Protein AF-A0A8K0CAW3-F1 (afdb_monomer)

Organism: Ignelater luminosus (NCBI:txid2038154)

Secondary structure (DSSP, 8-state):
-------------------------------------------------------------------------------------------------------------------------------------------------------------------------------------------------------PPP-PPPPHHHHHHHHHHHHHHHHHHHHHHHHHHHHHHHHHHHHHHHHHHHHHHHTTT-----GGG----------------PPPPPPPPP--------------------HHHHHHHHHHHHHHHHHHHHHHHHHHHHHHHHHHHHHHHHTT-S-HHHHHHHHHHHHHHHHHHHHHHHHHHHHHHHHHHHHHHHHHHHHTT-TTHHHHHHHHHHHHHHHHHHHHHHHHHHHHHHHHHHHHHHHHHHHHHHHHHHHHHHHHHHHHHHHHHHHHHHHHHHHHHHHHHHHHHHHHHHHHHHHHHHHHHHHHHHHHHHHHHHHHHHHHHHHHHHHHHHHHHHHHHHHHHHHHHHHHHHHHHHHHHHHHHHHHHHHHHHHHHHHHHHHHHHHHHHHHHHHHHHHHHHHHHHHHHHHHHHHHHHHHHHHHHHHHTTS---------------SHHHHHHHHHHHHHHHHHHHHHHHHHHHHHHHHHHHHHHHHHS-HHHHHHHHHHHHHHHHHHHHHHHHHHHHHHHHHHHHHHHHHHHHHHHHHHHHHHHTT--------HHHHHHHHHHHHHHHHHHHHHHHHHHHHHHHHHHHHHHHHHHHHHHHHHHHHHHHHHHHHHHHHHHHHHHHHHHHHHHHHHHHHHHHHHHHHHHHHHHHHHHHHHHHHHHHHHHHHHHHHHHHHHHHHHHHHHHHHHHHHHHHHHHHHHHHHTT--

pLDDT: mean 70.23, std 24.59, range [25.98, 97.69]

Foldseek 3Di:
DDDDDDDDDDDDDDDDDDDDDDDDDDDDDDDDDDDDDDDDDDDDDDDDDDDDDDDDDDDDDDDDDDDDDDDDDDDDDDDDDDDDDDDDDDDDDDDDDDDDDDDDDDDDDDDDDDDDDDDDDDDDDDDDDDDDDDDDDDDDDDDDDDDDDDDDDDDDDDDDDDDDDDDDDDDDDDDDDDDDDDDDDDDDDDDDDDDDDDDDDDDDDQDPVNVVVVVVVVVVVVVVVVVVVVVVVVVVVVVVVVVVVVVVVQVVCVVVVHHDPCVVVPDPPPPPPPDDDDDDDDDDDDDDDDDDDDDDDDDDDDDDDDDPDPPVLVVVLVVLVVVLVVVVVVLVVVVVVLVVVVVVLVVCVVVVNADPVRNVVVVVVSVVVVVVSVVVVVVVVVVNVVSVVVSVVVVVVVVVPDDPVPVVVVVVVVVVVVVVVVVVVVVVVVVVVVVVVVVVVVVVVVVVVVVVVVVVVVVVVVVVVVVVVVVVVVVVVVVVVVVVVVVVVVVVVVVVVVVVVVVVVVVVVVVVVVVVVVVVVVVVVVVVVVVVVVVVVVVVVVVVVVVVVVVVVVVVVVVVVVVVVVVVVVVVVVVVVVVVVVVVVVVVVVVVVVVVVVVVVVVVVVVVVVVVVVVVVVVVVVVVVVVVVPDDDDDDDDDDDDDDDDDVVVVVVVVVVVVVVVVVVVVVVVVVVVVVVVVVVVVVVVVVPPVVVVVVVVVVVVVVVVVVVVVVVVVVVVVVVVVVVVVVVVVVVVVVVVVVVVVCVVPDPDDDDDDVVVVVVVVVVVVVVVVVVVVVVVVVVVVVVVVVVVVVVVVVVVVVVVVVVVVVVVVVVVVVVVVVVVVVVVVVVVVVVVVVVVVVVVVVVVVVVVVVVVVVVVVVVVVVVVVVVVVVVVVVVVVVVVVVVVVVVVVVVVVVVVVVVVVVVVVVVVD

Structure (mmCIF, N/CA/C/O backbone):
data_AF-A0A8K0CAW3-F1
#
_entry.id   AF-A0A8K0CAW3-F1
#
loop_
_atom_site.group_PDB
_atom_site.id
_atom_site.type_symbol
_atom_site.label_atom_id
_atom_site.label_alt_id
_atom_site.label_comp_id
_atom_site.label_asym_id
_atom_site.label_entity_id
_atom_site.label_seq_id
_atom_site.pdbx_PDB_ins_code
_atom_site.Cartn_x
_atom_site.Cartn_y
_atom_site.Cartn_z
_atom_site.occupancy
_atom_site.B_iso_or_equiv
_atom_site.auth_seq_id
_atom_site.auth_comp_id
_atom_site.auth_asym_id
_atom_site.auth_atom_id
_atom_site.pdbx_PDB_model_num
ATOM 1 N N . MET A 1 1 ? 54.366 -9.295 14.038 1.00 40.47 1 MET A N 1
ATOM 2 C CA . MET A 1 1 ? 54.766 -8.825 15.384 1.00 40.47 1 MET A CA 1
ATOM 3 C C . MET A 1 1 ? 53.891 -9.527 16.405 1.00 40.47 1 MET A C 1
ATOM 5 O O . MET A 1 1 ? 52.732 -9.778 16.096 1.00 40.47 1 MET A O 1
ATOM 9 N N . SER A 1 2 ? 54.434 -9.868 17.570 1.00 38.59 2 SER A N 1
ATOM 10 C CA . SER A 1 2 ? 53.726 -10.608 18.624 1.00 38.59 2 SER A CA 1
ATOM 11 C C . SER A 1 2 ? 53.310 -9.665 19.747 1.00 38.59 2 SER A C 1
ATOM 13 O O . SER A 1 2 ? 54.119 -8.827 20.122 1.00 38.59 2 SER A O 1
ATOM 15 N N . PHE A 1 3 ? 52.131 -9.859 20.342 1.00 36.66 3 PHE A N 1
ATOM 16 C CA . PHE A 1 3 ? 51.909 -9.638 21.780 1.00 36.66 3 PHE A CA 1
ATOM 17 C C . PHE A 1 3 ? 50.724 -10.485 22.277 1.00 36.66 3 PHE A C 1
ATOM 19 O O . PHE A 1 3 ? 50.080 -11.181 21.490 1.00 36.66 3 PHE A O 1
ATOM 26 N N . SER A 1 4 ? 50.520 -10.568 23.594 1.00 41.56 4 SER A N 1
ATOM 27 C CA . SER A 1 4 ? 49.710 -11.621 24.229 1.00 41.56 4 SER A CA 1
ATOM 28 C C . SER A 1 4 ? 49.104 -11.183 25.566 1.00 41.56 4 SER A C 1
ATOM 30 O O . SER A 1 4 ? 49.597 -10.235 26.169 1.00 41.56 4 SER A O 1
ATOM 32 N N . ARG A 1 5 ? 48.153 -11.990 26.079 1.00 34.44 5 ARG A N 1
ATOM 33 C CA . ARG A 1 5 ? 47.491 -11.886 27.407 1.00 34.44 5 ARG A CA 1
ATOM 34 C C . ARG A 1 5 ? 46.483 -10.712 27.513 1.00 34.44 5 ARG A C 1
ATOM 36 O O . ARG A 1 5 ? 46.489 -9.828 26.673 1.00 34.44 5 ARG A O 1
ATOM 43 N N . ALA A 1 6 ? 45.541 -10.697 28.466 1.00 32.34 6 ALA A N 1
ATOM 44 C CA . ALA A 1 6 ? 45.353 -11.566 29.641 1.00 32.34 6 ALA A CA 1
ATOM 45 C C . ALA A 1 6 ? 43.881 -11.982 29.884 1.00 32.34 6 ALA A C 1
ATOM 47 O O . ALA A 1 6 ? 42.959 -11.415 29.308 1.00 32.34 6 ALA A O 1
ATOM 48 N N . LYS A 1 7 ? 43.677 -12.955 30.788 1.00 45.84 7 LYS A N 1
ATOM 49 C CA . LYS A 1 7 ? 42.386 -13.256 31.441 1.00 45.84 7 LYS A CA 1
ATOM 50 C C . LYS A 1 7 ? 42.347 -12.593 32.825 1.00 45.84 7 LYS A C 1
ATOM 52 O O . LYS A 1 7 ? 43.368 -12.631 33.508 1.00 45.84 7 LYS A O 1
ATOM 57 N N . ILE A 1 8 ? 41.174 -12.148 33.279 1.00 34.75 8 ILE A N 1
ATOM 58 C CA . ILE A 1 8 ? 40.812 -11.976 34.705 1.00 34.75 8 ILE A CA 1
ATOM 59 C C . ILE A 1 8 ? 39.401 -12.580 34.913 1.00 34.75 8 ILE A C 1
ATOM 61 O O . ILE A 1 8 ? 38.686 -12.812 33.939 1.00 34.75 8 ILE A O 1
ATOM 65 N N . THR A 1 9 ? 39.042 -12.953 36.148 1.00 41.66 9 THR A N 1
ATOM 66 C CA . THR A 1 9 ? 37.902 -13.840 36.482 1.00 41.66 9 THR A CA 1
ATOM 67 C C . THR A 1 9 ? 37.252 -13.511 37.835 1.00 41.66 9 THR A C 1
ATOM 69 O O . THR A 1 9 ? 37.945 -12.969 38.693 1.00 41.66 9 THR A O 1
ATOM 72 N N . ARG A 1 10 ? 36.037 -14.055 38.069 1.00 34.78 10 ARG A N 1
ATOM 73 C CA . ARG A 1 10 ? 35.213 -14.042 39.314 1.00 34.78 10 ARG A CA 1
ATOM 74 C C . ARG A 1 10 ? 34.364 -12.762 39.496 1.00 34.78 10 ARG A C 1
ATOM 76 O O . ARG A 1 10 ? 34.679 -11.763 38.865 1.00 34.78 10 ARG A O 1
ATOM 83 N N . PHE A 1 11 ? 33.267 -12.739 40.269 1.00 31.66 11 PHE A N 1
ATOM 84 C CA . PHE A 1 11 ? 32.713 -13.677 41.281 1.00 31.66 11 PHE A CA 1
ATOM 85 C C . PHE A 1 11 ? 31.153 -13.731 41.224 1.00 31.66 11 PHE A C 1
ATOM 87 O O . PHE A 1 11 ? 30.570 -12.803 40.680 1.00 31.66 11 PHE A O 1
ATOM 94 N N . ASN A 1 12 ? 30.550 -14.814 41.758 1.00 34.38 12 ASN A N 1
ATOM 95 C CA . ASN A 1 12 ? 29.287 -15.009 42.537 1.00 34.38 12 ASN A CA 1
ATOM 96 C C . ASN A 1 12 ? 28.126 -13.957 42.535 1.00 34.38 12 ASN A C 1
ATOM 98 O O . ASN A 1 12 ? 28.358 -12.778 42.314 1.00 34.38 12 ASN A O 1
ATOM 102 N N . ASP A 1 13 ? 26.852 -14.276 42.847 1.00 32.72 13 ASP A N 1
ATOM 103 C CA . ASP A 1 13 ? 26.199 -15.501 43.384 1.00 32.72 13 ASP A CA 1
ATOM 104 C C . ASP A 1 13 ? 24.661 -15.522 43.120 1.00 32.72 13 ASP A C 1
ATOM 106 O O . ASP A 1 13 ? 24.101 -14.458 42.883 1.00 32.72 13 ASP A O 1
ATOM 110 N N . GLN A 1 14 ? 24.019 -16.705 43.257 1.00 33.81 14 GLN A N 1
ATOM 111 C CA . GLN A 1 14 ? 22.640 -16.987 43.777 1.00 33.81 14 GLN A CA 1
ATOM 112 C C . GLN A 1 14 ? 21.367 -16.262 43.202 1.00 33.81 14 GLN A C 1
ATOM 114 O O . GLN A 1 14 ? 21.437 -15.171 42.658 1.00 33.81 14 GLN A O 1
ATOM 119 N N . ASP A 1 15 ? 20.122 -16.786 43.267 1.00 31.53 15 ASP A N 1
ATOM 120 C CA . ASP A 1 15 ? 19.601 -18.106 43.695 1.00 31.53 15 ASP A CA 1
ATOM 121 C C . ASP A 1 15 ? 18.211 -18.467 43.091 1.00 31.53 15 ASP A C 1
ATOM 123 O O . ASP A 1 15 ? 17.391 -17.581 42.871 1.00 31.53 15 ASP A O 1
ATOM 127 N N . THR A 1 16 ? 17.887 -19.772 43.011 1.00 33.25 16 THR A N 1
ATOM 128 C CA . THR A 1 16 ? 16.531 -20.397 42.847 1.00 33.25 16 THR A CA 1
ATOM 129 C C . THR A 1 16 ? 15.643 -19.998 41.623 1.00 33.25 16 THR A C 1
ATOM 131 O O . THR A 1 16 ? 15.756 -18.922 41.064 1.00 33.25 16 THR A O 1
ATOM 134 N N . SER A 1 17 ? 14.697 -20.800 41.095 1.00 33.22 17 SER A N 1
ATOM 135 C CA . SER A 1 17 ? 13.819 -21.803 41.729 1.00 33.22 17 SER A CA 1
ATOM 136 C C . SER A 1 17 ? 13.195 -22.847 40.758 1.00 33.22 17 SER A C 1
ATOM 138 O O . SER A 1 17 ? 12.792 -22.538 39.643 1.00 33.22 17 SER A O 1
ATOM 140 N N . ILE A 1 18 ? 13.106 -24.100 41.238 1.00 32.84 18 ILE A N 1
ATOM 141 C CA . ILE A 1 18 ? 11.968 -25.065 41.192 1.00 32.84 18 ILE A CA 1
ATOM 142 C C . ILE A 1 18 ? 10.969 -24.913 40.006 1.00 32.84 18 ILE A C 1
ATOM 144 O O . ILE A 1 18 ? 10.178 -23.982 39.990 1.00 32.84 18 ILE A O 1
ATOM 148 N N . SER A 1 19 ? 10.922 -25.762 38.965 1.00 33.12 19 SER A N 1
ATOM 149 C CA . SER A 1 19 ? 10.688 -27.230 38.878 1.00 33.12 19 SER A CA 1
ATOM 150 C C . SER A 1 19 ? 9.248 -27.731 39.134 1.00 33.12 19 SER A C 1
ATOM 152 O O . SER A 1 19 ? 8.802 -27.773 40.280 1.00 33.12 19 SER A O 1
ATOM 154 N N . LYS A 1 20 ? 8.584 -28.244 38.075 1.00 34.91 20 LYS A N 1
ATOM 155 C CA . LYS A 1 20 ? 7.770 -29.490 38.076 1.00 34.91 20 LYS A CA 1
ATOM 156 C C . LYS A 1 20 ? 7.271 -29.883 36.670 1.00 34.91 20 LYS A C 1
ATOM 158 O O . LYS A 1 20 ? 6.727 -29.054 35.952 1.00 34.91 20 LYS A O 1
ATOM 163 N N . GLN A 1 21 ? 7.401 -31.166 36.319 1.00 36.16 21 GLN A N 1
ATOM 164 C CA . GLN A 1 21 ? 6.544 -31.843 35.324 1.00 36.16 21 GLN A CA 1
ATOM 165 C C . GLN A 1 21 ? 5.369 -32.546 36.045 1.00 36.16 21 GLN A C 1
ATOM 167 O O . GLN A 1 21 ? 5.320 -32.534 37.280 1.00 36.16 21 GLN A O 1
ATOM 172 N N . PRO A 1 22 ? 4.428 -33.166 35.309 1.00 45.81 22 PRO A N 1
ATOM 173 C CA . PRO A 1 22 ? 4.586 -34.612 35.088 1.00 45.81 22 PRO A CA 1
ATOM 174 C C . PRO A 1 22 ? 4.339 -35.061 33.633 1.00 45.81 22 PRO A C 1
ATOM 176 O O . PRO A 1 22 ? 3.888 -34.295 32.785 1.00 45.81 22 PRO A O 1
ATOM 179 N N . SER A 1 23 ? 4.645 -36.328 33.355 1.00 42.34 23 SER A N 1
ATOM 180 C CA . SER A 1 23 ? 4.531 -36.986 32.049 1.00 42.34 23 SER A CA 1
ATOM 181 C C . SER A 1 23 ? 3.550 -38.162 32.090 1.00 42.34 23 SER A C 1
ATOM 183 O O . SER A 1 23 ? 3.447 -38.806 33.127 1.00 42.34 23 SER A O 1
ATOM 185 N N . HIS A 1 24 ? 2.889 -38.467 30.965 1.00 31.19 24 HIS A N 1
ATOM 186 C CA . HIS A 1 24 ? 2.330 -39.768 30.525 1.00 31.19 24 HIS A CA 1
ATOM 187 C C . HIS A 1 24 ? 1.943 -39.575 29.035 1.00 31.19 24 HIS A C 1
ATOM 189 O O . HIS A 1 24 ? 1.384 -38.539 28.691 1.00 31.19 24 HIS A O 1
ATOM 195 N N . SER A 1 25 ? 2.458 -40.329 28.055 1.00 34.59 25 SER A N 1
ATOM 196 C CA . SER A 1 25 ? 2.290 -41.767 27.749 1.00 34.59 25 SER A CA 1
ATOM 197 C C . SER A 1 25 ? 0.909 -42.098 27.142 1.00 34.59 25 SER A C 1
ATOM 199 O O . SER A 1 25 ? -0.122 -41.687 27.660 1.00 34.59 25 SER A O 1
ATOM 201 N N . GLY A 1 26 ? 0.892 -42.809 26.001 1.00 28.27 26 GLY A N 1
ATOM 202 C CA . GLY A 1 26 ? -0.347 -43.148 25.276 1.00 28.27 26 GLY A CA 1
ATOM 203 C C . GLY A 1 26 ? -0.207 -43.203 23.748 1.00 28.27 26 GLY A C 1
ATOM 204 O O . GLY A 1 26 ? -0.700 -42.324 23.051 1.00 28.27 26 GLY A O 1
ATOM 205 N N . ASN A 1 27 ? 0.453 -44.236 23.211 1.00 35.59 27 ASN A N 1
ATOM 206 C CA . ASN A 1 27 ? 0.563 -44.474 21.764 1.00 35.59 27 ASN A CA 1
ATOM 207 C C . ASN A 1 27 ? -0.208 -45.751 21.382 1.00 35.59 27 ASN A C 1
ATOM 209 O O . ASN A 1 27 ? 0.147 -46.829 21.855 1.00 35.59 27 ASN A O 1
ATOM 213 N N . MET A 1 28 ? -1.250 -45.646 20.548 1.00 30.98 28 MET A N 1
ATOM 214 C CA . MET A 1 28 ? -2.084 -46.781 20.117 1.00 30.98 28 MET A CA 1
ATOM 215 C C . MET A 1 28 ? -2.619 -46.587 18.689 1.00 30.98 28 MET A C 1
ATOM 217 O O . MET A 1 28 ? -3.462 -45.732 18.433 1.00 30.98 28 MET A O 1
ATOM 221 N N . ASN A 1 29 ? -2.181 -47.451 17.771 1.00 33.84 29 ASN A N 1
ATOM 222 C CA . ASN A 1 29 ? -2.815 -47.654 16.466 1.00 33.84 29 ASN A CA 1
ATOM 223 C C . ASN A 1 29 ? -3.937 -48.696 16.580 1.00 33.84 29 ASN A C 1
ATOM 225 O O . ASN A 1 29 ? -3.646 -49.814 17.011 1.00 33.84 29 ASN A O 1
ATOM 229 N N . LYS A 1 30 ? -5.156 -48.381 16.105 1.00 33.91 30 LYS A N 1
ATOM 230 C CA . LYS A 1 30 ? -6.103 -49.317 15.441 1.00 33.91 30 LYS A CA 1
ATOM 231 C C . LYS A 1 30 ? -7.466 -48.672 15.152 1.00 33.91 30 LYS A C 1
ATOM 233 O O . LYS A 1 30 ? -8.149 -48.222 16.063 1.00 33.91 30 LYS A O 1
ATOM 238 N N . THR A 1 31 ? -7.939 -48.797 13.914 1.00 31.45 31 THR A N 1
ATOM 239 C CA . THR A 1 31 ? -9.363 -49.044 13.598 1.00 31.45 31 THR A CA 1
ATOM 240 C C . THR A 1 31 ? -9.473 -49.637 12.192 1.00 31.45 31 THR A C 1
ATOM 242 O O . THR A 1 31 ? -8.583 -49.433 11.368 1.00 31.45 31 THR A O 1
ATOM 245 N N . LEU A 1 32 ? -10.511 -50.442 11.933 1.00 31.30 32 LEU A N 1
ATOM 246 C CA . LEU A 1 32 ? -10.576 -51.312 10.753 1.00 31.30 32 LEU A CA 1
ATOM 247 C C . LEU A 1 32 ? -12.000 -51.425 10.170 1.00 31.30 32 LEU A C 1
ATOM 249 O O . LEU A 1 32 ? -12.810 -52.210 10.654 1.00 31.30 32 LEU A O 1
ATOM 253 N N . GLY A 1 33 ? -12.233 -50.737 9.048 1.00 28.94 33 GLY A N 1
ATOM 254 C CA . GLY A 1 33 ? -13.228 -51.106 8.029 1.00 28.94 33 GLY A CA 1
ATOM 255 C C . GLY A 1 33 ? -14.721 -50.853 8.310 1.00 28.94 33 GLY A C 1
ATOM 256 O O . GLY A 1 33 ? -15.122 -50.465 9.400 1.00 28.94 33 GLY A O 1
ATOM 257 N N . LYS A 1 34 ? -15.522 -51.167 7.271 1.00 32.00 34 LYS A N 1
ATOM 258 C CA . LYS A 1 34 ? -16.992 -50.999 7.108 1.00 32.00 34 LYS A CA 1
ATOM 259 C C . LYS A 1 34 ? -17.433 -49.521 6.963 1.00 32.00 34 LYS A C 1
ATOM 261 O O . LYS A 1 34 ? -17.055 -48.704 7.784 1.00 32.00 34 LYS A O 1
ATOM 266 N N . SER A 1 35 ? -18.115 -49.044 5.910 1.00 33.22 35 SER A N 1
ATOM 267 C CA . SER A 1 35 ? -18.988 -49.595 4.838 1.00 33.22 35 SER A CA 1
ATOM 268 C C . SER A 1 35 ? -20.491 -49.642 5.165 1.00 33.22 35 SER A C 1
ATOM 270 O O . SER A 1 35 ? -20.868 -49.876 6.306 1.00 33.22 35 SER A O 1
ATOM 272 N N . GLN A 1 36 ? -21.303 -49.487 4.105 1.00 31.47 36 GLN A N 1
ATOM 273 C CA . GLN A 1 36 ? -22.752 -49.190 4.030 1.00 31.47 36 GLN A CA 1
ATOM 274 C C . GLN A 1 36 ? -23.107 -47.708 4.338 1.00 31.47 36 GLN A C 1
ATOM 276 O O . GLN A 1 36 ? -22.531 -47.147 5.260 1.00 31.47 36 GLN A O 1
ATOM 281 N N . LYS A 1 37 ? -23.909 -46.927 3.577 1.00 33.34 37 LYS A N 1
ATOM 282 C CA . LYS A 1 37 ? -24.922 -47.087 2.483 1.00 33.34 37 LYS A CA 1
ATOM 283 C C . LYS A 1 37 ? -26.376 -46.949 2.990 1.00 33.34 37 LYS A C 1
ATOM 285 O O . LYS A 1 37 ? -26.676 -47.402 4.083 1.00 33.34 37 LYS A O 1
ATOM 290 N N . THR A 1 38 ? -27.254 -46.380 2.142 1.00 31.86 38 THR A N 1
ATOM 291 C CA . THR A 1 38 ? -28.693 -46.044 2.361 1.00 31.86 38 THR A CA 1
ATOM 292 C C . THR A 1 38 ? -28.949 -44.918 3.392 1.00 31.86 38 THR A C 1
ATOM 294 O O . THR A 1 38 ? -28.078 -44.645 4.206 1.00 31.86 38 THR A O 1
ATOM 297 N N . GLU A 1 39 ? -30.040 -44.135 3.346 1.00 29.11 39 GLU A N 1
ATOM 298 C CA . GLU A 1 39 ? -31.251 -44.204 2.495 1.00 29.11 39 GLU A CA 1
ATOM 299 C C . GLU A 1 39 ? -31.829 -42.814 2.106 1.00 29.11 39 GLU A C 1
ATOM 301 O O . GLU A 1 39 ? -31.371 -41.782 2.592 1.00 29.11 39 GLU A O 1
ATOM 306 N N . LYS A 1 40 ? -32.847 -42.780 1.225 1.00 34.91 40 LYS A N 1
ATOM 307 C CA . LYS A 1 40 ? -33.642 -41.588 0.860 1.00 34.91 40 LYS A CA 1
ATOM 308 C C . LYS A 1 40 ? -35.104 -41.737 1.309 1.00 34.91 40 LYS A C 1
ATOM 310 O O . LYS A 1 40 ? -35.792 -42.589 0.759 1.00 34.91 40 LYS A O 1
ATOM 315 N N . TRP A 1 41 ? -35.611 -40.807 2.116 1.00 30.50 41 TRP A N 1
ATOM 316 C CA . TRP A 1 41 ? -37.030 -40.404 2.143 1.00 30.50 41 TRP A CA 1
ATOM 317 C C . TRP A 1 41 ? -37.046 -38.864 2.284 1.00 30.50 41 TRP A C 1
ATOM 319 O O . TRP A 1 41 ? -36.312 -38.357 3.125 1.00 30.50 41 TRP A O 1
ATOM 329 N N . ALA A 1 42 ? -37.663 -37.999 1.468 1.00 29.69 42 ALA A N 1
ATOM 330 C CA . ALA A 1 42 ? -38.763 -38.028 0.488 1.00 29.69 42 ALA A CA 1
ATOM 331 C C . ALA A 1 42 ? -40.091 -37.448 1.021 1.00 29.69 42 ALA A C 1
ATOM 333 O O . ALA A 1 42 ? -40.784 -38.089 1.804 1.00 29.69 42 ALA A O 1
ATOM 334 N N . SER A 1 43 ? -40.465 -36.285 0.459 1.00 31.25 43 SER A N 1
ATOM 335 C CA . SER A 1 43 ? -41.811 -35.672 0.488 1.00 31.25 43 SER A CA 1
ATOM 336 C C . SER A 1 43 ? -42.263 -35.117 1.866 1.00 31.25 43 SER A C 1
ATOM 338 O O . SER A 1 43 ? -41.649 -35.407 2.882 1.00 31.25 43 SER A O 1
ATOM 340 N N . SER A 1 44 ? -43.271 -34.238 1.995 1.00 30.08 44 SER A N 1
ATOM 341 C CA . SER A 1 44 ? -44.285 -33.743 1.037 1.00 30.08 44 SER A CA 1
ATOM 342 C C . SER A 1 44 ? -44.769 -32.319 1.401 1.00 30.08 44 SER A C 1
ATOM 344 O O . SER A 1 44 ? -44.711 -31.988 2.573 1.00 30.08 44 SER A O 1
ATOM 346 N N . SER A 1 45 ? -45.386 -31.594 0.444 1.00 28.56 45 SER A N 1
ATOM 347 C CA . SER A 1 45 ? -46.607 -30.745 0.612 1.00 28.56 45 SER A CA 1
ATOM 348 C C . SER A 1 45 ? -46.661 -29.583 1.652 1.00 28.56 45 SER A C 1
ATOM 350 O O . SER A 1 45 ? -46.097 -29.663 2.727 1.00 28.56 45 SER A O 1
ATOM 352 N N . THR A 1 46 ? -47.378 -28.459 1.462 1.00 34.06 46 THR A N 1
ATOM 353 C CA . THR A 1 46 ? -48.218 -27.954 0.345 1.00 34.06 46 THR A CA 1
ATOM 354 C C . THR A 1 46 ? -48.363 -26.411 0.398 1.00 34.06 46 THR A C 1
ATOM 356 O O . THR A 1 46 ? -48.009 -25.801 1.396 1.00 34.06 46 THR A O 1
ATOM 359 N N . ARG A 1 47 ? -48.929 -25.820 -0.677 1.00 29.64 47 ARG A N 1
ATOM 360 C CA . ARG A 1 47 ? -49.954 -24.727 -0.754 1.00 29.64 47 ARG A CA 1
ATOM 361 C C . ARG A 1 47 ? -50.288 -23.887 0.516 1.00 29.64 47 ARG A C 1
ATOM 363 O O . ARG A 1 47 ? -50.411 -24.441 1.593 1.00 29.64 47 ARG A O 1
ATOM 370 N N . SER A 1 48 ? -50.652 -22.593 0.430 1.00 31.78 48 SER A N 1
ATOM 371 C CA . SER A 1 48 ? -51.126 -21.805 -0.734 1.00 31.78 48 SER A CA 1
ATOM 372 C C . SER A 1 48 ? -51.148 -20.272 -0.514 1.00 31.78 48 SER A C 1
ATOM 374 O O . SER A 1 48 ? -51.103 -19.813 0.616 1.00 31.78 48 SER A O 1
ATOM 376 N N . ALA A 1 49 ? -51.314 -19.531 -1.624 1.00 31.02 49 ALA A N 1
ATOM 377 C CA . ALA A 1 49 ? -52.068 -18.267 -1.818 1.00 31.02 49 ALA A CA 1
ATOM 378 C C . ALA A 1 49 ? -52.224 -17.258 -0.642 1.00 31.02 49 ALA A C 1
ATOM 380 O O . ALA A 1 49 ? -52.952 -17.522 0.304 1.00 31.02 49 ALA A O 1
ATOM 381 N N . ALA A 1 50 ? -51.640 -16.051 -0.754 1.00 31.17 50 ALA A N 1
ATOM 382 C CA . ALA A 1 50 ? -52.328 -14.794 -1.163 1.00 31.17 50 ALA A CA 1
ATOM 383 C C . ALA A 1 50 ? -52.884 -13.985 0.051 1.00 31.17 50 ALA A C 1
ATOM 385 O O . ALA A 1 50 ? -52.893 -14.513 1.151 1.00 31.17 50 ALA A O 1
ATOM 386 N N . THR A 1 51 ? -53.274 -12.698 -0.001 1.00 34.91 51 THR A N 1
ATOM 387 C CA . THR A 1 51 ? -53.502 -11.714 -1.091 1.00 34.91 51 THR A CA 1
ATOM 388 C C . THR A 1 51 ? -52.855 -10.329 -0.819 1.00 34.91 51 THR A C 1
ATOM 390 O O . THR A 1 51 ? -52.197 -10.104 0.189 1.00 34.91 51 THR A O 1
ATOM 393 N N . LYS A 1 52 ? -53.086 -9.385 -1.750 1.00 32.75 52 LYS A N 1
ATOM 394 C CA . LYS A 1 52 ? -52.979 -7.904 -1.652 1.00 32.75 52 LYS A CA 1
ATOM 395 C C . LYS A 1 52 ? -53.726 -7.363 -0.385 1.00 32.75 52 LYS A C 1
ATOM 397 O O . LYS A 1 52 ? -54.529 -8.112 0.159 1.00 32.75 52 LYS A O 1
ATOM 402 N N . SER A 1 53 ? -53.593 -6.112 0.102 1.00 32.72 53 SER A N 1
ATOM 403 C CA . SER A 1 53 ? -53.315 -4.834 -0.599 1.00 32.72 53 SER A CA 1
ATOM 404 C C . SER A 1 53 ? -52.985 -3.607 0.305 1.00 32.72 53 SER A C 1
ATOM 406 O O . SER A 1 53 ? -53.526 -3.487 1.394 1.00 32.72 53 SER A O 1
ATOM 408 N N . SER A 1 54 ? -52.234 -2.643 -0.266 1.00 31.00 54 SER A N 1
ATOM 409 C CA . SER A 1 54 ? -52.443 -1.161 -0.268 1.00 31.00 54 SER A CA 1
ATOM 410 C C . SER A 1 54 ? -52.400 -0.241 0.988 1.00 31.00 54 SER A C 1
ATOM 412 O O . SER A 1 54 ? -52.648 -0.622 2.121 1.00 31.00 54 SER A O 1
ATOM 414 N N . SER A 1 55 ? -52.204 1.059 0.676 1.00 32.94 55 SER A N 1
ATOM 415 C CA . SER A 1 55 ? -52.707 2.289 1.350 1.00 32.94 55 SER A CA 1
ATOM 416 C C . SER A 1 55 ? -52.156 2.762 2.719 1.00 32.94 55 SER A C 1
ATOM 418 O O . SER A 1 55 ? -52.657 2.422 3.782 1.00 32.94 55 SER A O 1
ATOM 420 N N . LYS A 1 56 ? -51.218 3.723 2.639 1.00 36.97 56 LYS A N 1
ATOM 421 C CA . LYS A 1 56 ? -51.065 4.935 3.499 1.00 36.97 56 LYS A CA 1
ATOM 422 C C . LYS A 1 56 ? -52.056 6.044 3.024 1.00 36.97 56 LYS A C 1
ATOM 424 O O . LYS A 1 56 ? -52.607 5.833 1.941 1.00 36.97 56 LYS A O 1
ATOM 429 N N . PRO A 1 57 ? -52.194 7.256 3.642 1.00 54.69 57 PRO A N 1
ATOM 430 C CA . PRO A 1 57 ? -51.689 7.818 4.922 1.00 54.69 57 PRO A CA 1
ATOM 431 C C . PRO A 1 57 ? -52.790 8.573 5.757 1.00 54.69 57 PRO A C 1
ATOM 433 O O . PRO A 1 57 ? -53.972 8.381 5.504 1.00 54.69 57 PRO A O 1
ATOM 436 N N . ARG A 1 58 ? -52.379 9.518 6.645 1.00 30.50 58 ARG A N 1
ATOM 437 C CA . ARG A 1 58 ? -53.158 10.555 7.405 1.00 30.50 58 ARG A CA 1
ATOM 438 C C . ARG A 1 58 ? -54.006 10.070 8.612 1.00 30.50 58 ARG A C 1
ATOM 440 O O . ARG A 1 58 ? -54.435 8.930 8.612 1.00 30.50 58 ARG A O 1
ATOM 447 N N . SER A 1 59 ? -54.322 10.881 9.646 1.00 33.34 59 SER A N 1
ATOM 448 C CA . SER A 1 59 ? -53.651 12.066 10.262 1.00 33.34 59 SER A CA 1
ATOM 449 C C . SER A 1 59 ? -54.387 12.586 11.528 1.00 33.34 59 SER A C 1
ATOM 451 O O . SER A 1 59 ? -55.611 12.580 11.522 1.00 33.34 59 SER A O 1
ATOM 453 N N . LEU A 1 60 ? -53.651 13.224 12.462 1.00 32.81 60 LEU A N 1
ATOM 454 C CA . LEU A 1 60 ? -54.096 14.237 13.465 1.00 32.81 60 LEU A CA 1
ATOM 455 C C . LEU A 1 60 ? -54.883 13.812 14.741 1.00 32.81 60 LEU A C 1
ATOM 457 O O . LEU A 1 60 ? -55.368 12.695 14.873 1.00 32.81 60 LEU A O 1
ATOM 461 N N . SER A 1 61 ? -54.983 14.793 15.662 1.00 32.41 61 SER A N 1
ATOM 462 C CA . SER A 1 61 ? -55.773 14.917 16.920 1.00 32.41 61 SER A CA 1
ATOM 463 C C . SER A 1 61 ? -55.394 14.121 18.194 1.00 32.41 61 SER A C 1
ATOM 465 O O . SER A 1 61 ? -55.519 12.906 18.273 1.00 32.41 61 SER A O 1
ATOM 467 N N . GLN A 1 62 ? -55.030 14.886 19.236 1.00 33.25 62 GLN A N 1
ATOM 468 C CA . GLN A 1 62 ? -55.328 14.667 20.673 1.00 33.25 62 GLN A CA 1
ATOM 469 C C . GLN A 1 62 ? -56.695 15.353 21.011 1.00 33.25 62 GLN A C 1
ATOM 471 O O . GLN A 1 62 ? -57.264 15.909 20.065 1.00 33.25 62 GLN A O 1
ATOM 476 N N . PRO A 1 63 ? -57.220 15.449 22.268 1.00 46.25 63 PRO A N 1
ATOM 477 C CA . PRO A 1 63 ? -56.717 14.994 23.583 1.00 46.25 63 PRO A CA 1
ATOM 478 C C . PRO A 1 63 ? -57.758 14.295 24.510 1.00 46.25 63 PRO A C 1
ATOM 480 O O . PRO A 1 63 ? -58.900 14.098 24.119 1.00 46.25 63 PRO A O 1
ATOM 483 N N . SER A 1 64 ? -57.328 14.026 25.761 1.00 29.61 64 SER A N 1
ATOM 484 C CA . SER A 1 64 ? -58.115 13.749 26.996 1.00 29.61 64 SER A CA 1
ATOM 485 C C . SER A 1 64 ? -59.023 12.486 27.014 1.00 29.61 64 SER A C 1
ATOM 487 O O . SER A 1 64 ? -59.305 11.898 25.981 1.00 29.61 64 SER A O 1
ATOM 489 N N . SER A 1 65 ? -59.435 11.915 28.160 1.00 30.98 65 SER A N 1
ATOM 490 C CA . SER A 1 65 ? -59.233 12.297 29.572 1.00 30.98 65 SER A CA 1
ATOM 491 C C . SER A 1 65 ? -59.146 11.079 30.528 1.00 30.98 65 SER A C 1
ATOM 493 O O . SER A 1 65 ? -59.286 9.933 30.116 1.00 30.98 65 SER A O 1
ATOM 495 N N . ASN A 1 66 ? -58.904 11.354 31.814 1.00 30.45 66 ASN A N 1
ATOM 496 C CA . ASN A 1 66 ? -58.665 10.417 32.928 1.00 30.45 66 ASN A CA 1
ATOM 497 C C . ASN A 1 66 ? -59.682 9.266 33.114 1.00 30.45 66 ASN A C 1
ATOM 499 O O . ASN A 1 66 ? -60.886 9.456 32.965 1.00 30.45 66 ASN A O 1
ATOM 503 N N . THR A 1 67 ? -59.222 8.144 33.684 1.00 32.81 67 THR A N 1
ATOM 504 C CA . THR A 1 67 ? -59.971 7.358 34.693 1.00 32.81 67 THR A CA 1
ATOM 505 C C . THR A 1 67 ? -58.983 6.694 35.661 1.00 32.81 67 THR A C 1
ATOM 507 O O . THR A 1 67 ? -57.912 6.251 35.253 1.00 32.81 67 THR A O 1
ATOM 510 N N . ILE A 1 68 ? -59.323 6.665 36.952 1.00 32.84 68 ILE A N 1
ATOM 511 C CA . ILE A 1 68 ? -58.480 6.160 38.047 1.00 32.84 68 ILE A CA 1
ATOM 512 C C . ILE A 1 68 ? -58.954 4.759 38.447 1.00 32.84 68 ILE A C 1
ATOM 514 O O . ILE A 1 68 ? -60.126 4.594 38.770 1.00 32.84 68 ILE A O 1
ATOM 518 N N . ILE A 1 69 ? -58.046 3.780 38.530 1.00 34.56 69 ILE A N 1
ATOM 519 C CA . ILE A 1 69 ? -58.258 2.560 39.328 1.00 34.56 69 ILE A CA 1
ATOM 520 C C . ILE A 1 69 ? -57.014 2.298 40.183 1.00 34.56 69 ILE A C 1
ATOM 522 O O . ILE A 1 69 ? -55.902 2.167 39.679 1.00 34.56 69 ILE A O 1
ATOM 526 N N . ASN A 1 70 ? -57.233 2.227 41.493 1.00 32.78 70 ASN A N 1
ATOM 527 C CA . ASN A 1 70 ? -56.242 1.912 42.518 1.00 32.78 70 ASN A CA 1
ATOM 528 C C . ASN A 1 70 ? -56.202 0.390 42.761 1.00 32.78 70 ASN A C 1
ATOM 530 O O . ASN A 1 70 ? -57.262 -0.235 42.810 1.00 32.78 70 ASN A O 1
ATOM 534 N N . LYS A 1 71 ? -55.015 -0.204 42.956 1.00 33.28 71 LYS A N 1
ATOM 535 C CA . LYS A 1 71 ? -54.868 -1.538 43.568 1.00 33.28 71 LYS A CA 1
ATOM 536 C C . LYS A 1 71 ? -53.461 -1.766 44.131 1.00 33.28 71 LYS A C 1
ATOM 538 O O . LYS A 1 71 ? -52.470 -1.716 43.409 1.00 33.28 71 LYS A O 1
ATOM 543 N N . GLN A 1 72 ? -53.395 -2.040 45.431 1.00 33.44 72 GLN A N 1
ATOM 544 C CA . GLN A 1 72 ? -52.183 -2.441 46.152 1.00 33.44 72 GLN A CA 1
ATOM 545 C C . GLN A 1 72 ? -51.886 -3.932 45.912 1.00 33.44 72 GLN A C 1
ATOM 547 O O . GLN A 1 72 ? -52.819 -4.720 45.774 1.00 33.44 72 GLN A O 1
ATOM 552 N N . SER A 1 73 ? -50.613 -4.349 45.963 1.00 34.84 73 SER A N 1
ATOM 553 C CA . SER A 1 73 ? -50.264 -5.757 46.223 1.00 34.84 73 SER A CA 1
ATOM 554 C C . SER A 1 73 ? -48.890 -5.922 46.886 1.00 34.84 73 SER A C 1
ATOM 556 O O . SER A 1 73 ? -47.846 -5.741 46.269 1.00 34.84 73 SER A O 1
ATOM 558 N N . GLN A 1 74 ? -48.960 -6.279 48.165 1.00 34.31 74 GLN A N 1
ATOM 559 C CA . GLN A 1 74 ? -48.007 -6.955 49.058 1.00 34.31 74 GLN A CA 1
ATOM 560 C C . GLN A 1 74 ? -46.644 -7.448 48.502 1.00 34.31 74 GLN A C 1
ATOM 562 O O . GLN A 1 74 ? -46.571 -8.188 47.522 1.00 34.31 74 GLN A O 1
ATOM 567 N N . ARG A 1 75 ? -45.574 -7.176 49.272 1.00 33.34 75 ARG A N 1
ATOM 568 C CA . ARG A 1 75 ? -44.363 -8.021 49.359 1.00 33.34 75 ARG A CA 1
ATOM 569 C C . ARG A 1 75 ? -44.529 -9.047 50.498 1.00 33.34 75 ARG A C 1
ATOM 571 O O . ARG A 1 75 ? -45.059 -8.657 51.537 1.00 33.34 75 ARG A O 1
ATOM 578 N N . PRO A 1 76 ? -43.986 -10.272 50.392 1.00 45.75 76 PRO A N 1
ATOM 579 C CA . PRO A 1 76 ? -43.649 -11.107 51.546 1.00 45.75 76 PRO A CA 1
ATOM 580 C C . PRO A 1 76 ? -42.228 -10.811 52.076 1.00 45.75 76 PRO A C 1
ATOM 582 O O . PRO A 1 76 ? -41.370 -10.333 51.332 1.00 45.75 76 PRO A O 1
ATOM 585 N N . TYR A 1 77 ? -41.976 -11.134 53.348 1.00 37.62 77 TYR A N 1
ATOM 586 C CA . TYR A 1 77 ? -40.675 -11.025 54.030 1.00 37.62 77 TYR A CA 1
ATOM 587 C C . TYR A 1 77 ? -40.052 -12.418 54.248 1.00 37.62 77 TYR A C 1
ATOM 589 O O . TYR A 1 77 ? -40.771 -13.360 54.568 1.00 37.62 77 TYR A O 1
ATOM 597 N N . SER A 1 78 ? -38.728 -12.534 54.102 1.00 35.34 78 SER A N 1
ATOM 598 C CA . SER A 1 78 ? -37.860 -13.631 54.584 1.00 35.34 78 SER A CA 1
ATOM 599 C C . SER A 1 78 ? -36.405 -13.202 54.324 1.00 35.34 78 SER A C 1
ATOM 601 O O . SER A 1 78 ? -36.141 -12.653 53.257 1.00 35.34 78 SER A O 1
ATOM 603 N N . GLY A 1 79 ? -35.412 -13.382 55.198 1.00 32.97 79 GLY A N 1
ATOM 604 C CA . GLY A 1 79 ? -35.399 -14.044 56.509 1.00 32.97 79 GLY A CA 1
ATOM 605 C C . GLY A 1 79 ? -34.443 -15.239 56.488 1.00 32.97 79 GLY A C 1
ATOM 606 O O . GLY A 1 79 ? -34.808 -16.269 55.929 1.00 32.97 79 GLY A O 1
ATOM 607 N N . GLY A 1 80 ? -33.237 -15.079 57.045 1.00 31.44 80 GLY A N 1
ATOM 608 C CA . GLY A 1 80 ? -32.202 -16.119 57.121 1.00 31.44 80 GLY A CA 1
ATOM 609 C C . GLY A 1 80 ? -30.790 -15.549 57.330 1.00 31.44 80 GLY A C 1
ATOM 610 O O . GLY A 1 80 ? -30.329 -14.733 56.533 1.00 31.44 80 GLY A O 1
ATOM 611 N N . ASP A 1 81 ? -30.121 -15.975 58.400 1.00 37.59 81 ASP A N 1
ATOM 612 C CA . ASP A 1 81 ? -28.750 -15.593 58.770 1.00 37.59 81 ASP A CA 1
ATOM 613 C C . ASP A 1 81 ? -27.672 -16.441 58.062 1.00 37.59 81 ASP A C 1
ATOM 615 O O . ASP A 1 81 ? -27.935 -17.583 57.701 1.00 37.59 81 ASP A O 1
ATOM 619 N N . GLU A 1 82 ? -26.426 -15.944 57.968 1.00 33.47 82 GLU A N 1
ATOM 620 C CA . GLU A 1 82 ? -25.312 -16.520 58.758 1.00 33.47 82 GLU A CA 1
ATOM 621 C C . GLU A 1 82 ? -23.962 -15.758 58.671 1.00 33.47 82 GLU A C 1
ATOM 623 O O . GLU A 1 82 ? -23.349 -15.588 57.622 1.00 33.47 82 GLU A O 1
ATOM 628 N N . LYS A 1 83 ? -23.466 -15.380 59.858 1.00 34.09 83 LYS A N 1
ATOM 629 C CA . LYS A 1 83 ? -22.078 -15.487 60.366 1.00 34.09 83 LYS A CA 1
ATOM 630 C C . LYS A 1 83 ? -20.870 -15.152 59.454 1.00 34.09 83 LYS A C 1
ATOM 632 O O . LYS A 1 83 ? -20.270 -16.005 58.813 1.00 34.09 83 LYS A O 1
ATOM 637 N N . THR A 1 84 ? -20.323 -13.964 59.720 1.00 34.28 84 THR A N 1
ATOM 638 C CA . THR A 1 84 ? -18.944 -13.787 60.238 1.00 34.28 84 THR A CA 1
ATOM 639 C C . THR A 1 84 ? -17.737 -14.297 59.426 1.00 34.28 84 THR A C 1
ATOM 641 O O . THR A 1 84 ? -17.307 -15.441 59.570 1.00 34.28 84 THR A O 1
ATOM 644 N N . ARG A 1 85 ? -16.955 -13.347 58.885 1.00 33.28 85 ARG A N 1
ATOM 645 C CA . ARG A 1 85 ? -15.514 -13.282 59.215 1.00 33.28 85 ARG A CA 1
ATOM 646 C C . ARG A 1 85 ? -14.964 -11.854 59.188 1.00 33.28 85 ARG A C 1
ATOM 648 O O . ARG A 1 85 ? -15.313 -11.055 58.330 1.00 33.28 85 ARG A O 1
ATOM 655 N N . GLN A 1 86 ? -14.121 -11.540 60.171 1.00 33.91 86 GLN A N 1
ATOM 656 C CA . GLN A 1 86 ? -13.481 -10.232 60.319 1.00 33.91 86 GLN A CA 1
ATOM 657 C C . GLN A 1 86 ? -12.254 -10.116 59.408 1.00 33.91 86 GLN A C 1
ATOM 659 O O . GLN A 1 86 ? -11.521 -11.088 59.244 1.00 33.91 86 GLN A O 1
ATOM 664 N N . ASN A 1 87 ? -11.941 -8.897 58.968 1.00 34.66 87 ASN A N 1
ATOM 665 C CA . ASN A 1 87 ? -10.551 -8.471 58.822 1.00 34.66 87 ASN A CA 1
ATOM 666 C C . ASN A 1 87 ? -10.418 -6.994 59.211 1.00 34.66 87 ASN A C 1
ATOM 668 O O . ASN A 1 87 ? -11.278 -6.178 58.885 1.00 34.66 87 ASN A O 1
ATOM 672 N N . LYS A 1 88 ? -9.367 -6.666 59.969 1.00 34.91 88 LYS A N 1
ATOM 673 C CA . LYS A 1 88 ? -9.111 -5.315 60.487 1.00 34.91 88 LYS A CA 1
ATOM 674 C C . LYS A 1 88 ? -8.041 -4.629 59.646 1.00 34.91 88 LYS A C 1
ATOM 676 O O . LYS A 1 88 ? -6.935 -5.146 59.539 1.00 34.91 88 LYS A O 1
ATOM 681 N N . THR A 1 89 ? -8.308 -3.397 59.239 1.00 33.41 89 THR A N 1
ATOM 682 C CA . THR A 1 89 ? -7.277 -2.386 58.965 1.00 33.41 89 THR A CA 1
ATOM 683 C C . THR A 1 89 ? -7.714 -1.088 59.634 1.00 33.41 89 THR A C 1
ATOM 685 O O . THR A 1 89 ? -8.884 -0.715 59.560 1.00 33.41 89 THR A O 1
ATOM 688 N N . LYS A 1 90 ? -6.801 -0.438 60.363 1.00 37.38 90 LYS A N 1
ATOM 689 C CA . LYS A 1 90 ? -7.067 0.784 61.135 1.00 37.38 90 LYS A CA 1
ATOM 690 C C . LYS A 1 90 ? -6.136 1.915 60.692 1.00 37.38 90 LYS A C 1
ATOM 692 O O . LYS A 1 90 ? -4.996 1.643 60.337 1.00 37.38 90 LYS A O 1
ATOM 697 N N . HIS A 1 91 ? -6.593 3.146 60.941 1.00 30.70 91 HIS A N 1
ATOM 698 C CA . HIS A 1 91 ? -5.834 4.406 60.901 1.00 30.70 91 HIS A CA 1
ATOM 699 C C . HIS A 1 91 ? -5.391 4.856 59.483 1.00 30.70 91 HIS A C 1
ATOM 701 O O . HIS A 1 91 ? -5.234 4.036 58.590 1.00 30.70 91 HIS A O 1
ATOM 707 N N . ALA A 1 92 ? -5.239 6.155 59.194 1.00 31.83 92 ALA A N 1
ATOM 708 C CA . ALA A 1 92 ? -5.377 7.336 60.059 1.00 31.83 92 ALA A CA 1
ATOM 709 C C . ALA A 1 92 ? -6.135 8.494 59.372 1.00 31.83 92 ALA A C 1
ATOM 711 O O . ALA A 1 92 ? -6.013 8.695 58.169 1.00 31.83 92 ALA A O 1
ATOM 712 N N . LYS A 1 93 ? -6.834 9.309 60.175 1.00 43.31 93 LYS A N 1
ATOM 713 C CA . LYS A 1 93 ? -6.969 10.760 59.948 1.00 43.31 93 LYS A CA 1
ATOM 714 C C . LYS A 1 93 ? -5.992 11.464 60.896 1.00 43.31 93 LYS A C 1
ATOM 716 O O . LYS A 1 93 ? -5.835 10.992 62.024 1.00 43.31 93 LYS A O 1
ATOM 721 N N . PRO A 1 94 ? -5.389 12.582 60.479 1.00 43.91 94 PRO A N 1
ATOM 722 C CA . PRO A 1 94 ? -5.415 13.786 61.317 1.00 43.91 94 PRO A CA 1
ATOM 723 C C . PRO A 1 94 ? -5.790 15.022 60.445 1.00 43.91 94 PRO A C 1
ATOM 725 O O . PRO A 1 94 ? -6.420 14.820 59.406 1.00 43.91 94 PRO A O 1
ATOM 728 N N . PRO A 1 95 ? -5.639 16.280 60.899 1.00 53.59 95 PRO A N 1
ATOM 729 C CA . PRO A 1 95 ? -6.722 16.933 61.630 1.00 53.59 95 PRO A CA 1
ATOM 730 C C . PRO A 1 95 ? -7.161 18.276 61.010 1.00 53.59 95 PRO A C 1
ATOM 732 O O . PRO A 1 95 ? -6.582 18.760 60.043 1.00 53.59 95 PRO A O 1
ATOM 735 N N . VAL A 1 96 ? -8.185 18.892 61.605 1.00 41.03 96 VAL A N 1
ATOM 736 C CA . VAL A 1 96 ? -8.526 20.306 61.375 1.00 41.03 96 VAL A CA 1
ATOM 737 C C . VAL A 1 96 ? -7.603 21.186 62.222 1.00 41.03 96 VAL A C 1
ATOM 739 O O . VAL A 1 96 ? -7.346 20.858 63.381 1.00 41.03 96 VAL A O 1
ATOM 742 N N . SER A 1 97 ? -7.158 22.314 61.671 1.00 37.94 97 SER A N 1
ATOM 743 C CA . SER A 1 97 ? -6.556 23.412 62.434 1.00 37.94 97 SER A CA 1
ATOM 744 C C . SER A 1 97 ? -6.852 24.749 61.760 1.00 37.94 97 SER A C 1
ATOM 746 O O . SER A 1 97 ? -6.410 24.977 60.634 1.00 37.94 97 SER A O 1
ATOM 748 N N . ASP A 1 98 ? -7.560 25.640 62.450 1.00 38.72 98 ASP A N 1
ATOM 749 C CA . ASP A 1 98 ? -7.674 27.040 62.046 1.00 38.72 98 ASP A CA 1
ATOM 750 C C . ASP A 1 98 ? -6.315 27.747 62.137 1.00 38.72 98 ASP A C 1
ATOM 752 O O . ASP A 1 98 ? -5.574 27.515 63.099 1.00 38.72 98 ASP A O 1
ATOM 756 N N . LYS A 1 99 ? -6.039 28.679 61.212 1.00 37.03 99 LYS A N 1
ATOM 757 C CA . LYS A 1 99 ? -5.822 30.116 61.503 1.00 37.03 99 LYS A CA 1
ATOM 758 C C . LYS A 1 99 ? -5.315 30.903 60.281 1.00 37.03 99 LYS A C 1
ATOM 760 O O . LYS A 1 99 ? -4.525 30.379 59.514 1.00 37.03 99 LYS A O 1
ATOM 765 N N . TYR A 1 100 ? -5.769 32.162 60.200 1.00 37.41 100 TYR A N 1
ATOM 766 C CA . TYR A 1 100 ? -5.169 33.366 59.582 1.00 37.41 100 TYR A CA 1
ATOM 767 C C . TYR A 1 100 ? -4.164 33.235 58.422 1.00 37.41 100 TYR A C 1
ATOM 769 O O . TYR A 1 100 ? -3.108 32.633 58.589 1.00 37.41 100 TYR A O 1
ATOM 777 N N . GLY A 1 101 ? -4.361 34.046 57.373 1.00 32.75 101 GLY A N 1
ATOM 778 C CA . GLY A 1 101 ? -3.220 34.612 56.642 1.00 32.75 101 GLY A CA 1
ATOM 779 C C . GLY A 1 101 ? -3.502 35.139 55.235 1.00 32.75 101 GLY A C 1
ATOM 780 O O . GLY A 1 101 ? -3.514 34.348 54.303 1.00 32.75 101 GLY A O 1
ATOM 781 N N . GLU A 1 102 ? -3.596 36.468 55.131 1.00 36.03 102 GLU A N 1
ATOM 782 C CA . GLU A 1 102 ? -3.165 37.289 53.981 1.00 36.03 102 GLU A CA 1
ATOM 783 C C . GLU A 1 102 ? -3.902 37.157 52.629 1.00 36.03 102 GLU A C 1
ATOM 785 O O . GLU A 1 102 ? -4.803 36.343 52.426 1.00 36.03 102 GLU A O 1
ATOM 790 N N . GLU A 1 103 ? -3.606 38.126 51.764 1.00 42.28 103 GLU A N 1
ATOM 791 C CA . GLU A 1 103 ? -4.413 38.601 50.637 1.00 42.28 103 GLU A CA 1
ATOM 792 C C . GLU A 1 103 ? -3.609 38.465 49.336 1.00 42.28 103 GLU A C 1
ATOM 794 O O . GLU A 1 103 ? -2.401 38.675 49.354 1.00 42.28 103 GLU A O 1
ATOM 799 N N . GLU A 1 104 ? -4.264 38.208 48.200 1.00 38.06 104 GLU A N 1
ATOM 800 C CA . GLU A 1 104 ? -3.762 38.662 46.893 1.00 38.06 104 GLU A CA 1
ATOM 801 C C . GLU A 1 104 ? -4.914 38.748 45.873 1.00 38.06 104 GLU A C 1
ATOM 803 O O . GLU A 1 104 ? -5.923 38.043 45.982 1.00 38.06 104 GLU A O 1
ATOM 808 N N . GLU A 1 105 ? -4.812 39.689 44.933 1.00 34.25 105 GLU A N 1
ATOM 809 C CA . GLU A 1 105 ? -5.939 40.164 44.119 1.00 34.25 105 GLU A CA 1
ATOM 810 C C . GLU A 1 105 ? -6.115 39.403 42.792 1.00 34.25 105 GLU A C 1
ATOM 812 O O . GLU A 1 105 ? -5.159 38.945 42.167 1.00 34.25 105 GLU A O 1
ATOM 817 N N . TYR A 1 106 ? -7.359 39.320 42.307 1.00 33.88 106 TYR A N 1
ATOM 818 C CA . TYR A 1 106 ? -7.678 38.757 40.989 1.00 33.88 106 TYR A CA 1
ATOM 819 C C . TYR A 1 106 ? -7.753 39.864 39.928 1.00 33.88 106 TYR A C 1
ATOM 821 O O . TYR A 1 106 ? -8.818 40.443 39.696 1.00 33.88 106 TYR A O 1
ATOM 829 N N . GLU A 1 107 ? -6.638 40.149 39.256 1.00 37.75 107 GLU A N 1
ATOM 830 C CA . GLU A 1 107 ? -6.605 41.140 38.175 1.00 37.75 107 GLU A CA 1
ATOM 831 C C . GLU A 1 107 ? -7.338 40.626 36.917 1.00 37.75 107 GLU A C 1
ATOM 833 O O . GLU A 1 107 ? -7.027 39.566 36.368 1.00 37.75 107 GLU A O 1
ATOM 838 N N . THR A 1 108 ? -8.342 41.377 36.450 1.00 36.78 108 THR A N 1
ATOM 839 C CA . THR A 1 108 ? -9.154 41.023 35.272 1.00 36.78 108 THR A CA 1
ATOM 840 C C . THR A 1 108 ? -8.762 41.870 34.064 1.00 36.78 108 THR A C 1
ATOM 842 O O . THR A 1 108 ? -8.949 43.084 34.054 1.00 36.78 108 THR A O 1
ATOM 845 N N . VAL A 1 109 ? -8.250 41.230 33.008 1.00 35.81 109 VAL A N 1
ATOM 846 C CA . VAL A 1 109 ? -7.817 41.919 31.780 1.00 35.81 109 VAL A CA 1
ATOM 847 C C . VAL A 1 109 ? -8.794 41.658 30.631 1.00 35.81 109 VAL A C 1
ATOM 849 O O . VAL A 1 109 ? -8.982 40.523 30.193 1.00 35.81 109 VAL A O 1
ATOM 852 N N . ASN A 1 110 ? -9.404 42.732 30.125 1.00 37.66 110 ASN A N 1
ATOM 853 C CA . ASN A 1 110 ? -10.198 42.725 28.894 1.00 37.66 110 ASN A CA 1
ATOM 854 C C . ASN A 1 110 ? -9.301 42.599 27.652 1.00 37.66 110 ASN A C 1
ATOM 856 O O . ASN A 1 110 ? -8.200 43.144 27.623 1.00 37.66 110 ASN A O 1
ATOM 860 N N . ILE A 1 111 ? -9.820 41.989 26.580 1.00 35.72 111 ILE A N 1
ATOM 861 C CA . ILE A 1 111 ? -9.261 42.125 25.226 1.00 35.72 111 ILE A CA 1
ATOM 862 C C . ILE A 1 111 ? -10.395 42.496 24.263 1.00 35.72 111 ILE A C 1
ATOM 864 O O . ILE A 1 111 ? -11.373 41.763 24.115 1.00 35.72 111 ILE A O 1
ATOM 868 N N . GLU A 1 112 ? -10.263 43.659 23.627 1.00 33.22 112 GLU A N 1
ATOM 869 C CA . GLU A 1 112 ? -11.243 44.227 22.697 1.00 33.22 112 GLU A CA 1
ATOM 870 C C . GLU A 1 112 ? -11.058 43.733 21.249 1.00 33.22 112 GLU A C 1
ATOM 872 O O . GLU A 1 112 ? -10.054 43.120 20.889 1.00 33.22 112 GLU A O 1
ATOM 877 N N . LYS A 1 113 ? -12.034 44.050 20.386 1.00 41.84 113 LYS A N 1
ATOM 878 C CA . LYS A 1 113 ? -11.916 43.926 18.923 1.00 41.84 113 LYS A CA 1
ATOM 879 C C . LYS A 1 113 ? -11.505 45.262 18.299 1.00 41.84 113 LYS A C 1
ATOM 881 O O . LYS A 1 113 ? -12.140 46.274 18.581 1.00 41.84 113 LYS A O 1
ATOM 886 N N . PRO A 1 114 ? -10.615 45.227 17.301 1.00 42.53 114 PRO A N 1
ATOM 887 C CA . PRO A 1 114 ? -10.916 45.816 15.985 1.00 42.53 114 PRO A CA 1
ATOM 888 C C . PRO A 1 114 ? -11.205 44.687 14.970 1.00 42.53 114 PRO A C 1
ATOM 890 O O . PRO A 1 114 ? -10.707 43.578 15.121 1.00 42.53 114 PRO A O 1
ATOM 893 N N . SER A 1 115 ? -12.115 44.797 13.997 1.00 33.66 115 SER A N 1
ATOM 894 C CA . SER A 1 115 ? -12.310 45.852 12.988 1.00 33.66 115 SER A CA 1
ATOM 895 C C . SER A 1 115 ? -11.141 45.935 12.000 1.00 33.66 115 SER A C 1
ATOM 897 O O . SER A 1 115 ? -10.003 46.182 12.389 1.00 33.66 115 SER A O 1
ATOM 899 N N . SER A 1 116 ? -11.409 45.691 10.715 1.00 35.56 116 SER A N 1
ATOM 900 C CA . SER A 1 116 ? -10.425 45.781 9.628 1.00 35.56 116 SER A CA 1
ATOM 901 C C . SER A 1 116 ? -11.136 46.000 8.295 1.00 35.56 116 SER A C 1
ATOM 903 O O . SER A 1 116 ? -11.966 45.188 7.894 1.00 35.56 116 SER A O 1
ATOM 905 N N . GLU A 1 117 ? -10.788 47.082 7.605 1.00 40.44 117 GLU A N 1
ATOM 906 C CA . GLU A 1 117 ? -11.214 47.397 6.241 1.00 40.44 117 GLU A CA 1
ATOM 907 C C . GLU A 1 117 ? -10.104 48.228 5.561 1.00 40.44 117 GLU A C 1
ATOM 909 O O . GLU A 1 117 ? -9.242 48.775 6.245 1.00 40.44 117 GLU A O 1
ATOM 914 N N . GLN A 1 118 ? -10.152 48.345 4.229 1.00 34.12 118 GLN A N 1
ATOM 915 C CA . GLN A 1 118 ? -9.310 49.207 3.375 1.00 34.12 118 GLN A CA 1
ATOM 916 C C . GLN A 1 118 ? -7.857 48.754 3.095 1.00 34.12 118 GLN A C 1
ATOM 918 O O . GLN A 1 118 ? -6.886 49.196 3.695 1.00 34.12 118 GLN A O 1
ATOM 923 N N . ILE A 1 119 ? -7.742 47.915 2.057 1.00 35.00 119 ILE A N 1
ATOM 924 C CA . ILE A 1 119 ? -7.087 48.247 0.771 1.00 35.00 119 ILE A CA 1
ATOM 925 C C . ILE A 1 119 ? -5.763 49.040 0.830 1.00 35.00 119 ILE A C 1
ATOM 927 O O . ILE A 1 119 ? -5.775 50.241 1.069 1.00 35.00 119 ILE A O 1
ATOM 931 N N . TYR A 1 120 ? -4.688 48.430 0.315 1.00 35.22 120 TYR A N 1
ATOM 932 C CA . TYR A 1 120 ? -3.784 49.076 -0.654 1.00 35.22 120 TYR A CA 1
ATOM 933 C C . TYR A 1 120 ? -3.255 48.046 -1.671 1.00 35.22 120 TYR A C 1
ATOM 935 O O . TYR A 1 120 ? -3.188 46.854 -1.373 1.00 35.22 120 TYR A O 1
ATOM 943 N N . LYS A 1 121 ? -2.905 48.501 -2.882 1.00 41.78 121 LYS A N 1
ATOM 944 C CA . LYS A 1 121 ? -2.199 47.713 -3.910 1.00 41.78 121 LYS A CA 1
ATOM 945 C C . LYS A 1 121 ? -0.733 48.145 -3.973 1.00 41.78 121 LYS A C 1
ATOM 947 O O . LYS A 1 121 ? -0.506 49.347 -4.071 1.00 41.78 121 LYS A O 1
ATOM 952 N N . ILE A 1 122 ? 0.198 47.196 -4.071 1.00 33.59 122 ILE A N 1
ATOM 953 C CA . ILE A 1 122 ? 1.486 47.337 -4.778 1.00 33.59 122 ILE A CA 1
ATOM 954 C C . ILE A 1 122 ? 1.759 45.999 -5.497 1.00 33.59 122 ILE A C 1
ATOM 956 O O . ILE A 1 122 ? 1.287 44.951 -5.054 1.00 33.59 122 ILE A O 1
ATOM 960 N N . GLU A 1 123 ? 2.442 46.054 -6.636 1.00 35.47 123 GLU A N 1
ATOM 961 C CA . GLU A 1 123 ? 2.828 44.921 -7.488 1.00 35.47 123 GLU A CA 1
ATOM 962 C C . GLU A 1 123 ? 4.269 44.486 -7.170 1.00 35.47 123 GLU A C 1
ATOM 964 O O . GLU A 1 123 ? 5.088 45.358 -6.901 1.00 35.47 123 GLU A O 1
ATOM 969 N N . GLU A 1 124 ? 4.609 43.193 -7.274 1.00 32.53 124 GLU A N 1
ATOM 970 C CA . GLU A 1 124 ? 5.788 42.751 -8.049 1.00 32.53 124 GLU A CA 1
ATOM 971 C C . GLU A 1 124 ? 5.865 41.222 -8.240 1.00 32.53 124 GLU A C 1
ATOM 973 O O . GLU A 1 124 ? 5.060 40.460 -7.703 1.00 32.53 124 GLU A O 1
ATOM 978 N N . ASN A 1 125 ? 6.805 40.796 -9.090 1.00 32.81 125 ASN A N 1
ATOM 979 C CA . ASN A 1 125 ? 6.953 39.439 -9.620 1.00 32.81 125 ASN A CA 1
ATOM 980 C C . ASN A 1 125 ? 7.722 38.489 -8.682 1.00 32.81 125 ASN A C 1
ATOM 982 O O . ASN A 1 125 ? 8.685 38.894 -8.032 1.00 32.81 125 ASN A O 1
ATOM 986 N N . THR A 1 126 ? 7.427 37.189 -8.757 1.00 32.31 126 THR A N 1
ATOM 987 C CA . THR A 1 126 ? 8.463 36.151 -8.965 1.00 32.31 126 THR A CA 1
ATOM 988 C C . THR A 1 126 ? 7.831 34.849 -9.463 1.00 32.31 126 THR A C 1
ATOM 990 O O . THR A 1 126 ? 6.723 34.492 -9.060 1.00 32.31 126 THR A O 1
ATOM 993 N N . ASP A 1 127 ? 8.536 34.151 -10.350 1.00 33.00 127 ASP A N 1
ATOM 994 C CA . ASP A 1 127 ? 8.234 32.780 -10.766 1.00 33.00 127 ASP A CA 1
ATOM 995 C C . ASP A 1 127 ? 8.696 31.764 -9.703 1.00 33.00 127 ASP A C 1
ATOM 997 O O . ASP A 1 127 ? 9.686 32.009 -9.017 1.00 33.00 127 ASP A O 1
ATOM 1001 N N . ASP A 1 128 ? 8.023 30.611 -9.609 1.00 32.91 128 ASP A N 1
ATOM 1002 C CA . ASP A 1 128 ? 8.683 29.302 -9.789 1.00 32.91 128 ASP A CA 1
ATOM 1003 C C . ASP A 1 128 ? 7.670 28.136 -9.759 1.00 32.91 128 ASP A C 1
ATOM 1005 O O . ASP A 1 128 ? 6.808 28.038 -8.882 1.00 32.91 128 ASP A O 1
ATOM 1009 N N . GLU A 1 129 ? 7.793 27.205 -10.711 1.00 37.53 129 GLU A N 1
ATOM 1010 C CA . GLU A 1 129 ? 7.051 25.938 -10.712 1.00 37.53 129 GLU A CA 1
ATOM 1011 C C . GLU A 1 129 ? 7.806 24.861 -9.916 1.00 37.53 129 GLU A C 1
ATOM 1013 O O . GLU A 1 129 ? 8.933 24.508 -10.263 1.00 37.53 129 GLU A O 1
ATOM 1018 N N . ILE A 1 130 ? 7.157 24.213 -8.939 1.00 33.97 130 ILE A N 1
ATOM 1019 C CA . ILE A 1 130 ? 7.625 22.915 -8.417 1.00 33.97 130 ILE A CA 1
ATOM 1020 C C . ILE A 1 130 ? 6.490 21.888 -8.459 1.00 33.97 130 ILE A C 1
ATOM 1022 O O . ILE A 1 130 ? 5.606 21.847 -7.604 1.00 33.97 130 ILE A O 1
ATOM 1026 N N . ASN A 1 131 ? 6.554 21.011 -9.463 1.00 31.03 131 ASN A N 1
ATOM 1027 C CA . ASN A 1 131 ? 5.736 19.804 -9.539 1.00 31.03 131 ASN A CA 1
ATOM 1028 C C . ASN A 1 131 ? 6.155 18.792 -8.458 1.00 31.03 131 ASN A C 1
ATOM 1030 O O . ASN A 1 131 ? 7.341 18.501 -8.299 1.00 31.03 131 ASN A O 1
ATOM 1034 N N . SER A 1 132 ? 5.175 18.185 -7.787 1.00 30.08 132 SER A N 1
ATOM 1035 C CA . SER A 1 132 ? 5.354 16.989 -6.949 1.00 30.08 132 SER A CA 1
ATOM 1036 C C . SER A 1 132 ? 4.662 15.793 -7.617 1.00 30.08 132 SER A C 1
ATOM 1038 O O . SER A 1 132 ? 3.458 15.594 -7.492 1.00 30.08 132 SER A O 1
ATOM 1040 N N . ASP A 1 133 ? 5.436 15.025 -8.390 1.00 30.66 133 ASP A N 1
ATOM 1041 C CA . ASP A 1 133 ? 4.958 13.903 -9.216 1.00 30.66 133 ASP A CA 1
ATOM 1042 C C . ASP A 1 133 ? 5.144 12.562 -8.479 1.00 30.66 133 ASP A C 1
ATOM 1044 O O . ASP A 1 133 ? 6.072 11.797 -8.762 1.00 30.66 133 ASP A O 1
ATOM 1048 N N . ASP A 1 134 ? 4.282 12.299 -7.492 1.00 29.19 134 ASP A N 1
ATOM 1049 C CA . ASP A 1 134 ? 4.327 11.070 -6.691 1.00 29.19 134 ASP A CA 1
ATOM 1050 C C . ASP A 1 134 ? 3.864 9.848 -7.506 1.00 29.19 134 ASP A C 1
ATOM 1052 O O . ASP A 1 134 ? 2.743 9.794 -8.024 1.00 29.19 134 ASP A O 1
ATOM 1056 N N . LYS A 1 135 ? 4.729 8.832 -7.602 1.00 34.56 135 LYS A N 1
ATOM 1057 C CA . LYS A 1 135 ? 4.413 7.538 -8.222 1.00 34.56 135 LYS A CA 1
ATOM 1058 C C . LYS A 1 135 ? 4.374 6.439 -7.175 1.00 34.56 135 LYS A C 1
ATOM 1060 O O . LYS A 1 135 ? 5.405 6.101 -6.606 1.00 34.56 135 LYS A O 1
ATOM 1065 N N . ASP A 1 136 ? 3.233 5.768 -7.081 1.00 28.95 136 ASP A N 1
ATOM 1066 C CA . ASP A 1 136 ? 3.167 4.392 -6.595 1.00 28.95 136 ASP A CA 1
ATOM 1067 C C . ASP A 1 136 ? 2.221 3.575 -7.491 1.00 28.95 136 ASP A C 1
ATOM 1069 O O . ASP A 1 136 ? 1.205 4.082 -7.973 1.00 28.95 136 ASP A O 1
ATOM 1073 N N . LEU A 1 137 ? 2.565 2.311 -7.747 1.00 34.28 137 LEU A N 1
ATOM 1074 C CA . LEU A 1 137 ? 1.665 1.337 -8.360 1.00 34.28 137 LEU A CA 1
ATOM 1075 C C . LEU A 1 137 ? 1.916 -0.075 -7.826 1.00 34.28 137 LEU A C 1
ATOM 1077 O O . LEU A 1 137 ? 2.824 -0.797 -8.240 1.00 34.28 137 LEU A O 1
ATOM 1081 N N . SER A 1 138 ? 0.987 -0.496 -6.977 1.00 32.06 138 SER A N 1
ATOM 1082 C CA . SER A 1 138 ? 0.838 -1.849 -6.458 1.00 32.06 138 SER A CA 1
ATOM 1083 C C . SER A 1 138 ? 0.608 -2.930 -7.525 1.00 32.06 138 SER A C 1
ATOM 1085 O O . SER A 1 138 ? -0.128 -2.736 -8.494 1.00 32.06 138 SER A O 1
ATOM 1087 N N . SER A 1 139 ? 1.063 -4.138 -7.205 1.00 36.94 139 SER A N 1
ATOM 1088 C CA . SER A 1 139 ? 0.393 -5.419 -7.497 1.00 36.94 139 SER A CA 1
ATOM 1089 C C . SER A 1 139 ? 0.523 -6.283 -6.224 1.00 36.94 139 SER A C 1
ATOM 1091 O O . SER A 1 139 ? 1.373 -5.976 -5.392 1.00 36.94 139 SER A O 1
ATOM 1093 N N . GLU A 1 140 ? -0.279 -7.299 -5.894 1.00 37.22 140 GLU A N 1
ATOM 1094 C CA . GLU A 1 140 ? -1.267 -8.176 -6.569 1.00 37.22 140 GLU A CA 1
ATOM 1095 C C . GLU A 1 140 ? -2.250 -8.681 -5.437 1.00 37.22 140 GLU A C 1
ATOM 1097 O O . GLU A 1 140 ? -2.193 -8.088 -4.356 1.00 37.22 140 GLU A O 1
ATOM 1102 N N . PRO A 1 141 ? -3.102 -9.748 -5.509 1.00 48.94 141 PRO A N 1
ATOM 1103 C CA . PRO A 1 141 ? -3.602 -10.593 -6.604 1.00 48.94 141 PRO A CA 1
ATOM 1104 C C . PRO A 1 141 ? -5.160 -10.777 -6.603 1.00 48.94 141 PRO A C 1
ATOM 1106 O O . PRO A 1 141 ? -5.919 -9.863 -6.300 1.00 48.94 141 PRO A O 1
ATOM 1109 N N . ARG A 1 142 ? -5.659 -11.954 -7.031 1.00 31.80 142 ARG A N 1
ATOM 1110 C CA . ARG A 1 142 ? -7.050 -12.285 -7.443 1.00 31.80 142 ARG A CA 1
ATOM 1111 C C . ARG A 1 142 ? -7.888 -13.012 -6.369 1.00 31.80 142 ARG A C 1
ATOM 1113 O O . ARG A 1 142 ? -7.311 -13.772 -5.599 1.00 31.80 142 ARG A O 1
ATOM 1120 N N . THR A 1 143 ? -9.233 -13.017 -6.489 1.00 31.11 143 THR A N 1
ATOM 1121 C CA . THR A 1 143 ? -10.027 -14.233 -6.876 1.00 31.11 143 THR A CA 1
ATOM 1122 C C . THR A 1 143 ? -11.568 -14.059 -7.006 1.00 31.11 143 THR A C 1
ATOM 1124 O O . THR A 1 143 ? -12.242 -13.550 -6.126 1.00 31.11 143 THR A O 1
ATOM 1127 N N . ASN A 1 144 ? -12.106 -14.587 -8.117 1.00 29.92 144 ASN A N 1
ATOM 1128 C CA . ASN A 1 144 ? -13.371 -15.334 -8.329 1.00 29.92 144 ASN A CA 1
ATOM 1129 C C . ASN A 1 144 ? -14.748 -14.912 -7.723 1.00 29.92 144 ASN A C 1
ATOM 1131 O O . ASN A 1 144 ? -15.121 -15.384 -6.656 1.00 29.92 144 ASN A O 1
ATOM 1135 N N . GLY A 1 145 ? -15.625 -14.338 -8.572 1.00 27.97 145 GLY A N 1
ATOM 1136 C CA . GLY A 1 145 ? -16.798 -15.071 -9.122 1.00 27.97 145 GLY A CA 1
ATOM 1137 C C . GLY A 1 145 ? -18.231 -14.849 -8.573 1.00 27.97 145 GLY A C 1
ATOM 1138 O O . GLY A 1 145 ? -18.472 -15.024 -7.386 1.00 27.97 145 GLY A O 1
ATOM 1139 N N . THR A 1 146 ? -19.205 -14.588 -9.476 1.00 29.75 146 THR A N 1
ATOM 1140 C CA . THR A 1 146 ? -20.614 -15.111 -9.548 1.00 29.75 146 THR A CA 1
ATOM 1141 C C . THR A 1 146 ? -21.365 -14.472 -10.757 1.00 29.75 146 THR A C 1
ATOM 1143 O O . THR A 1 146 ? -20.816 -13.606 -11.433 1.00 29.75 146 THR A O 1
ATOM 1146 N N . THR A 1 147 ? -22.557 -14.967 -11.130 1.00 32.38 147 THR A N 1
ATOM 1147 C CA . THR A 1 147 ? -23.205 -14.853 -12.464 1.00 32.38 147 THR A CA 1
ATOM 1148 C C . THR A 1 147 ? -24.397 -13.885 -12.598 1.00 32.38 147 THR A C 1
ATOM 1150 O O . THR A 1 147 ? -25.214 -13.841 -11.683 1.00 32.38 147 THR A O 1
ATOM 1153 N N . CYS A 1 148 ? -24.586 -13.284 -13.792 1.00 29.89 148 CYS A N 1
ATOM 1154 C CA . CYS A 1 148 ? -25.857 -12.971 -14.516 1.00 29.89 148 CYS A CA 1
ATOM 1155 C C . CYS A 1 148 ? -25.566 -11.983 -15.681 1.00 29.89 148 CYS A C 1
ATOM 1157 O O . CYS A 1 148 ? -24.561 -11.290 -15.621 1.00 29.89 148 CYS A O 1
ATOM 1159 N N . LYS A 1 149 ? -26.393 -11.713 -16.705 1.00 29.56 149 LYS A N 1
ATOM 1160 C CA . LYS A 1 149 ? -27.272 -12.465 -17.630 1.00 29.56 149 LYS A CA 1
ATOM 1161 C C . LYS A 1 149 ? -27.902 -11.414 -18.595 1.00 29.56 149 LYS A C 1
ATOM 1163 O O . LYS A 1 149 ? -28.660 -10.577 -18.127 1.00 29.56 149 LYS A O 1
ATOM 1168 N N . ALA A 1 150 ? -27.677 -11.566 -19.908 1.00 28.94 150 ALA A N 1
ATOM 1169 C CA . ALA A 1 150 ? -28.494 -11.080 -21.050 1.00 28.94 150 ALA A CA 1
ATOM 1170 C C . ALA A 1 150 ? -28.501 -9.592 -21.529 1.00 28.94 150 ALA A C 1
ATOM 1172 O O . ALA A 1 150 ? -28.419 -8.658 -20.743 1.00 28.94 150 ALA A O 1
ATOM 1173 N N . SER A 1 151 ? -28.755 -9.457 -22.852 1.00 30.64 151 SER A N 1
ATOM 1174 C CA . SER A 1 151 ? -29.205 -8.276 -23.645 1.00 30.64 151 SER A CA 1
ATOM 1175 C C . SER A 1 151 ? -28.200 -7.136 -23.944 1.00 30.64 151 SER A C 1
ATOM 1177 O O . SER A 1 151 ? -27.410 -6.786 -23.082 1.00 30.64 151 SER A O 1
ATOM 1179 N N . SER A 1 152 ? -28.203 -6.459 -25.114 1.00 28.70 152 SER A N 1
ATOM 1180 C CA . SER A 1 152 ? -28.801 -6.724 -26.454 1.00 28.70 152 SER A CA 1
ATOM 1181 C C . SER A 1 152 ? -28.171 -5.798 -27.539 1.00 28.70 152 SER A C 1
ATOM 1183 O O . SER A 1 152 ? -27.545 -4.805 -27.183 1.00 28.70 152 SER A O 1
ATOM 1185 N N . SER A 1 153 ? -28.409 -6.069 -28.840 1.00 33.22 153 SER A N 1
ATOM 1186 C CA . SER A 1 153 ? -27.895 -5.387 -30.069 1.00 33.22 153 SER A CA 1
ATOM 1187 C C . SER A 1 153 ? -26.369 -5.482 -30.318 1.00 33.22 153 SER A C 1
ATOM 1189 O O . SER A 1 153 ? -25.596 -5.507 -29.370 1.00 33.22 153 SER A O 1
ATOM 1191 N N . GLY A 1 154 ? -25.825 -5.596 -31.544 1.00 30.23 154 GLY A N 1
ATOM 1192 C CA . GLY A 1 154 ? -26.390 -5.623 -32.914 1.00 30.23 154 GLY A CA 1
ATOM 1193 C C . GLY A 1 154 ? -25.929 -4.393 -33.718 1.00 30.23 154 GLY A C 1
ATOM 1194 O O . GLY A 1 154 ? -26.345 -3.295 -33.383 1.00 30.23 154 GLY A O 1
ATOM 1195 N N . ILE A 1 155 ? -25.048 -4.465 -34.728 1.00 36.75 155 ILE A N 1
ATOM 1196 C CA . ILE A 1 155 ? -25.170 -5.136 -36.050 1.00 36.75 155 ILE A CA 1
ATOM 1197 C C . ILE A 1 155 ? -23.748 -5.353 -36.675 1.00 36.75 155 ILE A C 1
ATOM 1199 O O . ILE A 1 155 ? -22.803 -4.719 -36.204 1.00 36.75 155 ILE A O 1
ATOM 1203 N N . PRO A 1 156 ? -23.523 -6.257 -37.665 1.00 41.66 156 PRO A N 1
ATOM 1204 C CA . PRO A 1 156 ? -22.198 -6.874 -37.884 1.00 41.66 156 PRO A CA 1
ATOM 1205 C C . PRO A 1 156 ? -21.466 -6.520 -39.200 1.00 41.66 156 PRO A C 1
ATOM 1207 O O . PRO A 1 156 ? -22.097 -6.210 -40.208 1.00 41.66 156 PRO A O 1
ATOM 1210 N N . LEU A 1 157 ? -20.140 -6.754 -39.250 1.00 32.62 157 LEU A N 1
ATOM 1211 C CA . LEU A 1 157 ? -19.390 -6.913 -40.511 1.00 32.62 157 LEU A CA 1
ATOM 1212 C C . LEU A 1 157 ? -18.355 -8.065 -40.516 1.00 32.62 157 LEU A C 1
ATOM 1214 O O . LEU A 1 157 ? -17.259 -7.951 -39.985 1.00 32.62 157 LEU A O 1
ATOM 1218 N N . ARG A 1 158 ? -18.732 -9.114 -41.265 1.00 31.52 158 ARG A N 1
ATOM 1219 C CA . ARG A 1 158 ? -17.939 -9.980 -42.173 1.00 31.52 158 ARG A CA 1
ATOM 1220 C C . ARG A 1 158 ? -16.783 -10.864 -41.648 1.00 31.52 158 ARG A C 1
ATOM 1222 O O . ARG A 1 158 ? -15.814 -10.422 -41.051 1.00 31.52 158 ARG A O 1
ATOM 1229 N N . ILE A 1 159 ? -16.864 -12.147 -42.023 1.00 31.12 159 ILE A N 1
ATOM 1230 C CA . ILE A 1 159 ? -15.985 -13.266 -41.628 1.00 31.12 159 ILE A CA 1
ATOM 1231 C C . ILE A 1 159 ? -15.030 -13.687 -42.763 1.00 31.12 159 ILE A C 1
ATOM 1233 O O . ILE A 1 159 ? -15.478 -13.845 -43.898 1.00 31.12 159 ILE A O 1
ATOM 1237 N N . LYS A 1 160 ? -13.773 -14.004 -42.409 1.00 33.38 160 LYS A N 1
ATOM 1238 C CA . LYS A 1 160 ? -12.941 -15.147 -42.878 1.00 33.38 160 LYS A CA 1
ATOM 1239 C C . LYS A 1 160 ? -12.022 -15.519 -41.682 1.00 33.38 160 LYS A C 1
ATOM 1241 O O . LYS A 1 160 ? -11.485 -14.605 -41.072 1.00 33.38 160 LYS A O 1
ATOM 1246 N N . GLN A 1 161 ? -11.968 -16.737 -41.116 1.00 31.61 161 GLN A N 1
ATOM 1247 C CA . GLN A 1 161 ? -11.426 -18.015 -41.642 1.00 31.61 161 GLN A CA 1
ATOM 1248 C C . GLN A 1 161 ? -10.007 -17.852 -42.239 1.00 31.61 161 GLN A C 1
ATOM 1250 O O . GLN A 1 161 ? -9.832 -16.980 -43.078 1.00 31.61 161 GLN A O 1
ATOM 1255 N N . GLN A 1 162 ? -8.957 -18.631 -41.922 1.00 31.70 162 GLN A N 1
ATOM 1256 C CA . GLN A 1 162 ? -8.742 -19.903 -41.177 1.00 31.70 162 GLN A CA 1
ATOM 1257 C C . GLN A 1 162 ? -7.190 -20.033 -40.912 1.00 31.70 162 GLN A C 1
ATOM 1259 O O . GLN A 1 162 ? -6.464 -19.259 -41.526 1.00 31.70 162 GLN A O 1
ATOM 1264 N N . GLN A 1 163 ? -6.538 -20.878 -40.078 1.00 31.14 163 GLN A N 1
ATOM 1265 C CA . GLN A 1 163 ? -6.843 -22.068 -39.243 1.00 31.14 163 GLN A CA 1
ATOM 1266 C C . GLN A 1 163 ? -5.965 -22.146 -37.943 1.00 31.14 163 GLN A C 1
ATOM 1268 O O . GLN A 1 163 ? -4.944 -21.480 -37.845 1.00 31.14 163 GLN A O 1
ATOM 1273 N N . ASN A 1 164 ? -6.357 -23.024 -37.000 1.00 28.61 164 ASN A N 1
ATOM 1274 C CA . ASN A 1 164 ? -5.582 -24.009 -36.188 1.00 28.61 164 ASN A CA 1
ATOM 1275 C C . ASN A 1 164 ? -4.159 -23.743 -35.598 1.00 28.61 164 ASN A C 1
ATOM 1277 O O . ASN A 1 164 ? -3.185 -23.636 -36.328 1.00 28.61 164 ASN A O 1
ATOM 1281 N N . SER A 1 165 ? -4.079 -23.822 -34.249 1.00 30.34 165 SER A N 1
ATOM 1282 C CA . SER A 1 165 ? -3.226 -24.659 -33.336 1.00 30.34 165 SER A CA 1
ATOM 1283 C C . SER A 1 165 ? -1.879 -25.304 -33.772 1.00 30.34 165 SER A C 1
ATOM 1285 O O . SER A 1 165 ? -1.736 -25.621 -34.947 1.00 30.34 165 SER A O 1
ATOM 1287 N N . PRO A 1 166 ? -0.964 -25.702 -32.832 1.00 41.22 166 PRO A N 1
ATOM 1288 C CA . PRO A 1 166 ? -1.078 -25.718 -31.353 1.00 41.22 166 PRO A CA 1
ATOM 1289 C C . PRO A 1 166 ? 0.136 -25.142 -30.556 1.00 41.22 166 PRO A C 1
ATOM 1291 O O . PRO A 1 166 ? 1.135 -24.698 -31.115 1.00 41.22 166 PRO A O 1
ATOM 1294 N N . ARG A 1 167 ? 0.061 -25.191 -29.211 1.00 33.44 167 ARG A N 1
ATOM 1295 C CA . ARG A 1 167 ? 1.176 -24.932 -28.261 1.00 33.44 167 ARG A CA 1
ATOM 1296 C C . ARG A 1 167 ? 2.135 -26.131 -28.122 1.00 33.44 167 ARG A C 1
ATOM 1298 O O . ARG A 1 167 ? 1.704 -27.266 -28.317 1.00 33.44 167 ARG A O 1
ATOM 1305 N N . PRO A 1 168 ? 3.356 -25.904 -27.597 1.00 42.03 168 PRO A N 1
ATOM 1306 C CA . PRO A 1 168 ? 3.857 -26.744 -26.494 1.00 42.03 168 PRO A CA 1
ATOM 1307 C C . PRO A 1 168 ? 4.349 -25.947 -25.257 1.00 42.03 168 PRO A C 1
ATOM 1309 O O . PRO A 1 168 ? 4.186 -24.730 -25.171 1.00 42.03 168 PRO A O 1
ATOM 1312 N N . ASN A 1 169 ? 4.870 -26.665 -24.252 1.00 30.77 169 ASN A N 1
ATOM 1313 C CA . ASN A 1 169 ? 4.973 -26.239 -22.848 1.00 30.77 169 ASN A CA 1
ATOM 1314 C C . ASN A 1 169 ? 6.310 -25.604 -22.404 1.00 30.77 169 ASN A C 1
ATOM 1316 O O . ASN A 1 169 ? 7.381 -25.953 -22.887 1.00 30.77 169 ASN A O 1
ATOM 1320 N N . VAL A 1 170 ? 6.192 -24.763 -21.368 1.00 36.34 170 VAL A N 1
ATOM 1321 C CA . VAL A 1 170 ? 7.025 -24.657 -20.144 1.00 36.34 170 VAL A CA 1
ATOM 1322 C C . VAL A 1 170 ? 8.326 -25.486 -20.079 1.00 36.34 170 VAL A C 1
ATOM 1324 O O . VAL A 1 170 ? 8.263 -26.708 -19.970 1.00 36.34 170 VAL A O 1
ATOM 1327 N N . VAL A 1 171 ? 9.474 -24.804 -19.922 1.00 33.34 171 VAL A N 1
ATOM 1328 C CA . VAL A 1 171 ? 10.679 -25.292 -19.206 1.00 33.34 171 VAL A CA 1
ATOM 1329 C C . VAL A 1 171 ? 11.325 -24.120 -18.437 1.00 33.34 171 VAL A C 1
ATOM 1331 O O . VAL A 1 171 ? 11.222 -22.969 -18.853 1.00 33.34 171 VAL A O 1
ATOM 1334 N N . ASN A 1 172 ? 11.965 -24.411 -17.298 1.00 32.31 172 ASN A N 1
ATOM 1335 C CA . ASN A 1 172 ? 12.548 -23.438 -16.359 1.00 32.31 172 ASN A CA 1
ATOM 1336 C C . ASN A 1 172 ? 13.860 -22.785 -16.849 1.00 32.31 172 ASN A C 1
ATOM 1338 O O . ASN A 1 172 ? 14.660 -23.429 -17.525 1.00 32.31 172 ASN A O 1
ATOM 1342 N N . THR A 1 173 ? 14.159 -21.569 -16.373 1.00 34.47 173 THR A N 1
ATOM 1343 C CA . THR A 1 173 ? 15.472 -20.900 -16.521 1.00 34.47 173 THR A CA 1
ATOM 1344 C C . THR A 1 173 ? 16.206 -20.762 -15.173 1.00 34.47 173 THR A C 1
ATOM 1346 O O . THR A 1 173 ? 15.622 -20.215 -14.235 1.00 34.47 173 THR A O 1
ATOM 1349 N N . PRO A 1 174 ? 17.474 -21.204 -15.038 1.00 39.22 174 PRO A N 1
ATOM 1350 C CA . PRO A 1 174 ? 18.235 -21.112 -13.787 1.00 39.22 174 PRO A CA 1
ATOM 1351 C C . PRO A 1 174 ? 19.069 -19.820 -13.646 1.00 39.22 174 PRO A C 1
ATOM 1353 O O . PRO A 1 174 ? 19.512 -19.225 -14.625 1.00 39.22 174 PRO A O 1
ATOM 1356 N N . ARG A 1 175 ? 19.367 -19.432 -12.396 1.00 33.22 175 ARG A N 1
ATOM 1357 C CA . ARG A 1 175 ? 20.351 -18.384 -12.047 1.00 33.22 175 ARG A CA 1
ATOM 1358 C C . ARG A 1 175 ? 21.786 -18.784 -12.433 1.00 33.22 175 ARG A C 1
ATOM 1360 O O . ARG A 1 175 ? 22.216 -19.863 -12.026 1.00 33.22 175 ARG A O 1
ATOM 1367 N N . LYS A 1 176 ? 22.557 -17.844 -13.004 1.00 31.81 176 LYS A N 1
ATOM 1368 C CA . LYS A 1 176 ? 23.913 -17.390 -12.570 1.00 31.81 176 LYS A CA 1
ATOM 1369 C C . LYS A 1 176 ? 24.455 -16.359 -13.583 1.00 31.81 176 LYS A C 1
ATOM 1371 O O . LYS A 1 176 ? 24.392 -16.592 -14.779 1.00 31.81 176 LYS A O 1
ATOM 1376 N N . ALA A 1 177 ? 24.722 -15.125 -13.153 1.00 32.34 177 ALA A N 1
ATOM 1377 C CA . ALA A 1 177 ? 25.996 -14.628 -12.602 1.00 32.34 177 ALA A CA 1
ATOM 1378 C C . ALA A 1 177 ? 27.013 -14.244 -13.700 1.00 32.34 177 ALA A C 1
ATOM 1380 O O . ALA A 1 177 ? 27.543 -15.109 -14.389 1.00 32.34 177 ALA A O 1
ATOM 1381 N N . SER A 1 178 ? 27.279 -12.939 -13.833 1.00 31.62 178 SER A N 1
ATOM 1382 C CA . SER A 1 178 ? 28.205 -12.361 -14.818 1.00 31.62 178 SER A CA 1
ATOM 1383 C C . SER A 1 178 ? 29.557 -12.010 -14.171 1.00 31.62 178 SER A C 1
ATOM 1385 O O . SER A 1 178 ? 29.549 -11.394 -13.101 1.00 31.62 178 SER A O 1
ATOM 1387 N N . PRO A 1 179 ? 30.709 -12.380 -14.764 1.00 42.44 179 PRO A N 1
ATOM 1388 C CA . PRO A 1 179 ? 32.031 -12.001 -14.267 1.00 42.44 179 PRO A CA 1
ATOM 1389 C C . PRO A 1 179 ? 32.464 -10.591 -14.718 1.00 42.44 179 PRO A C 1
ATOM 1391 O O . PRO A 1 179 ? 32.004 -10.056 -15.724 1.00 42.44 179 PRO A O 1
ATOM 1394 N N . ARG A 1 180 ? 33.382 -9.999 -13.948 1.00 32.69 180 ARG A N 1
ATOM 1395 C CA . ARG A 1 180 ? 33.809 -8.589 -13.988 1.00 32.69 180 ARG A CA 1
ATOM 1396 C C . ARG A 1 180 ? 35.243 -8.467 -14.526 1.00 32.69 180 ARG A C 1
ATOM 1398 O O . ARG A 1 180 ? 36.142 -9.059 -13.939 1.00 32.69 180 ARG A O 1
ATOM 1405 N N . VAL A 1 181 ? 35.454 -7.681 -15.585 1.00 32.53 181 VAL A N 1
ATOM 1406 C CA . VAL A 1 181 ? 36.764 -7.387 -16.222 1.00 32.53 181 VAL A CA 1
ATOM 1407 C C . VAL A 1 181 ? 36.621 -5.979 -16.851 1.00 32.53 181 VAL A C 1
ATOM 1409 O O . VAL A 1 181 ? 35.688 -5.797 -17.624 1.00 32.53 181 VAL A O 1
ATOM 1412 N N . SER A 1 182 ? 37.279 -4.873 -16.453 1.00 32.41 182 SER A N 1
ATOM 1413 C CA . SER A 1 182 ? 38.725 -4.522 -16.452 1.00 32.41 182 SER A CA 1
ATOM 1414 C C . SER A 1 182 ? 39.423 -4.901 -17.770 1.00 32.41 182 SER A C 1
ATOM 1416 O O . SER A 1 182 ? 39.342 -6.051 -18.168 1.00 32.41 182 SER A O 1
ATOM 1418 N N . SER A 1 183 ? 40.100 -4.032 -18.527 1.00 32.16 183 SER A N 1
ATOM 1419 C CA . SER A 1 183 ? 40.923 -2.849 -18.198 1.00 32.16 183 SER A CA 1
ATOM 1420 C C . SER A 1 183 ? 40.839 -1.811 -19.342 1.00 32.16 183 SER A C 1
ATOM 1422 O O . SER A 1 183 ? 40.427 -2.160 -20.441 1.00 32.16 183 SER A O 1
ATOM 1424 N N . LYS A 1 184 ? 41.028 -0.500 -19.123 1.00 32.69 184 LYS A N 1
ATOM 1425 C CA . LYS A 1 184 ? 42.310 0.256 -19.085 1.00 32.69 184 LYS A CA 1
ATOM 1426 C C . LYS A 1 184 ? 43.310 -0.046 -20.226 1.00 32.69 184 LYS A C 1
ATOM 1428 O O . LYS A 1 184 ? 43.534 -1.194 -20.587 1.00 32.69 184 LYS A O 1
ATOM 1433 N N . SER A 1 185 ? 43.890 1.030 -20.763 1.00 32.88 185 SER A N 1
ATOM 1434 C CA . SER A 1 185 ? 44.692 1.138 -21.994 1.00 32.88 185 SER A CA 1
ATOM 1435 C C . SER A 1 185 ? 46.210 1.030 -21.780 1.00 32.88 185 SER A C 1
ATOM 1437 O O . SER A 1 185 ? 46.675 1.205 -20.655 1.00 32.88 185 SER A O 1
ATOM 1439 N N . ASN A 1 186 ? 46.988 0.853 -22.865 1.00 32.94 186 ASN A N 1
ATOM 1440 C CA . ASN A 1 186 ? 47.936 1.882 -23.352 1.00 32.94 186 ASN A CA 1
ATOM 1441 C C . ASN A 1 186 ? 48.705 1.490 -24.640 1.00 32.94 186 ASN A C 1
ATOM 1443 O O . ASN A 1 186 ? 48.702 0.342 -25.073 1.00 32.94 186 ASN A O 1
ATOM 1447 N N . VAL A 1 187 ? 49.332 2.505 -25.245 1.00 34.47 187 VAL A N 1
ATOM 1448 C CA . VAL A 1 187 ? 50.242 2.500 -26.416 1.00 34.47 187 VAL A CA 1
ATOM 1449 C C . VAL A 1 187 ? 51.662 2.100 -25.915 1.00 34.47 187 VAL A C 1
ATOM 1451 O O . VAL A 1 187 ? 51.951 2.320 -24.741 1.00 34.47 187 VAL A O 1
ATOM 1454 N N . THR A 1 188 ? 52.617 1.500 -26.654 1.00 34.50 188 THR A N 1
ATOM 1455 C CA . THR A 1 188 ? 53.468 2.104 -27.720 1.00 34.50 188 THR A CA 1
ATOM 1456 C C . THR A 1 188 ? 54.556 1.109 -28.215 1.00 34.50 188 THR A C 1
ATOM 1458 O O . THR A 1 188 ? 54.900 0.183 -27.492 1.00 34.50 188 THR A O 1
ATOM 1461 N N . SER A 1 189 ? 55.196 1.407 -29.363 1.00 31.50 189 SER A N 1
ATOM 1462 C CA . SER A 1 189 ? 56.611 1.100 -29.726 1.00 31.50 189 SER A CA 1
ATOM 1463 C C . SER A 1 189 ? 57.024 -0.248 -30.371 1.00 31.50 189 SER A C 1
ATOM 1465 O O . SER A 1 189 ? 57.289 -1.232 -29.695 1.00 31.50 189 SER A O 1
ATOM 1467 N N . ILE A 1 190 ? 57.250 -0.210 -31.696 1.00 38.16 190 ILE A N 1
ATOM 1468 C CA . ILE A 1 190 ? 58.543 -0.447 -32.403 1.00 38.16 190 ILE A CA 1
ATOM 1469 C C . ILE A 1 190 ? 59.576 -1.413 -31.747 1.00 38.16 190 ILE A C 1
ATOM 1471 O O . ILE A 1 190 ? 60.150 -1.028 -30.729 1.00 38.16 190 ILE A O 1
ATOM 1475 N N . ARG A 1 191 ? 59.968 -2.531 -32.418 1.00 30.23 191 ARG A N 1
ATOM 1476 C CA . ARG A 1 191 ? 61.246 -2.702 -33.199 1.00 30.23 191 ARG A CA 1
ATOM 1477 C C . ARG A 1 191 ? 61.465 -4.116 -33.835 1.00 30.23 191 ARG A C 1
ATOM 1479 O O . ARG A 1 191 ? 61.188 -5.123 -33.206 1.00 30.23 191 ARG A O 1
ATOM 1486 N N . SER A 1 192 ? 62.001 -4.126 -35.066 1.00 35.47 192 SER A N 1
ATOM 1487 C CA . SER A 1 192 ? 62.854 -5.107 -35.811 1.00 35.47 192 SER A CA 1
ATOM 1488 C C . SER A 1 192 ? 63.019 -6.620 -35.472 1.00 35.47 192 SER A C 1
ATOM 1490 O O . SER A 1 192 ? 63.466 -6.966 -34.384 1.00 35.47 192 SER A O 1
ATOM 1492 N N . ASN A 1 193 ? 62.987 -7.412 -36.564 1.00 31.12 193 ASN A N 1
ATOM 1493 C CA . ASN A 1 193 ? 63.895 -8.514 -36.989 1.00 31.12 193 ASN A CA 1
ATOM 1494 C C . ASN A 1 193 ? 63.704 -10.019 -36.635 1.00 31.12 193 ASN A C 1
ATOM 1496 O O . ASN A 1 193 ? 63.436 -10.415 -35.510 1.00 31.12 193 ASN A O 1
ATOM 1500 N N . GLU A 1 194 ? 63.997 -10.813 -37.686 1.00 32.66 194 GLU A N 1
ATOM 1501 C CA . GLU A 1 194 ? 64.625 -12.155 -37.766 1.00 32.66 194 GLU A CA 1
ATOM 1502 C C . GLU A 1 194 ? 63.879 -13.462 -37.389 1.00 32.66 194 GLU A C 1
ATOM 1504 O O . GLU A 1 194 ? 63.829 -13.909 -36.250 1.00 32.66 194 GLU A O 1
ATOM 1509 N N . ASN A 1 195 ? 63.423 -14.146 -38.450 1.00 36.22 195 ASN A N 1
ATOM 1510 C CA . ASN A 1 195 ? 63.694 -15.551 -38.812 1.00 36.22 195 ASN A CA 1
ATOM 1511 C C . ASN A 1 195 ? 63.912 -16.616 -37.711 1.00 36.22 195 ASN A C 1
ATOM 1513 O O . ASN A 1 195 ? 64.981 -16.686 -37.111 1.00 36.22 195 ASN A O 1
ATOM 1517 N N . SER A 1 196 ? 63.033 -17.630 -37.659 1.00 33.59 196 SER A N 1
ATOM 1518 C CA . SER A 1 196 ? 63.459 -19.052 -37.713 1.00 33.59 196 SER A CA 1
ATOM 1519 C C . SER A 1 196 ? 62.301 -20.067 -37.833 1.00 33.59 196 SER A C 1
ATOM 1521 O O . SER A 1 196 ? 61.203 -19.859 -37.331 1.00 33.59 196 SER A O 1
ATOM 1523 N N . ALA A 1 197 ? 62.600 -21.189 -38.503 1.00 36.75 197 ALA A N 1
ATOM 1524 C CA . ALA A 1 197 ? 61.985 -22.522 -38.385 1.00 36.75 197 ALA A CA 1
ATOM 1525 C C . ALA A 1 197 ? 60.440 -22.655 -38.298 1.00 36.75 197 ALA A C 1
ATOM 1527 O O . ALA A 1 197 ? 59.870 -22.840 -37.221 1.00 36.75 197 ALA A O 1
ATOM 1528 N N . VAL A 1 198 ? 59.774 -22.777 -39.455 1.00 41.28 198 VAL A N 1
ATOM 1529 C CA . VAL A 1 198 ? 58.444 -23.415 -39.529 1.00 41.28 198 VAL A CA 1
ATOM 1530 C C . VAL A 1 198 ? 58.600 -24.929 -39.352 1.00 41.28 198 VAL A C 1
ATOM 1532 O O . VAL A 1 198 ? 59.292 -25.583 -40.129 1.00 41.28 198 VAL A O 1
ATOM 1535 N N . LYS A 1 199 ? 57.937 -25.497 -38.341 1.00 37.69 199 LYS A N 1
ATOM 1536 C CA . LYS A 1 199 ? 57.921 -26.940 -38.058 1.00 37.69 199 LYS A CA 1
ATOM 1537 C C . LYS A 1 199 ? 56.540 -27.499 -38.406 1.00 37.69 199 LYS A C 1
ATOM 1539 O O . LYS A 1 199 ? 55.543 -26.977 -37.913 1.00 37.69 199 LYS A O 1
ATOM 1544 N N . LEU A 1 200 ? 56.464 -28.534 -39.247 1.00 45.53 200 LEU A N 1
ATOM 1545 C CA . LEU A 1 200 ? 55.182 -29.152 -39.606 1.00 45.53 200 LEU A CA 1
ATOM 1546 C C . LEU A 1 200 ? 54.558 -29.841 -38.380 1.00 45.53 200 LEU A C 1
ATOM 1548 O O . LEU A 1 200 ? 55.145 -30.765 -37.818 1.00 45.53 200 LEU A O 1
ATOM 1552 N N . GLU A 1 201 ? 53.342 -29.436 -38.010 1.00 35.78 201 GLU A N 1
ATOM 1553 C CA . GLU A 1 201 ? 52.444 -30.245 -37.179 1.00 35.78 201 GLU A CA 1
ATOM 1554 C C . GLU A 1 201 ? 51.430 -30.991 -38.058 1.00 35.78 201 GLU A C 1
ATOM 1556 O O . GLU A 1 201 ? 50.892 -30.452 -39.025 1.00 35.78 201 GLU A O 1
ATOM 1561 N N . SER A 1 202 ? 51.130 -32.234 -37.684 1.00 43.88 202 SER A N 1
ATOM 1562 C CA . SER A 1 202 ? 50.104 -33.080 -38.305 1.00 43.88 202 SER A CA 1
ATOM 1563 C C . SER A 1 202 ? 48.671 -32.558 -38.058 1.00 43.88 202 SER A C 1
ATOM 1565 O O . SER A 1 202 ? 48.429 -31.899 -37.041 1.00 43.88 202 SER A O 1
ATOM 1567 N N . PRO A 1 203 ? 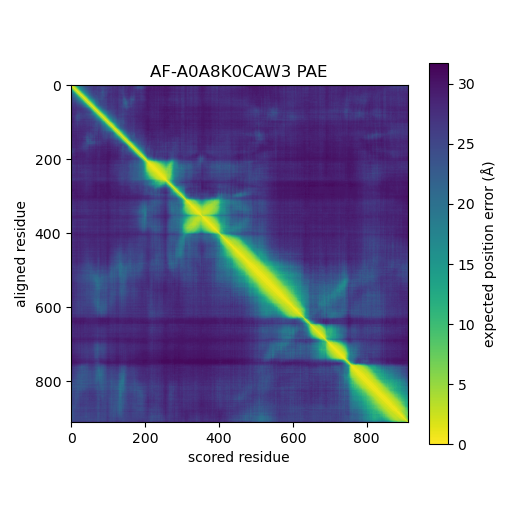47.686 -32.879 -38.925 1.00 46.00 203 PRO A N 1
ATOM 1568 C CA . PRO A 1 203 ? 46.346 -32.287 -38.880 1.00 46.00 203 PRO A CA 1
ATOM 1569 C C . PRO A 1 203 ? 45.580 -32.612 -37.586 1.00 46.00 203 PRO A C 1
ATOM 1571 O O . PRO A 1 203 ? 45.081 -33.720 -37.384 1.00 46.00 203 PRO A O 1
ATOM 1574 N N . LYS A 1 204 ? 45.444 -31.610 -36.709 1.00 47.31 204 LYS A N 1
ATOM 1575 C CA . LYS A 1 204 ? 44.662 -31.700 -35.467 1.00 47.31 204 LYS A CA 1
ATOM 1576 C C . LYS A 1 204 ? 43.169 -31.851 -35.772 1.00 47.31 204 LYS A C 1
ATOM 1578 O O . LYS A 1 204 ? 42.578 -31.035 -36.477 1.00 47.31 204 LYS A O 1
ATOM 1583 N N . ILE A 1 205 ? 42.551 -32.882 -35.190 1.00 53.94 205 ILE A N 1
ATOM 1584 C CA . ILE A 1 205 ? 41.118 -33.178 -35.330 1.00 53.94 205 ILE A CA 1
ATOM 1585 C C . ILE A 1 205 ? 40.295 -31.973 -34.848 1.00 53.94 205 ILE A C 1
ATOM 1587 O O . ILE A 1 205 ? 40.403 -31.544 -33.698 1.00 53.94 205 ILE A O 1
ATOM 1591 N N . ILE A 1 206 ? 39.462 -31.425 -35.737 1.00 58.03 206 ILE A N 1
ATOM 1592 C CA . ILE A 1 206 ? 38.704 -30.195 -35.483 1.00 58.03 206 ILE A CA 1
ATOM 1593 C C . ILE A 1 206 ? 37.681 -30.429 -34.362 1.00 58.03 206 ILE A C 1
ATOM 1595 O O . ILE A 1 206 ? 36.734 -31.203 -34.512 1.00 58.03 206 ILE A O 1
ATOM 1599 N N . SER A 1 207 ? 37.853 -29.712 -33.247 1.00 62.97 207 SER A N 1
ATOM 1600 C CA . SER A 1 207 ? 36.953 -29.752 -32.086 1.00 62.97 207 SER A CA 1
ATOM 1601 C C . SER A 1 207 ? 35.478 -29.558 -32.485 1.00 62.97 207 SER A C 1
ATOM 1603 O O . SER A 1 207 ? 35.186 -28.687 -33.313 1.00 62.97 207 SER A O 1
ATOM 1605 N N . PRO A 1 208 ? 34.510 -30.261 -31.858 1.00 68.69 208 PRO A N 1
ATOM 1606 C CA . PRO A 1 208 ? 33.080 -30.054 -32.107 1.00 68.69 208 PRO A CA 1
ATOM 1607 C C . PRO A 1 208 ? 32.607 -28.599 -31.938 1.00 68.69 208 PRO A C 1
ATOM 1609 O O . PRO A 1 208 ? 31.649 -28.184 -32.592 1.00 68.69 208 PRO A O 1
ATOM 1612 N N . ALA A 1 209 ? 33.289 -27.802 -31.105 1.00 68.88 209 ALA A N 1
ATOM 1613 C CA . ALA A 1 209 ? 33.031 -26.366 -30.977 1.00 68.88 209 ALA A CA 1
ATOM 1614 C C . ALA A 1 209 ? 33.496 -25.582 -32.220 1.00 68.88 209 ALA A C 1
ATOM 1616 O O . ALA A 1 209 ? 32.750 -24.758 -32.746 1.00 68.88 209 ALA A O 1
ATOM 1617 N N . ALA A 1 210 ? 34.684 -25.894 -32.747 1.00 72.56 210 ALA A N 1
ATOM 1618 C CA . ALA A 1 210 ? 35.181 -25.312 -33.991 1.00 72.56 210 ALA A CA 1
ATOM 1619 C C . ALA A 1 210 ? 34.319 -25.735 -35.196 1.00 72.56 210 ALA A C 1
ATOM 1621 O O . ALA A 1 210 ? 33.999 -24.898 -36.036 1.00 72.56 210 ALA A O 1
ATOM 1622 N N . ARG A 1 211 ? 33.833 -26.988 -35.232 1.00 77.50 211 ARG A N 1
ATOM 1623 C CA . ARG A 1 211 ? 32.866 -27.451 -36.246 1.00 77.50 211 ARG A CA 1
ATOM 1624 C C . ARG A 1 211 ? 31.549 -26.662 -36.191 1.00 77.50 211 ARG A C 1
ATOM 1626 O O . ARG A 1 211 ? 31.038 -26.290 -37.242 1.00 77.50 211 ARG A O 1
ATOM 1633 N N . ARG A 1 212 ? 31.030 -26.337 -34.997 1.00 76.44 212 ARG A N 1
ATOM 1634 C CA . ARG A 1 212 ? 29.859 -25.445 -34.846 1.00 76.44 212 ARG A CA 1
ATOM 1635 C C . ARG A 1 212 ? 30.134 -24.004 -35.286 1.00 76.44 212 ARG A C 1
ATOM 1637 O O . ARG A 1 212 ? 29.256 -23.403 -35.896 1.00 76.44 212 ARG A O 1
ATOM 1644 N N . ASN A 1 213 ? 31.322 -23.456 -35.025 1.00 78.94 213 ASN A N 1
ATOM 1645 C CA . ASN A 1 213 ? 31.680 -22.113 -35.498 1.00 78.94 213 ASN A CA 1
ATOM 1646 C C . ASN A 1 213 ? 31.844 -22.057 -37.025 1.00 78.94 213 ASN A C 1
ATOM 1648 O O . ASN A 1 213 ? 31.381 -21.099 -37.640 1.00 78.94 213 ASN A O 1
ATOM 1652 N N . LEU A 1 214 ? 32.434 -23.085 -37.645 1.00 82.88 214 LEU A N 1
ATOM 1653 C CA . LEU A 1 214 ? 32.526 -23.200 -39.104 1.00 82.88 214 LEU A CA 1
ATOM 1654 C C . LEU A 1 214 ? 31.142 -23.351 -39.751 1.00 82.88 214 LEU A C 1
ATOM 1656 O O . LEU A 1 214 ? 30.860 -22.665 -40.727 1.00 82.88 214 LEU A O 1
ATOM 1660 N N . GLU A 1 215 ? 30.250 -24.158 -39.169 1.00 84.06 215 GLU A N 1
ATOM 1661 C CA . GLU A 1 215 ? 28.846 -24.243 -39.600 1.00 84.06 215 GLU A CA 1
ATOM 1662 C C . GLU A 1 215 ? 28.142 -22.880 -39.481 1.00 84.06 215 GLU A C 1
ATOM 1664 O O . GLU A 1 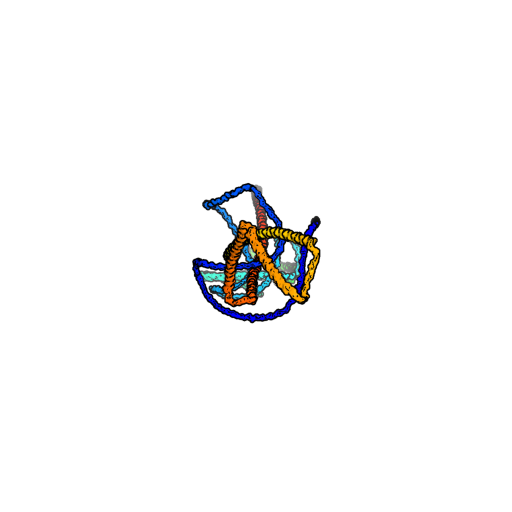215 ? 27.497 -22.422 -40.420 1.00 84.06 215 GLU A O 1
ATOM 1669 N N . MET A 1 216 ? 28.317 -22.165 -38.364 1.00 84.69 216 MET A N 1
ATOM 1670 C CA . MET A 1 216 ? 27.718 -20.840 -38.172 1.00 84.69 216 MET A CA 1
ATOM 1671 C C . MET A 1 216 ? 28.253 -19.805 -39.179 1.00 84.69 216 MET A C 1
ATOM 1673 O O . MET A 1 216 ? 27.470 -19.032 -39.735 1.00 84.69 216 MET A O 1
ATOM 1677 N N . GLN A 1 217 ? 29.560 -19.817 -39.469 1.00 84.94 217 GLN A N 1
ATOM 1678 C CA . GLN A 1 217 ? 30.154 -18.994 -40.528 1.00 84.94 217 GLN A CA 1
ATOM 1679 C C . GLN A 1 217 ? 29.643 -19.384 -41.919 1.00 84.94 217 GLN A C 1
ATOM 1681 O O . GLN A 1 217 ? 29.358 -18.496 -42.723 1.00 84.94 217 GLN A O 1
ATOM 1686 N N . TYR A 1 218 ? 29.478 -20.678 -42.206 1.00 92.06 218 TYR A N 1
ATOM 1687 C CA . TYR A 1 218 ? 28.912 -21.158 -43.466 1.00 92.06 218 TYR A CA 1
ATOM 1688 C C . TYR A 1 218 ? 27.468 -20.673 -43.647 1.00 92.06 218 TYR A C 1
ATOM 1690 O O . TYR A 1 218 ? 27.152 -20.086 -44.680 1.00 92.06 218 TYR A O 1
ATOM 1698 N N . GLN A 1 219 ? 26.614 -20.800 -42.626 1.00 88.25 219 GLN A N 1
ATOM 1699 C CA . GLN A 1 219 ? 25.231 -20.305 -42.662 1.00 88.25 219 GLN A CA 1
ATOM 1700 C C . GLN A 1 219 ? 25.156 -18.772 -42.804 1.00 88.25 219 GLN A C 1
ATOM 1702 O O . GLN A 1 219 ? 24.303 -18.262 -43.533 1.00 88.25 219 GLN A O 1
ATOM 1707 N N . LEU A 1 220 ? 26.067 -18.020 -42.171 1.00 85.88 220 LEU A N 1
ATOM 1708 C CA . LEU A 1 220 ? 26.192 -16.567 -42.362 1.00 85.88 220 LEU A CA 1
ATOM 1709 C C . LEU A 1 220 ? 26.638 -16.203 -43.787 1.00 85.88 220 LEU A C 1
ATOM 1711 O O . LEU A 1 220 ? 26.033 -15.335 -44.419 1.00 85.88 220 LEU A O 1
ATOM 1715 N N . LYS A 1 221 ? 27.661 -16.881 -44.322 1.00 90.44 221 LYS A N 1
ATOM 1716 C CA . LYS A 1 221 ? 28.173 -16.655 -45.683 1.00 90.44 221 LYS A CA 1
ATOM 1717 C C . LYS A 1 221 ? 27.141 -17.049 -46.743 1.00 90.44 221 LYS A C 1
ATOM 1719 O O . LYS A 1 221 ? 26.985 -16.324 -47.722 1.00 90.44 221 LYS A O 1
ATOM 1724 N N . LYS A 1 222 ? 26.381 -18.125 -46.509 1.00 91.56 222 LYS A N 1
ATOM 1725 C CA . LYS A 1 222 ? 25.240 -18.551 -47.328 1.00 91.56 222 LYS A CA 1
ATOM 1726 C C . LYS A 1 222 ? 24.142 -17.487 -47.344 1.00 91.56 222 LYS A C 1
ATOM 1728 O O . LYS A 1 222 ? 23.830 -16.990 -48.418 1.00 91.56 222 LYS A O 1
ATOM 1733 N N . LYS A 1 223 ? 23.663 -17.028 -46.179 1.00 87.56 223 LYS A N 1
ATOM 1734 C CA . LYS A 1 223 ? 22.676 -15.931 -46.096 1.00 87.56 223 LYS A CA 1
ATOM 1735 C C . LYS A 1 223 ? 23.138 -14.655 -46.807 1.00 87.56 223 LYS A C 1
ATOM 1737 O O . LYS A 1 223 ? 22.336 -14.026 -47.489 1.00 87.56 223 LYS A O 1
ATOM 1742 N N . ARG A 1 224 ? 24.421 -14.288 -46.697 1.00 88.00 224 ARG A N 1
ATOM 1743 C CA . ARG A 1 224 ? 24.992 -13.135 -47.420 1.00 88.00 224 ARG A CA 1
ATOM 1744 C C . ARG A 1 224 ? 25.026 -13.353 -48.938 1.00 88.00 224 ARG A C 1
ATOM 1746 O O . ARG A 1 224 ? 24.782 -12.413 -49.684 1.00 88.00 224 ARG A O 1
ATOM 1753 N N . MET A 1 225 ? 25.310 -14.569 -49.399 1.00 88.62 225 MET A N 1
ATOM 1754 C CA . MET A 1 225 ? 25.298 -14.935 -50.821 1.00 88.62 225 MET A CA 1
ATOM 1755 C C . MET A 1 225 ? 23.868 -14.957 -51.389 1.00 88.62 225 MET A C 1
ATOM 1757 O O . MET A 1 225 ? 23.634 -14.397 -52.457 1.00 88.62 225 MET A O 1
ATOM 1761 N N . ASP A 1 226 ? 22.899 -15.487 -50.639 1.00 85.12 226 ASP A N 1
ATOM 1762 C CA . ASP A 1 226 ? 21.476 -15.459 -51.000 1.00 85.12 226 ASP A CA 1
ATOM 1763 C C . ASP A 1 226 ? 20.927 -14.015 -51.027 1.00 85.12 226 ASP A C 1
ATOM 1765 O O . ASP A 1 226 ? 20.171 -13.653 -51.930 1.00 85.12 226 ASP A O 1
ATOM 1769 N N . GLN A 1 227 ? 21.365 -13.148 -50.101 1.00 87.25 227 GLN A N 1
ATOM 1770 C CA . GLN A 1 227 ? 21.059 -11.713 -50.135 1.00 87.25 227 GLN A CA 1
ATOM 1771 C C . GLN A 1 227 ? 21.664 -11.026 -51.371 1.00 87.25 227 GLN A C 1
ATOM 1773 O O . GLN A 1 227 ? 20.954 -10.293 -52.053 1.00 87.25 227 GLN A O 1
ATOM 1778 N N . LEU A 1 228 ? 22.934 -11.285 -51.702 1.00 85.94 228 LEU A N 1
ATOM 1779 C CA . LEU A 1 228 ? 23.573 -10.719 -52.899 1.00 85.94 228 LEU A CA 1
ATOM 1780 C C . LEU A 1 228 ? 22.889 -11.187 -54.193 1.00 85.94 228 LEU A C 1
ATOM 1782 O O . LEU A 1 228 ? 22.667 -10.374 -55.086 1.00 85.94 228 LEU A O 1
ATOM 1786 N N . LYS A 1 229 ? 22.473 -12.460 -54.281 1.00 86.38 229 LYS A N 1
ATOM 1787 C CA . LYS A 1 229 ? 21.633 -12.956 -55.386 1.00 86.38 229 LYS A CA 1
ATOM 1788 C C . LYS A 1 229 ? 20.326 -12.176 -55.497 1.00 86.38 229 LYS A C 1
ATOM 1790 O O . LYS A 1 229 ? 19.936 -11.796 -56.603 1.00 86.38 229 LYS A O 1
ATOM 1795 N N . LYS A 1 230 ? 19.667 -11.894 -54.368 1.00 89.62 230 LYS A N 1
ATOM 1796 C CA . LYS A 1 230 ? 18.456 -11.071 -54.361 1.00 89.62 230 LYS A CA 1
ATOM 1797 C C . LYS A 1 230 ? 18.743 -9.643 -54.836 1.00 89.62 230 LYS A C 1
ATOM 1799 O O . LYS A 1 230 ? 18.051 -9.170 -55.724 1.00 89.62 230 LYS A O 1
ATOM 1804 N N . GLU A 1 231 ? 19.784 -8.987 -54.326 1.00 84.00 231 GLU A N 1
ATOM 1805 C CA . GLU A 1 231 ? 20.153 -7.623 -54.737 1.00 84.00 231 GLU A CA 1
ATOM 1806 C C . GLU A 1 231 ? 20.520 -7.529 -56.230 1.00 84.00 231 GLU A C 1
ATOM 1808 O O . GLU A 1 231 ? 20.168 -6.548 -56.884 1.00 84.00 231 GLU A O 1
ATOM 1813 N N . ILE A 1 232 ? 21.163 -8.555 -56.799 1.00 85.75 232 ILE A N 1
ATOM 1814 C CA . ILE A 1 232 ? 21.407 -8.663 -58.248 1.00 85.75 232 ILE A CA 1
ATOM 1815 C C . ILE A 1 232 ? 20.083 -8.807 -59.013 1.00 85.75 232 ILE A C 1
ATOM 1817 O O . ILE A 1 232 ? 19.884 -8.127 -60.018 1.00 85.75 232 ILE A O 1
ATOM 1821 N N . THR A 1 233 ? 19.156 -9.631 -58.518 1.00 82.81 233 THR A N 1
ATOM 1822 C CA . THR A 1 233 ? 17.831 -9.832 -59.132 1.00 82.81 233 THR A CA 1
ATOM 1823 C C . THR A 1 233 ? 16.990 -8.551 -59.090 1.00 82.81 233 THR A C 1
ATOM 1825 O O . THR A 1 233 ? 16.424 -8.151 -60.105 1.00 82.81 233 THR A O 1
ATOM 1828 N N . ASP A 1 234 ? 16.967 -7.857 -57.948 1.00 85.12 234 ASP A N 1
ATOM 1829 C CA . ASP A 1 234 ? 16.255 -6.588 -57.758 1.00 85.12 234 ASP A CA 1
ATOM 1830 C C . ASP A 1 234 ? 16.846 -5.479 -58.666 1.00 85.12 234 ASP A C 1
ATOM 1832 O O . ASP A 1 234 ? 16.097 -4.695 -59.253 1.00 85.12 234 ASP A O 1
ATOM 1836 N N . ARG A 1 235 ? 18.177 -5.444 -58.873 1.00 85.94 235 ARG A N 1
ATOM 1837 C CA . ARG A 1 235 ? 18.834 -4.541 -59.847 1.00 85.94 235 ARG A CA 1
ATOM 1838 C C . ARG A 1 235 ? 18.528 -4.899 -61.303 1.00 85.94 235 ARG A C 1
ATOM 1840 O O . ARG A 1 235 ? 18.270 -3.998 -62.097 1.00 85.94 235 ARG A O 1
ATOM 1847 N N . HIS A 1 236 ? 18.550 -6.182 -61.663 1.00 82.25 236 HIS A N 1
ATOM 1848 C CA . HIS A 1 236 ? 18.220 -6.638 -63.017 1.00 82.25 236 HIS A CA 1
ATOM 1849 C C . HIS A 1 236 ? 16.758 -6.323 -63.366 1.00 82.25 236 HIS A C 1
ATOM 1851 O O . HIS A 1 236 ? 16.472 -5.851 -64.468 1.00 82.25 236 HIS A O 1
ATOM 1857 N N . LYS A 1 237 ? 15.844 -6.465 -62.395 1.00 84.31 237 LYS A N 1
ATOM 1858 C CA . LYS A 1 237 ? 14.466 -5.994 -62.539 1.00 84.31 237 LYS A CA 1
ATOM 1859 C C . LYS A 1 237 ? 14.406 -4.480 -62.765 1.00 84.31 237 LYS A C 1
ATOM 1861 O O . LYS A 1 237 ? 13.796 -4.060 -63.737 1.00 84.31 237 LYS A O 1
ATOM 1866 N N . LEU A 1 238 ? 15.072 -3.668 -61.938 1.00 84.69 238 LEU A N 1
ATOM 1867 C CA . LEU A 1 238 ? 15.075 -2.205 -62.098 1.00 84.69 238 LEU A CA 1
ATOM 1868 C C . LEU A 1 238 ? 15.600 -1.764 -63.478 1.00 84.69 238 LEU A C 1
ATOM 1870 O O . LEU A 1 238 ? 15.065 -0.827 -64.071 1.00 84.69 238 LEU A O 1
ATOM 1874 N N . LEU A 1 239 ? 16.616 -2.451 -64.008 1.00 82.31 239 LEU A N 1
ATOM 1875 C CA . LEU A 1 239 ? 17.132 -2.221 -65.360 1.00 82.31 239 LEU A CA 1
ATOM 1876 C C . LEU A 1 239 ? 16.108 -2.612 -66.442 1.00 82.31 239 LEU A C 1
ATOM 1878 O O . LEU A 1 239 ? 15.936 -1.875 -67.409 1.00 82.31 239 LEU A O 1
ATOM 1882 N N . THR A 1 240 ? 15.389 -3.720 -66.249 1.00 83.31 240 THR A N 1
ATOM 1883 C CA . THR A 1 240 ? 14.311 -4.176 -67.145 1.00 83.31 240 THR A CA 1
ATOM 1884 C C . THR A 1 240 ? 13.133 -3.199 -67.149 1.00 83.31 240 THR A C 1
ATOM 1886 O O . THR A 1 240 ? 12.696 -2.777 -68.218 1.00 83.31 240 THR A O 1
ATOM 1889 N N . ASP A 1 241 ? 12.674 -2.768 -65.969 1.00 84.38 241 ASP A N 1
ATOM 1890 C CA . ASP A 1 241 ? 11.615 -1.766 -65.799 1.00 84.38 241 ASP A CA 1
ATOM 1891 C C . ASP A 1 241 ? 12.019 -0.432 -66.477 1.00 84.38 241 ASP A C 1
ATOM 1893 O O . ASP A 1 241 ? 11.211 0.204 -67.156 1.00 84.38 241 ASP A O 1
ATOM 1897 N N . SER A 1 242 ? 13.297 -0.038 -66.367 1.00 83.06 242 SER A N 1
ATOM 1898 C CA . SER A 1 242 ? 13.853 1.167 -67.012 1.00 83.06 242 SER A CA 1
ATOM 1899 C C . SER A 1 242 ? 13.934 1.045 -68.539 1.00 83.06 242 SER A C 1
ATOM 1901 O O . SER A 1 242 ? 13.588 1.986 -69.254 1.00 83.06 242 SER A O 1
ATOM 1903 N N . TYR A 1 243 ? 14.348 -0.113 -69.060 1.00 85.44 243 TYR A N 1
ATOM 1904 C CA . TYR A 1 243 ? 14.363 -0.389 -70.500 1.00 85.44 243 TYR A CA 1
ATOM 1905 C C . TYR A 1 243 ? 12.940 -0.425 -71.085 1.00 85.44 243 TYR A C 1
ATOM 1907 O O . TYR A 1 243 ? 12.682 0.136 -72.150 1.00 85.44 243 TYR A O 1
ATOM 1915 N N . GLN A 1 244 ? 11.976 -0.985 -70.351 1.00 86.69 244 GLN A N 1
ATOM 1916 C CA . GLN A 1 244 ? 10.570 -0.976 -70.751 1.00 86.69 244 GLN A CA 1
ATOM 1917 C C . GLN A 1 244 ? 9.967 0.442 -70.729 1.00 86.69 244 GLN A C 1
ATOM 1919 O O . GLN A 1 244 ? 9.145 0.770 -71.587 1.00 86.69 244 GLN A O 1
ATOM 1924 N N . ALA A 1 245 ? 10.407 1.311 -69.811 1.00 85.50 245 ALA A N 1
ATOM 1925 C CA . ALA A 1 245 ? 10.062 2.733 -69.822 1.00 85.50 245 ALA A CA 1
ATOM 1926 C C . ALA A 1 245 ? 10.685 3.482 -71.019 1.00 85.50 245 ALA A C 1
ATOM 1928 O O . ALA A 1 245 ? 10.004 4.303 -71.632 1.00 85.50 245 ALA A O 1
ATOM 1929 N N . LEU A 1 246 ? 11.928 3.164 -71.404 1.00 84.75 246 LEU A N 1
ATOM 1930 C CA . LEU A 1 246 ? 12.572 3.686 -72.620 1.00 84.75 246 LEU A CA 1
ATOM 1931 C C . LEU A 1 246 ? 11.815 3.285 -73.895 1.00 84.75 246 LEU A C 1
ATOM 1933 O O . LEU A 1 246 ? 11.555 4.147 -74.731 1.00 84.75 246 LEU A O 1
ATOM 1937 N N . ILE A 1 247 ? 11.370 2.028 -74.015 1.00 84.19 247 ILE A N 1
ATOM 1938 C CA . ILE A 1 247 ? 10.513 1.579 -75.131 1.00 84.19 247 ILE A CA 1
ATOM 1939 C C . ILE A 1 247 ? 9.196 2.373 -75.171 1.00 84.19 247 ILE A C 1
ATOM 1941 O O . ILE A 1 247 ? 8.780 2.833 -76.234 1.00 84.19 247 ILE A O 1
ATOM 1945 N N . GLN A 1 248 ? 8.543 2.582 -74.021 1.00 86.81 248 GLN A N 1
ATOM 1946 C CA . GLN A 1 248 ? 7.317 3.389 -73.951 1.00 86.81 248 GLN A CA 1
ATOM 1947 C C . GLN A 1 248 ? 7.553 4.868 -74.288 1.00 86.81 248 GLN A C 1
ATOM 1949 O O . GLN A 1 248 ? 6.657 5.515 -74.832 1.00 86.81 248 GLN A O 1
ATOM 1954 N N . LEU A 1 249 ? 8.730 5.414 -73.971 1.00 85.81 249 LEU A N 1
ATOM 1955 C CA . LEU A 1 249 ? 9.112 6.774 -74.344 1.00 85.81 249 LEU A CA 1
ATOM 1956 C C . LEU A 1 249 ? 9.366 6.880 -75.853 1.00 85.81 249 LEU A C 1
ATOM 1958 O O . LEU A 1 249 ? 8.873 7.818 -76.473 1.00 85.81 249 LEU A O 1
ATOM 1962 N N . ASN A 1 250 ? 10.059 5.903 -76.447 1.00 83.62 250 ASN A N 1
ATOM 1963 C CA . ASN A 1 250 ? 10.304 5.869 -77.887 1.00 83.62 250 ASN A CA 1
ATOM 1964 C C . ASN A 1 250 ? 8.997 5.770 -78.677 1.00 83.62 250 ASN A C 1
ATOM 1966 O O . ASN A 1 250 ? 8.761 6.589 -79.556 1.00 83.62 250 ASN A O 1
ATOM 1970 N N . LYS A 1 251 ? 8.082 4.875 -78.280 1.00 85.81 251 LYS A N 1
ATOM 1971 C CA . LYS A 1 251 ? 6.757 4.773 -78.911 1.00 85.81 251 LYS A CA 1
ATOM 1972 C C . LYS A 1 251 ? 5.986 6.100 -78.873 1.00 85.81 251 LYS A C 1
ATOM 1974 O O . LYS A 1 251 ? 5.339 6.462 -79.847 1.00 85.81 251 LYS A O 1
ATOM 1979 N N . LYS A 1 252 ? 6.091 6.865 -77.779 1.00 86.12 252 LYS A N 1
ATOM 1980 C CA . LYS A 1 252 ? 5.492 8.210 -77.666 1.00 86.12 252 LYS A CA 1
ATOM 1981 C C . LYS A 1 252 ? 6.199 9.272 -78.517 1.00 86.12 252 LYS A C 1
ATOM 1983 O O . LYS A 1 252 ? 5.570 10.262 -78.877 1.00 86.12 252 LYS A O 1
ATOM 1988 N N . LEU A 1 253 ? 7.485 9.098 -78.824 1.00 82.19 253 LEU A N 1
ATOM 1989 C CA . LEU A 1 253 ? 8.238 9.967 -79.734 1.00 82.19 253 LEU A CA 1
ATOM 1990 C C . LEU A 1 253 ? 7.925 9.642 -81.202 1.00 82.19 253 LEU A C 1
ATOM 1992 O O . LEU A 1 253 ? 7.722 10.565 -81.986 1.00 82.19 253 LEU A O 1
ATOM 1996 N N . GLU A 1 254 ? 7.769 8.364 -81.547 1.00 82.69 254 GLU A N 1
ATOM 1997 C CA . GLU A 1 254 ? 7.250 7.893 -82.839 1.00 82.69 254 GLU A CA 1
ATOM 1998 C C . GLU A 1 254 ? 5.813 8.388 -83.081 1.00 82.69 254 GLU A C 1
ATOM 2000 O O . GLU A 1 254 ? 5.537 8.987 -84.119 1.00 82.69 254 GLU A O 1
ATOM 2005 N N . GLU A 1 255 ? 4.921 8.249 -82.091 1.00 85.88 255 GLU A N 1
ATOM 2006 C CA . GLU A 1 255 ? 3.562 8.823 -82.096 1.00 85.88 255 GLU A CA 1
ATOM 2007 C C . GLU A 1 255 ? 3.568 10.364 -82.215 1.00 85.88 255 GLU A C 1
ATOM 2009 O O . GLU A 1 255 ? 2.606 10.947 -82.712 1.00 85.88 255 GLU A O 1
ATOM 2014 N N . ALA A 1 256 ? 4.661 11.028 -81.817 1.00 84.00 256 ALA A N 1
ATOM 2015 C CA . ALA A 1 256 ? 4.897 12.464 -81.996 1.00 84.00 256 ALA A CA 1
ATOM 2016 C C . ALA A 1 256 ? 5.714 12.816 -83.263 1.00 84.00 256 ALA A C 1
ATOM 2018 O O . ALA A 1 256 ? 6.198 13.945 -83.389 1.00 84.00 256 ALA A O 1
ATOM 2019 N N . GLY A 1 257 ? 5.892 11.876 -84.200 1.00 75.81 257 GLY A N 1
ATOM 2020 C CA . GLY A 1 257 ? 6.562 12.102 -85.487 1.00 75.81 257 GLY A CA 1
ATOM 2021 C C . GLY A 1 257 ? 8.094 12.194 -85.433 1.00 75.81 257 GLY A C 1
ATOM 2022 O O . GLY A 1 257 ? 8.707 12.658 -86.393 1.00 75.81 257 GLY A O 1
ATOM 2023 N N . LYS A 1 258 ? 8.730 11.777 -84.332 1.00 69.25 258 LYS A N 1
ATOM 2024 C CA . LYS A 1 258 ? 10.188 11.816 -84.123 1.00 69.25 258 LYS A CA 1
ATOM 2025 C C . LYS A 1 258 ? 10.762 10.410 -83.952 1.00 69.25 258 LYS A C 1
ATOM 2027 O O . LYS A 1 258 ? 11.028 9.968 -82.839 1.00 69.25 258 LYS A O 1
ATOM 2032 N N . SER A 1 259 ? 10.974 9.731 -85.077 1.00 67.62 259 SER A N 1
ATOM 2033 C CA . SER A 1 259 ? 11.649 8.429 -85.128 1.00 67.62 259 SER A CA 1
ATOM 2034 C C . SER A 1 259 ? 13.110 8.545 -84.677 1.00 67.62 259 SER A C 1
ATOM 2036 O O . SER A 1 259 ? 13.893 9.244 -85.321 1.00 67.62 259 SER A O 1
ATOM 2038 N N . TYR A 1 260 ? 13.488 7.825 -83.619 1.00 70.50 260 TYR A N 1
ATOM 2039 C CA . TYR A 1 260 ? 14.881 7.622 -83.208 1.00 70.50 260 TYR A CA 1
ATOM 2040 C C . TYR A 1 260 ? 15.261 6.142 -83.394 1.00 70.50 260 TYR A C 1
ATOM 2042 O O . TYR A 1 260 ? 14.524 5.277 -82.923 1.00 70.50 260 TYR A O 1
ATOM 2050 N N . PRO A 1 261 ? 16.394 5.817 -84.048 1.00 60.62 261 PRO A N 1
ATOM 2051 C CA . PRO A 1 261 ? 16.831 4.433 -84.221 1.00 60.62 261 PRO A CA 1
ATOM 2052 C C . PRO A 1 261 ? 17.336 3.864 -82.887 1.00 60.62 261 PRO A C 1
ATOM 2054 O O . PRO A 1 261 ? 18.486 4.057 -82.503 1.00 60.62 261 PRO A O 1
ATOM 2057 N N . LEU A 1 262 ? 16.451 3.181 -82.159 1.00 62.69 262 LEU A N 1
ATOM 2058 C CA . LEU A 1 262 ? 16.726 2.596 -80.840 1.00 62.69 262 LEU A CA 1
ATOM 2059 C C . LEU A 1 262 ? 16.974 1.075 -80.872 1.00 62.69 262 LEU A C 1
ATOM 2061 O O . LEU A 1 262 ? 17.263 0.487 -79.830 1.00 62.69 262 LEU A O 1
ATOM 2065 N N . ASP A 1 263 ? 16.932 0.446 -82.053 1.00 57.69 263 ASP A N 1
ATOM 2066 C CA . ASP A 1 263 ? 17.210 -0.989 -82.238 1.00 57.69 263 ASP A CA 1
ATOM 2067 C C . ASP A 1 263 ? 18.651 -1.387 -81.866 1.00 57.69 263 ASP A C 1
ATOM 2069 O O . ASP A 1 263 ? 18.873 -2.488 -81.359 1.00 57.69 263 ASP A O 1
ATOM 2073 N N . GLU A 1 264 ? 19.624 -0.483 -82.023 1.00 56.75 264 GLU A N 1
ATOM 2074 C CA . GLU A 1 264 ? 21.017 -0.689 -81.582 1.00 56.75 264 GLU A CA 1
ATOM 2075 C C . GLU A 1 264 ? 21.158 -0.738 -80.049 1.00 56.75 264 GLU A C 1
ATOM 2077 O O . GLU A 1 264 ? 22.128 -1.276 -79.519 1.00 56.75 264 GLU A O 1
ATOM 2082 N N . LEU A 1 265 ? 20.169 -0.212 -79.319 1.00 55.09 265 LEU A N 1
ATOM 2083 C CA . LEU A 1 265 ? 20.147 -0.137 -77.855 1.00 55.09 265 LEU A CA 1
ATOM 2084 C C . LEU A 1 265 ? 19.374 -1.299 -77.209 1.00 55.09 265 LEU A C 1
ATOM 2086 O O . LEU A 1 265 ? 19.022 -1.250 -76.028 1.00 55.09 265 LEU A O 1
ATOM 2090 N N . LYS A 1 266 ? 19.118 -2.366 -77.973 1.00 53.19 266 LYS A N 1
ATOM 2091 C CA . LYS A 1 266 ? 18.555 -3.627 -77.488 1.00 53.19 266 LYS A CA 1
ATOM 2092 C C . LYS A 1 266 ? 19.592 -4.346 -76.611 1.00 53.19 266 LYS A C 1
ATOM 2094 O O . LYS A 1 266 ? 20.615 -4.798 -77.126 1.00 53.19 266 LYS A O 1
ATOM 2099 N N . PRO A 1 267 ? 19.380 -4.463 -75.287 1.00 52.94 267 PRO A N 1
ATOM 2100 C CA . PRO A 1 267 ? 20.401 -4.987 -74.398 1.00 52.94 267 PRO A CA 1
ATOM 2101 C C . PRO A 1 267 ? 20.557 -6.494 -74.614 1.00 52.94 267 PRO A C 1
ATOM 2103 O O . PRO A 1 267 ? 19.714 -7.278 -74.177 1.00 52.94 267 PRO A O 1
ATOM 2106 N N . ASN A 1 268 ? 21.680 -6.907 -75.210 1.00 45.50 268 ASN A N 1
ATOM 2107 C CA . ASN A 1 268 ? 22.142 -8.300 -75.246 1.00 45.50 268 ASN A CA 1
ATOM 2108 C C . ASN A 1 268 ? 22.614 -8.765 -73.850 1.00 45.50 268 ASN A C 1
ATOM 2110 O O . ASN A 1 268 ? 23.715 -9.280 -73.673 1.00 45.50 268 ASN A O 1
ATOM 2114 N N . ILE A 1 269 ? 21.762 -8.590 -72.835 1.00 53.00 269 ILE A N 1
ATOM 2115 C CA . ILE A 1 269 ? 21.920 -9.173 -71.501 1.00 53.00 269 ILE A CA 1
ATOM 2116 C C . ILE A 1 269 ? 21.345 -10.590 -71.565 1.00 53.00 269 ILE A C 1
ATOM 2118 O O . ILE A 1 269 ? 20.359 -10.939 -70.915 1.00 53.00 269 ILE A O 1
ATOM 2122 N N . THR A 1 270 ? 21.989 -11.420 -72.383 1.00 41.12 270 THR A N 1
ATOM 2123 C CA . THR A 1 270 ? 21.893 -12.868 -72.254 1.00 41.12 270 THR A CA 1
ATOM 2124 C C . THR A 1 270 ? 22.501 -13.200 -70.900 1.00 41.12 270 THR A C 1
ATOM 2126 O O . THR A 1 270 ? 23.718 -13.128 -70.724 1.00 41.12 270 THR A O 1
ATOM 2129 N N . VAL A 1 271 ? 21.664 -13.485 -69.901 1.00 45.41 271 VAL A N 1
ATOM 2130 C CA . VAL A 1 271 ? 22.156 -13.919 -68.591 1.00 45.41 271 VAL A CA 1
ATOM 2131 C C . VAL A 1 271 ? 22.893 -15.234 -68.808 1.00 45.41 271 VAL A C 1
ATOM 2133 O O . VAL A 1 271 ? 22.266 -16.254 -69.094 1.00 45.41 271 VAL A O 1
ATOM 2136 N N . VAL A 1 272 ? 24.221 -15.197 -68.684 1.00 39.75 272 VAL A N 1
ATOM 2137 C CA . VAL A 1 272 ? 25.069 -16.389 -68.730 1.00 39.75 272 VAL A CA 1
ATOM 2138 C C . VAL A 1 272 ? 24.731 -17.237 -67.508 1.00 39.75 272 VAL A C 1
ATOM 2140 O O . VAL A 1 272 ? 25.264 -17.042 -66.414 1.00 39.75 272 VAL A O 1
ATOM 2143 N N . SER A 1 273 ? 23.799 -18.167 -67.702 1.00 38.50 273 SER A N 1
ATOM 2144 C CA . SER A 1 273 ? 23.646 -19.311 -66.815 1.00 38.50 273 SER A CA 1
ATOM 2145 C C . SER A 1 273 ? 24.953 -20.085 -66.880 1.00 38.50 273 SER A C 1
ATOM 2147 O O . SER A 1 273 ? 25.373 -20.502 -67.957 1.00 38.50 273 SER A O 1
ATOM 2149 N N . ILE A 1 274 ? 25.623 -20.216 -65.737 1.00 40.19 274 ILE A N 1
ATOM 2150 C CA . ILE A 1 274 ? 26.867 -20.977 -65.632 1.00 40.19 274 ILE A CA 1
ATOM 2151 C C . ILE A 1 274 ? 26.487 -22.460 -65.602 1.00 40.19 274 ILE A C 1
ATOM 2153 O O . ILE A 1 274 ? 26.357 -23.058 -64.536 1.00 40.19 274 ILE A O 1
ATOM 2157 N N . GLU A 1 275 ? 26.264 -23.016 -66.789 1.00 36.28 275 GLU A N 1
ATOM 2158 C CA . GLU A 1 275 ? 26.235 -24.454 -67.047 1.00 36.28 275 GLU A CA 1
ATOM 2159 C C . GLU A 1 275 ? 27.524 -24.841 -67.790 1.00 36.28 275 GLU A C 1
ATOM 2161 O O . GLU A 1 275 ? 28.062 -24.072 -68.587 1.00 36.28 275 GLU A O 1
ATOM 2166 N N . GLU A 1 276 ? 28.082 -26.003 -67.460 1.00 43.25 276 GLU A N 1
ATOM 2167 C CA . GLU A 1 276 ? 29.452 -26.376 -67.826 1.00 43.25 276 GLU A CA 1
ATOM 2168 C C . GLU A 1 276 ? 29.540 -26.904 -69.271 1.00 43.25 276 GLU A C 1
ATOM 2170 O O . GLU A 1 276 ? 29.331 -28.092 -69.525 1.00 43.25 276 GLU A O 1
ATOM 2175 N N . SER A 1 277 ? 29.894 -26.043 -70.229 1.00 31.41 277 SER A N 1
ATOM 2176 C CA . SER A 1 277 ? 30.147 -26.441 -71.622 1.00 31.41 277 SER A CA 1
ATOM 2177 C C . SER A 1 277 ? 31.637 -26.685 -71.899 1.00 31.41 277 SER A C 1
ATOM 2179 O O . SER A 1 277 ? 32.450 -25.762 -71.852 1.00 31.41 277 SER A O 1
ATOM 2181 N N . LYS A 1 278 ? 31.979 -27.937 -72.228 1.00 35.38 278 LYS A N 1
ATOM 2182 C CA . LYS A 1 278 ? 33.265 -28.332 -72.835 1.00 35.38 278 LYS A CA 1
ATOM 2183 C C . LYS A 1 278 ? 33.280 -28.028 -74.350 1.00 35.38 278 LYS A C 1
ATOM 2185 O O . LYS A 1 278 ? 32.319 -27.479 -74.875 1.00 35.38 278 LYS A O 1
ATOM 2190 N N . SER A 1 279 ? 34.353 -28.489 -75.001 1.00 33.66 279 SER A N 1
ATOM 2191 C CA . SER A 1 279 ? 34.635 -28.574 -76.443 1.00 33.66 279 SER A CA 1
ATOM 2192 C C . SER A 1 279 ? 34.857 -27.264 -77.200 1.00 33.66 279 SER A C 1
ATOM 2194 O O . SER A 1 279 ? 33.924 -26.517 -77.476 1.00 33.66 279 SER A O 1
ATOM 2196 N N . ASP A 1 280 ? 36.112 -27.066 -77.600 1.00 35.34 280 ASP A N 1
ATOM 2197 C CA . ASP A 1 280 ? 36.537 -27.107 -79.005 1.00 35.34 280 ASP A CA 1
ATOM 2198 C C . ASP A 1 280 ? 35.598 -26.448 -80.035 1.00 35.34 280 ASP A C 1
ATOM 2200 O O . ASP A 1 280 ? 34.568 -27.010 -80.410 1.00 35.34 280 ASP A O 1
ATOM 2204 N N . ASN A 1 281 ? 36.027 -25.316 -80.602 1.00 36.19 281 ASN A N 1
ATOM 2205 C CA . ASN A 1 281 ? 36.459 -25.254 -82.008 1.00 36.19 281 ASN A CA 1
ATOM 2206 C C . ASN A 1 281 ? 37.065 -23.879 -82.348 1.00 36.19 281 ASN A C 1
ATOM 2208 O O . ASN A 1 281 ? 36.521 -22.833 -81.997 1.00 36.19 281 ASN A O 1
ATOM 2212 N N . GLU A 1 282 ? 38.179 -23.898 -83.075 1.00 37.53 282 GLU A N 1
ATOM 2213 C CA . GLU A 1 282 ? 38.872 -22.726 -83.618 1.00 37.53 282 GLU A CA 1
ATOM 2214 C C . GLU A 1 282 ? 38.465 -22.510 -85.091 1.00 37.53 282 GLU A C 1
ATOM 2216 O O . GLU A 1 282 ? 38.535 -23.457 -85.877 1.00 37.53 282 GLU A O 1
ATOM 2221 N N . PRO A 1 283 ? 38.057 -21.295 -85.504 1.00 42.62 283 PRO A N 1
ATOM 2222 C CA . PRO A 1 283 ? 37.927 -20.935 -86.914 1.00 42.62 283 PRO A CA 1
ATOM 2223 C C . PRO A 1 283 ? 39.102 -20.059 -87.397 1.00 42.62 283 PRO A C 1
ATOM 2225 O O . PRO A 1 283 ? 39.449 -19.051 -86.784 1.00 42.62 283 PRO A O 1
ATOM 2228 N N . ALA A 1 284 ? 39.688 -20.457 -88.528 1.00 37.72 284 ALA A N 1
ATOM 2229 C CA . ALA A 1 284 ? 40.932 -19.934 -89.104 1.00 37.72 284 ALA A CA 1
ATOM 2230 C C . ALA A 1 284 ? 40.943 -18.423 -89.466 1.00 37.72 284 ALA A C 1
ATOM 2232 O O . ALA A 1 284 ? 39.892 -17.843 -89.755 1.00 37.72 284 ALA A O 1
ATOM 2233 N N . PRO A 1 285 ? 42.136 -17.789 -89.545 1.00 47.88 285 PRO A N 1
ATOM 2234 C CA . PRO A 1 285 ? 42.288 -16.414 -90.026 1.00 47.88 285 PRO A CA 1
ATOM 2235 C C . PRO A 1 285 ? 42.033 -16.278 -91.545 1.00 47.88 285 PRO A C 1
ATOM 2237 O O . PRO A 1 285 ? 42.292 -17.217 -92.303 1.00 47.88 285 PRO A O 1
ATOM 2240 N N . PRO A 1 286 ? 41.574 -15.103 -92.023 1.00 48.97 286 PRO A N 1
ATOM 2241 C CA . PRO A 1 286 ? 41.357 -14.846 -93.448 1.00 48.97 286 PRO A CA 1
ATOM 2242 C C . PRO A 1 286 ? 42.679 -14.662 -94.231 1.00 48.97 286 PRO A C 1
ATOM 2244 O O . PRO A 1 286 ? 43.669 -14.192 -93.666 1.00 48.97 286 PRO A O 1
ATOM 2247 N N . PRO A 1 287 ? 42.709 -14.995 -95.538 1.00 49.00 287 PRO A N 1
ATOM 2248 C CA . PRO A 1 287 ? 43.917 -14.935 -96.364 1.00 49.00 287 PRO A CA 1
ATOM 2249 C C . PRO A 1 287 ? 44.287 -13.505 -96.818 1.00 49.00 287 PRO A C 1
ATOM 2251 O O . PRO A 1 287 ? 43.413 -12.639 -96.910 1.00 49.00 287 PRO A O 1
ATOM 2254 N N . PRO A 1 288 ? 45.566 -13.249 -97.164 1.00 44.81 288 PRO A N 1
ATOM 2255 C CA . PRO A 1 288 ? 46.014 -11.957 -97.682 1.00 44.81 288 PRO A CA 1
ATOM 2256 C C . PRO A 1 288 ? 45.550 -11.714 -99.136 1.00 44.81 288 PRO A C 1
ATOM 2258 O O . PRO A 1 288 ? 45.496 -12.659 -99.929 1.00 44.81 288 PRO A O 1
ATOM 2261 N N . PRO A 1 289 ? 45.259 -10.457 -99.527 1.00 44.44 289 PRO A N 1
ATOM 2262 C CA . PRO A 1 289 ? 44.885 -10.119 -100.898 1.00 44.44 289 PRO A CA 1
ATOM 2263 C C . PRO A 1 289 ? 46.077 -10.207 -101.867 1.00 44.44 289 PRO A C 1
ATOM 2265 O O . PRO A 1 289 ? 47.194 -9.803 -101.548 1.00 44.44 289 PRO A O 1
ATOM 2268 N N . GLN A 1 290 ? 45.813 -10.708 -103.075 1.00 33.66 290 GLN A N 1
ATOM 2269 C CA . GLN A 1 290 ? 46.743 -10.731 -104.211 1.00 33.66 290 GLN A CA 1
ATOM 2270 C C . GLN A 1 290 ? 46.485 -9.551 -105.169 1.00 33.66 290 GLN A C 1
ATOM 2272 O O . GLN A 1 290 ? 45.422 -8.932 -105.111 1.00 33.66 290 GLN A O 1
ATOM 2277 N N . SER A 1 291 ? 47.398 -9.346 -106.135 1.00 33.81 291 SER A N 1
ATOM 2278 C CA . SER A 1 291 ? 47.382 -8.306 -107.196 1.00 33.81 291 SER A CA 1
ATOM 2279 C C . SER A 1 291 ? 47.480 -6.853 -106.687 1.00 33.81 291 SER A C 1
ATOM 2281 O O . SER A 1 291 ? 46.963 -6.522 -105.631 1.00 33.81 291 SER A O 1
ATOM 2283 N N . ALA A 1 292 ? 48.129 -5.907 -107.372 1.00 31.22 292 ALA A N 1
ATOM 2284 C CA . ALA A 1 292 ? 48.949 -5.908 -108.597 1.00 31.22 292 ALA A CA 1
ATOM 2285 C C . ALA A 1 292 ? 50.111 -4.890 -108.371 1.00 31.22 292 ALA A C 1
ATOM 2287 O O . ALA A 1 292 ? 50.079 -4.154 -107.392 1.00 31.22 292 ALA A O 1
ATOM 2288 N N . SER A 1 293 ? 51.176 -4.776 -109.170 1.00 36.16 293 SER A N 1
ATOM 2289 C CA . SER A 1 293 ? 51.295 -5.000 -110.612 1.00 36.16 293 SER A CA 1
ATOM 2290 C C . SER A 1 293 ? 52.713 -5.411 -111.005 1.00 36.16 293 SER A C 1
ATOM 2292 O O . SER A 1 293 ? 53.682 -4.926 -110.427 1.00 36.16 293 SER A O 1
ATOM 2294 N N . ALA A 1 294 ? 52.836 -6.230 -112.051 1.00 32.56 294 ALA A N 1
ATOM 2295 C CA . ALA A 1 294 ? 54.055 -6.237 -112.853 1.00 32.56 294 ALA A CA 1
ATOM 2296 C C . ALA A 1 294 ? 54.150 -4.915 -113.638 1.00 32.56 294 ALA A C 1
ATOM 2298 O O . ALA A 1 294 ? 53.121 -4.334 -113.995 1.00 32.56 294 ALA A O 1
ATOM 2299 N N . MET A 1 295 ? 55.364 -4.455 -113.927 1.00 35.19 295 MET A N 1
ATOM 2300 C CA . MET A 1 295 ? 55.607 -3.408 -114.917 1.00 35.19 295 MET A CA 1
ATOM 2301 C C . MET A 1 295 ? 56.805 -3.830 -115.764 1.00 35.19 295 MET A C 1
ATOM 2303 O O . MET A 1 295 ? 57.915 -3.975 -115.257 1.00 35.19 295 MET A O 1
ATOM 2307 N N . GLU A 1 296 ? 56.548 -4.112 -117.037 1.00 32.28 296 GLU A N 1
ATOM 2308 C CA . GLU A 1 296 ? 57.530 -4.670 -117.963 1.00 32.28 296 GLU A CA 1
ATOM 2309 C C . GLU A 1 296 ? 58.429 -3.572 -118.545 1.00 32.28 296 GLU A C 1
ATOM 2311 O O . GLU A 1 296 ? 57.945 -2.633 -119.171 1.00 32.28 296 GLU A O 1
ATOM 2316 N N . MET A 1 297 ? 59.742 -3.738 -118.394 1.00 35.62 297 MET A N 1
ATOM 2317 C CA . MET A 1 297 ? 60.802 -3.069 -119.158 1.00 35.62 297 MET A CA 1
ATOM 2318 C C . MET A 1 297 ? 61.865 -4.162 -119.375 1.00 35.62 297 MET A C 1
ATOM 2320 O O . MET A 1 297 ? 62.500 -4.572 -118.410 1.00 35.62 297 MET A O 1
ATOM 2324 N N . SER A 1 298 ? 61.995 -4.852 -120.513 1.00 31.77 298 SER A N 1
ATOM 2325 C CA . SER A 1 298 ? 61.824 -4.490 -121.931 1.00 31.77 298 SER A CA 1
ATOM 2326 C C . SER A 1 298 ? 62.895 -3.514 -122.427 1.00 31.77 298 SER A C 1
ATOM 2328 O O . SER A 1 298 ? 62.929 -2.359 -122.011 1.00 31.77 298 SER A O 1
ATOM 2330 N N . GLY A 1 299 ? 63.758 -4.010 -123.325 1.00 31.42 299 GLY A N 1
ATOM 2331 C CA . GLY A 1 299 ? 64.980 -3.348 -123.799 1.00 31.42 299 GLY A CA 1
ATOM 2332 C C . GLY A 1 299 ? 66.207 -3.693 -122.936 1.00 31.42 299 GLY A C 1
ATOM 2333 O O . GLY A 1 299 ? 66.195 -3.468 -121.735 1.00 31.42 299 GLY A O 1
ATOM 2334 N N . GLY A 1 300 ? 67.290 -4.255 -123.475 1.00 34.22 300 GLY A N 1
ATOM 2335 C CA . GLY A 1 300 ? 67.506 -4.786 -124.826 1.00 34.22 300 GLY A CA 1
ATOM 2336 C C . GLY A 1 300 ? 68.716 -5.731 -124.823 1.00 34.22 300 GLY A C 1
ATOM 2337 O O . GLY A 1 300 ? 69.574 -5.616 -123.953 1.00 34.22 300 GLY A O 1
ATOM 2338 N N . GLY A 1 301 ? 68.759 -6.699 -125.741 1.00 31.64 301 GLY A N 1
ATOM 2339 C CA . GLY A 1 301 ? 69.863 -7.659 -125.834 1.00 31.64 301 GLY A CA 1
ATOM 2340 C C . GLY A 1 301 ? 70.790 -7.358 -127.009 1.00 31.64 301 GLY A C 1
ATOM 2341 O O . GLY A 1 301 ? 70.305 -7.105 -128.109 1.00 31.64 301 GLY A O 1
ATOM 2342 N N . GLU A 1 302 ? 72.098 -7.467 -126.784 1.00 36.00 302 GLU A N 1
ATOM 2343 C CA . GLU A 1 302 ? 73.113 -7.584 -127.837 1.00 36.00 302 GLU A CA 1
ATOM 2344 C C . GLU A 1 302 ? 73.915 -8.882 -127.637 1.00 36.00 302 GLU A C 1
ATOM 2346 O O . GLU A 1 302 ? 74.198 -9.289 -126.506 1.00 36.00 302 GLU A O 1
ATOM 2351 N N . ASP A 1 303 ? 74.245 -9.564 -128.737 1.00 38.69 303 ASP A N 1
ATOM 2352 C CA . ASP A 1 303 ? 74.905 -10.877 -128.737 1.00 38.69 303 ASP A CA 1
ATOM 2353 C C . ASP A 1 303 ? 76.396 -10.773 -128.358 1.00 38.69 303 ASP A C 1
ATOM 2355 O O . ASP A 1 303 ? 77.280 -10.664 -129.214 1.00 38.69 303 ASP A O 1
ATOM 2359 N N . VAL A 1 304 ? 76.704 -10.871 -127.061 1.00 38.28 304 VAL A N 1
ATOM 2360 C CA . VAL A 1 304 ? 78.087 -11.065 -126.599 1.00 38.28 304 VAL A CA 1
ATOM 2361 C C . VAL A 1 304 ? 78.524 -12.506 -126.881 1.00 38.28 304 VAL A C 1
ATOM 2363 O O . VAL A 1 304 ? 77.891 -13.480 -126.466 1.00 38.28 304 VAL A O 1
ATOM 2366 N N . GLN A 1 305 ? 79.621 -12.646 -127.624 1.00 38.47 305 GLN A N 1
ATOM 2367 C CA . GLN A 1 305 ? 80.052 -13.920 -128.197 1.00 38.47 305 GLN A CA 1
ATOM 2368 C C . GLN A 1 305 ? 80.464 -14.952 -127.133 1.00 38.47 305 GLN A C 1
ATOM 2370 O O . GLN A 1 305 ? 80.999 -14.625 -126.075 1.00 38.47 305 GLN A O 1
ATOM 2375 N N . LYS A 1 306 ? 80.260 -16.240 -127.446 1.00 42.66 306 LYS A N 1
ATOM 2376 C CA . LYS A 1 306 ? 80.555 -17.373 -126.552 1.00 42.66 306 LYS A CA 1
ATOM 2377 C C . LYS A 1 306 ? 82.057 -17.530 -126.277 1.00 42.66 306 LYS A C 1
ATOM 2379 O O . LYS A 1 306 ? 82.736 -18.319 -126.940 1.00 42.66 306 LYS A O 1
ATOM 2384 N N . ALA A 1 307 ? 82.551 -16.852 -125.245 1.00 43.47 307 ALA A N 1
ATOM 2385 C CA . ALA A 1 307 ? 83.824 -17.178 -124.615 1.00 43.47 307 ALA A CA 1
ATOM 2386 C C . ALA A 1 307 ? 83.820 -18.653 -124.166 1.00 43.47 307 ALA A C 1
ATOM 2388 O O . ALA A 1 307 ? 82.875 -19.126 -123.530 1.00 43.47 307 ALA A O 1
ATOM 2389 N N . LYS A 1 308 ? 84.873 -19.401 -124.518 1.00 51.41 308 LYS A N 1
ATOM 2390 C CA . LYS A 1 308 ? 85.005 -20.833 -124.201 1.00 51.41 308 LYS A CA 1
ATOM 2391 C C . LYS A 1 308 ? 85.443 -21.040 -122.747 1.00 51.41 308 LYS A C 1
ATOM 2393 O O . LYS A 1 308 ? 86.575 -21.440 -122.493 1.00 51.41 308 LYS A O 1
ATOM 2398 N N . ILE A 1 309 ? 84.543 -20.778 -121.804 1.00 56.47 309 ILE A N 1
ATOM 2399 C CA . ILE A 1 309 ? 84.720 -21.205 -120.412 1.00 56.47 309 ILE A CA 1
ATOM 2400 C C . ILE A 1 309 ? 84.573 -22.732 -120.365 1.00 56.47 309 ILE A C 1
ATOM 2402 O O . ILE A 1 309 ? 83.633 -23.287 -120.939 1.00 56.47 309 ILE A O 1
ATOM 2406 N N . ASP A 1 310 ? 85.510 -23.413 -119.706 1.00 55.84 310 ASP A N 1
ATOM 2407 C CA . ASP A 1 310 ? 85.481 -24.867 -119.541 1.00 55.84 310 ASP A CA 1
ATOM 2408 C C . ASP A 1 310 ? 84.234 -25.309 -118.737 1.00 55.84 310 ASP A C 1
ATOM 2410 O O . ASP A 1 310 ? 84.064 -24.880 -117.587 1.00 55.84 310 ASP A O 1
ATOM 2414 N N . PRO A 1 311 ? 83.368 -26.185 -119.292 1.00 63.94 311 PRO A N 1
ATOM 2415 C CA . PRO A 1 311 ? 82.182 -26.669 -118.595 1.00 63.94 311 PRO A CA 1
ATOM 2416 C C . PRO A 1 311 ? 82.478 -27.350 -117.257 1.00 63.94 311 PRO A C 1
ATOM 2418 O O . PRO A 1 311 ? 81.644 -27.259 -116.358 1.00 63.94 311 PRO A O 1
ATOM 2421 N N . ASN A 1 312 ? 83.638 -28.001 -117.091 1.00 63.16 312 ASN A N 1
ATOM 2422 C CA . ASN A 1 312 ? 83.982 -28.672 -115.833 1.00 63.16 312 ASN A CA 1
ATOM 2423 C C . ASN A 1 312 ? 84.261 -27.669 -114.711 1.00 63.16 312 ASN A C 1
ATOM 2425 O O . ASN A 1 312 ? 83.821 -27.875 -113.581 1.00 63.16 312 ASN A O 1
ATOM 2429 N N . THR A 1 313 ? 84.922 -26.552 -115.020 1.00 66.00 313 THR A N 1
ATOM 2430 C CA . THR A 1 313 ? 85.150 -25.468 -114.053 1.00 66.00 313 THR A CA 1
ATOM 2431 C C . THR A 1 313 ? 83.816 -24.906 -113.542 1.00 66.00 313 THR A C 1
ATOM 2433 O O . THR A 1 313 ? 83.584 -24.856 -112.334 1.00 66.00 313 THR A O 1
ATOM 2436 N N . VAL A 1 314 ? 82.883 -24.595 -114.451 1.00 68.06 314 VAL A N 1
ATOM 2437 C CA . VAL A 1 314 ? 81.534 -24.108 -114.097 1.00 68.06 314 VAL A CA 1
ATOM 2438 C C . VAL A 1 314 ? 80.714 -25.174 -113.356 1.00 68.06 314 VAL A C 1
ATOM 2440 O O . VAL A 1 314 ? 79.965 -24.843 -112.436 1.00 68.06 314 VAL A O 1
ATOM 2443 N N . HIS A 1 315 ? 80.856 -26.453 -113.716 1.00 73.19 315 HIS A N 1
ATOM 2444 C CA . HIS A 1 315 ? 80.177 -27.560 -113.040 1.00 73.19 315 HIS A CA 1
ATOM 2445 C C . HIS A 1 315 ? 80.652 -27.720 -111.591 1.00 73.19 315 HIS A C 1
ATOM 2447 O O . HIS A 1 315 ? 79.821 -27.768 -110.688 1.00 73.19 315 HIS A O 1
ATOM 2453 N N . ASN A 1 316 ? 81.966 -27.717 -111.354 1.00 72.69 316 ASN A N 1
ATOM 2454 C CA . ASN A 1 316 ? 82.536 -27.820 -110.011 1.00 72.69 316 ASN A CA 1
ATOM 2455 C C . ASN A 1 316 ? 82.091 -26.647 -109.127 1.00 72.69 316 ASN A C 1
ATOM 2457 O O . ASN A 1 316 ? 81.597 -26.866 -108.025 1.00 72.69 316 ASN A O 1
ATOM 2461 N N . MET A 1 317 ? 82.170 -25.414 -109.641 1.00 71.56 317 MET A N 1
ATOM 2462 C CA . MET A 1 317 ? 81.705 -24.210 -108.938 1.00 71.56 317 MET A CA 1
ATOM 2463 C C . MET A 1 317 ? 80.205 -24.279 -108.607 1.00 71.56 317 MET A C 1
ATOM 2465 O O . MET A 1 317 ? 79.790 -23.917 -107.506 1.00 71.56 317 MET A O 1
ATOM 2469 N N . LYS A 1 318 ? 79.383 -24.805 -109.525 1.00 75.75 318 LYS A N 1
ATOM 2470 C CA . LYS A 1 318 ? 77.953 -25.054 -109.292 1.00 75.75 318 LYS A CA 1
ATOM 2471 C C . LYS A 1 318 ? 77.709 -26.112 -108.213 1.00 75.75 318 LYS A C 1
ATOM 2473 O O . LYS A 1 318 ? 76.739 -25.983 -107.469 1.00 75.75 318 LYS A O 1
ATOM 2478 N N . GLU A 1 319 ? 78.557 -27.130 -108.107 1.00 76.31 319 GLU A N 1
ATOM 2479 C CA . GLU A 1 319 ? 78.431 -28.163 -107.076 1.00 76.31 319 GLU A CA 1
ATOM 2480 C C . GLU A 1 319 ? 78.864 -27.655 -105.693 1.00 76.31 319 GLU A C 1
ATOM 2482 O O . GLU A 1 319 ? 78.178 -27.943 -104.715 1.00 76.31 319 GLU A O 1
ATOM 2487 N N . THR A 1 320 ? 79.902 -26.811 -105.604 1.00 75.19 320 THR A N 1
ATOM 2488 C CA . THR A 1 320 ? 80.250 -26.094 -104.362 1.00 75.19 320 THR A CA 1
ATOM 2489 C C . THR A 1 320 ? 79.070 -25.244 -103.880 1.00 75.19 320 THR A C 1
ATOM 2491 O O . THR A 1 320 ? 78.647 -25.379 -102.734 1.00 75.19 320 THR A O 1
ATOM 2494 N N . ILE A 1 321 ? 78.457 -24.453 -104.774 1.00 76.12 321 ILE A N 1
ATOM 2495 C CA . ILE A 1 321 ? 77.263 -23.641 -104.467 1.00 76.12 321 ILE A CA 1
ATOM 2496 C C . ILE A 1 321 ? 76.091 -24.505 -103.962 1.00 76.12 321 ILE A C 1
ATOM 2498 O O . ILE A 1 321 ? 75.344 -24.057 -103.094 1.00 76.12 321 ILE A O 1
ATOM 2502 N N . LYS A 1 322 ? 75.910 -25.738 -104.461 1.00 79.19 322 LYS A N 1
ATOM 2503 C CA . LYS A 1 322 ? 74.838 -26.633 -103.982 1.00 79.19 322 LYS A CA 1
ATOM 2504 C C . LYS A 1 322 ? 75.041 -27.144 -102.557 1.00 79.19 322 LYS A C 1
ATOM 2506 O O . LYS A 1 322 ? 74.044 -27.483 -101.927 1.00 79.19 322 LYS A O 1
ATOM 2511 N N . GLN A 1 323 ? 76.276 -27.251 -102.065 1.00 77.81 323 GLN A N 1
ATOM 2512 C CA . GLN A 1 323 ? 76.520 -27.822 -100.736 1.00 77.81 323 GLN A CA 1
ATOM 2513 C C . GLN A 1 323 ? 76.259 -26.820 -99.606 1.00 77.81 323 GLN A C 1
ATOM 2515 O O . GLN A 1 323 ? 75.766 -27.233 -98.559 1.00 77.81 323 GLN A O 1
ATOM 2520 N N . ILE A 1 324 ? 76.480 -25.517 -99.832 1.00 74.75 324 ILE A N 1
ATOM 2521 C CA . ILE A 1 324 ? 76.288 -24.468 -98.808 1.00 74.75 324 ILE A CA 1
ATOM 2522 C C . ILE A 1 324 ? 74.858 -24.481 -98.213 1.00 74.75 324 ILE A C 1
ATOM 2524 O O . ILE A 1 324 ? 74.719 -24.462 -96.990 1.00 74.75 324 ILE A O 1
ATOM 2528 N N . PRO A 1 325 ? 73.768 -24.593 -99.009 1.00 76.94 325 PRO A N 1
ATOM 2529 C CA . PRO A 1 325 ? 72.422 -24.734 -98.453 1.00 76.94 325 PRO A CA 1
ATOM 2530 C C . PRO A 1 325 ? 72.172 -26.074 -97.751 1.00 76.94 325 PRO A C 1
ATOM 2532 O O . PRO A 1 325 ? 71.318 -26.132 -96.874 1.00 76.94 325 PRO A O 1
ATOM 2535 N N . ILE A 1 326 ? 72.865 -27.153 -98.133 1.00 79.50 326 ILE A N 1
ATOM 2536 C CA . ILE A 1 326 ? 72.646 -28.496 -97.571 1.00 79.50 326 ILE A CA 1
ATOM 2537 C C . ILE A 1 326 ? 73.242 -28.578 -96.162 1.00 79.50 326 ILE A C 1
ATOM 2539 O O . ILE A 1 326 ? 72.531 -28.953 -95.228 1.00 79.50 326 ILE A O 1
ATOM 2543 N N . THR A 1 327 ? 74.498 -28.154 -95.987 1.00 78.88 327 THR A N 1
ATOM 2544 C CA . THR A 1 327 ? 75.168 -28.124 -94.674 1.00 78.88 327 THR A CA 1
ATOM 2545 C C . THR A 1 327 ? 74.429 -27.221 -93.684 1.00 78.88 327 THR A C 1
ATOM 2547 O O . THR A 1 327 ? 74.203 -27.612 -92.536 1.00 78.88 327 THR A O 1
ATOM 2550 N N . LEU A 1 328 ? 73.950 -26.058 -94.140 1.00 78.25 328 LEU A N 1
ATOM 2551 C CA . LEU A 1 328 ? 73.155 -25.139 -93.323 1.00 78.25 328 LEU A CA 1
ATOM 2552 C C . LEU A 1 328 ? 71.791 -25.733 -92.912 1.00 78.25 328 LEU A C 1
ATOM 2554 O O . LEU A 1 328 ? 71.348 -25.551 -91.778 1.00 78.25 328 LEU A O 1
ATOM 2558 N N . LEU A 1 329 ? 71.117 -26.474 -93.798 1.00 80.94 329 LEU A N 1
ATOM 2559 C CA . LEU A 1 329 ? 69.794 -27.047 -93.516 1.00 80.94 329 LEU A CA 1
ATOM 2560 C C . LEU A 1 329 ? 69.878 -28.197 -92.494 1.00 80.94 329 LEU A C 1
ATOM 2562 O O . LEU A 1 329 ? 69.024 -28.291 -91.607 1.00 80.94 329 LEU A O 1
ATOM 2566 N N . ASP A 1 330 ? 70.928 -29.021 -92.545 1.00 80.94 330 ASP A N 1
ATOM 2567 C CA . ASP A 1 330 ? 71.175 -30.051 -91.526 1.00 80.94 330 ASP A CA 1
ATOM 2568 C C . ASP A 1 330 ? 71.609 -29.460 -90.170 1.00 80.94 330 ASP A C 1
ATOM 2570 O O . ASP A 1 330 ? 71.150 -29.936 -89.126 1.00 80.94 330 ASP A O 1
ATOM 2574 N N . MET A 1 331 ? 72.356 -28.348 -90.156 1.00 81.06 331 MET A N 1
ATOM 2575 C CA . MET A 1 331 ? 72.587 -27.557 -88.936 1.00 81.06 331 MET A CA 1
ATOM 2576 C C . MET A 1 331 ? 71.258 -27.067 -88.327 1.00 81.06 331 MET A C 1
ATOM 2578 O O . MET A 1 331 ? 71.001 -27.279 -87.138 1.00 81.06 331 MET A O 1
ATOM 2582 N N . CYS A 1 332 ? 70.359 -26.486 -89.133 1.00 79.69 332 CYS A N 1
ATOM 2583 C CA . CYS A 1 332 ? 69.035 -26.057 -88.665 1.00 79.69 332 CYS A CA 1
ATOM 2584 C C . CYS A 1 332 ? 68.191 -27.223 -88.115 1.00 79.69 332 CYS A C 1
ATOM 2586 O O . CYS A 1 332 ? 67.513 -27.057 -87.098 1.00 79.69 332 CYS A O 1
ATOM 2588 N N . ARG A 1 333 ? 68.243 -28.412 -88.734 1.00 83.75 333 ARG A N 1
ATOM 2589 C CA . ARG A 1 333 ? 67.567 -29.626 -88.229 1.00 83.75 333 ARG A CA 1
ATOM 2590 C C . ARG A 1 333 ? 68.088 -30.050 -86.857 1.00 83.75 333 ARG A C 1
ATOM 2592 O O . ARG A 1 333 ? 67.280 -30.409 -85.996 1.00 83.75 333 ARG A O 1
ATOM 2599 N N . ASN A 1 334 ? 69.401 -29.982 -86.634 1.00 84.00 334 ASN A N 1
ATOM 2600 C CA . ASN A 1 334 ? 70.001 -30.279 -85.334 1.00 84.00 334 ASN A CA 1
ATOM 2601 C C . ASN A 1 334 ? 69.503 -29.283 -84.269 1.00 84.00 334 ASN A C 1
ATOM 2603 O O . ASN A 1 334 ? 68.883 -29.689 -83.287 1.00 84.00 334 ASN A O 1
ATOM 2607 N N . LEU A 1 335 ? 69.629 -27.974 -84.523 1.00 82.69 335 LEU A N 1
ATOM 2608 C CA . LEU A 1 335 ? 69.173 -26.915 -83.609 1.00 82.69 335 LEU A CA 1
ATOM 2609 C C . LEU A 1 335 ? 67.675 -27.023 -83.255 1.00 82.69 335 LEU A C 1
ATOM 2611 O O . LEU A 1 335 ? 67.300 -26.878 -82.090 1.00 82.69 335 LEU A O 1
ATOM 2615 N N . ILE A 1 336 ? 66.808 -27.339 -84.225 1.00 81.88 336 ILE A N 1
ATOM 2616 C CA . ILE A 1 336 ? 65.370 -27.567 -83.983 1.00 81.88 336 ILE A CA 1
ATOM 2617 C C . ILE A 1 336 ? 65.142 -28.805 -83.100 1.00 81.88 336 ILE A C 1
ATOM 2619 O O . ILE A 1 336 ? 64.332 -28.754 -82.173 1.00 81.88 336 ILE A O 1
ATOM 2623 N N . SER A 1 337 ? 65.878 -29.893 -83.340 1.00 84.44 337 SER A N 1
ATOM 2624 C CA . SER A 1 337 ? 65.786 -31.125 -82.542 1.00 84.44 337 SER A CA 1
ATOM 2625 C C . SER A 1 337 ? 66.208 -30.895 -81.086 1.00 84.44 337 SER A C 1
ATOM 2627 O O . SER A 1 337 ? 65.566 -31.396 -80.162 1.00 84.44 337 SER A O 1
ATOM 2629 N N . LYS A 1 338 ? 67.239 -30.073 -80.863 1.00 84.00 338 LYS A N 1
ATOM 2630 C CA . LYS A 1 338 ? 67.707 -29.688 -79.523 1.00 84.00 338 LYS A CA 1
ATOM 2631 C C . LYS A 1 338 ? 66.746 -28.733 -78.819 1.00 84.00 338 LYS A C 1
ATOM 2633 O O . LYS A 1 338 ? 66.411 -28.953 -77.656 1.00 84.00 338 LYS A O 1
ATOM 2638 N N . ARG A 1 339 ? 66.179 -27.756 -79.537 1.00 81.81 339 ARG A N 1
ATOM 2639 C CA . ARG A 1 339 ? 65.088 -26.909 -79.022 1.00 81.81 339 ARG A CA 1
ATOM 2640 C C . ARG A 1 339 ? 63.884 -27.740 -78.557 1.00 81.81 339 ARG A C 1
ATOM 2642 O O . ARG A 1 339 ? 63.286 -27.406 -77.537 1.00 81.81 339 ARG A O 1
ATOM 2649 N N . LEU A 1 340 ? 63.547 -28.827 -79.257 1.00 86.25 340 LEU A N 1
ATOM 2650 C CA . LEU A 1 340 ? 62.464 -29.734 -78.858 1.00 86.25 340 LEU A CA 1
ATOM 2651 C C . LEU A 1 340 ? 62.751 -30.435 -77.515 1.00 86.25 340 LEU A C 1
ATOM 2653 O O . LEU A 1 340 ? 61.850 -30.566 -76.689 1.00 86.25 340 LEU A O 1
ATOM 2657 N N . ALA A 1 341 ? 64.004 -30.827 -77.257 1.00 84.56 341 ALA A N 1
ATOM 2658 C CA . ALA A 1 341 ? 64.404 -31.416 -75.976 1.00 84.56 341 ALA A CA 1
ATOM 2659 C C . ALA A 1 341 ? 64.239 -30.428 -74.804 1.00 84.56 341 ALA A C 1
ATOM 2661 O O . ALA A 1 341 ? 63.685 -30.798 -73.768 1.00 84.56 341 ALA A O 1
ATOM 2662 N N . VAL A 1 342 ? 64.621 -29.158 -74.992 1.00 84.50 342 VAL A N 1
ATOM 2663 C CA . VAL A 1 342 ? 64.412 -28.093 -73.990 1.00 84.50 342 VAL A CA 1
ATOM 2664 C C . VAL A 1 342 ? 62.920 -27.883 -73.699 1.00 84.50 342 VAL A C 1
ATOM 2666 O O . VAL A 1 342 ? 62.531 -27.763 -72.537 1.00 84.50 342 VAL A O 1
ATOM 2669 N N . VAL A 1 343 ? 62.063 -27.898 -74.728 1.00 86.06 343 VAL A N 1
ATOM 2670 C CA . VAL A 1 343 ? 60.600 -27.794 -74.560 1.00 86.06 343 VAL A CA 1
ATOM 2671 C C . VAL A 1 343 ? 60.040 -28.974 -73.757 1.00 86.06 343 VAL A C 1
ATOM 2673 O O . VAL A 1 343 ? 59.270 -28.752 -72.827 1.00 86.06 343 VAL A O 1
ATOM 2676 N N . ASN A 1 344 ? 60.480 -30.207 -74.030 1.00 86.00 344 ASN A N 1
ATOM 2677 C CA . ASN A 1 344 ? 60.054 -31.391 -73.269 1.00 86.00 344 ASN A CA 1
ATOM 2678 C C . ASN A 1 344 ? 60.452 -31.331 -71.779 1.00 86.00 344 ASN A C 1
ATOM 2680 O O . ASN A 1 344 ? 59.760 -31.895 -70.933 1.00 86.00 344 ASN A O 1
ATOM 2684 N N . ILE A 1 345 ? 61.554 -30.655 -71.437 1.00 85.56 345 ILE A N 1
ATOM 2685 C CA . ILE A 1 345 ? 61.970 -30.443 -70.040 1.00 85.56 345 ILE A CA 1
ATOM 2686 C C . ILE A 1 345 ? 61.113 -29.353 -69.379 1.00 85.56 345 ILE A C 1
ATOM 2688 O O . ILE A 1 345 ? 60.649 -29.543 -68.255 1.00 85.56 345 ILE A O 1
ATOM 2692 N N . LEU A 1 346 ? 60.827 -28.251 -70.082 1.00 83.88 346 LEU A N 1
ATOM 2693 C CA . LEU A 1 346 ? 59.923 -27.197 -69.599 1.00 83.88 346 LEU A CA 1
ATOM 2694 C C . LEU A 1 346 ? 58.491 -27.705 -69.353 1.00 83.88 346 LEU A C 1
ATOM 2696 O O . LEU A 1 346 ? 57.849 -27.273 -68.394 1.00 83.88 346 LEU A O 1
ATOM 2700 N N . ASP A 1 347 ? 58.000 -28.638 -70.171 1.00 85.38 347 ASP A N 1
ATOM 2701 C CA . ASP A 1 347 ? 56.670 -29.238 -70.010 1.00 85.38 347 ASP A CA 1
ATOM 2702 C C . ASP A 1 347 ? 56.596 -30.122 -68.747 1.00 85.38 347 ASP A C 1
ATOM 2704 O O . ASP A 1 347 ? 55.747 -29.908 -67.878 1.00 85.38 347 ASP A O 1
ATOM 2708 N N . LYS A 1 348 ? 57.584 -31.010 -68.545 1.00 84.56 348 LYS A N 1
ATOM 2709 C CA . LYS A 1 348 ? 57.738 -31.792 -67.299 1.00 84.56 348 LYS A CA 1
ATOM 2710 C C . LYS A 1 348 ? 57.770 -30.902 -66.050 1.00 84.56 348 LYS A C 1
ATOM 2712 O O . LYS A 1 348 ? 57.060 -31.175 -65.079 1.00 84.56 348 LYS A O 1
ATOM 2717 N N . VAL A 1 349 ? 58.545 -29.812 -66.081 1.00 83.44 349 VAL A N 1
ATOM 2718 C CA . VAL A 1 349 ? 58.598 -28.816 -64.993 1.00 83.44 349 VAL A CA 1
ATOM 2719 C C . VAL A 1 349 ? 57.232 -28.168 -64.765 1.00 83.44 349 VAL A C 1
ATOM 2721 O O . VAL A 1 349 ? 56.789 -28.072 -63.623 1.00 83.44 349 VAL A O 1
ATOM 2724 N N . SER A 1 350 ? 56.522 -27.798 -65.833 1.00 79.62 350 SER A N 1
ATOM 2725 C CA . SER A 1 350 ? 55.174 -27.215 -65.755 1.00 79.62 350 SER A CA 1
ATOM 2726 C C . SER A 1 350 ? 54.153 -28.175 -65.126 1.00 79.62 350 SER A C 1
ATOM 2728 O O . SER A 1 350 ? 53.247 -27.736 -64.417 1.00 79.62 350 SER A O 1
ATOM 2730 N N . THR A 1 351 ? 54.332 -29.489 -65.303 1.00 83.00 351 THR A N 1
ATOM 2731 C CA . THR A 1 351 ? 53.534 -30.530 -64.627 1.00 83.00 351 THR A CA 1
ATOM 2732 C C . THR A 1 351 ? 54.007 -30.910 -63.214 1.00 83.00 351 THR A C 1
ATOM 2734 O O . THR A 1 351 ? 53.373 -31.750 -62.578 1.00 83.00 351 THR A O 1
ATOM 2737 N N . ASN A 1 352 ? 55.080 -30.300 -62.688 1.00 75.38 352 ASN A N 1
ATOM 2738 C CA . ASN A 1 352 ? 55.773 -30.715 -61.454 1.00 75.38 352 ASN A CA 1
ATOM 2739 C C . ASN A 1 352 ? 56.212 -32.201 -61.462 1.00 75.38 352 ASN A C 1
ATOM 2741 O O . ASN A 1 352 ? 56.197 -32.858 -60.423 1.00 75.38 352 ASN A O 1
ATOM 2745 N N . SER A 1 353 ? 56.581 -32.747 -62.629 1.00 73.12 353 SER A N 1
ATOM 2746 C CA . SER A 1 353 ? 56.924 -34.170 -62.813 1.00 73.12 353 SER A CA 1
ATOM 2747 C C . SER A 1 353 ? 58.435 -34.446 -62.893 1.00 73.12 353 SER A C 1
ATOM 2749 O O . SER A 1 353 ? 58.842 -35.468 -63.447 1.00 73.12 353 SER A O 1
ATOM 2751 N N . ILE A 1 354 ? 59.260 -33.509 -62.429 1.00 83.81 354 ILE A N 1
ATOM 2752 C CA . ILE A 1 354 ? 60.725 -33.575 -62.411 1.00 83.81 354 ILE A CA 1
ATOM 2753 C C . ILE A 1 354 ? 61.192 -33.118 -61.027 1.00 83.81 354 ILE A C 1
ATOM 2755 O O . ILE A 1 354 ? 60.646 -32.155 -60.480 1.00 83.81 354 ILE A O 1
ATOM 2759 N N . GLU A 1 355 ? 62.184 -33.798 -60.455 1.00 85.38 355 GLU A N 1
ATOM 2760 C CA . GLU A 1 355 ? 62.755 -33.399 -59.164 1.00 85.38 355 GLU A CA 1
ATOM 2761 C C . GLU A 1 355 ? 63.755 -32.242 -59.334 1.00 85.38 355 GLU A C 1
ATOM 2763 O O . GLU A 1 355 ? 64.344 -32.054 -60.399 1.00 85.38 355 GLU A O 1
ATOM 2768 N N . GLN A 1 356 ? 63.950 -31.430 -58.289 1.00 81.50 356 GLN A N 1
ATOM 2769 C CA . GLN A 1 356 ? 64.747 -30.198 -58.394 1.00 81.50 356 GLN A CA 1
ATOM 2770 C C . GLN A 1 356 ? 66.207 -30.466 -58.801 1.00 81.50 356 GLN A C 1
ATOM 2772 O O . GLN A 1 356 ? 66.786 -29.685 -59.557 1.00 81.50 356 GLN A O 1
ATOM 2777 N N . ASP A 1 357 ? 66.782 -31.576 -58.342 1.00 83.25 357 ASP A N 1
ATOM 2778 C CA . ASP A 1 357 ? 68.166 -31.949 -58.641 1.00 83.25 357 ASP A CA 1
ATOM 2779 C C . ASP A 1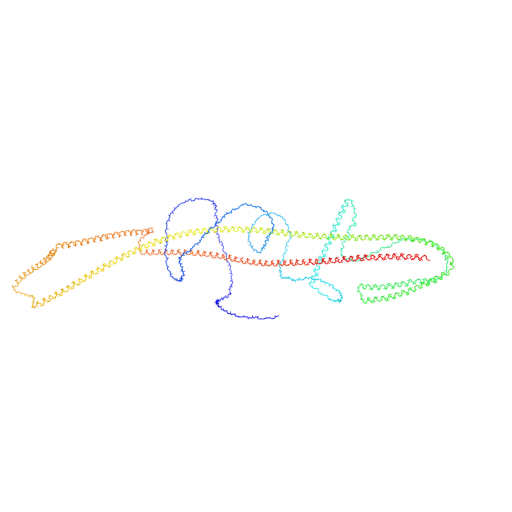 357 ? 68.287 -32.530 -60.065 1.00 83.25 357 ASP A C 1
ATOM 2781 O O . ASP A 1 357 ? 69.228 -32.206 -60.791 1.00 83.25 357 ASP A O 1
ATOM 2785 N N . GLU A 1 358 ? 67.278 -33.286 -60.525 1.00 84.81 358 GLU A N 1
ATOM 2786 C CA . GLU A 1 358 ? 67.158 -33.737 -61.922 1.00 84.81 358 GLU A CA 1
ATOM 2787 C C . GLU A 1 358 ? 67.053 -32.532 -62.875 1.00 84.81 358 GLU A C 1
ATOM 2789 O O . GLU A 1 358 ? 67.701 -32.503 -63.924 1.00 84.81 358 GLU A O 1
ATOM 2794 N N . LEU A 1 359 ? 66.296 -31.495 -62.496 1.00 84.75 359 LEU A N 1
ATOM 2795 C CA . LEU A 1 359 ? 66.209 -30.246 -63.254 1.00 84.75 359 LEU A CA 1
AT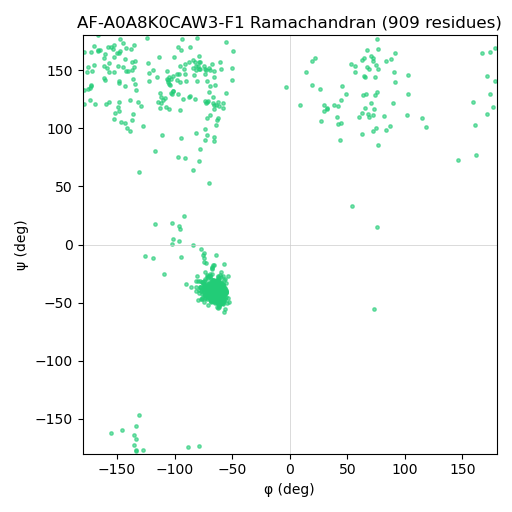OM 2796 C C . LEU A 1 359 ? 67.560 -29.522 -63.335 1.00 84.75 359 LEU A C 1
ATOM 2798 O O . LEU A 1 359 ? 67.916 -29.023 -64.402 1.00 84.75 359 LEU A O 1
ATOM 2802 N N . GLN A 1 360 ? 68.318 -29.464 -62.236 1.00 83.75 360 GLN A N 1
ATOM 2803 C CA . GLN A 1 360 ? 69.634 -28.818 -62.234 1.00 83.75 360 GLN A CA 1
ATOM 2804 C C . GLN A 1 360 ? 70.639 -29.550 -63.131 1.00 83.75 360 GLN A C 1
ATOM 2806 O O . GLN A 1 360 ? 71.356 -28.878 -63.874 1.00 83.75 360 GLN A O 1
ATOM 2811 N N . GLN A 1 361 ? 70.642 -30.889 -63.138 1.00 87.56 361 GLN A N 1
ATOM 2812 C CA . GLN A 1 361 ? 71.494 -31.662 -64.048 1.00 87.56 361 GLN A CA 1
ATOM 2813 C C . GLN A 1 361 ? 71.102 -31.437 -65.516 1.00 87.56 361 GLN A C 1
ATOM 2815 O O . GLN A 1 361 ? 71.949 -31.041 -66.309 1.00 87.56 361 GLN A O 1
ATOM 2820 N N . ASN A 1 362 ? 69.815 -31.565 -65.867 1.00 86.06 362 ASN A N 1
ATOM 2821 C CA . ASN A 1 362 ? 69.345 -31.325 -67.240 1.00 86.06 362 ASN A CA 1
ATOM 2822 C C . ASN A 1 362 ? 69.699 -29.906 -67.739 1.00 86.06 362 ASN A C 1
ATOM 2824 O O . ASN A 1 362 ? 70.070 -29.726 -68.897 1.00 86.06 362 ASN A O 1
ATOM 2828 N N . ILE A 1 363 ? 69.615 -28.886 -66.874 1.00 84.31 363 ILE A N 1
ATOM 2829 C CA . ILE A 1 363 ? 70.016 -27.506 -67.204 1.00 84.31 363 ILE A CA 1
ATOM 2830 C C . ILE A 1 363 ? 71.531 -27.382 -67.430 1.00 84.31 363 ILE A C 1
ATOM 2832 O O . ILE A 1 363 ? 71.953 -26.520 -68.202 1.00 84.31 363 ILE A O 1
ATOM 2836 N N . GLN A 1 364 ? 72.355 -28.193 -66.765 1.00 87.06 364 GLN A N 1
ATOM 2837 C CA . GLN A 1 364 ? 73.801 -28.203 -66.977 1.00 87.06 364 GLN A CA 1
ATOM 2838 C C . GLN A 1 364 ? 74.168 -28.919 -68.284 1.00 87.06 364 GLN A C 1
ATOM 2840 O O . GLN A 1 364 ? 74.885 -28.338 -69.098 1.00 87.06 364 GLN A O 1
ATOM 2845 N N . ASP A 1 365 ? 73.586 -30.094 -68.536 1.00 85.31 365 ASP A N 1
ATOM 2846 C CA . ASP A 1 365 ? 73.787 -30.867 -69.770 1.00 85.31 365 ASP A CA 1
ATOM 2847 C C . ASP A 1 365 ? 73.426 -30.030 -71.016 1.00 85.31 365 ASP A C 1
ATOM 2849 O O . ASP A 1 365 ? 74.185 -29.979 -71.985 1.00 85.31 365 ASP A O 1
ATOM 2853 N N . ILE A 1 366 ? 72.313 -29.279 -70.960 1.00 85.06 366 ILE A N 1
ATOM 2854 C CA . ILE A 1 366 ? 71.902 -28.343 -72.022 1.00 85.06 366 ILE A CA 1
ATOM 2855 C C . ILE A 1 366 ? 72.958 -27.256 -72.277 1.00 85.06 366 ILE A C 1
ATOM 2857 O O . ILE A 1 366 ? 73.167 -26.891 -73.431 1.00 85.06 366 ILE A O 1
ATOM 2861 N N . LYS A 1 367 ? 73.619 -26.709 -71.248 1.00 84.44 367 LYS A N 1
ATOM 2862 C CA . LYS A 1 367 ? 74.630 -25.648 -71.439 1.00 84.44 367 LYS A CA 1
ATOM 2863 C C . LYS A 1 367 ? 75.885 -26.177 -72.116 1.00 84.44 367 LYS A C 1
ATOM 2865 O O . LYS A 1 367 ? 76.416 -25.512 -73.001 1.00 84.44 367 LYS A O 1
ATOM 2870 N N . GLU A 1 368 ? 76.354 -27.347 -71.692 1.00 86.00 368 GLU A N 1
ATOM 2871 C CA . GLU A 1 368 ? 77.551 -27.978 -72.252 1.00 86.00 368 GLU A CA 1
ATOM 2872 C C . GLU A 1 368 ? 77.305 -28.392 -73.709 1.00 86.00 368 GLU A C 1
ATOM 2874 O O . GLU A 1 368 ? 78.128 -28.115 -74.584 1.00 86.00 368 GLU A O 1
ATOM 2879 N N . GLU A 1 369 ? 76.116 -28.923 -74.008 1.00 84.19 369 GLU A N 1
ATOM 2880 C CA . GLU A 1 369 ? 75.700 -29.190 -75.382 1.00 84.19 369 GLU A CA 1
ATOM 2881 C C . GLU A 1 369 ? 75.546 -27.903 -76.212 1.00 84.19 369 GLU A C 1
ATOM 2883 O O . GLU A 1 369 ? 76.024 -27.858 -77.346 1.00 84.19 369 GLU A O 1
ATOM 2888 N N . ASN A 1 370 ? 74.959 -26.831 -75.667 1.00 83.94 370 ASN A N 1
ATOM 2889 C CA . ASN A 1 370 ? 74.791 -25.569 -76.395 1.00 83.94 370 ASN A CA 1
ATOM 2890 C C . ASN A 1 370 ? 76.138 -24.912 -76.738 1.00 83.94 370 ASN A C 1
ATOM 2892 O O . ASN A 1 370 ? 76.301 -24.439 -77.857 1.00 83.94 370 ASN A O 1
ATOM 2896 N N . ALA A 1 371 ? 77.118 -24.952 -75.829 1.00 83.12 371 ALA A N 1
ATOM 2897 C CA . ALA A 1 371 ? 78.481 -24.487 -76.105 1.00 83.12 371 ALA A CA 1
ATOM 2898 C C . ALA A 1 371 ? 79.193 -25.344 -77.174 1.00 83.12 371 ALA A C 1
ATOM 2900 O O . ALA A 1 371 ? 79.965 -24.824 -77.979 1.00 83.12 371 ALA A O 1
ATOM 2901 N N . SER A 1 372 ? 78.914 -26.655 -77.230 1.00 84.75 372 SER A N 1
ATOM 2902 C CA . SER A 1 372 ? 79.424 -27.512 -78.311 1.00 84.75 372 SER A CA 1
ATOM 2903 C C . SER A 1 372 ? 78.790 -27.181 -79.670 1.00 84.75 372 SER A C 1
ATOM 2905 O O . SER A 1 372 ? 79.492 -27.155 -80.680 1.00 84.75 372 SER A O 1
ATOM 2907 N N . LEU A 1 373 ? 77.488 -26.865 -79.688 1.00 83.19 373 LEU A N 1
ATOM 2908 C CA . LEU A 1 373 ? 76.752 -26.482 -80.894 1.00 83.19 373 LEU A CA 1
ATOM 2909 C C . LEU A 1 373 ? 77.230 -25.137 -81.443 1.00 83.19 373 LEU A C 1
ATOM 2911 O O . LEU A 1 373 ? 77.455 -25.033 -82.645 1.00 83.19 373 LEU A O 1
ATOM 2915 N N . GLU A 1 374 ? 77.421 -24.151 -80.565 1.00 82.44 374 GLU A N 1
ATOM 2916 C CA . GLU A 1 374 ? 77.968 -22.825 -80.880 1.00 82.44 374 GLU A CA 1
ATOM 2917 C C . GLU A 1 374 ? 79.327 -22.958 -81.584 1.00 82.44 374 GLU A C 1
ATOM 2919 O O . GLU A 1 374 ? 79.475 -22.499 -82.714 1.00 82.44 374 GLU A O 1
ATOM 2924 N N . LYS A 1 375 ? 80.255 -23.753 -81.028 1.00 85.56 375 LYS A N 1
ATOM 2925 C CA . LYS A 1 375 ? 81.539 -24.031 -81.692 1.00 85.56 375 LYS A CA 1
ATOM 2926 C C . LYS A 1 375 ? 81.379 -24.709 -83.061 1.00 85.56 375 LYS A C 1
ATOM 2928 O O . LYS A 1 375 ? 82.044 -24.316 -84.012 1.00 85.56 375 LYS A O 1
ATOM 2933 N N . THR A 1 376 ? 80.512 -25.720 -83.190 1.00 83.69 376 THR A N 1
ATOM 2934 C CA . THR A 1 376 ? 80.295 -26.377 -84.499 1.00 83.69 376 THR A CA 1
ATOM 2935 C C . THR A 1 376 ? 79.613 -25.475 -85.526 1.00 83.69 376 THR A C 1
ATOM 2937 O O . THR A 1 376 ? 79.699 -25.745 -86.720 1.00 83.69 376 THR A O 1
ATOM 2940 N N . LEU A 1 377 ? 78.922 -24.424 -85.080 1.00 82.44 377 LEU A N 1
ATOM 2941 C CA . LEU A 1 377 ? 78.322 -23.420 -85.945 1.00 82.44 377 LEU A CA 1
ATOM 2942 C C . LEU A 1 377 ? 79.412 -22.480 -86.476 1.00 82.44 377 LEU A C 1
ATOM 2944 O O . LEU A 1 377 ? 79.486 -22.302 -87.690 1.00 82.44 377 LEU A O 1
ATOM 2948 N N . ASP A 1 378 ? 80.308 -21.999 -85.608 1.00 83.12 378 ASP A N 1
ATOM 2949 C CA . ASP A 1 378 ? 81.491 -21.212 -85.991 1.00 83.12 378 ASP A CA 1
ATOM 2950 C C . ASP A 1 378 ? 82.417 -21.991 -86.948 1.00 83.12 378 ASP A C 1
ATOM 2952 O O . ASP A 1 378 ? 82.723 -21.504 -88.036 1.00 83.12 378 ASP A O 1
ATOM 2956 N N . ASP A 1 379 ? 82.782 -23.239 -86.604 1.00 83.88 379 ASP A N 1
ATOM 2957 C CA . ASP A 1 379 ? 83.642 -24.106 -87.434 1.00 83.88 379 ASP A CA 1
ATOM 2958 C C . ASP A 1 379 ? 83.070 -24.281 -88.870 1.00 83.88 379 ASP A C 1
ATOM 2960 O O . ASP A 1 379 ? 83.826 -24.398 -89.837 1.00 83.88 379 ASP A O 1
ATOM 2964 N N . ILE A 1 380 ? 81.735 -24.295 -89.028 1.00 82.75 380 ILE A N 1
ATOM 2965 C CA . ILE A 1 380 ? 81.055 -24.387 -90.335 1.00 82.75 380 ILE A CA 1
ATOM 2966 C C . ILE A 1 380 ? 80.979 -23.025 -91.040 1.00 82.75 380 ILE A C 1
ATOM 2968 O O . ILE A 1 380 ? 81.107 -22.982 -92.265 1.00 82.75 380 ILE A O 1
ATOM 2972 N N . PHE A 1 381 ? 80.777 -21.918 -90.317 1.00 81.50 381 PHE A N 1
ATOM 2973 C CA . PHE A 1 381 ? 80.767 -20.576 -90.910 1.00 81.50 381 PHE A CA 1
ATOM 2974 C C . PHE A 1 381 ? 82.116 -20.240 -91.561 1.00 81.50 381 PHE A C 1
ATOM 2976 O O . PHE A 1 381 ? 82.124 -19.844 -92.729 1.00 81.50 381 PHE A O 1
ATOM 2983 N N . ASP A 1 382 ? 83.231 -20.510 -90.875 1.00 81.50 382 ASP A N 1
ATOM 2984 C CA . ASP A 1 382 ? 84.591 -20.343 -91.411 1.00 81.50 382 ASP A CA 1
ATOM 2985 C C . ASP A 1 382 ? 84.810 -21.169 -92.697 1.00 81.50 382 ASP A C 1
ATOM 2987 O O . ASP A 1 382 ? 85.390 -20.687 -93.677 1.00 81.50 382 ASP A O 1
ATOM 2991 N N . GLU A 1 383 ? 84.319 -22.417 -92.738 1.00 83.38 383 GLU A N 1
ATOM 2992 C CA . GLU A 1 383 ? 84.421 -23.268 -93.930 1.00 83.38 383 GLU A CA 1
ATOM 2993 C C . GLU A 1 383 ? 83.597 -22.716 -95.107 1.00 83.38 383 GLU A C 1
ATOM 2995 O O . GLU A 1 383 ? 84.070 -22.722 -96.249 1.00 83.38 383 GLU A O 1
ATOM 3000 N N . GLN A 1 384 ? 82.386 -22.201 -94.861 1.00 80.00 384 GLN A N 1
ATOM 3001 C CA . GLN A 1 384 ? 81.554 -21.637 -95.928 1.00 80.00 384 GLN A CA 1
ATOM 3002 C C . GLN A 1 384 ? 82.047 -20.267 -96.416 1.00 80.00 384 GLN A C 1
ATOM 3004 O O . GLN A 1 384 ? 82.034 -20.036 -97.626 1.00 80.00 384 GLN A O 1
ATOM 3009 N N . GLU A 1 385 ? 82.535 -19.383 -95.537 1.00 80.81 385 GLU A N 1
ATOM 3010 C CA . GLU A 1 385 ? 83.154 -18.114 -95.953 1.00 80.81 385 GLU A CA 1
ATOM 3011 C C . GLU A 1 385 ? 84.370 -18.380 -96.846 1.00 80.81 385 GLU A C 1
ATOM 3013 O O . GLU A 1 385 ? 84.475 -17.828 -97.947 1.00 80.81 385 GLU A O 1
ATOM 3018 N N . LYS A 1 386 ? 85.233 -19.319 -96.439 1.00 82.69 386 LYS A N 1
ATOM 3019 C CA . LYS A 1 386 ? 86.367 -19.762 -97.251 1.00 82.69 386 LYS A CA 1
ATOM 3020 C C . LYS A 1 386 ? 85.922 -20.287 -98.618 1.00 82.69 386 LYS A C 1
ATOM 3022 O O . LYS A 1 386 ? 86.465 -19.844 -99.626 1.00 82.69 386 LYS A O 1
ATOM 3027 N N . ASN A 1 387 ? 84.918 -21.169 -98.676 1.00 79.56 387 ASN A N 1
ATOM 3028 C CA . ASN A 1 387 ? 84.386 -21.701 -99.938 1.00 79.56 387 ASN A CA 1
ATOM 3029 C C . ASN A 1 387 ? 83.837 -20.603 -100.871 1.00 79.56 387 ASN A C 1
ATOM 3031 O O . ASN A 1 387 ? 83.947 -20.731 -102.092 1.00 79.56 387 ASN A O 1
ATOM 3035 N N . VAL A 1 388 ? 83.266 -19.523 -100.324 1.00 77.62 388 VAL A N 1
ATOM 3036 C CA . VAL A 1 388 ? 82.792 -18.364 -101.099 1.00 77.62 388 VAL A CA 1
ATOM 3037 C C . VAL A 1 388 ? 83.959 -17.514 -101.607 1.00 77.62 388 VAL A C 1
ATOM 3039 O O . VAL A 1 388 ? 83.966 -17.148 -102.783 1.00 77.62 388 VAL A O 1
ATOM 3042 N N . MET A 1 389 ? 84.974 -17.246 -100.782 1.00 78.38 389 MET A N 1
ATOM 3043 C CA . MET A 1 389 ? 86.177 -16.507 -101.196 1.00 78.38 389 MET A CA 1
ATOM 3044 C C . MET A 1 389 ? 86.938 -17.240 -102.312 1.00 78.38 389 MET A C 1
ATOM 3046 O O . MET A 1 389 ? 87.236 -16.648 -103.354 1.00 78.38 389 MET A O 1
ATOM 3050 N N . ASP A 1 390 ? 87.129 -18.555 -102.154 1.00 77.81 390 ASP A N 1
ATOM 3051 C CA . ASP A 1 390 ? 87.685 -19.454 -103.174 1.00 77.81 390 ASP A CA 1
ATOM 3052 C C . ASP A 1 390 ? 86.885 -19.396 -104.491 1.00 77.81 390 ASP A C 1
ATOM 3054 O O . ASP A 1 390 ? 87.437 -19.626 -105.570 1.00 77.81 390 ASP A O 1
ATOM 3058 N N . LEU A 1 391 ? 85.579 -19.119 -104.434 1.00 78.94 391 LEU A N 1
ATOM 3059 C CA . LEU A 1 391 ? 84.727 -18.972 -105.612 1.00 78.94 391 LEU A CA 1
ATOM 3060 C C . LEU A 1 391 ? 84.943 -17.613 -106.297 1.00 78.94 391 LEU A C 1
ATOM 3062 O O . LEU A 1 391 ? 85.099 -17.567 -107.516 1.00 78.94 391 LEU A O 1
ATOM 3066 N N . VAL A 1 392 ? 84.970 -16.517 -105.531 1.00 75.56 392 VAL A N 1
ATOM 3067 C CA . VAL A 1 392 ? 85.109 -15.141 -106.048 1.00 75.56 392 VAL A CA 1
ATOM 3068 C C . VAL A 1 392 ? 86.440 -14.944 -106.778 1.00 75.56 392 VAL A C 1
ATOM 3070 O O . VAL A 1 392 ? 86.454 -14.374 -107.871 1.00 75.56 392 VAL A O 1
ATOM 3073 N N . GLU A 1 393 ? 87.542 -15.481 -106.251 1.00 76.19 393 GLU A N 1
ATOM 3074 C CA . GLU A 1 393 ? 88.857 -15.421 -106.908 1.00 76.19 393 GLU A CA 1
ATOM 3075 C C . GLU A 1 393 ? 88.859 -16.163 -108.265 1.00 76.19 393 GLU A C 1
ATOM 3077 O O . GLU A 1 393 ? 89.416 -15.684 -109.261 1.00 76.19 393 GLU A O 1
ATOM 3082 N N . LYS A 1 394 ? 88.134 -17.289 -108.352 1.00 72.56 394 LYS A N 1
ATOM 3083 C CA . LYS A 1 394 ? 87.920 -18.045 -109.602 1.00 72.56 394 LYS A CA 1
ATOM 3084 C C . LYS A 1 394 ? 86.996 -17.317 -110.593 1.00 72.56 394 LYS A C 1
ATOM 3086 O O . LYS A 1 394 ? 87.154 -17.492 -111.797 1.00 72.56 394 LYS A O 1
ATOM 3091 N N . TRP A 1 395 ? 86.074 -16.463 -110.134 1.00 71.75 395 TRP A N 1
ATOM 3092 C CA . TRP A 1 395 ? 85.299 -15.571 -111.016 1.00 71.75 395 TRP A CA 1
ATOM 3093 C C . TRP A 1 395 ? 86.149 -14.404 -111.547 1.00 71.75 395 TRP A C 1
ATOM 3095 O O . TRP A 1 395 ? 86.132 -14.134 -112.749 1.00 71.75 395 TRP A O 1
ATOM 3105 N N . GLN A 1 396 ? 86.925 -13.725 -110.694 1.00 67.88 396 GLN A N 1
ATOM 3106 C CA . GLN A 1 396 ? 87.758 -12.585 -111.112 1.00 67.88 396 GLN A CA 1
ATOM 3107 C C . GLN A 1 396 ? 88.827 -12.986 -112.139 1.00 67.88 396 GLN A C 1
ATOM 3109 O O . GLN A 1 396 ? 89.027 -12.290 -113.137 1.00 67.88 396 GLN A O 1
ATOM 3114 N N . SER A 1 397 ? 89.468 -14.140 -111.941 1.00 67.94 397 SER A N 1
ATOM 3115 C CA . SER A 1 397 ? 90.459 -14.685 -112.879 1.00 67.94 397 SER A CA 1
ATOM 3116 C C . SER A 1 397 ? 89.864 -15.127 -114.228 1.00 67.94 397 SER A C 1
ATOM 3118 O O . SER A 1 397 ? 90.591 -15.160 -115.223 1.00 67.94 397 SER A O 1
ATOM 3120 N N . LEU A 1 398 ? 88.551 -15.378 -114.317 1.00 63.75 398 LEU A N 1
ATOM 3121 C CA . LEU A 1 398 ? 87.858 -15.582 -115.596 1.00 63.75 398 LEU A CA 1
ATOM 3122 C C . LEU A 1 398 ? 87.570 -14.258 -116.328 1.00 63.75 398 LEU A C 1
ATOM 3124 O O . LEU A 1 398 ? 87.787 -14.196 -117.537 1.00 63.75 398 LEU A O 1
ATOM 3128 N N . LEU A 1 399 ? 87.145 -13.194 -115.628 1.00 60.22 399 LEU A N 1
ATOM 3129 C CA . LEU A 1 399 ? 86.893 -11.885 -116.261 1.00 60.22 399 LEU A CA 1
ATOM 3130 C C . LEU A 1 399 ? 88.168 -11.251 -116.840 1.00 60.22 399 LEU A C 1
ATOM 3132 O O . LEU A 1 399 ? 88.149 -10.737 -117.955 1.00 60.22 399 LEU A O 1
ATOM 3136 N N . MET A 1 400 ? 89.292 -11.319 -116.120 1.00 59.44 400 MET A N 1
ATOM 3137 C CA . MET A 1 400 ? 90.560 -10.699 -116.548 1.00 59.44 400 MET A CA 1
ATOM 3138 C C . MET A 1 400 ? 91.155 -11.288 -117.845 1.00 59.44 400 MET A C 1
ATOM 3140 O O . MET A 1 400 ? 92.112 -10.735 -118.380 1.00 59.44 400 MET A O 1
ATOM 3144 N N . ASN A 1 401 ? 90.603 -12.391 -118.364 1.00 57.62 401 ASN A N 1
ATOM 3145 C CA . ASN A 1 401 ? 91.049 -13.046 -119.597 1.00 57.62 401 ASN A CA 1
ATOM 3146 C C . ASN A 1 401 ? 90.167 -12.736 -120.833 1.00 57.62 401 ASN A C 1
ATOM 3148 O O . ASN A 1 401 ? 90.404 -13.304 -121.901 1.00 57.62 401 ASN A O 1
ATOM 3152 N N . SER A 1 402 ? 89.163 -11.851 -120.734 1.00 54.00 402 SER A N 1
ATOM 3153 C CA . SER A 1 402 ? 88.349 -11.422 -121.888 1.00 54.00 402 SER A CA 1
ATOM 3154 C C . SER A 1 402 ? 88.897 -10.150 -122.555 1.00 54.00 402 SER A C 1
ATOM 3156 O O . SER A 1 402 ? 89.071 -9.127 -121.899 1.00 54.00 402 SER A O 1
ATOM 3158 N N . GLY A 1 403 ? 89.155 -10.209 -123.868 1.00 56.38 403 GLY A N 1
ATOM 3159 C CA . GLY A 1 403 ? 89.954 -9.210 -124.598 1.00 56.38 403 GLY A CA 1
ATOM 3160 C C . GLY A 1 403 ? 89.302 -7.855 -124.919 1.00 56.38 403 GLY A C 1
ATOM 3161 O O . GLY A 1 403 ? 90.015 -6.953 -125.348 1.00 56.38 403 GLY A O 1
ATOM 3162 N N . ASP A 1 404 ? 87.997 -7.677 -124.700 1.00 57.38 404 ASP A N 1
ATOM 3163 C CA . ASP A 1 404 ? 87.240 -6.464 -125.081 1.00 57.38 404 ASP A CA 1
ATOM 3164 C C . ASP A 1 404 ? 87.162 -5.384 -123.977 1.00 57.38 404 ASP A C 1
ATOM 3166 O O . ASP A 1 404 ? 86.270 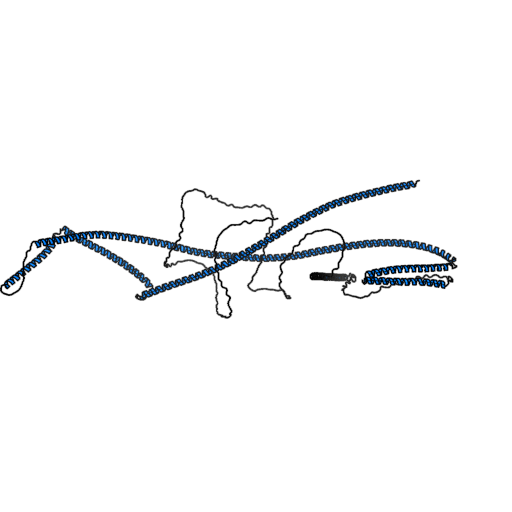-4.536 -123.956 1.00 57.38 404 ASP A O 1
ATOM 3170 N N . TYR A 1 405 ? 88.123 -5.367 -123.048 1.00 57.75 405 TYR A N 1
ATOM 3171 C CA . TYR A 1 405 ? 88.135 -4.440 -121.905 1.00 57.75 405 TYR A CA 1
ATOM 3172 C C . TYR A 1 405 ? 88.107 -2.945 -122.307 1.00 57.75 405 TYR A C 1
ATOM 3174 O O . TYR A 1 405 ? 87.619 -2.105 -121.553 1.00 57.75 405 TYR A O 1
ATOM 3182 N N . SER A 1 406 ? 88.615 -2.589 -123.494 1.00 53.28 406 SER A N 1
ATOM 3183 C CA . SER A 1 406 ? 88.787 -1.183 -123.895 1.00 53.28 406 SER A CA 1
ATOM 3184 C C . SER A 1 406 ? 87.502 -0.480 -124.347 1.00 53.28 406 SE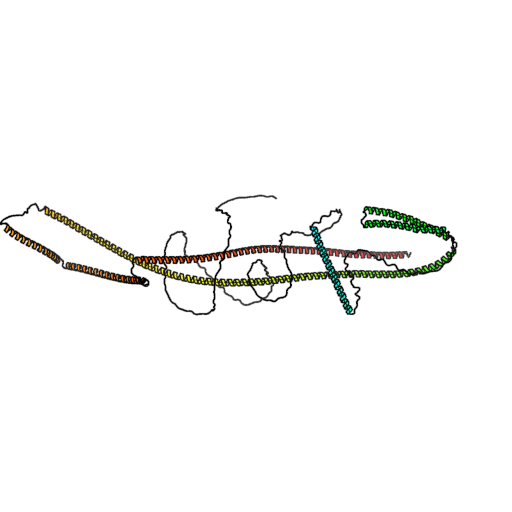R A C 1
ATOM 3186 O O . SER A 1 406 ? 87.392 0.724 -124.137 1.00 53.28 406 SER A O 1
ATOM 3188 N N . SER A 1 407 ? 86.542 -1.185 -124.957 1.00 54.25 407 SER A N 1
ATOM 3189 C CA . SER A 1 407 ? 85.258 -0.598 -125.390 1.00 54.25 407 SER A CA 1
ATOM 3190 C C . SER A 1 407 ? 84.258 -0.506 -124.233 1.00 54.25 407 SER A C 1
ATOM 3192 O O . SER A 1 407 ? 83.469 0.434 -124.146 1.00 54.25 407 SER A O 1
ATOM 3194 N N . PHE A 1 408 ? 84.345 -1.443 -123.286 1.00 64.19 408 PHE A N 1
ATOM 3195 C CA . PHE A 1 408 ? 83.561 -1.442 -122.052 1.00 64.19 408 PHE A CA 1
ATOM 3196 C C . PHE A 1 408 ? 83.813 -0.186 -121.194 1.00 64.19 408 PHE A C 1
ATOM 3198 O O . PHE A 1 408 ? 82.870 0.409 -120.673 1.00 64.19 408 PHE A O 1
ATOM 3205 N N . MET A 1 409 ? 85.070 0.264 -121.102 1.00 63.50 409 MET A N 1
ATOM 3206 C CA . MET A 1 409 ? 85.450 1.449 -120.319 1.00 63.50 409 MET A CA 1
ATOM 3207 C C . MET A 1 409 ? 84.905 2.772 -120.889 1.00 63.50 409 MET A C 1
ATOM 3209 O O . MET A 1 409 ? 84.591 3.674 -120.117 1.00 63.50 409 MET A O 1
ATOM 3213 N N . GLU A 1 410 ? 84.742 2.897 -122.209 1.00 63.22 410 GLU A N 1
ATOM 3214 C CA . GLU A 1 410 ? 84.203 4.116 -122.839 1.00 63.22 410 GLU A CA 1
ATOM 3215 C C . GLU A 1 410 ? 82.691 4.271 -122.581 1.00 63.22 410 GLU A C 1
ATOM 3217 O O . GLU A 1 410 ? 82.208 5.362 -122.271 1.00 63.22 410 GLU A O 1
ATOM 3222 N N . ASN A 1 411 ? 81.946 3.158 -122.578 1.00 65.81 411 ASN A N 1
ATOM 3223 C CA . ASN A 1 411 ? 80.539 3.144 -122.164 1.00 65.81 411 ASN A CA 1
ATOM 3224 C C . ASN A 1 411 ? 80.351 3.428 -120.660 1.00 65.81 411 ASN A C 1
ATOM 3226 O O . ASN A 1 411 ? 79.341 4.020 -120.276 1.00 65.81 411 ASN A O 1
ATOM 3230 N N . ILE A 1 412 ? 81.311 3.054 -119.806 1.00 69.31 412 ILE A N 1
ATOM 3231 C CA . ILE A 1 412 ? 81.275 3.382 -118.370 1.00 69.31 412 ILE A CA 1
ATOM 3232 C C . ILE A 1 412 ? 81.336 4.896 -118.132 1.00 69.31 412 ILE A C 1
ATOM 3234 O O . ILE A 1 412 ? 80.602 5.396 -117.279 1.00 69.31 412 ILE A O 1
ATOM 3238 N N . GLU A 1 413 ? 82.159 5.640 -118.876 1.00 72.88 413 GLU A N 1
ATOM 3239 C CA . GLU A 1 413 ? 82.312 7.082 -118.639 1.00 72.88 413 GLU A CA 1
ATOM 3240 C C . GLU A 1 413 ? 81.036 7.863 -118.998 1.00 72.88 413 GLU A C 1
ATOM 3242 O O . GLU A 1 413 ? 80.575 8.679 -118.201 1.00 72.88 413 GLU A O 1
ATOM 3247 N N . ASN A 1 414 ? 80.382 7.523 -120.116 1.00 68.31 414 ASN A N 1
ATOM 3248 C CA . ASN A 1 414 ? 79.078 8.092 -120.489 1.00 68.31 414 ASN A CA 1
ATOM 3249 C C . ASN A 1 414 ? 77.966 7.772 -119.463 1.00 68.31 414 ASN A C 1
ATOM 3251 O O . ASN A 1 414 ? 77.066 8.585 -119.233 1.00 68.31 414 ASN A O 1
ATOM 3255 N N . MET A 1 415 ? 78.016 6.602 -118.810 1.00 72.69 415 MET A N 1
ATOM 3256 C CA . MET A 1 415 ? 77.066 6.270 -117.738 1.00 72.69 415 MET A CA 1
ATOM 3257 C C . MET A 1 415 ? 77.295 7.096 -116.463 1.00 72.69 415 MET A C 1
ATOM 3259 O O . MET A 1 415 ? 76.324 7.443 -115.795 1.00 72.69 415 MET A O 1
ATOM 3263 N N . LYS A 1 416 ? 78.538 7.464 -116.121 1.00 78.25 416 LYS A N 1
ATOM 3264 C CA . LYS A 1 416 ? 78.814 8.298 -114.933 1.00 78.25 416 LYS A CA 1
ATOM 3265 C C . LYS A 1 416 ? 78.135 9.665 -115.009 1.00 78.25 416 LYS A C 1
ATOM 3267 O O . LYS A 1 416 ? 77.521 10.080 -114.032 1.00 78.25 416 LYS A O 1
ATOM 3272 N N . GLU A 1 417 ? 78.194 10.341 -116.157 1.00 73.81 417 GLU A N 1
ATOM 3273 C CA . GLU A 1 417 ? 77.599 11.679 -116.307 1.00 73.81 417 GLU A CA 1
ATOM 3274 C C . GLU A 1 417 ? 76.066 11.643 -116.144 1.00 73.81 417 GLU A C 1
ATOM 3276 O O . GLU A 1 417 ? 75.470 12.519 -115.514 1.00 73.81 417 GLU A O 1
ATOM 3281 N N . THR A 1 418 ? 75.411 10.577 -116.624 1.00 77.12 418 THR A N 1
ATOM 3282 C CA . THR A 1 418 ? 73.972 10.365 -116.386 1.00 77.12 418 THR A CA 1
ATOM 3283 C C . THR A 1 418 ? 73.645 9.964 -114.944 1.00 77.12 418 THR A C 1
ATOM 3285 O O . THR A 1 418 ? 72.559 10.302 -114.464 1.00 77.12 418 THR A O 1
ATOM 3288 N N . ILE A 1 419 ? 74.562 9.304 -114.228 1.00 77.25 419 ILE A N 1
ATOM 3289 C CA . ILE A 1 419 ? 74.429 9.018 -112.791 1.00 77.25 419 ILE A CA 1
ATOM 3290 C C . ILE A 1 419 ? 74.528 10.311 -111.971 1.00 77.25 419 ILE A C 1
ATOM 3292 O O . ILE A 1 419 ? 73.624 10.578 -111.184 1.00 77.25 419 ILE A O 1
ATOM 3296 N N . GLU A 1 420 ? 75.529 11.166 -112.201 1.00 83.62 420 GLU A N 1
ATOM 3297 C CA . GLU A 1 420 ? 75.716 12.411 -111.434 1.00 83.62 420 GLU A CA 1
ATOM 3298 C C . GLU A 1 420 ? 74.504 13.359 -111.563 1.00 83.62 420 GLU A C 1
ATOM 3300 O O . GLU A 1 420 ? 74.006 13.903 -110.572 1.00 83.62 420 GLU A O 1
ATOM 3305 N N . GLN A 1 421 ? 73.931 13.484 -112.768 1.00 79.25 421 GLN A N 1
ATOM 3306 C CA . GLN A 1 421 ? 72.683 14.233 -112.979 1.00 79.25 421 GLN A CA 1
ATOM 3307 C C . GLN A 1 421 ? 71.490 13.634 -112.207 1.00 79.25 421 GLN A C 1
ATOM 3309 O O . GLN A 1 421 ? 70.605 14.367 -111.750 1.00 79.25 421 GLN A O 1
ATOM 3314 N N . LYS A 1 422 ? 71.446 12.306 -112.038 1.00 82.44 422 LYS A N 1
ATOM 3315 C CA . LYS A 1 422 ? 70.404 11.618 -111.260 1.00 82.44 422 LYS A CA 1
ATOM 3316 C C . LYS A 1 422 ? 70.619 11.745 -109.757 1.00 82.44 422 LYS A C 1
ATOM 3318 O O . LYS A 1 422 ? 69.640 11.944 -109.041 1.00 82.44 422 LYS A O 1
ATOM 3323 N N . GLU A 1 423 ? 71.857 11.720 -109.282 1.00 84.44 423 GLU A N 1
ATOM 3324 C CA . GLU A 1 423 ? 72.198 11.950 -107.876 1.00 84.44 423 GLU A CA 1
ATOM 3325 C C . GLU A 1 423 ? 71.801 13.362 -107.426 1.00 84.44 423 GLU A C 1
ATOM 3327 O O . GLU A 1 423 ? 71.169 13.512 -106.379 1.00 84.44 423 GLU A O 1
ATOM 3332 N N . GLN A 1 424 ? 72.039 14.389 -108.250 1.00 83.69 424 GLN A N 1
ATOM 3333 C CA . GLN A 1 424 ? 71.556 15.751 -107.978 1.00 83.69 424 GLN A CA 1
ATOM 3334 C C . GLN A 1 424 ? 70.017 15.835 -107.943 1.00 83.69 424 GLN A C 1
ATOM 3336 O O . GLN A 1 424 ? 69.449 16.521 -107.087 1.00 83.69 424 GLN A O 1
ATOM 3341 N N . GLN A 1 425 ? 69.319 15.106 -108.826 1.00 84.94 425 GLN A N 1
ATOM 3342 C CA . GLN A 1 425 ? 67.853 15.025 -108.806 1.00 84.94 425 GLN A CA 1
ATOM 3343 C C . GLN A 1 425 ? 67.335 14.345 -107.523 1.00 84.94 425 GLN A C 1
ATOM 3345 O O . GLN A 1 425 ? 66.378 14.835 -106.917 1.00 84.94 425 GLN A O 1
ATOM 3350 N N . ILE A 1 426 ? 67.987 13.263 -107.085 1.00 81.81 426 ILE A N 1
ATOM 3351 C CA . ILE A 1 426 ? 67.670 12.542 -105.844 1.00 81.81 426 ILE A CA 1
ATOM 3352 C C . ILE A 1 426 ? 67.925 13.431 -104.621 1.00 81.81 426 ILE A C 1
ATOM 3354 O O . ILE A 1 426 ? 67.055 13.511 -103.760 1.00 81.81 426 ILE A O 1
ATOM 3358 N N . LEU A 1 427 ? 69.050 14.152 -104.562 1.00 87.12 427 LEU A N 1
ATOM 3359 C CA . LEU A 1 427 ? 69.392 15.079 -103.471 1.00 87.12 427 LEU A CA 1
ATOM 3360 C C . LEU A 1 427 ? 68.339 16.174 -103.256 1.00 87.12 427 LEU A C 1
ATOM 3362 O O . LEU A 1 427 ? 68.022 16.523 -102.118 1.00 87.12 427 LEU A O 1
ATOM 3366 N N . LYS A 1 428 ? 67.762 16.707 -104.340 1.00 85.19 428 LYS A N 1
ATOM 3367 C CA . LYS A 1 428 ? 66.668 17.683 -104.240 1.00 85.19 428 LYS A CA 1
ATOM 3368 C C . LYS A 1 428 ? 65.380 17.041 -103.715 1.00 85.19 428 LYS A C 1
ATOM 3370 O O . LYS A 1 428 ? 64.712 17.622 -102.863 1.00 85.19 428 LYS A O 1
ATOM 3375 N N . GLN A 1 429 ? 65.047 15.840 -104.190 1.00 81.75 429 GLN A N 1
ATOM 3376 C CA . GLN A 1 429 ? 63.852 15.119 -103.743 1.00 81.75 429 GLN A CA 1
ATOM 3377 C C . GLN A 1 429 ? 63.960 14.657 -102.284 1.00 81.75 429 GLN A C 1
ATOM 3379 O O . GLN A 1 429 ? 62.983 14.771 -101.547 1.00 81.75 429 GLN A O 1
ATOM 3384 N N . THR A 1 430 ? 65.127 14.196 -101.823 1.00 83.19 430 THR A N 1
ATOM 3385 C CA . THR A 1 430 ? 65.312 13.810 -100.417 1.00 83.19 430 THR A CA 1
ATOM 3386 C C . THR A 1 430 ? 65.158 15.009 -99.488 1.00 83.19 430 THR A C 1
ATOM 3388 O O . THR A 1 430 ? 64.425 14.890 -98.507 1.00 83.19 430 THR A O 1
ATOM 3391 N N . ALA A 1 431 ? 65.716 16.176 -99.831 1.00 85.88 431 ALA A N 1
ATOM 3392 C CA . ALA A 1 431 ? 65.496 17.418 -99.082 1.00 85.88 431 ALA A CA 1
ATOM 3393 C C . ALA A 1 431 ? 64.001 17.793 -98.984 1.00 85.88 431 ALA A C 1
ATOM 3395 O O . ALA A 1 431 ? 63.495 18.018 -97.885 1.00 85.88 431 ALA A O 1
ATOM 3396 N N . GLU A 1 432 ? 63.263 17.765 -100.100 1.00 86.31 432 GLU A N 1
ATOM 3397 C CA . GLU A 1 432 ? 61.814 18.031 -100.114 1.00 86.31 432 GLU A CA 1
ATOM 3398 C C . GLU A 1 432 ? 61.023 17.015 -99.258 1.00 86.31 432 GLU A C 1
ATOM 3400 O O . GLU A 1 432 ? 60.081 17.392 -98.557 1.00 86.31 432 GLU A O 1
ATOM 3405 N N . THR A 1 433 ? 61.426 15.736 -99.231 1.00 82.56 433 THR A N 1
ATOM 3406 C CA . THR A 1 433 ? 60.813 14.735 -98.332 1.00 82.56 433 THR A CA 1
ATOM 3407 C C . THR A 1 433 ? 61.212 14.881 -96.861 1.00 82.56 433 THR A C 1
ATOM 3409 O O . THR A 1 433 ? 60.468 14.426 -95.993 1.00 82.56 433 THR A O 1
ATOM 3412 N N . GLU A 1 434 ? 62.358 15.494 -96.555 1.00 86.75 434 GLU A N 1
ATOM 3413 C CA . GLU A 1 434 ? 62.834 15.726 -95.187 1.00 86.75 434 GLU A CA 1
ATOM 3414 C C . GLU A 1 434 ? 62.016 16.834 -94.511 1.00 86.75 434 GLU A C 1
ATOM 3416 O O . GLU A 1 434 ? 61.507 16.644 -93.406 1.00 86.75 434 GLU A O 1
ATOM 3421 N N . ASP A 1 435 ? 61.786 17.950 -95.207 1.00 85.75 435 ASP A N 1
ATOM 3422 C CA . ASP A 1 435 ? 60.952 19.039 -94.688 1.00 85.75 435 ASP A CA 1
ATOM 3423 C C . ASP A 1 435 ? 59.469 18.631 -94.591 1.00 85.75 435 ASP A C 1
ATOM 3425 O O . ASP A 1 435 ? 58.802 18.947 -93.602 1.00 85.75 435 ASP A O 1
ATOM 3429 N N . LEU A 1 436 ? 58.958 17.821 -95.531 1.00 85.75 436 LEU A N 1
ATOM 3430 C CA . LEU A 1 436 ? 57.639 17.185 -95.392 1.00 85.75 436 LEU A CA 1
ATOM 3431 C C . LEU A 1 436 ? 57.563 16.226 -94.190 1.00 85.75 436 LEU A C 1
ATOM 3433 O O . LEU A 1 436 ? 56.510 16.129 -93.552 1.00 85.75 436 LEU A O 1
ATOM 3437 N N . ARG A 1 437 ? 58.656 15.527 -93.851 1.00 87.50 437 ARG A N 1
ATOM 3438 C CA . ARG A 1 437 ? 58.716 14.660 -92.663 1.00 87.50 437 ARG A CA 1
ATOM 3439 C C . ARG A 1 437 ? 58.678 15.486 -91.381 1.00 87.50 437 ARG A C 1
ATOM 3441 O O . ARG A 1 437 ? 57.876 15.167 -90.511 1.00 87.50 437 ARG A O 1
ATOM 3448 N N . ARG A 1 438 ? 59.450 16.575 -91.306 1.00 87.69 438 ARG A N 1
ATOM 3449 C CA . ARG A 1 438 ? 59.444 17.517 -90.173 1.00 87.69 438 ARG A CA 1
ATOM 3450 C C . ARG A 1 438 ? 58.065 18.116 -89.925 1.00 87.69 438 ARG A C 1
ATOM 3452 O O . ARG A 1 438 ? 57.572 18.039 -88.807 1.00 87.69 438 ARG A O 1
ATOM 3459 N N . LEU A 1 439 ? 57.396 18.617 -90.966 1.00 88.62 439 LEU A N 1
ATOM 3460 C CA . LEU A 1 439 ? 56.030 19.148 -90.848 1.00 88.62 439 LEU A CA 1
ATOM 3461 C C . LEU A 1 439 ? 55.032 18.086 -90.355 1.00 88.62 439 LEU A C 1
ATOM 3463 O O . LEU A 1 439 ? 54.134 18.389 -89.568 1.00 88.62 439 LEU A O 1
ATOM 3467 N N . LYS A 1 440 ? 55.194 16.825 -90.777 1.00 85.75 440 LYS A N 1
ATOM 3468 C CA . LYS A 1 440 ? 54.387 15.704 -90.274 1.00 85.75 440 LYS A CA 1
ATOM 3469 C C . LYS A 1 440 ? 54.708 15.367 -88.813 1.00 85.75 440 LYS A C 1
ATOM 3471 O O . LYS A 1 440 ? 53.793 15.052 -88.060 1.00 85.75 440 LYS A O 1
ATOM 3476 N N . GLU A 1 441 ? 55.970 15.429 -88.409 1.00 87.38 441 GLU A N 1
ATOM 3477 C CA . GLU A 1 441 ? 56.424 15.139 -87.046 1.00 87.38 441 GLU A CA 1
ATOM 3478 C C . GLU A 1 441 ? 55.993 16.237 -86.059 1.00 87.38 441 GLU A C 1
ATOM 3480 O O . GLU A 1 441 ? 55.442 15.929 -85.004 1.00 87.38 441 GLU A O 1
ATOM 3485 N N . GLU A 1 442 ? 56.076 17.513 -86.446 1.00 88.62 442 GLU A N 1
ATOM 3486 C CA . GLU A 1 442 ? 55.472 18.630 -85.706 1.00 88.62 442 GLU A CA 1
ATOM 3487 C C . GLU A 1 442 ? 53.947 18.479 -85.579 1.00 88.62 442 GLU A C 1
ATOM 3489 O O . GLU A 1 442 ? 53.383 18.737 -84.511 1.00 88.62 442 GLU A O 1
ATOM 3494 N N . ALA A 1 443 ? 53.256 18.028 -86.633 1.00 87.31 443 ALA A N 1
ATOM 3495 C CA . ALA A 1 443 ? 51.822 17.745 -86.571 1.00 87.31 443 ALA A CA 1
ATOM 3496 C C . ALA A 1 443 ? 51.497 16.570 -85.626 1.00 87.31 443 ALA A C 1
ATOM 3498 O O . ALA A 1 443 ? 50.522 16.650 -84.874 1.00 87.31 443 ALA A O 1
ATOM 3499 N N . ILE A 1 444 ? 52.327 15.519 -85.607 1.00 88.00 444 ILE A N 1
ATOM 3500 C CA . ILE A 1 444 ? 52.208 14.395 -84.666 1.00 88.00 444 ILE A CA 1
ATOM 3501 C C . ILE A 1 444 ? 52.387 14.895 -83.230 1.00 88.00 444 ILE A C 1
ATOM 3503 O O . ILE A 1 444 ? 51.464 14.728 -82.438 1.00 88.00 444 ILE A O 1
ATOM 3507 N N . ILE A 1 445 ? 53.483 15.592 -82.914 1.00 89.62 445 ILE A N 1
ATOM 3508 C CA . ILE A 1 445 ? 53.776 16.116 -81.566 1.00 89.62 445 ILE A CA 1
ATOM 3509 C C . ILE A 1 445 ? 52.648 17.034 -81.063 1.00 89.62 445 ILE A C 1
ATOM 3511 O O . ILE A 1 445 ? 52.215 16.931 -79.912 1.00 89.62 445 ILE A O 1
ATOM 3515 N N . ASN A 1 446 ? 52.110 17.906 -81.924 1.00 90.12 446 ASN A N 1
ATOM 3516 C CA . ASN A 1 446 ? 50.956 18.736 -81.571 1.00 90.12 446 ASN A CA 1
ATOM 3517 C C . ASN A 1 446 ? 49.685 17.899 -81.326 1.00 90.12 446 ASN A C 1
ATOM 3519 O O . ASN A 1 446 ? 48.939 18.188 -80.388 1.00 90.12 446 ASN A O 1
ATOM 3523 N N . SER A 1 447 ? 49.445 16.846 -82.114 1.00 86.69 447 SER A N 1
ATOM 3524 C CA . SER A 1 447 ? 48.307 15.940 -81.902 1.00 86.69 447 SER A CA 1
ATOM 3525 C C . SER A 1 447 ? 48.441 15.110 -80.618 1.00 86.69 447 SER A C 1
ATOM 3527 O O . SER A 1 447 ? 47.469 14.984 -79.876 1.00 86.69 447 SER A O 1
ATOM 3529 N N . GLU A 1 448 ? 49.641 14.623 -80.290 1.00 91.75 448 GLU A N 1
ATOM 3530 C CA . GLU A 1 448 ? 49.931 13.883 -79.058 1.00 91.75 448 GLU A CA 1
ATOM 3531 C C . GLU A 1 448 ? 49.750 14.762 -77.821 1.00 91.75 448 GLU A C 1
ATOM 3533 O O . GLU A 1 448 ? 49.165 14.322 -76.829 1.00 91.75 448 GLU A O 1
ATOM 3538 N N . LYS A 1 449 ? 50.165 16.032 -77.899 1.00 92.81 449 LYS A N 1
ATOM 3539 C CA . LYS A 1 449 ? 49.902 17.020 -76.851 1.00 92.81 449 LYS A CA 1
ATOM 3540 C C . LYS A 1 449 ? 48.401 17.217 -76.628 1.00 92.81 449 LYS A C 1
ATOM 3542 O O . LYS A 1 449 ? 47.947 17.099 -75.494 1.00 92.81 449 LYS A O 1
ATOM 3547 N N . VAL A 1 450 ? 47.620 17.425 -77.694 1.00 92.12 450 VAL A N 1
ATOM 3548 C CA . VAL A 1 450 ? 46.151 17.541 -77.601 1.00 92.12 450 VAL A CA 1
ATOM 3549 C C . VAL A 1 450 ? 45.521 16.261 -77.035 1.00 92.12 450 VAL A C 1
ATOM 3551 O O . VAL A 1 450 ? 44.618 16.341 -76.204 1.00 92.12 450 VAL A O 1
ATOM 3554 N N . VAL A 1 451 ? 46.012 15.078 -77.413 1.00 90.00 451 VAL A N 1
ATOM 3555 C CA . VAL A 1 451 ? 45.568 13.795 -76.841 1.00 90.00 451 VAL A CA 1
ATOM 3556 C C . VAL A 1 451 ? 45.914 13.691 -75.351 1.00 90.00 451 VAL A C 1
ATOM 3558 O O . VAL A 1 451 ? 45.092 13.191 -74.584 1.00 90.00 451 VAL A O 1
ATOM 3561 N N . SER A 1 452 ? 47.074 14.187 -74.910 1.00 92.75 452 SER A N 1
ATOM 3562 C CA . SER A 1 452 ? 47.441 14.234 -73.489 1.00 92.75 452 SER A CA 1
ATOM 3563 C C . SER A 1 452 ? 46.553 15.201 -72.703 1.00 92.75 452 SER A C 1
ATOM 3565 O O . SER A 1 452 ? 45.990 14.806 -71.683 1.00 92.75 452 SER A O 1
ATOM 3567 N N . ASP A 1 453 ? 46.352 16.422 -73.207 1.00 92.25 453 ASP A N 1
ATOM 3568 C CA . ASP A 1 453 ? 45.498 17.442 -72.584 1.00 92.25 453 ASP A CA 1
ATOM 3569 C C . ASP A 1 453 ? 44.041 16.942 -72.453 1.00 92.25 453 ASP A C 1
ATOM 3571 O O . ASP A 1 453 ? 43.410 17.080 -71.400 1.00 92.25 453 ASP A O 1
ATOM 3575 N N . LEU A 1 454 ? 43.514 16.272 -73.488 1.00 91.75 454 LEU A N 1
ATOM 3576 C CA . LEU A 1 454 ? 42.198 15.619 -73.452 1.00 91.75 454 LEU A CA 1
ATOM 3577 C C . LEU A 1 454 ? 42.154 14.448 -72.460 1.00 91.75 454 LEU A C 1
ATOM 3579 O O . LEU A 1 454 ? 41.186 14.319 -71.711 1.00 91.75 454 LEU A O 1
ATOM 3583 N N . LYS A 1 455 ? 43.193 13.606 -72.417 1.00 92.62 455 LYS A N 1
ATOM 3584 C CA . LYS A 1 455 ? 43.294 12.464 -71.493 1.00 92.62 455 LYS A CA 1
ATOM 3585 C C . LYS A 1 455 ? 43.340 12.917 -70.035 1.00 92.62 455 LYS A C 1
ATOM 3587 O O . LYS A 1 455 ? 42.704 12.292 -69.188 1.00 92.62 455 LYS A O 1
ATOM 3592 N N . ASP A 1 456 ? 44.033 14.010 -69.737 1.00 92.88 456 ASP A N 1
ATOM 3593 C CA . ASP A 1 456 ? 44.065 14.588 -68.394 1.00 92.88 456 ASP A CA 1
ATOM 3594 C C . ASP A 1 456 ? 42.760 15.314 -68.044 1.00 92.88 456 ASP A C 1
ATOM 3596 O O . ASP A 1 456 ? 42.290 15.192 -66.907 1.00 92.88 456 ASP A O 1
ATOM 3600 N N . LYS A 1 457 ? 42.074 15.949 -69.010 1.00 94.38 457 LYS A N 1
ATOM 3601 C CA . LYS A 1 457 ? 40.720 16.464 -68.749 1.00 94.38 457 LYS A CA 1
ATOM 3602 C C . LYS A 1 457 ? 39.692 15.345 -68.537 1.00 94.38 457 LYS A C 1
ATOM 3604 O O . LYS A 1 457 ? 38.811 15.517 -67.696 1.00 94.38 457 LYS A O 1
ATOM 3609 N N . ILE A 1 458 ? 39.826 14.193 -69.201 1.00 92.38 458 ILE A N 1
ATOM 3610 C CA . ILE A 1 458 ? 39.013 12.996 -68.917 1.00 92.38 458 ILE A CA 1
ATOM 3611 C C . ILE A 1 458 ? 39.237 12.534 -67.471 1.00 92.38 458 ILE A C 1
ATOM 3613 O O . ILE A 1 458 ? 38.263 12.460 -66.727 1.00 92.38 458 ILE A O 1
ATOM 3617 N N . LYS A 1 459 ? 40.489 12.348 -67.020 1.00 93.69 459 LYS A N 1
ATOM 3618 C CA . LYS A 1 459 ? 40.794 11.990 -65.615 1.00 93.69 459 LYS A CA 1
ATOM 3619 C C . LYS A 1 459 ? 40.198 12.987 -64.613 1.00 93.69 459 LYS A C 1
ATOM 3621 O O . LYS A 1 459 ? 39.691 12.583 -63.568 1.00 93.69 459 LYS A O 1
ATOM 3626 N N . SER A 1 460 ? 40.258 14.287 -64.921 1.00 93.88 460 SER A N 1
ATOM 3627 C CA . SER A 1 460 ? 39.645 15.341 -64.099 1.00 93.88 460 SER A CA 1
ATOM 3628 C C . SER A 1 460 ? 38.134 15.129 -63.983 1.00 93.88 460 SER A C 1
ATOM 3630 O O . SER A 1 460 ? 37.616 15.054 -62.875 1.00 93.88 460 SER A O 1
ATOM 3632 N N . LEU A 1 461 ? 37.437 14.935 -65.108 1.00 92.38 461 LEU A N 1
ATOM 3633 C CA . LEU A 1 461 ? 35.990 14.700 -65.134 1.00 92.38 461 LEU A CA 1
ATOM 3634 C C . LEU A 1 461 ? 35.592 13.375 -64.459 1.00 92.38 461 LEU A C 1
ATOM 3636 O O . LEU A 1 461 ? 34.570 13.321 -63.780 1.00 92.38 461 LEU A O 1
ATOM 3640 N N . GLU A 1 462 ? 36.400 12.320 -64.581 1.00 93.00 462 GLU A N 1
ATOM 3641 C CA . GLU A 1 462 ? 36.208 11.057 -63.855 1.00 93.00 462 GLU A CA 1
ATOM 3642 C C . GLU A 1 462 ? 36.349 11.241 -62.337 1.00 93.00 462 GLU A C 1
ATOM 3644 O O . GLU A 1 462 ? 35.555 10.688 -61.570 1.00 93.00 462 GLU A O 1
ATOM 3649 N N . HIS A 1 463 ? 37.320 12.047 -61.893 1.00 93.44 463 HIS A N 1
ATOM 3650 C CA . HIS A 1 463 ? 37.507 12.387 -60.485 1.00 93.44 463 HIS A CA 1
ATOM 3651 C C . HIS A 1 463 ? 36.361 13.260 -59.950 1.00 93.44 463 HIS A C 1
ATOM 3653 O O . HIS A 1 463 ? 35.771 12.919 -58.925 1.00 93.44 463 HIS A O 1
ATOM 3659 N N . GLU A 1 464 ? 35.998 14.327 -60.670 1.00 93.38 464 GLU A N 1
ATOM 3660 C CA . GLU A 1 464 ? 34.856 15.210 -60.385 1.00 93.38 464 GLU A CA 1
ATOM 3661 C C . GLU A 1 464 ? 33.560 14.380 -60.230 1.00 93.38 464 GLU A C 1
ATOM 3663 O O . GLU A 1 464 ? 32.887 14.453 -59.199 1.00 93.38 464 GLU A O 1
ATOM 3668 N N . LEU A 1 465 ? 33.276 13.485 -61.184 1.00 91.56 465 LEU A N 1
ATOM 3669 C CA . LEU A 1 465 ? 32.127 12.573 -61.163 1.00 91.56 465 LEU A CA 1
ATOM 3670 C C . LEU A 1 465 ? 32.178 11.560 -60.003 1.00 91.56 465 LEU A C 1
ATOM 3672 O O . LEU A 1 465 ? 31.136 11.160 -59.478 1.00 91.56 465 LEU A O 1
ATOM 3676 N N . ASN A 1 466 ? 33.364 11.105 -59.593 1.00 93.12 466 ASN A N 1
ATOM 3677 C CA . ASN A 1 466 ? 33.513 10.196 -58.453 1.00 93.12 466 ASN A CA 1
ATOM 3678 C C . ASN A 1 466 ? 33.315 10.912 -57.103 1.00 93.12 466 ASN A C 1
ATOM 3680 O O . ASN A 1 466 ? 32.719 10.342 -56.185 1.00 93.12 466 ASN A O 1
ATOM 3684 N N . VAL A 1 467 ? 33.755 12.169 -56.990 1.00 93.06 467 VAL A N 1
ATOM 3685 C CA . VAL A 1 467 ? 33.471 13.037 -55.836 1.00 93.06 467 VAL A CA 1
ATOM 3686 C C . VAL A 1 467 ? 31.970 13.328 -55.747 1.00 93.06 467 VAL A C 1
ATOM 3688 O O . VAL A 1 467 ? 31.385 13.168 -54.674 1.00 93.06 467 VAL A O 1
ATOM 3691 N N . GLU A 1 468 ? 31.311 13.646 -56.866 1.00 90.94 468 GLU A N 1
ATOM 3692 C CA . GLU A 1 468 ? 29.856 13.843 -56.907 1.00 90.94 468 GLU A CA 1
ATOM 3693 C C . GLU A 1 468 ? 29.098 12.574 -56.485 1.00 90.94 468 GLU A C 1
ATOM 3695 O O . GLU A 1 468 ? 28.281 12.625 -55.565 1.00 90.94 468 GLU A O 1
ATOM 3700 N N . LYS A 1 469 ? 29.419 11.407 -57.067 1.00 92.69 469 LYS A N 1
ATOM 3701 C CA . LYS A 1 469 ? 28.830 10.110 -56.674 1.00 92.69 469 LYS A CA 1
ATOM 3702 C C . LYS A 1 469 ? 28.999 9.818 -55.180 1.00 92.69 469 LYS A C 1
ATOM 3704 O O . LYS A 1 469 ? 28.068 9.312 -54.551 1.00 92.69 469 LYS A O 1
ATOM 3709 N N . SER A 1 470 ? 30.154 10.158 -54.607 1.00 92.94 470 SER A N 1
ATOM 3710 C CA . SER A 1 470 ? 30.428 9.992 -53.174 1.00 92.94 470 SER A CA 1
ATOM 3711 C C . SER A 1 470 ? 29.551 10.920 -52.322 1.00 92.94 470 SER A C 1
ATOM 3713 O O . SER A 1 470 ? 28.920 10.465 -51.369 1.00 92.94 470 SER A O 1
ATOM 3715 N N . SER A 1 471 ? 29.416 12.191 -52.715 1.00 93.94 471 SER A N 1
ATOM 3716 C CA . SER A 1 471 ? 28.549 13.181 -52.055 1.00 93.94 471 SER A CA 1
ATOM 3717 C C . SER A 1 471 ? 27.054 12.820 -52.141 1.00 93.94 471 SER A C 1
ATOM 3719 O O . SER A 1 471 ? 26.308 12.924 -51.160 1.00 93.94 471 SER A O 1
ATOM 3721 N N . VAL A 1 472 ? 26.602 12.302 -53.288 1.00 93.12 472 VAL A N 1
ATOM 3722 C CA . VAL A 1 472 ? 25.234 11.789 -53.483 1.00 93.12 472 VAL A CA 1
ATOM 3723 C C . VAL A 1 472 ? 24.972 10.554 -52.611 1.00 93.12 472 VAL A C 1
ATOM 3725 O O . VAL A 1 472 ? 23.894 10.426 -52.028 1.00 93.12 472 VAL A O 1
ATOM 3728 N N . GLN A 1 473 ? 25.950 9.657 -52.449 1.00 92.44 473 GLN A N 1
ATOM 3729 C CA . GLN A 1 473 ? 25.808 8.514 -51.544 1.00 92.44 473 GLN A CA 1
ATOM 3730 C C . GLN A 1 473 ? 25.812 8.950 -50.065 1.00 92.44 473 GLN A C 1
ATOM 3732 O O . GLN A 1 473 ? 24.967 8.488 -49.301 1.00 92.44 473 GLN A O 1
ATOM 3737 N N . GLU A 1 474 ? 26.661 9.903 -49.665 1.00 91.81 474 GLU A N 1
ATOM 3738 C CA . GLU A 1 474 ? 26.632 10.487 -48.316 1.00 91.81 474 GLU A CA 1
ATOM 3739 C C . GLU A 1 474 ? 25.290 11.151 -47.982 1.00 91.81 474 GLU A C 1
ATOM 3741 O O . GLU A 1 474 ? 24.754 10.962 -46.889 1.00 91.81 474 GLU A O 1
ATOM 3746 N N . THR A 1 475 ? 24.738 11.956 -48.892 1.00 91.94 475 THR A N 1
ATOM 3747 C CA . THR A 1 475 ? 23.451 12.642 -48.676 1.00 91.94 475 THR A CA 1
ATOM 3748 C C . THR A 1 475 ? 22.288 11.654 -48.615 1.00 91.94 475 THR A C 1
ATOM 3750 O O . THR A 1 475 ? 21.410 11.798 -47.761 1.00 91.94 475 THR A O 1
ATOM 3753 N N . LYS A 1 476 ? 22.325 10.590 -49.423 1.00 94.94 476 LYS A N 1
ATOM 3754 C CA . LYS A 1 476 ? 21.396 9.456 -49.345 1.00 94.94 476 LYS A CA 1
ATOM 3755 C C . LYS A 1 476 ? 21.488 8.706 -48.012 1.00 94.94 476 LYS A C 1
ATOM 3757 O O . LYS A 1 476 ? 20.452 8.386 -47.435 1.00 94.94 476 LYS A O 1
ATOM 3762 N N . ASP A 1 477 ? 22.684 8.469 -47.477 1.00 93.12 477 ASP A N 1
ATOM 3763 C CA . ASP A 1 477 ? 22.840 7.788 -46.184 1.00 93.12 477 ASP A CA 1
ATOM 3764 C C . ASP A 1 477 ? 22.481 8.684 -44.991 1.00 93.12 477 ASP A C 1
ATOM 3766 O O . ASP A 1 477 ? 21.852 8.216 -44.037 1.00 93.12 477 ASP A O 1
ATOM 3770 N N . LYS A 1 478 ? 22.741 9.994 -45.082 1.00 94.38 478 LYS A N 1
ATOM 3771 C CA . LYS A 1 478 ? 22.202 10.999 -44.149 1.00 94.38 478 LYS A CA 1
ATOM 3772 C C . LYS A 1 478 ? 20.666 10.991 -44.175 1.00 94.38 478 LYS A C 1
ATOM 3774 O O . LYS A 1 478 ? 20.046 10.934 -43.114 1.00 94.38 478 LYS A O 1
ATOM 3779 N N . ALA A 1 479 ? 20.041 10.950 -45.356 1.00 93.69 479 ALA A N 1
ATOM 3780 C CA . ALA A 1 479 ? 18.588 10.825 -45.493 1.00 93.69 479 ALA A CA 1
ATOM 3781 C C . ALA A 1 479 ? 18.054 9.509 -44.892 1.00 93.69 479 ALA A C 1
ATOM 3783 O O . ALA A 1 479 ? 17.122 9.547 -44.089 1.00 93.69 479 ALA A O 1
ATOM 3784 N N . ASN A 1 480 ? 18.687 8.365 -45.185 1.00 94.38 480 ASN A N 1
ATOM 3785 C CA . ASN A 1 480 ? 18.355 7.064 -44.588 1.00 94.38 480 ASN A CA 1
ATOM 3786 C C . ASN A 1 480 ? 18.399 7.106 -43.047 1.00 94.38 480 ASN A C 1
ATOM 3788 O O . ASN A 1 480 ? 17.520 6.545 -42.387 1.00 94.38 480 ASN A O 1
ATOM 3792 N N . LEU A 1 481 ? 19.394 7.785 -42.466 1.00 94.88 481 LEU A N 1
ATOM 3793 C CA . LEU A 1 481 ? 19.543 7.951 -41.018 1.00 94.88 481 LEU A CA 1
ATOM 3794 C C . LEU A 1 481 ? 18.437 8.834 -40.414 1.00 94.88 481 LEU A C 1
ATOM 3796 O O . LEU A 1 481 ? 17.862 8.474 -39.382 1.00 94.88 481 LEU A O 1
ATOM 3800 N N . TYR A 1 482 ? 18.089 9.954 -41.059 1.00 95.25 482 TYR A N 1
ATOM 3801 C CA . TYR A 1 482 ? 16.948 10.781 -40.642 1.00 95.25 482 TYR A CA 1
ATOM 3802 C C . TYR A 1 482 ? 15.632 10.000 -40.703 1.00 95.25 482 TYR A C 1
ATOM 3804 O O . TYR A 1 482 ? 14.822 10.092 -39.781 1.00 95.25 482 TYR A O 1
ATOM 3812 N N . ASP A 1 483 ? 15.444 9.177 -41.732 1.00 94.31 483 ASP A N 1
ATOM 3813 C CA . ASP A 1 483 ? 14.239 8.376 -41.927 1.00 94.31 483 ASP A CA 1
ATOM 3814 C C . ASP A 1 483 ? 14.111 7.255 -40.872 1.00 94.31 483 ASP A C 1
ATOM 3816 O O . ASP A 1 483 ? 13.022 6.987 -40.355 1.00 94.31 483 ASP A O 1
ATOM 3820 N N . GLN A 1 484 ? 15.231 6.647 -40.460 1.00 94.69 484 GLN A N 1
ATOM 3821 C CA . GLN A 1 484 ? 15.287 5.725 -39.316 1.00 94.69 484 GLN A CA 1
ATOM 3822 C C . GLN A 1 484 ? 14.989 6.437 -37.986 1.00 94.69 484 GLN A C 1
ATOM 3824 O O . GLN A 1 484 ? 14.163 5.957 -37.206 1.00 94.69 484 GLN A O 1
ATOM 3829 N N . ARG A 1 485 ? 15.581 7.616 -37.743 1.00 94.06 485 ARG A N 1
ATOM 3830 C CA . ARG A 1 485 ? 15.307 8.435 -36.547 1.00 94.06 485 ARG A CA 1
ATOM 3831 C C . ARG A 1 485 ? 13.839 8.873 -36.485 1.00 94.06 485 ARG A C 1
ATOM 3833 O O . ARG A 1 485 ? 13.230 8.819 -35.420 1.00 94.06 485 ARG A O 1
ATOM 3840 N N . MET A 1 486 ? 13.244 9.231 -37.621 1.00 94.88 486 MET A N 1
ATOM 3841 C CA . MET A 1 486 ? 11.827 9.581 -37.747 1.00 94.88 486 MET A CA 1
ATOM 3842 C C . MET A 1 486 ? 10.907 8.382 -37.454 1.00 94.88 486 MET A C 1
ATOM 3844 O O . MET A 1 486 ? 9.897 8.536 -36.767 1.00 94.88 486 MET A O 1
ATOM 3848 N N . LYS A 1 487 ? 11.260 7.171 -37.909 1.00 95.75 487 LYS A N 1
ATOM 3849 C CA . LYS A 1 487 ? 10.532 5.927 -37.577 1.00 95.75 487 LYS A CA 1
ATOM 3850 C C . LYS A 1 487 ? 10.625 5.589 -36.082 1.00 95.75 487 LYS A C 1
ATOM 3852 O O . LYS A 1 487 ? 9.610 5.227 -35.481 1.00 95.75 487 LYS A O 1
ATOM 3857 N N . LEU A 1 488 ? 11.796 5.775 -35.467 1.00 95.06 488 LEU A N 1
ATOM 3858 C CA . LEU A 1 488 ? 11.994 5.597 -34.024 1.00 95.06 488 LEU A CA 1
ATOM 3859 C C . LEU A 1 488 ? 11.144 6.587 -33.210 1.00 95.06 488 LEU A C 1
ATOM 3861 O O . LEU A 1 488 ? 10.410 6.168 -32.317 1.00 95.06 488 LEU A O 1
ATOM 3865 N N . LEU A 1 489 ? 11.161 7.877 -33.565 1.00 94.38 489 LEU A N 1
ATOM 3866 C CA . LEU A 1 489 ? 10.335 8.905 -32.920 1.00 94.38 489 LEU A CA 1
ATOM 3867 C C . LEU A 1 489 ? 8.833 8.614 -33.065 1.00 94.38 489 LEU A C 1
ATOM 3869 O O . LEU A 1 489 ? 8.107 8.667 -32.076 1.00 94.38 489 LEU A O 1
ATOM 3873 N N . LYS A 1 490 ? 8.363 8.218 -34.256 1.00 95.62 490 LYS A N 1
ATOM 3874 C CA . LYS A 1 490 ? 6.956 7.827 -34.484 1.00 95.62 490 LYS A CA 1
ATOM 3875 C C . LYS A 1 490 ? 6.535 6.593 -33.679 1.00 95.62 490 LYS A C 1
ATOM 3877 O O . LYS A 1 490 ? 5.384 6.511 -33.261 1.00 95.62 490 LYS A O 1
ATOM 3882 N N . THR A 1 491 ? 7.447 5.651 -33.440 1.00 93.50 491 THR A N 1
ATOM 3883 C CA . THR A 1 491 ? 7.195 4.506 -32.547 1.00 93.50 491 THR A CA 1
ATOM 3884 C C . THR A 1 491 ? 7.111 4.970 -31.094 1.00 93.50 491 THR A C 1
ATOM 3886 O O . THR A 1 491 ? 6.151 4.640 -30.402 1.00 93.50 491 THR A O 1
ATOM 3889 N N . ARG A 1 492 ? 8.044 5.825 -30.655 1.00 96.00 492 ARG A N 1
ATOM 3890 C CA . ARG A 1 492 ? 8.064 6.354 -29.287 1.00 96.00 492 ARG A CA 1
ATOM 3891 C C . ARG A 1 492 ? 6.849 7.222 -28.954 1.00 96.00 492 ARG A C 1
ATOM 3893 O O . ARG A 1 492 ? 6.349 7.138 -27.838 1.00 96.00 492 ARG A O 1
ATOM 3900 N N . ILE A 1 493 ? 6.338 8.007 -29.903 1.00 94.81 493 ILE A N 1
ATOM 3901 C CA . ILE A 1 493 ? 5.086 8.761 -29.726 1.00 94.81 493 ILE A CA 1
ATOM 3902 C C . ILE A 1 493 ? 3.931 7.793 -29.428 1.00 94.81 493 ILE A C 1
ATOM 3904 O O . ILE A 1 493 ? 3.260 7.954 -28.415 1.00 94.81 493 ILE A O 1
ATOM 3908 N N . LYS A 1 494 ? 3.776 6.716 -30.210 1.00 94.88 494 LYS A N 1
ATOM 3909 C CA . LYS A 1 494 ? 2.735 5.695 -29.978 1.00 94.88 494 LYS A CA 1
ATOM 3910 C C . LYS A 1 494 ? 2.881 4.954 -28.645 1.00 94.88 494 LYS A C 1
ATOM 3912 O O . LYS A 1 494 ? 1.876 4.617 -28.026 1.00 94.88 494 LYS A O 1
ATOM 3917 N N . GLU A 1 495 ? 4.107 4.710 -28.177 1.00 92.50 495 GLU A N 1
ATOM 3918 C CA . GLU A 1 495 ? 4.344 4.172 -26.827 1.00 92.50 495 GLU A CA 1
ATOM 3919 C C . GLU A 1 495 ? 3.853 5.131 -25.732 1.00 92.50 495 GLU A C 1
ATOM 3921 O O . GLU A 1 495 ? 3.269 4.688 -24.744 1.00 92.50 495 GLU A O 1
ATOM 3926 N N . MET A 1 496 ? 4.088 6.437 -25.897 1.00 93.62 496 MET A N 1
ATOM 3927 C CA . MET A 1 496 ? 3.658 7.458 -24.938 1.00 93.62 496 MET A CA 1
ATOM 3928 C C . MET A 1 496 ? 2.137 7.666 -24.975 1.00 93.62 496 MET A C 1
ATOM 3930 O O . MET A 1 496 ? 1.518 7.675 -23.917 1.00 93.62 496 MET A O 1
ATOM 3934 N N . GLU A 1 497 ? 1.518 7.717 -26.160 1.00 93.62 497 GLU A N 1
ATOM 3935 C CA . GLU A 1 497 ? 0.054 7.729 -26.337 1.00 93.62 497 GLU A CA 1
ATOM 3936 C C . GLU A 1 497 ? -0.619 6.498 -25.703 1.00 93.62 497 GLU A C 1
ATOM 3938 O O . GLU A 1 497 ? -1.700 6.597 -25.120 1.00 93.62 497 GLU A O 1
ATOM 3943 N N . GLY A 1 498 ? 0.010 5.321 -25.818 1.00 94.50 498 GLY A N 1
ATOM 3944 C CA . GLY A 1 498 ? -0.463 4.088 -25.189 1.00 94.50 498 GLY A CA 1
ATOM 3945 C C . GLY A 1 498 ? -0.426 4.170 -23.663 1.00 94.50 498 GLY A C 1
ATOM 3946 O O . GLY A 1 498 ? -1.425 3.876 -23.009 1.00 94.50 498 GLY A O 1
ATOM 3947 N N . LYS A 1 499 ? 0.695 4.641 -23.102 1.00 92.56 499 LYS A N 1
ATOM 3948 C CA . LYS A 1 499 ? 0.851 4.861 -21.655 1.00 92.56 499 LYS A CA 1
ATOM 3949 C C . LYS A 1 499 ? -0.106 5.920 -21.118 1.00 92.56 499 LYS A C 1
ATOM 3951 O O . LYS A 1 499 ? -0.676 5.706 -20.057 1.00 92.56 499 LYS A O 1
ATOM 3956 N N . GLN A 1 500 ? -0.326 7.007 -21.858 1.00 95.44 500 GLN A N 1
ATOM 3957 C CA . GLN A 1 500 ? -1.292 8.044 -21.497 1.00 95.44 500 GLN A CA 1
ATOM 3958 C C . GLN A 1 500 ? -2.703 7.454 -21.353 1.00 95.44 500 GLN A C 1
ATOM 3960 O O . GLN A 1 500 ? -3.358 7.663 -20.340 1.00 95.44 500 GLN A O 1
ATOM 3965 N N . LYS A 1 501 ? -3.158 6.647 -22.318 1.00 94.94 501 LYS A N 1
ATOM 3966 C CA . LYS A 1 501 ? -4.481 5.998 -22.248 1.00 94.94 501 LYS A CA 1
ATOM 3967 C C . LYS A 1 501 ? -4.582 4.984 -21.106 1.00 94.94 501 LYS A C 1
ATOM 3969 O O . LYS A 1 501 ? -5.655 4.805 -20.527 1.00 94.94 501 LYS A O 1
ATOM 3974 N N . GLU A 1 502 ? -3.476 4.332 -20.753 1.00 93.56 502 GLU A N 1
ATOM 3975 C CA . GLU A 1 502 ? -3.392 3.457 -19.582 1.00 93.56 502 GLU A CA 1
ATOM 3976 C C . GLU A 1 502 ? -3.516 4.252 -18.266 1.00 93.56 502 GLU A C 1
ATOM 3978 O O . GLU A 1 502 ? -4.279 3.856 -17.383 1.00 93.56 502 GLU A O 1
ATOM 3983 N N . THR A 1 503 ? -2.831 5.395 -18.136 1.00 91.12 503 THR A N 1
ATOM 3984 C CA . THR A 1 503 ? -2.917 6.259 -16.945 1.00 91.12 503 THR A CA 1
ATOM 3985 C C . THR A 1 503 ? -4.258 6.987 -16.841 1.00 91.12 503 THR A C 1
ATOM 3987 O O . THR A 1 503 ? -4.803 7.076 -15.744 1.00 91.12 503 THR A O 1
ATOM 3990 N N . GLU A 1 504 ? -4.855 7.419 -17.955 1.00 92.44 504 GLU A N 1
ATOM 3991 C CA . GLU A 1 504 ? -6.231 7.939 -18.016 1.00 92.44 504 GLU A CA 1
ATOM 3992 C C . GLU A 1 504 ? -7.244 6.889 -17.531 1.00 92.44 504 GLU A C 1
ATOM 3994 O O . GLU A 1 504 ? -8.104 7.187 -16.700 1.00 92.44 504 GLU A O 1
ATOM 3999 N N . SER A 1 505 ? -7.104 5.635 -17.979 1.00 91.94 505 SER A N 1
ATOM 4000 C CA . SER A 1 505 ? -7.960 4.524 -17.541 1.00 91.94 505 SER A CA 1
ATOM 4001 C C . SER A 1 505 ? -7.826 4.265 -16.036 1.00 91.94 505 SER A C 1
ATOM 4003 O O . SER A 1 505 ? -8.835 4.196 -15.332 1.00 91.94 505 SER A O 1
ATOM 4005 N N . LYS A 1 506 ? -6.589 4.215 -15.520 1.00 93.44 506 LYS A N 1
ATOM 4006 C CA . LYS A 1 506 ? -6.299 4.077 -14.081 1.00 93.44 506 LYS A CA 1
ATOM 4007 C C . LYS A 1 506 ? -6.845 5.248 -13.259 1.00 93.44 506 LYS A C 1
ATOM 4009 O O . LYS A 1 506 ? -7.406 5.027 -12.191 1.00 93.44 506 LYS A O 1
ATOM 4014 N N . CYS A 1 507 ? -6.758 6.478 -13.765 1.00 89.00 507 CYS A N 1
ATOM 4015 C CA . CYS A 1 507 ? -7.339 7.659 -13.124 1.00 89.00 507 CYS A CA 1
ATOM 4016 C C . CYS A 1 507 ? -8.872 7.551 -13.020 1.00 89.00 507 CYS A C 1
ATOM 4018 O O . CYS A 1 507 ? -9.445 7.786 -11.956 1.00 89.00 507 CYS A O 1
ATOM 4020 N N . ILE A 1 508 ? -9.546 7.098 -14.084 1.00 91.06 508 ILE A N 1
ATOM 4021 C CA . ILE A 1 508 ? -10.997 6.847 -14.084 1.00 91.06 508 ILE A CA 1
ATOM 4022 C C . ILE A 1 508 ? -11.381 5.726 -13.098 1.00 91.06 508 ILE A C 1
ATOM 4024 O O . ILE A 1 508 ? -12.431 5.803 -12.457 1.00 91.06 508 ILE A O 1
ATOM 4028 N N . GLU A 1 509 ? -10.559 4.685 -12.950 1.00 89.38 509 GLU A N 1
ATOM 4029 C CA . GLU A 1 509 ? -10.774 3.611 -11.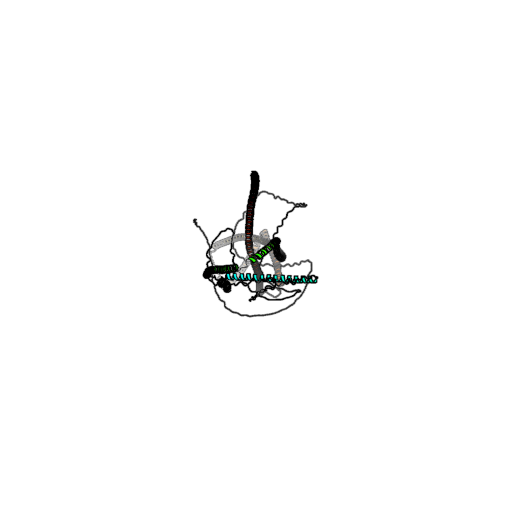970 1.00 89.38 509 GLU A CA 1
ATOM 4030 C C . GLU A 1 509 ? -10.572 4.087 -10.525 1.00 89.38 509 GLU A C 1
ATOM 4032 O O . GLU A 1 509 ? -11.452 3.871 -9.688 1.00 89.38 509 GLU A O 1
ATOM 4037 N N . LEU A 1 510 ? -9.493 4.822 -10.242 1.00 89.94 510 LEU A N 1
ATOM 4038 C CA . LEU A 1 510 ? -9.249 5.443 -8.936 1.00 89.94 510 LEU A CA 1
ATOM 4039 C C . LEU A 1 510 ? -10.350 6.449 -8.570 1.00 89.94 510 LEU A C 1
ATOM 4041 O O . LEU A 1 510 ? -10.822 6.456 -7.435 1.00 89.94 510 LEU A O 1
ATOM 4045 N N . GLN A 1 511 ? -10.849 7.237 -9.528 1.00 92.88 511 GLN A N 1
ATOM 4046 C CA . GLN A 1 511 ? -11.963 8.159 -9.292 1.00 92.88 511 GLN A CA 1
ATOM 4047 C C . GLN A 1 511 ? -13.266 7.415 -8.938 1.00 92.88 511 GLN A C 1
ATOM 4049 O O . GLN A 1 511 ? -14.025 7.875 -8.081 1.00 92.88 511 GLN A O 1
ATOM 4054 N N . LYS A 1 512 ? -13.531 6.251 -9.551 1.00 93.62 512 LYS A N 1
ATOM 4055 C CA . LYS A 1 512 ? -14.665 5.383 -9.176 1.00 93.62 512 LYS A CA 1
ATOM 4056 C C . LYS A 1 512 ? -14.474 4.788 -7.778 1.00 93.62 512 LYS A C 1
ATOM 4058 O O . LYS A 1 512 ? -15.417 4.810 -6.990 1.00 93.62 512 LYS A O 1
ATOM 4063 N N . ALA A 1 513 ? -13.270 4.309 -7.458 1.00 90.25 513 ALA A N 1
ATOM 4064 C CA . ALA A 1 513 ? -12.940 3.767 -6.140 1.00 90.25 513 ALA A CA 1
ATOM 4065 C C . ALA A 1 513 ? -13.087 4.825 -5.031 1.00 90.25 513 ALA A C 1
ATOM 4067 O O . ALA A 1 513 ? -13.724 4.557 -4.015 1.00 90.25 513 ALA A O 1
ATOM 4068 N N . HIS A 1 514 ? -12.603 6.050 -5.263 1.00 90.19 514 HIS A N 1
ATOM 4069 C CA . HIS A 1 514 ? -12.768 7.184 -4.350 1.00 90.19 514 HIS A CA 1
ATOM 4070 C C . HIS A 1 514 ? -14.246 7.508 -4.095 1.00 90.19 514 HIS A C 1
ATOM 4072 O O . HIS A 1 514 ? -14.656 7.638 -2.943 1.00 90.19 514 HIS A O 1
ATOM 4078 N N . ARG A 1 515 ? -15.076 7.606 -5.147 1.00 93.25 515 ARG A N 1
ATOM 4079 C CA . ARG A 1 515 ? -16.527 7.832 -4.988 1.00 93.25 515 ARG A CA 1
ATOM 4080 C C . ARG A 1 515 ? -17.180 6.708 -4.179 1.00 93.25 515 ARG A C 1
ATOM 4082 O O . ARG A 1 515 ? -17.933 6.990 -3.255 1.00 93.25 515 ARG A O 1
ATOM 4089 N N . HIS A 1 516 ? -16.833 5.450 -4.456 1.00 90.75 516 HIS A N 1
ATOM 4090 C CA . HIS A 1 516 ? -17.358 4.313 -3.702 1.00 90.75 516 HIS A CA 1
ATOM 4091 C C . HIS A 1 516 ? -16.957 4.350 -2.216 1.00 90.75 516 HIS A C 1
ATOM 4093 O O . HIS A 1 516 ? -17.804 4.122 -1.357 1.00 90.75 516 HIS A O 1
ATOM 4099 N N . ALA A 1 517 ? -15.704 4.693 -1.901 1.00 88.94 517 ALA A N 1
ATOM 4100 C CA . ALA A 1 517 ? -15.245 4.873 -0.523 1.00 88.94 517 ALA A CA 1
ATOM 4101 C C . ALA A 1 517 ? -15.961 6.044 0.179 1.00 88.94 517 ALA A C 1
ATOM 4103 O O . ALA A 1 517 ? -16.384 5.908 1.325 1.00 88.94 517 ALA A O 1
ATOM 4104 N N . GLN A 1 518 ? -16.171 7.164 -0.519 1.00 92.00 518 GLN A N 1
ATOM 4105 C CA . GLN A 1 518 ? -16.919 8.315 -0.006 1.00 92.00 518 GLN A CA 1
ATOM 4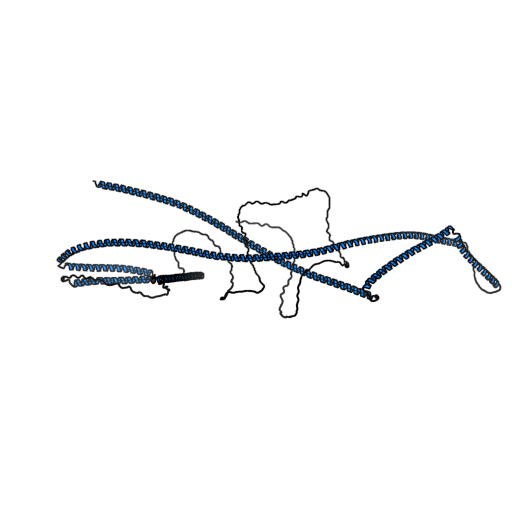106 C C . GLN A 1 518 ? -18.382 7.959 0.311 1.00 92.00 518 GLN A C 1
ATOM 4108 O O . GLN A 1 518 ? -18.906 8.365 1.348 1.00 92.00 518 GLN A O 1
ATOM 4113 N N . ASP A 1 519 ? -19.036 7.165 -0.538 1.00 92.69 519 ASP A N 1
ATOM 4114 C CA . ASP A 1 519 ? -20.412 6.716 -0.304 1.00 92.69 519 ASP A CA 1
ATOM 4115 C C . ASP A 1 519 ? -20.505 5.644 0.799 1.00 92.69 519 ASP A C 1
ATOM 4117 O O . ASP A 1 519 ? -21.471 5.642 1.565 1.00 92.69 519 ASP A O 1
ATOM 4121 N N . GLN A 1 520 ? -19.482 4.793 0.970 1.00 91.38 520 GLN A N 1
ATOM 4122 C CA . GLN A 1 520 ? -19.373 3.918 2.147 1.00 91.38 520 GLN A CA 1
ATOM 4123 C C . GLN A 1 520 ? -19.214 4.717 3.451 1.00 91.38 520 GLN A C 1
ATOM 4125 O O . GLN A 1 520 ? -19.856 4.381 4.447 1.00 91.38 520 GLN A O 1
ATOM 4130 N N . LEU A 1 521 ? -18.397 5.778 3.461 1.00 88.81 521 LEU A N 1
ATOM 4131 C CA . LEU A 1 521 ? -18.236 6.648 4.632 1.00 88.81 521 LEU A CA 1
ATOM 4132 C C . LEU A 1 521 ? -19.569 7.302 5.016 1.00 88.81 521 LEU A C 1
ATOM 4134 O O . LEU A 1 521 ? -20.007 7.128 6.150 1.00 88.81 521 LEU A O 1
ATOM 4138 N N . ARG A 1 522 ? -20.283 7.911 4.059 1.00 94.00 522 ARG A N 1
ATOM 4139 C CA . ARG A 1 522 ? -21.632 8.477 4.273 1.00 94.00 522 ARG A CA 1
ATOM 4140 C C . ARG A 1 522 ? -22.632 7.455 4.825 1.00 94.00 522 ARG A C 1
ATOM 4142 O O . ARG A 1 522 ? -23.431 7.767 5.707 1.00 94.00 522 ARG A O 1
ATOM 4149 N N . ALA A 1 523 ? -22.599 6.217 4.325 1.00 92.75 523 ALA A N 1
ATOM 4150 C CA . ALA A 1 523 ? -23.463 5.146 4.820 1.00 92.75 523 ALA A CA 1
ATOM 4151 C C . ALA A 1 523 ? -23.134 4.750 6.275 1.00 92.75 523 ALA A C 1
ATOM 4153 O O . ALA A 1 523 ? -24.046 4.503 7.068 1.00 92.75 523 ALA A O 1
ATOM 4154 N N . ASN A 1 524 ? -21.849 4.733 6.644 1.00 91.75 524 ASN A N 1
ATOM 4155 C CA . ASN A 1 524 ? -21.403 4.481 8.016 1.00 91.75 524 ASN A CA 1
ATOM 4156 C C . ASN A 1 524 ? -21.728 5.655 8.957 1.00 91.75 524 ASN A C 1
ATOM 4158 O O . ASN A 1 524 ? -22.209 5.419 10.063 1.00 91.75 524 ASN A O 1
ATOM 4162 N N . GLU A 1 525 ? -21.571 6.903 8.510 1.00 90.81 525 GLU A N 1
ATOM 4163 C CA . GLU A 1 525 ? -21.985 8.105 9.246 1.00 90.81 525 GLU A CA 1
ATOM 4164 C C . GLU A 1 525 ? -23.485 8.068 9.571 1.00 90.81 525 GLU A C 1
ATOM 4166 O O . GLU A 1 525 ? -23.870 8.188 10.735 1.00 90.81 525 GLU A O 1
ATOM 4171 N N . HIS A 1 526 ? -24.344 7.803 8.579 1.00 92.75 526 HIS A N 1
ATOM 4172 C CA . HIS A 1 526 ? -25.784 7.638 8.804 1.00 92.75 526 HIS A CA 1
ATOM 4173 C C . HIS A 1 526 ? -26.115 6.481 9.762 1.00 92.75 526 HIS A C 1
ATOM 4175 O O . HIS A 1 526 ? -27.031 6.605 10.580 1.00 92.75 526 HIS A O 1
ATOM 4181 N N . ARG A 1 527 ? -25.364 5.372 9.709 1.00 94.81 527 ARG A N 1
ATOM 4182 C CA . ARG A 1 527 ? -25.516 4.257 10.654 1.00 94.81 527 ARG A CA 1
ATOM 4183 C C . ARG A 1 527 ? -25.167 4.678 12.085 1.00 94.81 527 ARG A C 1
ATOM 4185 O O . ARG A 1 527 ? -25.956 4.407 12.987 1.00 94.81 527 ARG A O 1
ATOM 4192 N N . TRP A 1 528 ? -24.039 5.357 12.295 1.00 95.50 528 TRP A N 1
ATOM 4193 C CA . TRP A 1 528 ? -23.619 5.831 13.619 1.00 95.50 528 TRP A CA 1
ATOM 4194 C C . TRP A 1 528 ? -24.542 6.917 14.182 1.00 95.50 528 TRP A C 1
ATOM 4196 O O . TRP A 1 528 ? -24.791 6.936 15.385 1.00 95.50 528 TRP A O 1
ATOM 4206 N N . ILE A 1 529 ? -25.107 7.784 13.333 1.00 93.88 529 ILE A N 1
ATOM 4207 C CA . ILE A 1 529 ? -26.139 8.751 13.738 1.00 93.88 529 ILE A CA 1
ATOM 4208 C C . ILE A 1 529 ? -27.374 8.014 14.277 1.00 93.88 529 ILE A C 1
ATOM 4210 O O . ILE A 1 529 ? -27.820 8.311 15.384 1.00 93.88 529 ILE A O 1
ATOM 4214 N N . LYS A 1 530 ? -27.872 6.997 13.562 1.00 95.75 530 LYS A N 1
ATOM 4215 C CA . LYS A 1 530 ? -29.017 6.187 14.010 1.00 95.75 530 LYS A CA 1
ATOM 4216 C C . LYS A 1 530 ? -28.723 5.410 15.300 1.00 95.75 530 LYS A C 1
ATOM 4218 O O . LYS A 1 530 ? -29.558 5.365 16.197 1.00 95.75 530 LYS A O 1
ATOM 4223 N N . GLU A 1 531 ? -27.530 4.833 15.425 1.00 93.56 531 GLU A N 1
ATOM 4224 C CA . GLU A 1 531 ? -27.092 4.122 16.635 1.00 93.56 531 GLU A CA 1
ATOM 4225 C C . GLU A 1 531 ? -26.991 5.069 17.848 1.00 93.56 531 GLU A C 1
ATOM 4227 O O . GLU A 1 531 ? -27.451 4.742 18.943 1.00 93.56 531 GLU A O 1
ATOM 4232 N N . LYS A 1 532 ? -26.497 6.297 17.642 1.00 95.50 532 LYS A N 1
ATOM 4233 C CA . LYS A 1 532 ? -26.498 7.375 18.642 1.00 95.50 532 LYS A CA 1
ATOM 4234 C C . LYS A 1 532 ? -27.918 7.785 19.054 1.00 95.50 532 LYS A C 1
ATOM 4236 O O . LYS A 1 532 ? -28.157 7.994 20.241 1.00 95.50 532 LYS A O 1
ATOM 4241 N N . GLU A 1 533 ? -28.859 7.892 18.117 1.00 95.88 533 GLU A N 1
ATOM 4242 C CA . GLU A 1 533 ? -30.271 8.187 18.414 1.00 95.88 533 GLU A CA 1
ATOM 4243 C C . GLU A 1 533 ? -30.937 7.067 19.229 1.00 95.88 533 GLU A C 1
ATOM 4245 O O . GLU A 1 533 ? -31.617 7.345 20.220 1.00 95.88 533 GLU A O 1
ATOM 4250 N N . GLU A 1 534 ? -30.691 5.801 18.880 1.00 94.38 534 GLU A N 1
ATOM 4251 C CA . GLU A 1 534 ? -31.183 4.637 19.630 1.00 94.38 534 GLU A CA 1
ATOM 4252 C C . GLU A 1 534 ? -30.612 4.592 21.057 1.00 94.38 534 GLU A C 1
ATOM 4254 O O . GLU A 1 534 ? -31.364 4.404 22.019 1.00 94.38 534 GLU A O 1
ATOM 4259 N N . LEU A 1 535 ? -29.310 4.855 21.224 1.00 94.94 535 LEU A N 1
ATOM 4260 C CA . LEU A 1 535 ? -28.660 4.949 22.535 1.00 94.94 535 LEU A CA 1
ATOM 4261 C C . LEU A 1 535 ? -29.184 6.125 23.373 1.00 94.94 535 LEU A C 1
ATOM 4263 O O . LEU A 1 535 ? -29.437 5.951 24.566 1.00 94.94 535 LEU A O 1
ATOM 4267 N N . LEU A 1 536 ? -29.407 7.300 22.775 1.00 96.06 536 LEU A N 1
ATOM 4268 C CA . LEU A 1 536 ? -30.003 8.454 23.462 1.00 96.06 536 LEU A CA 1
ATOM 4269 C C . LEU A 1 536 ? -31.455 8.182 23.882 1.00 96.06 536 LEU A C 1
ATOM 4271 O O . LEU A 1 536 ? -31.854 8.552 24.989 1.00 96.06 536 LEU A O 1
ATOM 4275 N N . SER A 1 537 ? -32.232 7.496 23.040 1.00 97.12 537 SER A N 1
ATOM 4276 C CA . SER A 1 537 ? -33.592 7.060 23.368 1.00 97.12 537 SER A CA 1
ATOM 4277 C C . SER A 1 537 ? -33.595 6.060 24.529 1.00 97.12 537 SER A C 1
ATOM 4279 O O . SER A 1 537 ? -34.379 6.215 25.470 1.00 97.12 537 SER A O 1
ATOM 4281 N N . LYS A 1 538 ? -32.679 5.081 24.522 1.00 94.81 538 LYS A N 1
ATOM 4282 C CA . LYS A 1 538 ? -32.515 4.133 25.631 1.00 94.81 538 LYS A CA 1
ATOM 4283 C C . LYS A 1 538 ? -32.105 4.846 26.923 1.00 94.81 538 LYS A C 1
ATOM 4285 O O . LYS A 1 538 ? -32.782 4.692 27.931 1.00 94.81 538 LYS A O 1
ATOM 4290 N N . HIS A 1 539 ? -31.078 5.694 26.886 1.00 93.19 539 HIS A N 1
ATOM 4291 C CA . HIS A 1 539 ? -30.624 6.462 28.050 1.00 93.19 539 HIS A CA 1
ATOM 4292 C C . HIS A 1 539 ? -31.738 7.351 28.636 1.00 93.19 539 HIS A C 1
ATOM 4294 O O . HIS A 1 539 ? -31.868 7.468 29.854 1.00 93.19 539 HIS A O 1
ATOM 4300 N N . LYS A 1 540 ? -32.600 7.934 27.791 1.00 96.75 540 LYS A N 1
ATOM 4301 C CA . LYS A 1 540 ? -33.789 8.676 28.237 1.00 96.75 540 LYS A CA 1
ATOM 4302 C C . LYS A 1 540 ? -34.803 7.777 28.959 1.00 96.75 540 LYS A C 1
ATOM 4304 O O . LYS A 1 540 ? -35.380 8.216 29.951 1.00 96.75 540 LYS A O 1
ATOM 4309 N N . HIS A 1 541 ? -35.010 6.544 28.495 1.00 96.06 541 HIS A N 1
ATOM 4310 C CA . HIS A 1 541 ? -35.869 5.564 29.168 1.00 96.06 541 HIS A CA 1
ATOM 4311 C C . HIS A 1 541 ? -35.267 5.088 30.499 1.00 96.06 541 HIS A C 1
ATOM 4313 O O . HIS A 1 541 ? -35.948 5.123 31.523 1.00 96.06 541 HIS A O 1
ATOM 4319 N N . ASP A 1 542 ? -33.983 4.726 30.505 1.00 93.62 542 ASP A N 1
ATOM 4320 C CA . ASP A 1 542 ? -33.256 4.283 31.699 1.00 93.62 542 ASP A CA 1
ATOM 4321 C C . ASP A 1 542 ? -33.252 5.391 32.775 1.00 93.62 542 ASP A C 1
ATOM 4323 O O . ASP A 1 542 ? -33.513 5.121 33.949 1.00 93.62 542 ASP A O 1
ATOM 4327 N N . ARG A 1 543 ? -33.088 6.663 32.374 1.00 96.62 543 ARG A N 1
ATOM 4328 C CA . ARG A 1 543 ? -33.246 7.830 33.259 1.00 96.62 543 ARG A CA 1
ATOM 4329 C C . ARG A 1 543 ? -34.668 7.968 33.807 1.00 96.62 543 ARG A C 1
ATOM 4331 O O . ARG A 1 543 ? -34.825 8.123 35.010 1.00 96.62 543 ARG A O 1
ATOM 4338 N N . GLN A 1 544 ? -35.705 7.854 32.973 1.00 96.56 544 GLN A N 1
ATOM 4339 C CA . GLN A 1 544 ? -37.103 7.888 33.438 1.00 96.56 544 GLN A CA 1
ATOM 4340 C C . GLN A 1 544 ? -37.445 6.744 34.407 1.00 96.56 544 GLN A C 1
ATOM 4342 O O . GLN A 1 544 ? -38.331 6.891 35.249 1.00 96.56 544 GLN A O 1
ATOM 4347 N N . MET A 1 545 ? -36.772 5.599 34.285 1.00 96.56 545 MET A N 1
ATOM 4348 C CA . MET A 1 545 ? -36.896 4.469 35.203 1.00 96.56 545 MET A CA 1
ATOM 4349 C C . MET A 1 545 ? -36.181 4.766 36.533 1.00 96.56 545 MET A C 1
ATOM 4351 O O . MET A 1 545 ? -36.773 4.590 37.597 1.00 96.56 545 MET A O 1
ATOM 4355 N N . LEU A 1 546 ? -34.972 5.335 36.486 1.00 96.12 546 LEU A N 1
ATOM 4356 C CA . LEU A 1 546 ? -34.232 5.780 37.671 1.00 96.12 546 LEU A CA 1
ATOM 4357 C C . LEU A 1 546 ? -34.949 6.915 38.431 1.00 96.12 546 LEU A C 1
ATOM 4359 O O . LEU A 1 546 ? -35.022 6.877 39.659 1.00 96.12 546 LEU A O 1
ATOM 4363 N N . ASP A 1 547 ? -35.547 7.877 37.721 1.00 96.19 547 ASP A N 1
ATOM 4364 C CA . ASP A 1 547 ? -36.358 8.961 38.296 1.00 96.19 547 ASP A CA 1
ATOM 4365 C C . ASP A 1 547 ? -37.584 8.405 39.053 1.00 96.19 547 ASP A C 1
ATOM 4367 O O . ASP A 1 547 ? -37.987 8.960 40.077 1.00 96.19 547 ASP A O 1
ATOM 4371 N N . LYS A 1 548 ? -38.172 7.292 38.581 1.00 97.19 548 LYS A N 1
ATOM 4372 C CA . LYS A 1 548 ? -39.251 6.577 39.288 1.00 97.19 548 LYS A CA 1
ATOM 4373 C C . LYS A 1 548 ? -38.731 5.864 40.529 1.00 97.19 548 LYS A C 1
ATOM 4375 O O . LYS A 1 548 ? -39.239 6.137 41.608 1.00 97.19 548 LYS A O 1
ATOM 4380 N N . LEU A 1 549 ? -37.681 5.045 40.411 1.00 95.00 549 LEU A N 1
ATOM 4381 C CA . LEU A 1 549 ? -37.090 4.348 41.562 1.00 95.00 549 LEU A CA 1
ATOM 4382 C C . LEU A 1 549 ? -36.616 5.314 42.660 1.00 95.00 549 LEU A C 1
ATOM 4384 O O . LEU A 1 549 ? -36.720 4.998 43.841 1.00 95.00 549 LEU A O 1
ATOM 4388 N N . THR A 1 550 ? -36.136 6.502 42.286 1.00 95.81 550 THR A N 1
ATOM 4389 C CA . THR A 1 550 ? -35.743 7.560 43.231 1.00 95.81 550 THR A CA 1
ATOM 4390 C C . THR A 1 550 ? -36.956 8.124 43.977 1.00 95.81 550 THR A C 1
ATOM 4392 O O . THR A 1 550 ? -36.899 8.309 45.193 1.00 95.81 550 THR A O 1
ATOM 4395 N N . LYS A 1 551 ? -38.084 8.335 43.283 1.00 96.31 551 LYS A N 1
ATOM 4396 C CA . LYS A 1 551 ? -39.351 8.738 43.915 1.00 96.31 551 LYS A CA 1
ATOM 4397 C C . LYS A 1 551 ? -39.903 7.637 44.815 1.00 96.31 551 LYS A C 1
ATOM 4399 O O . LYS A 1 551 ? -40.174 7.912 45.980 1.00 96.31 551 LYS A O 1
ATOM 4404 N N . ASP A 1 552 ? -39.984 6.404 44.322 1.00 94.12 552 ASP A N 1
ATOM 4405 C CA . ASP A 1 552 ? -40.441 5.247 45.097 1.00 94.12 552 ASP A CA 1
ATOM 4406 C C . ASP A 1 552 ? -39.587 5.061 46.360 1.00 94.12 552 ASP A C 1
ATOM 4408 O O . ASP A 1 552 ? -40.133 4.890 47.449 1.00 94.12 552 ASP A O 1
ATOM 4412 N N . ARG A 1 553 ? -38.254 5.190 46.248 1.00 95.81 553 ARG A N 1
ATOM 4413 C CA . ARG A 1 553 ? -37.342 5.218 47.398 1.00 95.81 553 ARG A CA 1
ATOM 4414 C C . ARG A 1 553 ? -37.729 6.321 48.380 1.00 95.81 553 ARG A C 1
ATOM 4416 O O . ARG A 1 553 ? -37.960 6.002 49.537 1.00 95.81 553 ARG A O 1
ATOM 4423 N N . SER A 1 554 ? -37.831 7.579 47.943 1.00 94.81 554 SER A N 1
ATOM 4424 C CA . SER A 1 554 ? -38.173 8.701 48.836 1.00 94.81 554 SER A CA 1
ATOM 4425 C C . SER A 1 554 ? -39.523 8.510 49.548 1.00 94.81 554 SER A C 1
ATOM 4427 O O . SER A 1 554 ? -39.656 8.848 50.723 1.00 94.81 554 SER A O 1
ATOM 4429 N N . TYR A 1 555 ? -40.503 7.887 48.883 1.00 96.56 555 TYR A N 1
ATOM 4430 C CA . TYR A 1 555 ? -41.787 7.508 49.477 1.00 96.56 555 TYR A CA 1
ATOM 4431 C C . TYR A 1 555 ? -41.645 6.402 50.537 1.00 96.56 555 TYR A C 1
ATOM 4433 O O . TYR A 1 555 ? -42.214 6.522 51.622 1.00 96.56 555 TYR A O 1
ATOM 4441 N N . PHE A 1 556 ? -40.863 5.349 50.270 1.00 96.19 556 PHE A N 1
ATOM 4442 C CA . PHE A 1 556 ? -40.571 4.315 51.271 1.00 96.19 556 PHE A CA 1
ATOM 4443 C C . PHE A 1 556 ? -39.742 4.855 52.444 1.00 96.19 556 PHE A C 1
ATOM 4445 O O . PHE A 1 556 ? -40.018 4.488 53.577 1.00 96.19 556 PHE A O 1
ATOM 4452 N N . GLU A 1 557 ? -38.784 5.745 52.195 1.00 95.62 557 GLU A N 1
ATOM 4453 C CA . GLU A 1 557 ? -37.925 6.392 53.199 1.00 95.62 557 GLU A CA 1
ATOM 4454 C C . GLU A 1 557 ? -38.760 7.307 54.117 1.00 95.62 557 GLU A C 1
ATOM 4456 O O . GLU A 1 557 ? -38.688 7.191 55.338 1.00 95.62 557 GLU A O 1
ATOM 4461 N N . THR A 1 558 ? -39.685 8.093 53.548 1.00 96.44 558 THR A N 1
ATOM 4462 C CA . THR A 1 558 ? -40.693 8.855 54.315 1.00 96.44 558 THR A CA 1
ATOM 4463 C C . THR A 1 558 ? -41.596 7.933 55.142 1.00 96.44 558 THR A C 1
ATOM 4465 O O . THR A 1 558 ? -41.871 8.218 56.303 1.00 96.44 558 THR A O 1
ATOM 4468 N N . ARG A 1 559 ? -42.055 6.813 54.564 1.00 96.50 559 ARG A N 1
ATOM 4469 C CA . ARG A 1 559 ? -42.925 5.849 55.255 1.00 96.50 559 ARG A CA 1
ATOM 4470 C C . ARG A 1 559 ? -42.209 5.068 56.362 1.00 96.50 559 ARG A C 1
ATOM 4472 O O . ARG A 1 559 ? -42.856 4.703 57.335 1.00 96.50 559 ARG A O 1
ATOM 4479 N N . MET A 1 560 ? -40.917 4.780 56.213 1.00 94.75 560 MET A N 1
ATOM 4480 C CA . MET A 1 560 ? -40.109 4.191 57.284 1.00 94.75 560 MET A CA 1
ATOM 4481 C C . MET A 1 560 ? -40.033 5.158 58.460 1.00 94.75 560 MET A C 1
ATOM 4483 O O . MET A 1 560 ? -40.419 4.778 59.558 1.00 94.75 560 MET A O 1
ATOM 4487 N N . LYS A 1 561 ? -39.699 6.430 58.203 1.00 96.12 561 LYS A N 1
ATOM 4488 C CA . LYS A 1 561 ? -39.631 7.462 59.244 1.00 96.12 561 LYS A CA 1
ATOM 4489 C C . LYS A 1 561 ? -40.946 7.619 60.016 1.00 96.12 561 LYS A C 1
ATOM 4491 O O . LYS A 1 561 ? -40.924 7.646 61.238 1.00 96.12 561 LYS A O 1
ATOM 4496 N N . THR A 1 562 ? -42.099 7.629 59.339 1.00 95.19 562 THR A N 1
ATOM 4497 C CA . THR A 1 562 ? -43.404 7.713 60.030 1.00 95.19 562 THR A CA 1
ATOM 4498 C C . THR A 1 562 ? -43.820 6.431 60.759 1.00 95.19 562 THR A C 1
ATOM 4500 O O . THR A 1 562 ? -44.721 6.472 61.594 1.00 95.19 562 THR A O 1
ATOM 4503 N N . LEU A 1 563 ? -43.195 5.286 60.464 1.00 94.31 563 LEU A N 1
ATOM 4504 C CA . LEU A 1 563 ? -43.358 4.055 61.243 1.00 94.31 563 LEU A CA 1
ATOM 4505 C C . LEU A 1 563 ? -42.397 4.013 62.435 1.00 94.31 563 LEU A C 1
ATOM 4507 O O . LEU A 1 563 ? -42.802 3.550 63.493 1.00 94.31 563 LEU A O 1
ATOM 4511 N N . GLU A 1 564 ? -41.177 4.525 62.284 1.00 95.00 564 GLU A N 1
ATOM 4512 C CA . GLU A 1 564 ? -40.198 4.708 63.362 1.00 95.00 564 GLU A CA 1
ATOM 4513 C C . GLU A 1 564 ? -40.756 5.672 64.425 1.00 95.00 564 GLU A C 1
ATOM 4515 O O . GLU A 1 564 ? -40.870 5.287 65.583 1.00 95.00 564 GLU A O 1
ATOM 4520 N N . GLU A 1 565 ? -41.259 6.844 64.017 1.00 95.44 565 GLU A N 1
ATOM 4521 C CA . GLU A 1 565 ? -41.945 7.818 64.890 1.00 95.44 565 GLU A CA 1
ATOM 4522 C C . GLU A 1 565 ? -43.165 7.219 65.622 1.00 95.44 565 GLU A C 1
ATOM 4524 O O . GLU A 1 565 ? -43.435 7.550 66.775 1.00 95.44 565 GLU A O 1
ATOM 4529 N N . LEU A 1 566 ? -43.915 6.319 64.971 1.00 95.81 566 LEU A N 1
ATOM 4530 C CA . LEU A 1 566 ? -45.093 5.664 65.557 1.00 95.81 566 LEU A CA 1
ATOM 4531 C C . LEU A 1 566 ? -44.729 4.487 66.479 1.00 95.81 566 LEU A C 1
ATOM 4533 O O . LEU A 1 566 ? -45.501 4.156 67.381 1.00 95.81 566 LEU A O 1
ATOM 4537 N N . VAL A 1 567 ? -43.582 3.842 66.259 1.00 94.00 567 VAL A N 1
ATOM 4538 C CA . VAL A 1 567 ? -43.015 2.860 67.192 1.00 94.00 567 VAL A CA 1
ATOM 4539 C C . VAL A 1 567 ? -42.481 3.584 68.424 1.00 94.00 567 VAL A C 1
ATOM 4541 O O . VAL A 1 567 ? -42.875 3.219 69.523 1.00 94.00 567 VAL A O 1
ATOM 4544 N N . GLU A 1 568 ? -41.718 4.665 68.254 1.00 96.19 568 GLU A N 1
ATOM 4545 C CA . GLU A 1 568 ? -41.208 5.504 69.345 1.00 96.19 568 GLU A CA 1
ATOM 4546 C C . GLU A 1 568 ? -42.348 6.074 70.213 1.00 96.19 568 GLU A C 1
ATOM 4548 O O . GLU A 1 568 ? -42.317 5.957 71.437 1.00 96.19 568 GLU A O 1
ATOM 4553 N N . ASP A 1 569 ? -43.416 6.612 69.613 1.00 95.44 569 ASP A N 1
ATOM 4554 C CA . ASP A 1 569 ? -44.625 7.049 70.335 1.00 95.44 569 ASP A CA 1
ATOM 4555 C C . ASP A 1 569 ? -45.275 5.914 71.155 1.00 95.44 569 ASP A C 1
ATOM 4557 O O . ASP A 1 569 ? -45.732 6.132 72.280 1.00 95.44 569 ASP A O 1
ATOM 4561 N N . LYS A 1 570 ? -45.291 4.684 70.627 1.00 94.00 570 LYS A N 1
ATOM 4562 C CA . LYS A 1 570 ? -45.838 3.513 71.329 1.00 94.00 570 LYS A CA 1
ATOM 4563 C C . LYS A 1 570 ? -44.919 2.978 72.419 1.00 94.00 570 LYS A C 1
ATOM 4565 O O . LYS A 1 570 ? -45.426 2.598 73.468 1.00 94.00 570 LYS A O 1
ATOM 4570 N N . GLU A 1 571 ? -43.612 2.949 72.196 1.00 93.25 571 GLU A N 1
ATOM 4571 C CA . GLU A 1 571 ? -42.620 2.535 73.189 1.00 93.25 571 GLU A CA 1
ATOM 4572 C C . GLU A 1 571 ? -42.618 3.511 74.370 1.00 93.25 571 GLU A C 1
ATOM 4574 O O . GLU A 1 571 ? -42.728 3.074 75.512 1.00 93.25 571 GLU A O 1
ATOM 4579 N N . ASN A 1 572 ? -42.664 4.822 74.111 1.00 94.94 572 ASN A N 1
ATOM 4580 C CA . ASN A 1 572 ? -42.831 5.841 75.150 1.00 94.94 572 ASN A CA 1
ATOM 4581 C C . ASN A 1 572 ? -44.155 5.682 75.928 1.00 94.94 572 ASN A C 1
ATOM 4583 O O . ASN A 1 572 ? -44.172 5.799 77.153 1.00 94.94 572 ASN A O 1
ATOM 4587 N N . LYS A 1 573 ? -45.270 5.368 75.250 1.00 93.81 573 LYS A N 1
ATOM 4588 C CA . LYS A 1 573 ? -46.568 5.108 75.909 1.00 93.81 573 LYS A CA 1
ATOM 4589 C C . LYS A 1 573 ? -46.582 3.817 76.729 1.00 93.81 573 LYS A C 1
ATOM 4591 O O . LYS A 1 573 ? -47.203 3.793 77.789 1.00 93.81 573 LYS A O 1
ATOM 4596 N N . LEU A 1 574 ? -45.912 2.764 76.263 1.00 91.69 574 LEU A N 1
ATOM 4597 C CA . LEU A 1 574 ? -45.756 1.515 77.010 1.00 91.69 574 LEU A CA 1
ATOM 4598 C C . LEU A 1 574 ? -44.849 1.715 78.227 1.00 91.69 574 LEU A C 1
ATOM 4600 O O . LEU A 1 574 ? -45.240 1.307 79.314 1.00 91.69 574 LEU A O 1
ATOM 4604 N N . HIS A 1 575 ? -43.723 2.418 78.083 1.00 93.12 575 HIS A N 1
ATOM 4605 C CA . HIS A 1 575 ? -42.834 2.757 79.196 1.00 93.12 575 HIS A CA 1
ATOM 4606 C C . HIS A 1 575 ? -43.555 3.599 80.257 1.00 93.12 575 HIS A C 1
ATOM 4608 O O . HIS A 1 575 ? -43.468 3.293 81.440 1.00 93.12 575 HIS A O 1
ATOM 4614 N N . ALA A 1 576 ? -44.328 4.616 79.860 1.00 94.44 576 ALA A N 1
ATOM 4615 C CA . ALA A 1 576 ? -45.117 5.418 80.799 1.00 94.44 576 ALA A CA 1
ATOM 4616 C C . ALA A 1 576 ? -46.206 4.593 81.521 1.00 94.44 576 ALA A C 1
ATOM 4618 O O . ALA A 1 576 ? -46.514 4.849 82.686 1.00 94.44 576 ALA A O 1
ATOM 4619 N N . ALA A 1 577 ? -46.782 3.586 80.855 1.00 92.31 577 ALA A N 1
ATOM 4620 C CA . ALA A 1 577 ? -47.727 2.659 81.474 1.00 92.31 577 ALA A CA 1
ATOM 4621 C C . ALA A 1 577 ? -47.034 1.651 82.413 1.00 92.31 577 ALA A C 1
ATOM 4623 O O . ALA A 1 577 ? -47.557 1.373 83.488 1.00 92.31 577 ALA A O 1
ATOM 4624 N N . GLU A 1 578 ? -45.860 1.134 82.044 1.00 89.88 578 GLU A N 1
ATOM 4625 C CA . GLU A 1 578 ? -45.045 0.226 82.862 1.00 89.88 578 GLU A CA 1
ATOM 4626 C C . GLU A 1 578 ? -44.493 0.930 84.109 1.00 89.88 578 GLU A C 1
ATOM 4628 O O . GLU A 1 578 ? -44.574 0.386 85.209 1.00 89.88 578 GLU A O 1
ATOM 4633 N N . GLU A 1 579 ? -44.033 2.174 83.973 1.00 94.81 579 GLU A N 1
ATOM 4634 C CA . GLU A 1 579 ? -43.631 3.045 85.079 1.00 94.81 579 GLU A CA 1
ATOM 4635 C C . GLU A 1 579 ? -44.806 3.301 86.033 1.00 94.81 579 GLU A C 1
ATOM 4637 O O . GLU A 1 579 ? -44.671 3.109 87.242 1.00 94.81 579 GLU A O 1
ATOM 4642 N N . LYS A 1 580 ? -45.998 3.629 85.508 1.00 94.38 580 LYS A N 1
ATOM 4643 C CA . LYS A 1 580 ? -47.203 3.777 86.337 1.00 94.38 580 LYS A CA 1
ATOM 4644 C C . LYS A 1 580 ? -47.563 2.478 87.065 1.00 94.38 580 LYS A C 1
ATOM 4646 O O . LYS A 1 580 ? -47.756 2.505 88.274 1.00 94.38 580 LYS A O 1
ATOM 4651 N N . MET A 1 581 ? -47.613 1.345 86.364 1.00 89.69 581 MET A N 1
ATOM 4652 C CA . MET A 1 581 ? -47.912 0.041 86.972 1.00 89.69 581 MET A CA 1
ATOM 4653 C C . MET A 1 581 ? -46.853 -0.373 88.005 1.00 89.69 581 MET A C 1
ATOM 4655 O O . MET A 1 581 ? -47.184 -1.030 88.989 1.00 89.69 581 MET A O 1
ATOM 4659 N N . THR A 1 582 ? -45.593 0.030 87.819 1.00 92.56 582 THR A N 1
ATOM 4660 C CA . THR A 1 582 ? -44.517 -0.182 88.797 1.00 92.56 582 THR A CA 1
ATOM 4661 C C . THR A 1 582 ? -44.761 0.650 90.053 1.00 92.56 582 THR A C 1
ATOM 4663 O O . THR A 1 582 ? -44.733 0.093 91.149 1.00 92.56 582 THR A O 1
ATOM 4666 N N . ASN A 1 583 ? -45.097 1.935 89.907 1.00 93.25 583 ASN A N 1
ATOM 4667 C CA . ASN A 1 583 ? -45.465 2.811 91.023 1.00 93.25 583 ASN A CA 1
ATOM 4668 C C . ASN A 1 583 ? -46.706 2.290 91.776 1.00 93.25 583 ASN A C 1
ATOM 4670 O O . ASN A 1 583 ? -46.671 2.179 93.001 1.00 93.25 583 ASN A O 1
ATOM 4674 N N . ASP A 1 584 ? -47.760 1.886 91.055 1.00 91.00 584 ASP A N 1
ATOM 4675 C CA . ASP A 1 584 ? -48.978 1.293 91.629 1.00 91.00 584 ASP A CA 1
ATOM 4676 C C . ASP A 1 584 ? -48.643 0.007 92.438 1.00 91.00 584 ASP A C 1
ATOM 4678 O O . ASP A 1 584 ? -49.182 -0.222 93.524 1.00 91.00 584 ASP A O 1
ATOM 4682 N N . VAL A 1 585 ? -47.703 -0.824 91.957 1.00 90.00 585 VAL A N 1
ATOM 4683 C CA . VAL A 1 585 ? -47.220 -2.036 92.654 1.00 90.00 585 VAL A CA 1
ATOM 4684 C C . VAL A 1 585 ? -46.313 -1.721 93.849 1.00 90.00 585 VAL A C 1
ATOM 4686 O O . VAL A 1 585 ? -46.368 -2.438 94.852 1.00 90.00 585 VAL A O 1
ATOM 4689 N N . GLU A 1 586 ? -45.482 -0.680 93.793 1.00 92.88 586 GLU A N 1
ATOM 4690 C CA . GLU A 1 586 ? -44.684 -0.240 94.945 1.00 92.88 586 GLU A CA 1
ATOM 4691 C C . GLU A 1 586 ? -45.555 0.363 96.051 1.00 92.88 586 GLU A C 1
ATOM 4693 O O . GLU A 1 586 ? -45.342 0.051 97.227 1.00 92.88 586 GLU A O 1
ATOM 4698 N N . GLU A 1 587 ? -46.591 1.128 95.701 1.00 91.56 587 GLU A N 1
ATOM 4699 C CA . GLU A 1 587 ? -47.565 1.608 96.678 1.00 91.56 587 GLU A CA 1
ATOM 4700 C C . GLU A 1 587 ? -48.351 0.445 97.303 1.00 91.56 587 GLU A C 1
ATOM 4702 O O . GLU A 1 587 ? -48.412 0.343 98.530 1.00 91.56 587 GLU A O 1
ATOM 4707 N N . ALA A 1 588 ? -48.858 -0.498 96.501 1.00 89.19 588 ALA A N 1
ATOM 4708 C CA . ALA A 1 588 ? -49.539 -1.687 97.018 1.00 89.19 588 ALA A CA 1
ATOM 4709 C C . ALA A 1 588 ? -48.633 -2.534 97.938 1.00 89.19 588 ALA A C 1
ATOM 4711 O O . ALA A 1 588 ? -49.078 -3.025 98.978 1.00 89.19 588 ALA A O 1
ATOM 4712 N N . ARG A 1 589 ? -47.336 -2.666 97.614 1.00 90.31 589 ARG A N 1
ATOM 4713 C CA . ARG A 1 589 ? -46.338 -3.310 98.493 1.00 90.31 589 ARG A CA 1
ATOM 4714 C C . ARG A 1 589 ? -46.157 -2.555 99.807 1.00 90.31 589 ARG A C 1
ATOM 4716 O O . ARG A 1 589 ? -46.083 -3.196 100.854 1.00 90.31 589 ARG A O 1
ATOM 4723 N N . LYS A 1 590 ? -46.086 -1.222 99.769 1.00 91.75 590 LYS A N 1
ATOM 4724 C CA . LYS A 1 590 ? -45.965 -0.371 100.961 1.00 91.75 590 LYS A CA 1
ATOM 4725 C C . LYS A 1 590 ? -47.190 -0.520 101.868 1.00 91.75 590 LYS A C 1
ATOM 4727 O O . LYS A 1 590 ? -47.021 -0.788 103.056 1.00 91.75 590 LYS A O 1
ATOM 4732 N N . GLN A 1 591 ? -48.396 -0.434 101.303 1.00 90.31 591 GLN A N 1
ATOM 4733 C CA . GLN A 1 591 ? -49.657 -0.631 102.027 1.00 90.31 591 GLN A CA 1
ATOM 4734 C C . GLN A 1 591 ? -49.731 -2.034 102.659 1.00 90.31 591 GLN A C 1
ATOM 4736 O O . GLN A 1 591 ? -50.035 -2.158 103.842 1.00 90.31 591 GLN A O 1
ATOM 4741 N N . ALA A 1 592 ? -49.365 -3.092 101.925 1.00 85.25 592 ALA A N 1
ATOM 4742 C CA . ALA A 1 592 ? -49.344 -4.461 102.451 1.00 85.25 592 ALA A CA 1
ATOM 4743 C C . ALA A 1 592 ? -48.301 -4.681 103.569 1.00 85.25 592 ALA A C 1
ATOM 4745 O O . ALA A 1 592 ? -48.514 -5.498 104.467 1.00 85.25 592 ALA A O 1
ATOM 4746 N N . LEU A 1 593 ? -47.174 -3.961 103.540 1.00 89.31 593 LEU A N 1
ATOM 4747 C CA . LEU A 1 593 ? -46.147 -4.011 104.588 1.00 89.31 593 LEU A CA 1
ATOM 4748 C C . LEU A 1 593 ? -46.623 -3.287 105.860 1.00 89.31 593 LEU A C 1
ATOM 4750 O O . LEU A 1 593 ? -46.430 -3.791 106.968 1.00 89.31 593 LEU A O 1
ATOM 4754 N N . GLU A 1 594 ? -47.318 -2.159 105.706 1.00 90.31 594 GLU A N 1
ATOM 4755 C CA . GLU A 1 594 ? -47.971 -1.452 106.811 1.00 90.31 594 GLU A CA 1
ATOM 4756 C C . GLU A 1 594 ? -49.107 -2.287 107.428 1.00 90.31 594 GLU A C 1
ATOM 4758 O O . GLU A 1 594 ? -49.135 -2.476 108.646 1.00 90.31 594 GLU A O 1
ATOM 4763 N N . GLU A 1 595 ? -49.974 -2.895 106.610 1.00 86.50 595 GLU A N 1
ATOM 4764 C CA . GLU A 1 595 ? -51.028 -3.799 107.088 1.00 86.50 595 GLU A CA 1
ATOM 4765 C C . GLU A 1 595 ? -50.437 -5.014 107.821 1.00 86.50 595 GLU A C 1
ATOM 4767 O O . GLU A 1 595 ? -50.920 -5.405 108.885 1.00 86.50 595 GLU A O 1
ATOM 4772 N N . LYS A 1 596 ? -49.333 -5.582 107.312 1.00 88.94 596 LYS A N 1
ATOM 4773 C CA . LYS A 1 596 ? -48.598 -6.650 107.999 1.00 88.94 596 LYS A CA 1
ATOM 4774 C C . LYS A 1 596 ? -48.103 -6.196 109.379 1.00 88.94 596 LYS A C 1
ATOM 4776 O O . LYS A 1 596 ? -48.273 -6.940 110.342 1.00 88.94 596 LYS A O 1
ATOM 4781 N N . SER A 1 597 ? -47.539 -4.993 109.500 1.00 89.25 597 SER A N 1
ATOM 4782 C CA . SER A 1 597 ? -47.092 -4.444 110.789 1.00 89.25 597 SER A CA 1
ATOM 4783 C C . SER A 1 597 ? -48.257 -4.267 111.776 1.00 89.25 597 SER A C 1
ATOM 4785 O O . SER A 1 597 ? -48.145 -4.626 112.951 1.00 89.25 597 SER A O 1
ATOM 4787 N N . GLN A 1 598 ? -49.417 -3.806 111.294 1.00 88.94 598 GLN A N 1
ATOM 4788 C CA . GLN A 1 598 ? -50.638 -3.717 112.101 1.00 88.94 598 GLN A CA 1
ATOM 4789 C C . GLN A 1 598 ? -51.125 -5.104 112.557 1.00 88.94 598 GLN A C 1
ATOM 4791 O O . GLN A 1 598 ? -51.438 -5.281 113.737 1.00 88.94 598 GLN A O 1
ATOM 4796 N N . ARG A 1 599 ? -51.123 -6.109 111.666 1.00 82.25 599 ARG A N 1
ATOM 4797 C CA . ARG A 1 599 ? -51.446 -7.509 112.003 1.00 82.25 599 ARG A CA 1
ATOM 4798 C C . ARG A 1 599 ? -50.477 -8.092 113.036 1.00 82.25 599 ARG A C 1
ATOM 4800 O O . ARG A 1 599 ? -50.933 -8.729 113.979 1.00 82.25 599 ARG A O 1
ATOM 4807 N N . GLU A 1 600 ? -49.173 -7.842 112.920 1.00 88.56 600 GLU A N 1
ATOM 4808 C CA . GLU A 1 600 ? -48.171 -8.285 113.904 1.00 88.56 600 GLU A CA 1
ATOM 4809 C C . GLU A 1 600 ? -48.376 -7.609 115.276 1.00 88.56 600 GLU A C 1
ATOM 4811 O O . GLU A 1 600 ? -48.317 -8.284 116.304 1.00 88.56 600 GLU A O 1
ATOM 4816 N N . SER A 1 601 ? -48.725 -6.315 115.319 1.00 88.88 601 SER A N 1
ATOM 4817 C CA . SER A 1 601 ? -49.088 -5.625 116.572 1.00 88.88 601 SER A CA 1
ATOM 4818 C C . SER A 1 601 ? -50.378 -6.170 117.201 1.00 88.88 601 SER A C 1
ATOM 4820 O O . SER A 1 601 ? -50.470 -6.294 118.424 1.00 88.88 601 SER A O 1
ATOM 4822 N N . LEU A 1 602 ? -51.384 -6.508 116.388 1.00 85.06 602 LEU A N 1
ATOM 4823 C CA . LEU A 1 602 ? -52.622 -7.136 116.859 1.00 85.06 602 LEU A CA 1
ATOM 4824 C C . LEU A 1 602 ? -52.382 -8.567 117.356 1.00 85.06 602 LEU A C 1
ATOM 4826 O O . LEU A 1 602 ? -52.935 -8.934 118.390 1.00 85.06 602 LEU A O 1
ATOM 4830 N N . GLN A 1 603 ? -51.512 -9.335 116.696 1.00 86.81 603 GLN A N 1
ATOM 4831 C CA . GLN A 1 603 ? -51.113 -10.671 117.140 1.00 86.81 603 GLN A CA 1
ATOM 4832 C C . GLN A 1 603 ? -50.392 -10.616 118.495 1.00 86.81 603 GLN A C 1
ATOM 4834 O O . GLN A 1 603 ? -50.771 -11.339 119.410 1.00 86.81 603 GLN A O 1
ATOM 4839 N N . GLN A 1 604 ? -49.434 -9.699 118.679 1.00 88.62 604 GLN A N 1
ATOM 4840 C CA . GLN A 1 604 ? -48.763 -9.494 119.974 1.00 88.62 604 GLN A CA 1
ATOM 4841 C C . GLN A 1 604 ? -49.748 -9.132 121.099 1.00 88.62 604 GLN A C 1
ATOM 4843 O O . GLN A 1 604 ? -49.615 -9.620 122.221 1.00 88.62 604 GLN A O 1
ATOM 4848 N N . LYS A 1 605 ? -50.763 -8.305 120.809 1.00 89.50 605 LYS A N 1
ATOM 4849 C CA . LYS A 1 605 ? -51.834 -7.978 121.767 1.00 89.50 605 LYS A CA 1
ATOM 4850 C C . LYS A 1 605 ? -52.714 -9.190 122.073 1.00 89.50 605 LYS A C 1
ATOM 4852 O O . LYS A 1 605 ? -53.040 -9.410 123.235 1.00 89.50 605 LYS A O 1
ATOM 4857 N N . TYR A 1 606 ? -53.074 -9.977 121.060 1.00 88.00 606 TYR A N 1
ATOM 4858 C CA . TYR A 1 606 ? -53.853 -11.205 121.222 1.00 88.00 606 TYR A CA 1
ATOM 4859 C C . TYR A 1 606 ? -53.114 -12.237 122.081 1.00 88.00 606 TYR A C 1
ATOM 4861 O O . TYR A 1 606 ? -53.691 -12.744 123.040 1.00 88.00 606 TYR A O 1
ATOM 4869 N N . ASP A 1 607 ? -51.837 -12.502 121.793 1.00 88.06 607 ASP A N 1
ATOM 4870 C CA . ASP A 1 607 ? -51.034 -13.438 122.581 1.00 88.06 607 ASP A CA 1
ATOM 4871 C C . ASP A 1 607 ? -50.816 -12.919 124.012 1.00 88.06 607 ASP A C 1
ATOM 4873 O O . ASP A 1 607 ? -50.984 -13.682 124.956 1.00 88.06 607 ASP A O 1
ATOM 4877 N N . SER A 1 608 ? -50.601 -11.613 124.215 1.00 89.81 608 SER A N 1
ATOM 4878 C CA . SER A 1 608 ? -50.528 -11.032 125.567 1.00 89.81 608 SER A CA 1
ATOM 4879 C C . SER A 1 608 ? -51.842 -11.159 126.357 1.00 89.81 608 SER A C 1
ATOM 4881 O O . SER A 1 608 ? -51.807 -11.471 127.547 1.00 89.81 608 SER A O 1
ATOM 4883 N N . VAL A 1 609 ? -53.006 -10.968 125.723 1.00 86.06 609 VAL A N 1
ATOM 4884 C CA . VAL A 1 609 ? -54.319 -11.184 126.365 1.00 86.06 609 VAL A CA 1
ATOM 4885 C C . VAL A 1 609 ? -54.548 -12.666 126.666 1.00 86.06 609 VAL A C 1
ATOM 4887 O O . VAL A 1 609 ? -55.042 -13.002 127.737 1.00 86.06 609 VAL A O 1
ATOM 4890 N N . LYS A 1 610 ? -54.161 -13.562 125.757 1.00 87.62 610 LYS A N 1
ATOM 4891 C CA . LYS A 1 610 ? -54.221 -15.017 125.939 1.00 87.62 610 LYS A CA 1
ATOM 4892 C C . LYS A 1 610 ? -53.329 -15.483 127.094 1.00 87.62 610 LYS A C 1
ATOM 4894 O O . LYS A 1 610 ? -53.789 -16.274 127.913 1.00 87.62 610 LYS A O 1
ATOM 4899 N N . ASP A 1 611 ? -52.114 -14.954 127.213 1.00 88.38 611 ASP A N 1
ATOM 4900 C CA . ASP A 1 611 ? -51.202 -15.252 128.321 1.00 88.38 611 ASP A CA 1
ATOM 4901 C C . ASP A 1 611 ? -51.757 -14.734 129.660 1.00 88.38 611 ASP A C 1
ATOM 4903 O O . ASP A 1 611 ? -51.723 -15.457 130.654 1.00 88.38 611 ASP A O 1
ATOM 4907 N N . GLN A 1 612 ? -52.365 -13.538 129.690 1.00 86.81 612 GLN A N 1
ATOM 4908 C CA . GLN A 1 612 ? -53.105 -13.042 130.864 1.00 86.81 612 GLN A CA 1
ATOM 4909 C C . GLN A 1 612 ? -54.296 -13.944 131.227 1.00 86.81 612 GLN A C 1
ATOM 4911 O O . GLN A 1 612 ? -54.574 -14.153 132.407 1.00 86.81 612 GLN A O 1
ATOM 4916 N N . LEU A 1 613 ? -54.994 -14.501 130.232 1.00 83.00 613 LEU A N 1
ATOM 4917 C CA . LEU A 1 613 ? -56.122 -15.413 130.435 1.00 83.00 613 LEU A CA 1
ATOM 4918 C C . LEU A 1 613 ? -55.652 -16.750 131.032 1.00 83.00 613 LEU A C 1
ATOM 4920 O O . LEU A 1 613 ? -56.256 -17.234 131.986 1.00 83.00 613 LEU A O 1
ATOM 4924 N N . VAL A 1 614 ? -54.526 -17.292 130.553 1.00 86.44 614 VAL A N 1
ATOM 4925 C CA . VAL A 1 614 ? -53.861 -18.468 131.143 1.00 86.44 614 VAL A CA 1
ATOM 4926 C C . VAL A 1 614 ? -53.365 -18.172 132.564 1.00 86.44 614 VAL A C 1
ATOM 4928 O O . VAL A 1 614 ? -53.540 -18.996 133.459 1.00 86.44 614 VAL A O 1
ATOM 4931 N N . GLU A 1 615 ? -52.800 -16.989 132.819 1.00 86.94 615 GLU A N 1
ATOM 4932 C CA . GLU A 1 615 ? -52.365 -16.589 134.162 1.00 86.94 615 GLU A CA 1
ATOM 4933 C C . GLU A 1 615 ? -53.556 -16.457 135.134 1.00 86.94 615 GLU A C 1
ATOM 4935 O O . GLU A 1 615 ? -53.469 -16.878 136.290 1.00 86.94 615 GLU A O 1
ATOM 4940 N N . LEU A 1 616 ? -54.694 -15.929 134.668 1.00 83.12 616 LEU A N 1
ATOM 4941 C CA . LEU A 1 616 ? -55.952 -15.888 135.420 1.00 83.12 616 LEU A CA 1
ATOM 4942 C C . LEU A 1 616 ? -56.539 -17.287 135.650 1.00 83.12 616 LEU A C 1
ATOM 4944 O O . LEU A 1 616 ? -57.038 -17.552 136.742 1.00 83.12 616 LEU A O 1
ATOM 4948 N N . GLU A 1 617 ? -56.443 -18.198 134.681 1.00 83.62 617 GLU A N 1
ATOM 4949 C CA . GLU A 1 617 ? -56.865 -19.595 134.837 1.00 83.62 617 GLU A CA 1
ATOM 4950 C C . GLU A 1 617 ? -56.010 -20.322 135.891 1.00 83.62 617 GLU A C 1
ATOM 4952 O O . GLU A 1 617 ? -56.545 -21.024 136.750 1.00 83.62 617 GLU A O 1
ATOM 4957 N N . ILE A 1 618 ? -54.691 -20.094 135.894 1.00 82.62 618 ILE A N 1
ATOM 4958 C CA . ILE A 1 618 ? -53.765 -20.612 136.913 1.00 82.62 618 ILE A CA 1
ATOM 4959 C C . ILE A 1 618 ? -54.105 -20.038 138.296 1.00 82.62 618 ILE A C 1
ATOM 4961 O O . ILE A 1 618 ? -54.237 -20.802 139.252 1.00 82.62 618 ILE A O 1
ATOM 4965 N N . LYS A 1 619 ? -54.316 -18.720 138.411 1.00 81.06 619 LYS A N 1
ATOM 4966 C CA . LYS A 1 619 ? -54.732 -18.065 139.668 1.00 81.06 619 LYS A CA 1
ATOM 4967 C C . LYS A 1 619 ? -56.098 -18.565 140.155 1.00 81.06 619 LYS A C 1
ATOM 4969 O O . LYS A 1 619 ? -56.292 -18.740 141.355 1.00 81.06 619 LYS A O 1
ATOM 4974 N N . SER A 1 620 ? -57.032 -18.840 139.243 1.00 75.44 620 SER A N 1
ATOM 4975 C CA . SER A 1 620 ? -58.350 -19.402 139.559 1.00 75.44 620 SER A CA 1
ATOM 4976 C C . SER A 1 620 ? -58.254 -20.845 140.060 1.00 75.44 620 SER A C 1
ATOM 4978 O O . SER A 1 620 ? -58.873 -21.172 141.071 1.00 75.44 620 SER A O 1
ATOM 4980 N N . LYS A 1 621 ? -57.422 -21.685 139.430 1.00 79.12 621 LYS A N 1
ATOM 4981 C CA . LYS A 1 621 ? -57.122 -23.047 139.901 1.00 79.12 621 LYS A CA 1
ATOM 4982 C C . LYS A 1 621 ? -56.466 -23.035 141.283 1.00 79.12 621 LYS A C 1
ATOM 4984 O O . LYS A 1 621 ? -56.958 -23.703 142.183 1.00 79.12 621 LYS A O 1
ATOM 4989 N N . GLN A 1 622 ? -55.468 -22.178 141.501 1.00 77.31 622 GLN A N 1
ATOM 4990 C CA . GLN A 1 622 ? -54.847 -21.989 142.819 1.00 77.31 622 GLN A CA 1
ATOM 4991 C C . GLN A 1 622 ? -55.852 -21.513 143.884 1.00 77.31 622 GLN A C 1
ATOM 4993 O O . GLN A 1 622 ? -55.787 -21.953 145.030 1.00 77.31 622 GLN A O 1
ATOM 4998 N N . ALA A 1 623 ? -56.812 -20.652 143.528 1.00 66.12 623 ALA A N 1
ATOM 4999 C CA . ALA A 1 623 ? -57.881 -20.246 144.441 1.00 66.12 623 ALA A CA 1
ATOM 5000 C C . ALA A 1 623 ? -58.849 -21.400 144.770 1.00 66.12 623 ALA A C 1
ATOM 5002 O O . ALA A 1 623 ? -59.268 -21.525 145.920 1.00 66.12 623 ALA A O 1
ATOM 5003 N N . LEU A 1 624 ? -59.169 -22.266 143.801 1.00 64.75 624 LEU A N 1
ATOM 5004 C CA . LEU A 1 624 ? -59.957 -23.482 144.030 1.00 64.75 624 LEU A CA 1
ATOM 5005 C C . LEU A 1 624 ? -59.207 -24.484 144.921 1.00 64.75 624 LEU A C 1
ATOM 5007 O O . LEU A 1 624 ? -59.797 -24.990 145.870 1.00 64.75 624 LEU A O 1
ATOM 5011 N N . ASP A 1 625 ? -57.905 -24.690 144.709 1.00 63.56 625 ASP A N 1
ATOM 5012 C CA . ASP A 1 625 ? -57.069 -25.542 145.568 1.00 63.56 625 ASP A CA 1
ATOM 5013 C C . ASP A 1 625 ? -57.006 -25.011 147.015 1.00 63.56 625 ASP A C 1
ATOM 5015 O O . ASP A 1 625 ? -57.073 -25.785 147.971 1.00 63.56 625 ASP A O 1
ATOM 5019 N N . VAL A 1 626 ? -56.958 -23.686 147.209 1.00 58.34 626 VAL A N 1
ATOM 5020 C CA . VAL A 1 626 ? -57.026 -23.032 148.536 1.00 58.34 626 VAL A CA 1
ATOM 5021 C C . VAL A 1 626 ? -58.412 -23.157 149.194 1.00 58.34 626 VAL A C 1
ATOM 5023 O O . VAL A 1 626 ? -58.514 -23.143 150.422 1.00 58.34 626 VAL A O 1
ATOM 5026 N N . ILE A 1 627 ? -59.484 -23.321 148.414 1.00 54.53 627 ILE A N 1
ATOM 5027 C CA . ILE A 1 627 ? -60.833 -23.605 148.930 1.00 54.53 627 ILE A CA 1
ATOM 5028 C C . ILE A 1 627 ? -60.969 -25.094 149.288 1.00 54.53 627 ILE A C 1
ATOM 5030 O O . ILE A 1 627 ? -61.399 -25.421 150.397 1.00 54.53 627 ILE A O 1
ATOM 5034 N N . HIS A 1 628 ? -60.546 -25.999 148.401 1.00 49.22 628 HIS A N 1
ATOM 5035 C CA . HIS A 1 628 ? -60.606 -27.449 148.609 1.00 49.22 628 HIS A CA 1
ATOM 5036 C C . HIS A 1 628 ? -59.691 -27.934 149.745 1.00 49.22 628 HIS A C 1
ATOM 5038 O O . HIS A 1 628 ? -60.067 -28.837 150.485 1.00 49.22 628 HIS A O 1
ATOM 5044 N N . SER A 1 629 ? -58.540 -27.291 149.965 1.00 44.19 629 SER A N 1
ATOM 5045 C CA . SER A 1 629 ? -57.659 -27.582 151.109 1.00 44.19 629 SER A CA 1
ATOM 5046 C C . SER A 1 629 ? -58.141 -27.005 152.449 1.00 44.19 629 SER A C 1
ATOM 5048 O O . SER A 1 629 ? -57.519 -27.271 153.478 1.00 44.19 629 SER A O 1
ATOM 5050 N N . ARG A 1 630 ? -59.243 -26.234 152.474 1.00 39.16 630 ARG A N 1
ATOM 5051 C CA . ARG A 1 630 ? -59.764 -25.597 153.698 1.00 39.16 630 ARG A CA 1
ATOM 5052 C C . ARG A 1 630 ? -61.064 -26.200 154.234 1.00 39.16 630 ARG A C 1
ATOM 5054 O O . ARG A 1 630 ? -61.285 -26.106 155.436 1.00 39.16 630 ARG A O 1
ATOM 5061 N N . ASN A 1 631 ? -61.886 -26.826 153.390 1.00 32.28 631 ASN A N 1
ATOM 5062 C CA . ASN A 1 631 ? -63.106 -27.534 153.794 1.00 32.28 631 ASN A CA 1
ATOM 5063 C C . ASN A 1 631 ? -63.258 -28.850 153.011 1.00 32.28 631 ASN A C 1
ATOM 5065 O O . ASN A 1 631 ? -63.765 -28.834 151.890 1.00 32.28 631 ASN A O 1
ATOM 5069 N N . ASN A 1 632 ? -62.845 -29.970 153.615 1.00 30.12 632 ASN A N 1
ATOM 5070 C CA . ASN A 1 632 ? -63.714 -31.126 153.893 1.00 30.12 632 ASN A CA 1
ATOM 5071 C C . ASN A 1 632 ? -62.899 -32.326 154.402 1.00 30.12 632 ASN A C 1
ATOM 5073 O O . ASN A 1 632 ? -62.169 -32.967 153.652 1.00 30.12 632 ASN A O 1
ATOM 5077 N N . SER A 1 633 ? -63.106 -32.680 155.670 1.00 30.11 633 SER A N 1
ATOM 5078 C CA . SER A 1 633 ? -63.052 -34.079 156.098 1.00 30.11 633 SER A CA 1
ATOM 5079 C C . SER A 1 633 ? -64.406 -34.743 155.810 1.00 30.11 633 SER A C 1
ATOM 5081 O O . SER A 1 633 ? -65.442 -34.090 155.909 1.00 30.11 633 SER A O 1
ATOM 5083 N N . GLU A 1 634 ? -64.365 -36.027 155.461 1.00 34.78 634 GLU A N 1
ATOM 5084 C CA . GLU A 1 634 ? -65.471 -36.958 155.151 1.00 34.78 634 GLU A CA 1
ATOM 5085 C C . GLU A 1 634 ? -66.540 -37.075 156.285 1.00 34.78 634 GLU A C 1
ATOM 5087 O O . GLU A 1 634 ? -66.284 -36.536 157.368 1.00 34.78 634 GLU A O 1
ATOM 5092 N N . PRO A 1 635 ? -67.691 -37.799 156.137 1.00 44.75 635 PRO A N 1
ATOM 5093 C CA . PRO A 1 635 ? -68.009 -38.826 155.120 1.00 44.75 635 PRO A CA 1
ATOM 5094 C C . PRO A 1 635 ? -69.490 -38.897 154.632 1.00 44.75 635 PRO A C 1
ATOM 5096 O O . PRO A 1 635 ? -70.286 -37.990 154.859 1.00 44.75 635 PRO A O 1
ATOM 5099 N N . SER A 1 636 ? -69.848 -40.067 154.070 1.00 25.98 636 SER A N 1
ATOM 5100 C CA . SER A 1 636 ? -71.179 -40.725 154.003 1.00 25.98 636 SER A CA 1
ATOM 5101 C C . SER A 1 636 ? -72.150 -40.402 152.852 1.00 25.98 636 SER A C 1
ATOM 5103 O O . SER A 1 636 ? -72.082 -39.330 152.264 1.00 25.98 636 SER A O 1
ATOM 5105 N N . GLU A 1 637 ? -73.148 -41.251 152.547 1.00 29.34 637 GLU A N 1
ATOM 5106 C CA . GLU A 1 637 ? -73.185 -42.721 152.301 1.00 29.34 637 GLU A CA 1
ATOM 5107 C C . GLU A 1 637 ? -74.603 -43.121 151.807 1.00 29.34 637 GLU A C 1
ATOM 5109 O O . GLU A 1 637 ? -75.568 -42.400 152.057 1.00 29.34 637 GLU A O 1
ATOM 5114 N N . SER A 1 638 ? -74.748 -44.335 151.254 1.00 30.81 638 SER A N 1
ATOM 5115 C CA . SER A 1 638 ? -76.006 -45.110 151.117 1.00 30.81 638 SER A CA 1
ATOM 5116 C C . SER A 1 638 ? -77.069 -44.671 150.084 1.00 30.81 638 SER A C 1
ATOM 5118 O O . SER A 1 638 ? -77.122 -43.530 149.636 1.00 30.81 638 SER A O 1
ATOM 5120 N N . GLY A 1 639 ? -77.915 -45.637 149.692 1.00 27.92 639 GLY A N 1
ATOM 5121 C CA . GLY A 1 639 ? -79.013 -45.475 148.729 1.00 27.92 639 GLY A CA 1
ATOM 5122 C C . GLY A 1 639 ? -79.509 -46.817 148.165 1.00 27.92 639 GLY A C 1
ATOM 5123 O O . GLY A 1 639 ? -79.164 -47.166 147.041 1.00 27.92 639 GLY A O 1
ATOM 5124 N N . ASN A 1 640 ? -80.292 -47.567 148.951 1.00 39.59 640 ASN A N 1
ATOM 5125 C CA . ASN A 1 640 ? -80.973 -48.808 148.543 1.00 39.59 640 ASN A CA 1
ATOM 5126 C C . ASN A 1 640 ? -82.500 -48.620 148.593 1.00 39.59 640 ASN A C 1
ATOM 5128 O O . ASN A 1 640 ? -83.003 -48.036 149.549 1.00 39.59 640 ASN A O 1
ATOM 5132 N N . GLU A 1 641 ? -83.213 -49.236 147.651 1.00 37.09 641 GLU A N 1
ATOM 5133 C CA . GLU A 1 641 ? -84.651 -49.567 147.689 1.00 37.09 641 GLU A CA 1
ATOM 5134 C C . GLU A 1 641 ? -84.774 -51.020 147.166 1.00 37.09 641 GLU A C 1
ATOM 5136 O O . GLU A 1 641 ? -83.887 -51.482 146.443 1.00 37.09 641 GLU A O 1
ATOM 5141 N N . ASP A 1 642 ? -85.759 -51.855 147.502 1.00 34.44 642 ASP A N 1
ATOM 5142 C CA . ASP A 1 642 ? -87.061 -51.683 148.185 1.00 34.44 642 ASP A CA 1
ATOM 5143 C C . ASP A 1 642 ? -87.204 -52.843 149.248 1.00 34.44 642 ASP A C 1
ATOM 5145 O O . ASP A 1 642 ? -86.184 -53.456 149.570 1.00 34.44 642 ASP A O 1
ATOM 5149 N N . ALA A 1 643 ? -88.301 -53.279 149.896 1.00 37.47 643 ALA A N 1
ATOM 5150 C CA . ALA A 1 643 ? -89.754 -53.115 149.748 1.00 37.47 643 ALA A CA 1
ATOM 5151 C C . ALA A 1 643 ? -90.535 -53.592 151.010 1.00 37.47 643 ALA A C 1
ATOM 5153 O O . ALA A 1 643 ? -89.954 -54.189 151.916 1.00 37.47 643 ALA A O 1
ATOM 5154 N N . ILE A 1 644 ? -91.875 -53.476 150.960 1.00 38.09 644 ILE A N 1
ATOM 5155 C CA . ILE A 1 644 ? -92.911 -54.188 151.759 1.00 38.09 644 ILE A CA 1
ATOM 5156 C C . ILE A 1 644 ? -93.247 -53.631 153.169 1.00 38.09 644 ILE A C 1
ATOM 5158 O O . ILE A 1 644 ? -92.685 -54.053 154.174 1.00 38.09 644 ILE A O 1
ATOM 5162 N N . SER A 1 645 ? -94.346 -52.855 153.208 1.00 44.16 645 SER A N 1
ATOM 5163 C CA . SER A 1 645 ? -95.553 -53.041 154.055 1.00 44.16 645 SER A CA 1
ATOM 5164 C C . SER A 1 645 ? -95.426 -52.896 155.596 1.00 44.16 645 SER A C 1
ATOM 5166 O O . SER A 1 645 ? -94.657 -53.590 156.247 1.00 44.16 645 SER A O 1
ATOM 5168 N N . THR A 1 646 ? -96.255 -52.110 156.304 1.00 55.19 646 THR A N 1
ATOM 5169 C CA . THR A 1 646 ? -97.534 -51.469 155.912 1.00 55.19 646 THR A CA 1
ATOM 5170 C C . THR A 1 646 ? -97.808 -50.184 156.718 1.00 55.19 646 THR A C 1
ATOM 5172 O O . THR A 1 646 ? -97.137 -49.899 157.707 1.00 55.19 646 THR A O 1
ATOM 5175 N N . GLU A 1 647 ? -98.850 -49.447 156.317 1.00 50.72 647 GLU A N 1
ATOM 5176 C CA . GLU A 1 647 ? -99.451 -48.267 156.973 1.00 50.72 647 GLU A CA 1
ATOM 5177 C C . GLU A 1 647 ? -98.631 -46.967 156.893 1.00 50.72 647 GLU A C 1
ATOM 5179 O O . GLU A 1 647 ? -99.122 -45.994 156.322 1.00 50.72 647 GLU A O 1
ATOM 5184 N N . LYS A 1 648 ? -97.364 -46.943 157.329 1.00 58.53 648 LYS A N 1
ATOM 5185 C CA . LYS A 1 648 ? -96.532 -45.712 157.315 1.00 58.53 648 LYS A CA 1
ATOM 5186 C C . LYS A 1 648 ? -96.210 -45.174 155.903 1.00 58.53 648 LYS A C 1
ATOM 5188 O O . LYS A 1 648 ? -95.815 -44.025 155.726 1.00 58.53 648 LYS A O 1
ATOM 5193 N N . GLU A 1 649 ? -96.377 -46.016 154.892 1.00 57.44 649 GLU A N 1
ATOM 5194 C CA . GLU A 1 649 ? -96.033 -45.759 153.491 1.00 57.44 649 GLU A CA 1
ATOM 5195 C C . GLU A 1 649 ? -96.967 -44.735 152.813 1.00 57.44 649 GLU A C 1
ATOM 5197 O O . GLU A 1 649 ? -96.540 -43.987 151.933 1.00 57.44 649 GLU A O 1
ATOM 5202 N N . ALA A 1 650 ? -98.229 -44.641 153.254 1.00 60.16 650 ALA A N 1
ATOM 5203 C CA . ALA A 1 650 ? -99.226 -43.750 152.655 1.00 60.16 650 ALA A CA 1
ATOM 5204 C C . ALA A 1 650 ? -98.966 -42.262 152.964 1.00 60.16 650 ALA A C 1
ATOM 5206 O O . ALA A 1 650 ? -99.058 -41.421 152.067 1.00 60.16 650 ALA A O 1
ATOM 5207 N N . GLU A 1 651 ? -98.596 -41.940 154.209 1.00 62.06 651 GLU A N 1
ATOM 5208 C CA . GLU A 1 651 ? -98.247 -40.572 154.623 1.00 62.06 651 GLU A CA 1
ATOM 5209 C C . GLU A 1 651 ? -96.997 -40.085 153.877 1.00 62.06 651 GLU A C 1
ATOM 5211 O O . GLU A 1 651 ? -97.010 -39.012 153.264 1.00 62.06 651 GLU A O 1
ATOM 5216 N N . LEU A 1 652 ? -95.962 -40.932 153.823 1.00 66.38 652 LEU A N 1
ATOM 5217 C CA . LEU A 1 652 ? -94.735 -40.692 153.059 1.00 66.38 652 LEU A CA 1
ATOM 5218 C C . LEU A 1 652 ? -95.008 -40.459 151.568 1.00 66.38 652 LEU A C 1
ATOM 5220 O O . LEU A 1 652 ? -94.390 -39.577 150.978 1.00 66.38 652 LEU A O 1
ATOM 5224 N N . TYR A 1 653 ? -95.964 -41.163 150.954 1.00 73.19 653 TYR A N 1
ATOM 5225 C CA . TYR A 1 653 ? -96.336 -40.900 149.560 1.00 73.19 653 TYR A CA 1
ATOM 5226 C C . TYR A 1 653 ? -97.002 -39.529 149.366 1.00 73.19 653 TYR A C 1
ATOM 5228 O O . TYR A 1 653 ? -96.728 -38.852 148.371 1.00 73.19 653 TYR A O 1
ATOM 5236 N N . THR A 1 654 ? -97.836 -39.079 150.311 1.00 74.56 654 THR A N 1
ATOM 5237 C CA . THR A 1 654 ? -98.408 -37.720 150.261 1.00 74.56 654 THR A CA 1
ATOM 5238 C C . THR A 1 654 ? -97.364 -36.627 150.502 1.00 74.56 654 THR A C 1
ATOM 5240 O O . THR A 1 654 ? -97.382 -35.611 149.805 1.00 74.56 654 THR A O 1
ATOM 5243 N N . GLU A 1 655 ? -96.407 -36.847 151.405 1.00 73.31 655 GLU A N 1
ATOM 5244 C CA . GLU A 1 655 ? -95.303 -35.918 151.673 1.00 73.31 655 GLU A CA 1
ATOM 5245 C C . GLU A 1 655 ? -94.299 -35.866 150.503 1.00 73.31 655 GLU A C 1
ATOM 5247 O O . GLU A 1 655 ? -93.867 -34.786 150.091 1.00 73.31 655 GLU A O 1
ATOM 5252 N N . LEU A 1 656 ? -94.008 -37.008 149.870 1.00 78.12 656 LEU A N 1
ATOM 5253 C CA . LEU A 1 656 ? -93.196 -37.097 148.652 1.00 78.12 656 LEU A CA 1
ATOM 5254 C C . LEU A 1 656 ? -93.868 -36.401 147.457 1.00 78.12 656 LEU A C 1
ATOM 5256 O O . LEU A 1 656 ? -93.192 -35.792 146.626 1.00 78.12 656 LEU A O 1
ATOM 5260 N N . LEU A 1 657 ? -95.200 -36.462 147.354 1.00 78.62 657 LEU A N 1
ATOM 5261 C CA . LEU A 1 657 ? -95.937 -35.745 146.312 1.00 78.62 657 LEU A CA 1
ATOM 5262 C C . LEU A 1 657 ? -95.935 -34.229 146.571 1.00 78.62 657 LEU A C 1
ATOM 5264 O O . LEU A 1 657 ? -95.684 -33.455 145.647 1.00 78.62 657 LEU A O 1
ATOM 5268 N N . ALA A 1 658 ? -96.138 -33.804 147.821 1.00 77.12 658 ALA A N 1
ATOM 5269 C CA . ALA A 1 658 ? -96.080 -32.397 148.218 1.00 77.12 658 ALA A CA 1
ATOM 5270 C C . ALA A 1 658 ? -94.684 -31.787 147.994 1.00 77.12 658 ALA A C 1
ATOM 5272 O O . ALA A 1 658 ? -94.565 -30.708 147.412 1.00 77.12 658 ALA A O 1
ATOM 5273 N N . THR A 1 659 ? -93.618 -32.498 148.373 1.00 76.25 659 THR A N 1
ATOM 5274 C CA . THR A 1 659 ? -92.229 -32.061 148.147 1.00 76.25 659 THR A CA 1
ATOM 5275 C C . THR A 1 659 ? -91.849 -32.048 146.665 1.00 76.25 659 THR A C 1
ATOM 5277 O O . THR A 1 659 ? -91.191 -31.104 146.234 1.00 76.25 659 THR A O 1
ATOM 5280 N N . LYS A 1 660 ? -92.325 -32.997 145.843 1.00 77.62 660 LYS A N 1
ATOM 5281 C CA . LYS A 1 660 ? -92.159 -32.943 144.373 1.00 77.62 660 LYS A CA 1
ATOM 5282 C C . LYS A 1 660 ? -92.876 -31.744 143.739 1.00 77.62 660 LYS A C 1
ATOM 5284 O O . LYS A 1 660 ? -92.327 -31.128 142.827 1.00 77.62 660 LYS A O 1
ATOM 5289 N N . VAL A 1 661 ? -94.062 -31.369 144.228 1.00 79.38 661 VAL A N 1
ATOM 5290 C CA . VAL A 1 661 ? -94.764 -30.148 143.782 1.00 79.38 661 VAL A CA 1
ATOM 5291 C C . VAL A 1 661 ? -94.011 -28.884 144.218 1.00 79.38 661 VAL A C 1
ATOM 5293 O O . VAL A 1 661 ? -93.841 -27.973 143.408 1.00 79.38 661 VAL A O 1
ATOM 5296 N N . ALA A 1 662 ? -93.499 -28.840 145.452 1.00 76.88 662 ALA A N 1
ATOM 5297 C CA . ALA A 1 662 ? -92.709 -27.715 145.957 1.00 76.88 662 ALA A CA 1
ATOM 5298 C C . ALA A 1 662 ? -91.374 -27.538 145.207 1.00 76.88 662 ALA A C 1
ATOM 5300 O O . ALA A 1 662 ? -91.029 -26.418 144.832 1.00 76.88 662 ALA A O 1
ATOM 5301 N N . LEU A 1 663 ? -90.656 -28.633 144.925 1.00 78.38 663 LEU A N 1
ATOM 5302 C CA . LEU A 1 663 ? -89.434 -28.619 144.113 1.00 78.38 663 LEU A CA 1
ATOM 5303 C C . LEU A 1 663 ? -89.700 -28.083 142.707 1.00 78.38 663 LEU A C 1
ATOM 5305 O O . LEU A 1 663 ? -88.976 -27.203 142.249 1.00 78.38 663 LEU A O 1
ATOM 5309 N N . LYS A 1 664 ? -90.775 -28.534 142.051 1.00 82.38 664 LYS A N 1
ATOM 5310 C CA . LYS A 1 664 ? -91.126 -28.040 140.716 1.00 82.38 664 LYS A CA 1
ATOM 5311 C C . LYS A 1 664 ? -91.473 -26.547 140.714 1.00 82.38 664 LYS A C 1
ATOM 5313 O O . LYS A 1 664 ? -91.031 -25.820 139.831 1.00 82.38 664 LYS A O 1
ATOM 5318 N N . ALA A 1 665 ? -92.189 -26.065 141.733 1.00 77.81 665 ALA A N 1
ATOM 5319 C CA . ALA A 1 665 ? -92.451 -24.634 141.899 1.00 77.81 665 ALA A CA 1
ATOM 5320 C C . ALA A 1 665 ? -91.159 -23.815 142.119 1.00 77.81 665 ALA A C 1
ATOM 5322 O O . ALA A 1 665 ? -91.064 -22.679 141.650 1.00 77.81 665 ALA A O 1
ATOM 5323 N N . ALA A 1 666 ? -90.150 -24.390 142.786 1.00 78.00 666 ALA A N 1
ATOM 5324 C CA . ALA A 1 666 ? -88.833 -23.775 142.942 1.00 78.00 666 ALA A CA 1
ATOM 5325 C C . ALA A 1 666 ? -88.017 -23.780 141.632 1.00 78.00 666 ALA A C 1
ATOM 5327 O O . ALA A 1 666 ? -87.390 -22.772 141.310 1.00 78.00 666 ALA A O 1
ATOM 5328 N N . GLU A 1 667 ? -88.060 -24.855 140.837 1.00 82.31 667 GLU A N 1
ATOM 5329 C CA . GLU A 1 667 ? -87.451 -24.892 139.497 1.00 82.31 667 GLU A CA 1
ATOM 5330 C C . GLU A 1 667 ? -88.075 -23.851 138.557 1.00 82.31 667 GLU A C 1
ATOM 5332 O O . GLU A 1 667 ? -87.348 -23.110 137.890 1.00 82.31 667 GLU A O 1
ATOM 5337 N N . ASP A 1 668 ? -89.408 -23.741 138.541 1.00 80.00 668 ASP A N 1
ATOM 5338 C CA . ASP A 1 668 ? -90.125 -22.741 137.745 1.00 80.00 668 ASP A CA 1
ATOM 5339 C C . ASP A 1 668 ? -89.775 -21.306 138.199 1.00 80.00 668 ASP A C 1
ATOM 5341 O O . ASP A 1 668 ? -89.541 -20.436 137.354 1.00 80.00 668 ASP A O 1
ATOM 5345 N N . GLN A 1 669 ? -89.621 -21.055 139.510 1.00 83.12 669 GLN A N 1
ATOM 5346 C CA . GLN A 1 669 ? -89.078 -19.783 140.016 1.00 83.12 669 GLN A CA 1
ATOM 5347 C C . GLN A 1 669 ? -87.640 -19.528 139.544 1.00 83.12 669 GLN A C 1
ATOM 5349 O O . GLN A 1 669 ? -87.348 -18.432 139.070 1.00 83.12 669 GLN A O 1
ATOM 5354 N N . ILE A 1 670 ? -86.740 -20.512 139.625 1.00 82.12 670 ILE A N 1
ATOM 5355 C CA . ILE A 1 670 ? -85.339 -20.368 139.191 1.00 82.12 670 ILE A CA 1
ATOM 5356 C C . ILE A 1 670 ? -85.253 -20.106 137.680 1.00 82.12 670 ILE A C 1
ATOM 5358 O O . ILE A 1 670 ? -84.440 -19.286 137.240 1.00 82.12 670 ILE A O 1
ATOM 5362 N N . GLN A 1 671 ? -86.105 -20.734 136.864 1.00 81.69 671 GLN A N 1
ATOM 5363 C CA . GLN A 1 671 ? -86.206 -20.393 135.445 1.00 81.69 671 GLN A CA 1
ATOM 5364 C C . GLN A 1 671 ? -86.724 -18.970 135.233 1.00 81.69 671 GLN A C 1
ATOM 5366 O O . GLN A 1 671 ? -86.180 -18.255 134.387 1.00 81.69 671 GLN A O 1
ATOM 5371 N N . ASN A 1 672 ? -87.739 -18.539 135.986 1.00 81.50 672 ASN A N 1
ATOM 5372 C CA . ASN A 1 672 ? -88.282 -17.191 135.852 1.00 81.50 672 ASN A CA 1
ATOM 5373 C C . ASN A 1 672 ? -87.243 -16.131 136.251 1.00 81.50 672 ASN A C 1
ATOM 5375 O O . ASN A 1 672 ? -86.976 -15.229 135.460 1.00 81.50 672 ASN A O 1
ATOM 5379 N N . TYR A 1 673 ? -86.544 -16.312 137.377 1.00 84.31 673 TYR A N 1
ATOM 5380 C CA . TYR A 1 673 ? -85.448 -15.436 137.799 1.00 84.31 673 TYR A CA 1
ATOM 5381 C C . TYR A 1 673 ? -84.280 -15.406 136.805 1.00 84.31 673 TYR A C 1
ATOM 5383 O O . TYR A 1 673 ? -83.669 -14.358 136.634 1.00 84.31 673 TYR A O 1
ATOM 5391 N N . ASN A 1 674 ? -83.966 -16.501 136.102 1.00 81.38 674 ASN A N 1
ATOM 5392 C CA . ASN A 1 674 ? -82.946 -16.468 135.046 1.00 81.38 674 ASN A CA 1
ATOM 5393 C C . ASN A 1 674 ? -83.410 -15.697 133.795 1.00 81.38 674 ASN A C 1
ATOM 5395 O O . ASN A 1 674 ? -82.612 -14.978 133.192 1.00 81.38 674 ASN A O 1
ATOM 5399 N N . ARG A 1 675 ? -84.696 -15.785 133.423 1.00 80.50 675 ARG A N 1
ATOM 5400 C CA . ARG A 1 675 ? -85.278 -14.985 132.325 1.00 80.50 675 ARG A CA 1
ATOM 5401 C C . ARG A 1 675 ? -85.369 -13.503 132.694 1.00 80.50 675 ARG A C 1
ATOM 5403 O O . ARG A 1 675 ? -85.055 -12.653 131.863 1.00 80.50 675 ARG A O 1
ATOM 5410 N N . GLU A 1 676 ? -85.745 -13.193 133.932 1.00 78.12 676 GLU A N 1
ATOM 5411 C CA . GLU A 1 676 ? -85.726 -11.830 134.466 1.00 78.12 676 GLU A CA 1
ATOM 5412 C C . GLU A 1 676 ? -84.298 -11.295 134.556 1.00 78.12 676 GLU A C 1
ATOM 5414 O O . GLU A 1 676 ? -84.059 -10.196 134.081 1.00 78.12 676 GLU A O 1
ATOM 5419 N N . LYS A 1 677 ? -83.325 -12.078 135.040 1.00 80.38 677 LYS A N 1
ATOM 5420 C CA . LYS A 1 677 ? -81.905 -11.695 135.075 1.00 80.38 677 LYS A CA 1
ATOM 5421 C C . LYS A 1 677 ? -81.348 -11.379 133.687 1.00 80.38 677 LYS A C 1
ATOM 5423 O O . LYS A 1 677 ? -80.631 -10.395 133.558 1.00 80.38 677 LYS A O 1
ATOM 5428 N N . LEU A 1 678 ? -81.685 -12.160 132.656 1.00 77.56 678 LEU A N 1
ATOM 5429 C CA . LEU A 1 678 ? -81.304 -11.848 131.271 1.00 77.56 678 LEU A CA 1
ATOM 5430 C C . LEU A 1 678 ? -81.939 -10.535 130.798 1.00 77.56 678 LEU A C 1
ATOM 5432 O O . LEU A 1 678 ? -81.217 -9.631 130.393 1.00 77.56 678 LEU A O 1
ATOM 5436 N N . ARG A 1 679 ? -83.257 -10.363 130.970 1.00 77.50 679 ARG A N 1
ATOM 5437 C CA . ARG A 1 679 ? -83.937 -9.093 130.653 1.00 77.50 679 ARG A CA 1
ATOM 5438 C C . ARG A 1 679 ? -83.398 -7.907 131.450 1.00 77.50 679 ARG A C 1
ATOM 5440 O O . ARG A 1 679 ? -83.405 -6.790 130.946 1.00 77.50 679 ARG A O 1
ATOM 5447 N N . PHE A 1 680 ? -82.950 -8.129 132.682 1.00 74.62 680 PHE A N 1
ATOM 5448 C CA . PHE A 1 680 ? -82.369 -7.112 133.550 1.00 74.62 680 PHE A CA 1
ATOM 5449 C C . PHE A 1 680 ? -80.938 -6.770 133.125 1.00 74.62 680 PHE A C 1
ATOM 5451 O O . PHE A 1 680 ? -80.565 -5.612 133.229 1.00 74.62 680 PHE A O 1
ATOM 5458 N N . ILE A 1 681 ? -80.171 -7.721 132.578 1.00 75.38 681 ILE A N 1
ATOM 5459 C CA . ILE A 1 681 ? -78.875 -7.462 131.929 1.00 75.38 681 ILE A CA 1
ATOM 5460 C C . ILE A 1 681 ? -79.074 -6.657 130.639 1.00 75.38 681 ILE A C 1
ATOM 5462 O O . ILE A 1 681 ? -78.434 -5.620 130.501 1.00 75.38 681 ILE A O 1
ATOM 5466 N N . ASP A 1 682 ? -79.995 -7.059 129.756 1.00 72.38 682 ASP A N 1
ATOM 5467 C CA . ASP A 1 682 ? -80.318 -6.307 128.531 1.00 72.38 682 ASP A CA 1
ATOM 5468 C C . ASP A 1 682 ? -80.797 -4.883 128.873 1.00 72.38 682 ASP A C 1
ATOM 5470 O O . ASP A 1 682 ? -80.318 -3.896 128.312 1.00 72.38 682 ASP A O 1
ATOM 5474 N N . SER A 1 683 ? -81.690 -4.761 129.865 1.00 72.25 683 SER A N 1
ATOM 5475 C CA . SER A 1 683 ? -82.185 -3.465 130.347 1.00 72.25 683 SER A CA 1
ATOM 5476 C C . SER A 1 683 ? -81.059 -2.625 130.951 1.00 72.25 683 SER A C 1
ATOM 5478 O O . SER A 1 683 ? -80.940 -1.449 130.622 1.00 72.25 683 SER A O 1
ATOM 5480 N N . ILE A 1 684 ? -80.204 -3.210 131.798 1.00 65.38 684 ILE A N 1
ATOM 5481 C CA . ILE A 1 684 ? -79.044 -2.522 132.377 1.00 65.38 684 ILE A CA 1
ATOM 5482 C C . ILE A 1 684 ? -78.083 -2.063 131.284 1.00 65.38 684 ILE A C 1
ATOM 5484 O O . ILE A 1 684 ? -77.614 -0.936 131.367 1.00 65.38 684 ILE A O 1
ATOM 5488 N N . GLN A 1 685 ? -77.830 -2.853 130.240 1.00 64.25 685 GLN A N 1
ATOM 5489 C CA . GLN A 1 685 ? -77.004 -2.404 129.116 1.00 64.25 685 GLN A CA 1
ATOM 5490 C C . GLN A 1 685 ? -77.654 -1.219 128.382 1.00 64.25 685 GLN A C 1
ATOM 5492 O O . GLN A 1 685 ? -76.958 -0.252 128.094 1.00 64.25 685 GLN A O 1
ATOM 5497 N N . SER A 1 686 ? -78.983 -1.209 128.213 1.00 59.56 686 SER A N 1
ATOM 5498 C CA . SER A 1 686 ? -79.723 -0.059 127.653 1.00 59.56 686 SER A CA 1
ATOM 5499 C C . SER A 1 686 ? -79.900 1.153 128.592 1.00 59.56 686 SER A C 1
ATOM 5501 O O . SER A 1 686 ? -80.395 2.188 128.154 1.00 59.56 686 SER A O 1
ATOM 5503 N N . PHE A 1 687 ? -79.523 1.045 129.874 1.00 54.34 687 PHE A N 1
ATOM 5504 C CA . PHE A 1 687 ? -79.605 2.133 130.869 1.00 54.34 687 PHE A CA 1
ATOM 5505 C C . PHE A 1 687 ? -78.243 2.547 131.464 1.00 54.34 687 PHE A C 1
ATOM 5507 O O . PHE A 1 687 ? -78.159 3.567 132.144 1.00 54.34 687 PHE A O 1
ATOM 5514 N N . GLN A 1 688 ? -77.180 1.772 131.229 1.00 56.09 688 GLN A N 1
ATOM 5515 C CA . GLN A 1 688 ? -75.782 2.140 131.496 1.00 56.09 688 GLN A CA 1
ATOM 5516 C C . GLN A 1 688 ? -75.093 2.731 130.258 1.00 56.09 688 GLN A C 1
ATOM 5518 O O . GLN A 1 688 ? -74.005 3.296 130.382 1.00 56.09 688 GLN A O 1
ATOM 5523 N N . GLY A 1 689 ? -75.736 2.640 129.091 1.00 55.84 689 GLY A N 1
ATOM 5524 C CA . GLY A 1 689 ? -75.460 3.499 127.951 1.00 55.84 689 GLY A CA 1
ATOM 5525 C C . GLY A 1 689 ? -75.662 4.966 128.329 1.00 55.84 689 GLY A C 1
ATOM 5526 O O . GLY A 1 689 ? -76.749 5.399 128.712 1.00 55.84 689 GLY A O 1
ATOM 5527 N N . ASP A 1 690 ? -74.582 5.733 128.254 1.00 52.91 690 ASP A N 1
ATOM 5528 C CA . ASP A 1 690 ? -74.605 7.188 128.375 1.00 52.91 690 ASP A CA 1
ATOM 5529 C C . ASP A 1 690 ? -75.381 7.727 127.155 1.00 52.91 690 ASP A C 1
ATOM 5531 O O . ASP A 1 690 ? -74.971 7.419 126.034 1.00 52.91 690 ASP A O 1
ATOM 5535 N N . PRO A 1 691 ? -76.503 8.463 127.296 1.00 59.66 691 PRO A N 1
ATOM 5536 C CA . PRO A 1 691 ? -77.434 8.702 126.183 1.00 59.66 691 PRO A CA 1
ATOM 5537 C C . PRO A 1 691 ? -76.796 9.429 124.990 1.00 59.66 691 PRO A C 1
ATOM 5539 O O . PRO A 1 691 ? -77.219 9.242 123.850 1.00 59.66 691 PRO A O 1
ATOM 5542 N N . GLU A 1 692 ? -75.742 10.209 125.240 1.00 58.31 692 GLU A N 1
ATOM 5543 C CA . GLU A 1 692 ? -74.921 10.841 124.207 1.00 58.31 692 GLU A CA 1
ATOM 5544 C C . GLU A 1 692 ? -74.018 9.824 123.477 1.00 58.31 692 GLU A C 1
ATOM 5546 O O . GLU A 1 692 ? -73.888 9.889 122.256 1.00 58.31 692 GLU A O 1
ATOM 5551 N N . LYS A 1 693 ? -73.464 8.823 124.180 1.00 58.41 693 LYS A N 1
ATOM 5552 C CA . LYS A 1 693 ? -72.663 7.736 123.581 1.00 58.41 693 LYS A CA 1
ATOM 5553 C C . LYS A 1 693 ? -73.509 6.690 122.869 1.00 58.41 693 LYS A C 1
ATOM 5555 O O . LYS A 1 693 ? -73.047 6.152 121.870 1.00 58.41 693 LYS A O 1
ATOM 5560 N N . ASP A 1 694 ? -74.726 6.419 123.327 1.00 57.94 694 ASP A N 1
ATOM 5561 C CA . ASP A 1 694 ? -75.639 5.508 122.630 1.00 57.94 694 ASP A CA 1
ATOM 5562 C C . ASP A 1 694 ? -76.173 6.157 121.346 1.00 57.94 694 ASP A C 1
ATOM 5564 O O . ASP A 1 694 ? -76.203 5.505 120.299 1.00 57.94 694 ASP A O 1
ATOM 5568 N N . GLN A 1 695 ? -76.467 7.466 121.364 1.00 62.28 695 GLN A N 1
ATOM 5569 C CA . GLN A 1 695 ? -76.660 8.221 120.122 1.00 62.28 695 GLN A CA 1
ATOM 5570 C C . GLN A 1 695 ? -75.399 8.221 119.252 1.00 62.28 695 GLN A C 1
ATOM 5572 O O . GLN A 1 695 ? -75.518 7.988 118.052 1.00 62.28 695 GLN A O 1
ATOM 5577 N N . GLU A 1 696 ? -74.199 8.414 119.808 1.00 64.69 696 GLU A N 1
ATOM 5578 C CA . GLU A 1 696 ? -72.956 8.374 119.026 1.00 64.69 696 GLU A CA 1
ATOM 5579 C C . GLU A 1 696 ? -72.677 6.976 118.438 1.00 64.69 696 GLU A C 1
ATOM 5581 O O . GLU A 1 696 ? -72.191 6.869 117.314 1.00 64.69 696 GLU A O 1
ATOM 5586 N N . TYR A 1 697 ? -73.014 5.893 119.142 1.00 71.31 697 TYR A N 1
ATOM 5587 C CA . TYR A 1 697 ? -72.849 4.514 118.680 1.00 71.31 697 TYR A CA 1
ATOM 5588 C C . TYR A 1 697 ? -73.868 4.157 117.595 1.00 71.31 697 TYR A C 1
ATOM 5590 O O . TYR A 1 697 ? -73.491 3.604 116.558 1.00 71.31 697 TYR A O 1
ATOM 5598 N N . VAL A 1 698 ? -75.143 4.521 117.776 1.00 71.00 698 VAL A N 1
ATOM 5599 C CA . VAL A 1 698 ? -76.177 4.366 116.742 1.00 71.00 698 VAL A CA 1
ATOM 5600 C C . VAL A 1 698 ? -75.846 5.231 115.525 1.00 71.00 698 VAL A C 1
ATOM 5602 O O . VAL A 1 698 ? -75.921 4.733 114.403 1.00 71.00 698 VAL A O 1
ATOM 5605 N N . ALA A 1 699 ? -75.382 6.469 115.715 1.00 72.00 699 ALA A N 1
ATOM 5606 C CA . ALA A 1 699 ? -74.934 7.345 114.635 1.00 72.00 699 ALA A CA 1
ATOM 5607 C C . ALA A 1 699 ? -73.708 6.776 113.910 1.00 72.00 699 ALA A C 1
ATOM 5609 O O . ALA A 1 699 ? -73.738 6.673 112.691 1.00 72.00 699 ALA A O 1
ATOM 5610 N N . LYS A 1 700 ? -72.665 6.314 114.615 1.00 77.25 700 LYS A N 1
ATOM 5611 C CA . LYS A 1 700 ? -71.497 5.640 114.009 1.00 77.25 700 LYS A CA 1
ATOM 5612 C C . LYS A 1 700 ? -71.881 4.353 113.279 1.00 77.25 700 LYS A C 1
ATOM 5614 O O . LYS A 1 700 ? -71.275 4.033 112.261 1.00 77.25 700 LYS A O 1
ATOM 5619 N N . THR A 1 701 ? -72.884 3.623 113.761 1.00 78.50 701 THR A N 1
ATOM 5620 C CA . THR A 1 701 ? -73.387 2.405 113.107 1.00 78.50 701 THR A CA 1
ATOM 5621 C C . THR A 1 701 ? -74.223 2.740 111.868 1.00 78.50 701 THR A C 1
ATOM 5623 O O . THR A 1 701 ? -74.068 2.091 110.838 1.00 78.50 701 THR A O 1
ATOM 5626 N N . MET A 1 702 ? -75.045 3.794 111.913 1.00 77.62 702 MET A N 1
ATOM 5627 C CA . MET A 1 702 ? -75.743 4.318 110.735 1.00 77.62 702 MET A CA 1
ATOM 5628 C C . MET A 1 702 ? -74.775 4.905 109.707 1.00 77.62 702 MET A C 1
ATOM 5630 O O . MET A 1 702 ? -74.918 4.594 108.533 1.00 77.62 702 MET A O 1
ATOM 5634 N N . ILE A 1 703 ? -73.762 5.668 110.126 1.00 81.12 703 ILE A N 1
ATOM 5635 C CA . ILE A 1 703 ? -72.705 6.200 109.253 1.00 81.12 703 ILE A CA 1
ATOM 5636 C C . ILE A 1 703 ? -71.970 5.044 108.574 1.00 81.12 703 ILE A C 1
ATOM 5638 O O . ILE A 1 703 ? -71.941 5.017 107.353 1.00 81.12 703 ILE A O 1
ATOM 5642 N N . LYS A 1 704 ? -71.513 4.023 109.312 1.00 83.06 704 LYS A N 1
ATOM 5643 C CA . LYS A 1 704 ? -70.895 2.823 108.713 1.00 83.06 704 LYS A CA 1
ATOM 5644 C C . LYS A 1 704 ? -71.812 2.069 107.754 1.00 83.06 704 LYS A C 1
ATOM 5646 O O . LYS A 1 704 ? -71.341 1.512 106.767 1.00 83.06 704 LYS A O 1
ATOM 5651 N N . ASN A 1 705 ? -73.116 2.036 108.022 1.00 81.75 705 ASN A N 1
ATOM 5652 C CA . ASN A 1 705 ? -74.080 1.440 107.100 1.00 81.75 705 ASN A CA 1
ATOM 5653 C C . ASN A 1 705 ? -74.296 2.315 105.854 1.00 81.75 705 ASN A C 1
ATOM 5655 O O . ASN A 1 705 ? -74.436 1.761 104.771 1.00 81.75 705 ASN A O 1
ATOM 5659 N N . VAL A 1 706 ? -74.265 3.646 105.972 1.00 84.06 706 VAL A N 1
ATOM 5660 C CA . VAL A 1 706 ? -74.326 4.585 104.838 1.00 84.06 706 VAL A CA 1
ATOM 5661 C C . VAL A 1 706 ? -73.042 4.532 104.008 1.00 84.06 706 VAL A C 1
ATOM 5663 O O . VAL A 1 706 ? -73.138 4.392 102.798 1.00 84.06 706 VAL A O 1
ATOM 5666 N N . GLU A 1 707 ? -71.861 4.543 104.632 1.00 85.69 707 GLU A N 1
ATOM 5667 C CA . GLU A 1 707 ? -70.553 4.325 103.988 1.00 85.69 707 GLU A CA 1
ATOM 5668 C C . GLU A 1 707 ? -70.526 2.997 103.220 1.00 85.69 707 GLU A C 1
ATOM 5670 O O . GLU A 1 707 ? -70.051 2.926 102.090 1.00 85.69 707 GLU A O 1
ATOM 5675 N N . LYS A 1 708 ? -71.088 1.934 103.805 1.00 88.75 708 LYS A N 1
ATOM 5676 C CA . LYS A 1 708 ? -71.186 0.625 103.154 1.00 88.75 708 LYS A CA 1
ATOM 5677 C C . LYS A 1 708 ? -72.243 0.578 102.047 1.00 88.75 708 LYS A C 1
ATOM 5679 O O . LYS A 1 708 ? -72.079 -0.183 101.098 1.00 88.75 708 LYS A O 1
ATOM 5684 N N . ILE A 1 709 ? -73.316 1.363 102.145 1.00 86.88 709 ILE A N 1
ATOM 5685 C CA . ILE A 1 709 ? -74.286 1.532 101.055 1.00 86.88 709 ILE A CA 1
ATOM 5686 C C . ILE A 1 709 ? -73.631 2.293 99.901 1.00 86.88 709 ILE A C 1
ATOM 5688 O O . ILE A 1 709 ? -73.697 1.809 98.777 1.00 86.88 709 ILE A O 1
ATOM 5692 N N . THR A 1 710 ? -72.913 3.389 100.157 1.00 86.44 710 THR A N 1
ATOM 5693 C CA . THR A 1 710 ? -72.233 4.141 99.093 1.00 86.44 710 THR A CA 1
ATOM 5694 C C . THR A 1 710 ? -71.073 3.359 98.470 1.00 86.44 710 THR A C 1
ATOM 5696 O O . THR A 1 710 ? -70.905 3.433 97.258 1.00 86.44 710 THR A O 1
ATOM 5699 N N . GLU A 1 711 ? -70.336 2.529 99.224 1.00 89.31 711 GLU A N 1
ATOM 5700 C CA . GLU A 1 711 ? -69.353 1.577 98.662 1.00 89.31 711 GLU A CA 1
ATOM 5701 C C . GLU A 1 711 ? -70.016 0.512 97.762 1.00 89.31 711 GLU A C 1
ATOM 5703 O O . GLU A 1 711 ? -69.439 0.067 96.767 1.00 89.31 711 GLU A O 1
ATOM 5708 N N . LEU A 1 712 ? -71.241 0.086 98.090 1.00 88.62 712 LEU A N 1
ATOM 5709 C CA . LEU A 1 712 ? -72.014 -0.830 97.249 1.00 88.62 712 LEU A CA 1
ATOM 5710 C C . LEU A 1 712 ? -72.606 -0.124 96.019 1.00 88.62 712 LEU A C 1
ATOM 5712 O O . LEU A 1 712 ? -72.673 -0.745 94.963 1.00 88.62 712 LEU A O 1
ATOM 5716 N N . GLU A 1 713 ? -72.980 1.153 96.113 1.00 88.00 713 GLU A N 1
ATOM 5717 C CA . GLU A 1 713 ? -73.457 1.974 94.990 1.00 88.00 713 GLU A CA 1
ATOM 5718 C C . GLU A 1 713 ? -72.325 2.344 94.013 1.00 88.00 713 GLU A C 1
ATOM 5720 O O . GLU A 1 713 ? -72.516 2.267 92.795 1.00 88.00 713 GLU A O 1
ATOM 5725 N N . THR A 1 714 ? -71.120 2.666 94.502 1.00 87.50 714 THR A N 1
ATOM 5726 C CA . THR A 1 714 ? -69.947 2.856 93.629 1.00 87.50 714 THR A CA 1
ATOM 5727 C C . THR A 1 714 ? -69.547 1.541 92.972 1.00 87.50 714 THR A C 1
ATOM 5729 O O . THR A 1 714 ? -69.459 1.485 91.749 1.00 87.50 714 THR A O 1
ATOM 5732 N N . ARG A 1 715 ? -69.431 0.440 93.727 1.00 89.38 715 ARG A N 1
ATOM 5733 C CA . ARG A 1 715 ? -69.123 -0.880 93.147 1.00 89.38 715 ARG A CA 1
ATOM 5734 C C . ARG A 1 715 ? -70.208 -1.368 92.174 1.00 89.38 715 ARG A C 1
ATOM 5736 O O . ARG A 1 715 ? -69.891 -2.073 91.215 1.00 89.38 715 ARG A O 1
ATOM 5743 N N . LEU A 1 716 ? -71.475 -0.993 92.377 1.00 90.88 716 LEU A N 1
ATOM 5744 C CA . LEU A 1 716 ? -72.556 -1.258 91.423 1.00 90.88 716 LEU A CA 1
ATOM 5745 C C . LEU A 1 716 ? -72.375 -0.443 90.137 1.00 90.88 716 LEU A C 1
ATOM 5747 O O . LEU A 1 716 ? -72.407 -1.028 89.060 1.00 90.88 716 LEU A O 1
ATOM 5751 N N . THR A 1 717 ? -72.131 0.865 90.226 1.00 89.56 717 THR A N 1
ATOM 5752 C CA . THR A 1 717 ? -71.954 1.725 89.039 1.00 89.56 717 THR A CA 1
ATOM 5753 C C . THR A 1 717 ? -70.663 1.422 88.267 1.00 89.56 717 THR A C 1
ATOM 5755 O O . THR A 1 717 ? -70.684 1.403 87.037 1.00 89.56 717 THR A O 1
ATOM 5758 N N . GLU A 1 718 ? -69.571 1.061 88.946 1.00 88.44 718 GLU A N 1
ATOM 5759 C CA . GLU A 1 718 ? -68.351 0.507 88.335 1.00 88.44 718 GLU A CA 1
ATOM 5760 C C . GLU A 1 718 ? -68.628 -0.814 87.598 1.00 88.44 718 GLU A C 1
ATOM 5762 O O . GLU A 1 718 ? -68.145 -1.029 86.481 1.00 88.44 718 GLU A O 1
ATOM 5767 N N . SER A 1 719 ? -69.439 -1.697 88.192 1.00 86.31 719 SER A N 1
ATOM 5768 C CA . SER A 1 719 ? -69.873 -2.953 87.570 1.00 86.31 719 SER A CA 1
ATOM 5769 C C . SER A 1 719 ? -70.761 -2.698 86.348 1.00 86.31 719 SER A C 1
ATOM 5771 O O . SER A 1 719 ? -70.513 -3.261 85.284 1.00 86.31 719 SER A O 1
ATOM 5773 N N . GLU A 1 720 ? -71.735 -1.788 86.435 1.00 90.50 720 GLU A N 1
ATOM 5774 C CA . GLU A 1 720 ? -72.589 -1.391 85.308 1.00 90.50 720 GLU A CA 1
ATOM 5775 C C . GLU A 1 720 ? -71.788 -0.736 84.175 1.00 90.50 720 GLU A C 1
ATOM 5777 O O . GLU A 1 720 ? -72.015 -1.051 83.005 1.00 90.50 720 GLU A O 1
ATOM 5782 N N . GLN A 1 721 ? -70.805 0.112 84.492 1.00 90.44 721 GLN A N 1
ATOM 5783 C CA . GLN A 1 721 ? -69.897 0.689 83.501 1.00 90.44 721 GLN A CA 1
ATOM 5784 C C . GLN A 1 721 ? -69.000 -0.385 82.869 1.00 90.44 721 GLN A C 1
ATOM 5786 O O . GLN A 1 721 ? -68.797 -0.376 81.655 1.00 90.44 721 GLN A O 1
ATOM 5791 N N . THR A 1 722 ? -68.524 -1.358 83.651 1.00 87.69 722 THR A N 1
ATOM 5792 C CA . THR A 1 722 ? -67.763 -2.511 83.146 1.00 87.69 722 THR A CA 1
ATOM 5793 C C . THR A 1 722 ? -68.619 -3.380 82.223 1.00 87.69 722 THR A C 1
ATOM 5795 O O . THR A 1 722 ? -68.175 -3.727 81.132 1.00 87.69 722 THR A O 1
ATOM 5798 N N . ILE A 1 723 ? -69.872 -3.659 82.592 1.00 88.25 723 ILE A N 1
ATOM 5799 C CA . ILE A 1 723 ? -70.852 -4.374 81.761 1.00 88.25 723 ILE A CA 1
ATOM 5800 C C . ILE A 1 723 ? -71.180 -3.570 80.495 1.00 88.25 723 ILE A C 1
ATOM 5802 O O . ILE A 1 723 ? -71.326 -4.154 79.424 1.00 88.25 723 ILE A O 1
ATOM 5806 N N . CYS A 1 724 ? -71.263 -2.239 80.571 1.00 91.44 724 CYS A N 1
ATOM 5807 C CA . CYS A 1 724 ? -71.477 -1.376 79.409 1.00 91.44 724 CYS A CA 1
ATOM 5808 C C . CYS A 1 724 ? -70.279 -1.423 78.447 1.00 91.44 724 CYS A C 1
ATOM 5810 O O . CYS A 1 724 ? -70.464 -1.658 77.253 1.00 91.44 724 CYS A O 1
ATOM 5812 N N . ASN A 1 725 ? -69.055 -1.309 78.970 1.00 88.44 725 ASN A N 1
ATOM 5813 C CA . ASN A 1 725 ? -67.819 -1.444 78.200 1.00 88.44 725 ASN A CA 1
ATOM 5814 C C . ASN A 1 725 ? -67.714 -2.834 77.553 1.00 88.44 725 ASN A C 1
ATOM 5816 O O . ASN A 1 725 ? -67.520 -2.920 76.345 1.00 88.44 725 ASN A O 1
ATOM 5820 N N . GLN A 1 726 ? -67.953 -3.910 78.309 1.00 88.94 726 GLN A N 1
ATOM 5821 C CA . GLN A 1 726 ? -68.008 -5.282 77.788 1.00 88.94 726 GLN A CA 1
ATOM 5822 C C . GLN A 1 726 ? -69.121 -5.463 76.750 1.00 88.94 726 GLN A C 1
ATOM 5824 O O . GLN A 1 726 ? -68.953 -6.209 75.795 1.00 88.94 726 GLN A O 1
ATOM 5829 N N . LYS A 1 727 ? -70.263 -4.782 76.883 1.00 89.56 727 LYS A N 1
ATOM 5830 C CA . LYS A 1 727 ? -71.361 -4.828 75.905 1.00 89.56 727 LYS A CA 1
ATOM 5831 C C . LYS A 1 727 ? -71.016 -4.079 74.616 1.00 89.56 727 LYS A C 1
ATOM 5833 O O . LYS A 1 727 ? -71.401 -4.542 73.544 1.00 89.56 727 LYS A O 1
ATOM 5838 N N . ILE A 1 728 ? -70.275 -2.973 74.703 1.00 88.88 728 ILE A N 1
ATOM 5839 C CA . ILE A 1 728 ? -69.704 -2.262 73.548 1.00 88.88 728 ILE A CA 1
ATOM 5840 C C . ILE A 1 728 ? -68.622 -3.124 72.891 1.00 88.88 728 ILE A C 1
ATOM 5842 O O . ILE A 1 728 ? -68.655 -3.309 71.681 1.00 88.88 728 ILE A O 1
ATOM 5846 N N . GLU A 1 729 ? -67.726 -3.731 73.669 1.00 90.25 729 GLU A N 1
ATOM 5847 C CA . GLU A 1 729 ? -66.697 -4.652 73.182 1.00 90.25 729 GLU A CA 1
ATOM 5848 C C . GLU A 1 729 ? -67.317 -5.884 72.511 1.00 90.25 729 GLU A C 1
ATOM 5850 O O . GLU A 1 729 ? -66.968 -6.194 71.381 1.00 90.25 729 GLU A O 1
ATOM 5855 N N . ILE A 1 730 ? -68.321 -6.524 73.117 1.00 87.06 730 ILE A N 1
ATOM 5856 C CA . ILE A 1 730 ? -69.097 -7.616 72.508 1.00 87.06 730 ILE A CA 1
ATOM 5857 C C . ILE A 1 730 ? -69.843 -7.139 71.254 1.00 87.06 730 ILE A C 1
ATOM 5859 O O . ILE A 1 730 ? -70.011 -7.924 70.326 1.00 87.06 730 ILE A O 1
ATOM 5863 N N . SER A 1 731 ? -70.289 -5.881 71.185 1.00 89.44 731 SER A N 1
ATOM 5864 C CA . SER A 1 731 ? -70.909 -5.324 69.975 1.00 89.44 731 SER A CA 1
ATOM 5865 C C . SER A 1 731 ? -69.885 -5.091 68.860 1.00 89.44 731 SER A C 1
ATOM 5867 O O . SER A 1 731 ? -70.177 -5.394 67.706 1.00 89.44 731 SER A O 1
ATOM 5869 N N . ASN A 1 732 ? -68.687 -4.611 69.197 1.00 85.44 732 ASN A N 1
ATOM 5870 C CA . ASN A 1 732 ? -67.584 -4.413 68.260 1.00 85.44 732 ASN A CA 1
ATOM 5871 C C . ASN A 1 732 ? -67.044 -5.762 67.775 1.00 85.44 732 ASN A C 1
ATOM 5873 O O . ASN A 1 732 ? -66.990 -5.991 66.578 1.00 85.44 732 ASN A O 1
ATOM 5877 N N . LEU A 1 733 ? -66.781 -6.705 68.683 1.00 86.56 733 LEU A N 1
ATOM 5878 C CA . LEU A 1 733 ? -66.403 -8.081 68.361 1.00 86.56 733 LEU A CA 1
ATOM 5879 C C . LEU A 1 733 ? -67.492 -8.803 67.561 1.00 86.56 733 LEU A C 1
ATOM 5881 O O . LEU A 1 733 ? -67.160 -9.607 66.701 1.00 86.56 733 LEU A O 1
ATOM 5885 N N . LYS A 1 734 ? -68.784 -8.517 67.778 1.00 85.88 734 LYS A N 1
ATOM 5886 C CA . LYS A 1 734 ? -69.858 -9.013 66.901 1.00 85.88 734 LYS A CA 1
ATOM 5887 C C . LYS A 1 734 ? -69.804 -8.390 65.513 1.00 85.88 734 LYS A C 1
ATOM 5889 O O . LYS A 1 734 ? -69.933 -9.137 64.554 1.00 85.88 734 LYS A O 1
ATOM 5894 N N . ALA A 1 735 ? -69.588 -7.081 65.396 1.00 82.25 735 ALA A N 1
ATOM 5895 C CA . ALA A 1 735 ? -69.426 -6.421 64.102 1.00 82.25 735 ALA A CA 1
ATOM 5896 C C . ALA A 1 735 ? -68.164 -6.910 63.367 1.00 82.25 735 ALA A C 1
ATOM 5898 O O . ALA A 1 735 ? -68.206 -7.138 62.164 1.00 82.25 735 ALA A O 1
ATOM 5899 N N . ASP A 1 736 ? -67.064 -7.156 64.079 1.00 79.62 736 ASP A N 1
ATOM 5900 C CA . ASP A 1 736 ? -65.833 -7.722 63.529 1.00 79.62 736 ASP A CA 1
ATOM 5901 C C . ASP A 1 736 ? -66.002 -9.196 63.152 1.00 79.62 736 ASP A C 1
ATOM 5903 O O . ASP A 1 736 ? -65.545 -9.595 62.086 1.00 79.62 736 ASP A O 1
ATOM 5907 N N . ILE A 1 737 ? -66.717 -10.000 63.947 1.00 79.62 737 ILE A N 1
ATOM 5908 C CA . ILE A 1 737 ? -67.121 -11.363 63.568 1.00 79.62 737 ILE A CA 1
ATOM 5909 C C . ILE A 1 737 ? -68.045 -11.328 62.347 1.00 79.62 737 ILE A C 1
ATOM 5911 O O . ILE A 1 737 ? -67.874 -12.149 61.456 1.00 79.62 737 ILE A O 1
ATOM 5915 N N . GLU A 1 738 ? -68.979 -10.382 62.255 1.00 80.62 738 GLU A N 1
ATOM 5916 C CA . GLU A 1 738 ? -69.871 -10.231 61.104 1.00 80.62 738 GLU A CA 1
ATOM 5917 C C . GLU A 1 738 ? -69.088 -9.810 59.849 1.00 80.62 738 GLU A C 1
ATOM 5919 O O . GLU A 1 738 ? -69.244 -10.430 58.801 1.00 80.62 738 GLU A O 1
ATOM 5924 N N . ASN A 1 739 ? -68.148 -8.866 59.957 1.00 74.88 739 ASN A N 1
ATOM 5925 C CA . ASN A 1 739 ? -67.212 -8.499 58.888 1.00 74.88 739 ASN A CA 1
ATOM 5926 C C . ASN A 1 739 ? -66.323 -9.691 58.467 1.00 74.88 739 ASN A C 1
ATOM 5928 O O . ASN A 1 739 ? -66.145 -9.956 57.274 1.00 74.88 739 ASN A O 1
ATOM 5932 N N . LEU A 1 740 ? -65.792 -10.447 59.434 1.00 70.19 740 LEU A N 1
ATOM 5933 C CA . LEU A 1 740 ? -64.964 -11.641 59.218 1.00 70.19 740 LEU A CA 1
ATOM 5934 C C . LEU A 1 740 ? -65.767 -12.867 58.760 1.00 70.19 740 LEU A C 1
ATOM 5936 O O . LEU A 1 740 ? -65.164 -13.807 58.247 1.00 70.19 740 LEU A O 1
ATOM 5940 N N . GLN A 1 741 ? -67.096 -12.865 58.894 1.00 62.94 741 GLN A N 1
ATOM 5941 C CA . GLN A 1 741 ? -68.009 -13.849 58.304 1.00 62.94 741 GLN A CA 1
ATOM 5942 C C . GLN A 1 741 ? -68.488 -13.413 56.913 1.00 62.94 741 GLN A C 1
ATOM 5944 O O . GLN A 1 741 ? -68.596 -14.253 56.024 1.00 62.94 741 GLN A O 1
ATOM 5949 N N . GLN A 1 742 ? -68.671 -12.116 56.655 1.00 58.84 742 GLN A N 1
ATOM 5950 C CA . GLN A 1 742 ? -68.943 -11.600 55.309 1.00 58.84 742 GLN A CA 1
ATOM 5951 C C . GLN A 1 742 ? -67.761 -11.841 54.351 1.00 58.84 742 GLN A C 1
ATOM 5953 O O . GLN A 1 742 ? -67.982 -12.170 53.184 1.00 58.84 742 GLN A O 1
ATOM 5958 N N . TYR A 1 743 ? -66.514 -11.777 54.837 1.00 55.03 743 TYR A N 1
ATOM 5959 C CA . TYR A 1 743 ? -65.316 -12.065 54.033 1.00 55.03 743 TYR A CA 1
ATOM 5960 C C . TYR A 1 743 ? -65.294 -13.464 53.368 1.00 55.03 743 TYR A C 1
ATOM 5962 O O . TYR A 1 743 ? -65.003 -13.530 52.171 1.00 55.03 743 TYR A O 1
ATOM 5970 N N . PRO A 1 744 ? -65.607 -14.580 54.063 1.00 51.00 744 PRO A N 1
ATOM 5971 C CA . PRO A 1 744 ? -65.819 -15.880 53.429 1.00 51.00 744 PRO A CA 1
ATOM 5972 C C . PRO A 1 744 ? -67.195 -16.019 52.761 1.00 51.00 744 PRO A C 1
ATOM 5974 O O . PRO A 1 744 ? -67.252 -16.602 51.683 1.00 51.00 744 PRO A O 1
ATOM 5977 N N . ILE A 1 745 ? -68.289 -15.460 53.304 1.00 48.12 745 ILE A N 1
ATOM 5978 C CA . ILE A 1 745 ? -69.647 -15.623 52.730 1.00 48.12 745 ILE A CA 1
ATOM 5979 C C . ILE A 1 745 ? -69.751 -15.100 51.283 1.00 48.12 745 ILE A C 1
ATOM 5981 O O . ILE A 1 745 ? -70.509 -15.658 50.492 1.00 48.12 745 ILE A O 1
ATOM 5985 N N . ILE A 1 746 ? -68.940 -14.112 50.887 1.00 50.06 746 ILE A N 1
ATOM 5986 C CA . ILE A 1 746 ? -68.854 -13.635 49.491 1.00 50.06 746 ILE A CA 1
ATOM 5987 C C . ILE A 1 746 ? -68.263 -14.691 48.520 1.00 50.06 746 ILE A C 1
ATOM 5989 O O . ILE A 1 746 ? -68.468 -14.582 47.314 1.00 50.06 746 ILE A O 1
ATOM 5993 N N . ASN A 1 747 ? -67.583 -15.735 49.016 1.00 48.41 747 ASN A N 1
ATOM 5994 C CA . ASN A 1 747 ? -66.974 -16.813 48.217 1.00 48.41 747 ASN A CA 1
ATOM 5995 C C . ASN A 1 747 ? -67.398 -18.249 48.605 1.00 48.41 747 ASN A C 1
ATOM 5997 O O . ASN A 1 747 ? -67.057 -19.178 47.874 1.00 48.41 747 ASN A O 1
ATOM 6001 N N . SER A 1 748 ? -68.104 -18.474 49.721 1.00 42.91 748 SER A N 1
ATOM 6002 C CA . SER A 1 748 ? -68.453 -19.819 50.215 1.00 42.91 748 SER A CA 1
ATOM 6003 C C . SER A 1 748 ? -69.937 -19.968 50.564 1.00 42.91 748 SER A C 1
ATOM 6005 O O . SER A 1 748 ? -70.303 -20.240 51.709 1.00 42.91 748 SER A O 1
ATOM 6007 N N . PHE A 1 749 ? -70.802 -19.814 49.563 1.00 42.25 749 PHE A N 1
ATOM 6008 C CA . PHE A 1 749 ? -72.223 -20.140 49.683 1.00 42.25 749 PHE A CA 1
ATOM 6009 C C . PHE A 1 749 ? -72.484 -21.598 49.258 1.00 42.25 749 PHE A C 1
ATOM 6011 O O . PHE A 1 749 ? -72.993 -21.819 48.169 1.00 42.25 749 PHE A O 1
ATOM 6018 N N . GLU A 1 750 ? -72.107 -22.579 50.096 1.00 48.03 750 GLU A N 1
ATOM 6019 C CA . GLU A 1 750 ? -72.812 -23.877 50.236 1.00 48.03 750 GLU A CA 1
ATOM 6020 C C . GLU A 1 750 ? -72.234 -24.798 51.343 1.00 48.03 750 GLU A C 1
ATOM 6022 O O . GLU A 1 750 ? -71.034 -24.815 51.601 1.00 48.03 750 GLU A O 1
ATOM 6027 N N . LEU A 1 751 ? -73.135 -25.597 51.939 1.00 46.00 751 LEU A N 1
ATOM 6028 C CA . LEU A 1 751 ? -72.947 -26.782 52.806 1.00 46.00 751 LEU A CA 1
ATOM 6029 C C . LEU A 1 751 ? -72.235 -26.663 54.182 1.00 46.00 751 LEU A C 1
ATOM 6031 O O . LEU A 1 751 ? -71.034 -26.854 54.336 1.00 46.00 751 LEU A O 1
ATOM 6035 N N . ASP A 1 752 ? -73.084 -26.514 55.206 1.00 47.25 752 ASP A N 1
ATOM 6036 C CA . ASP A 1 752 ? -73.124 -27.263 56.481 1.00 47.25 752 ASP A CA 1
ATOM 6037 C C . ASP A 1 752 ? -71.836 -27.815 57.154 1.00 47.25 752 ASP A C 1
ATOM 6039 O O . ASP A 1 752 ? -71.280 -28.841 56.770 1.00 47.25 752 ASP A O 1
ATOM 6043 N N . LYS A 1 753 ? -71.587 -27.263 58.355 1.00 49.66 753 LYS A N 1
ATOM 6044 C CA . LYS A 1 753 ? -71.042 -27.897 59.583 1.00 49.66 753 LYS A CA 1
ATOM 6045 C C . LYS A 1 753 ? -69.615 -28.496 59.542 1.00 49.66 753 LYS A C 1
ATOM 6047 O O . LYS A 1 753 ? -69.397 -29.573 58.986 1.00 49.66 753 LYS A O 1
ATOM 6052 N N . PRO A 1 754 ? -68.651 -27.911 60.289 1.00 44.38 754 PRO A N 1
ATOM 6053 C CA . PRO A 1 754 ? -67.281 -28.414 60.348 1.00 44.38 754 PRO A CA 1
ATOM 6054 C C . PRO A 1 754 ? -67.177 -29.700 61.185 1.00 44.38 754 PRO A C 1
ATOM 6056 O O . PRO A 1 754 ? -67.070 -29.681 62.411 1.00 44.38 754 PRO A O 1
ATOM 6059 N N . THR A 1 755 ? -67.146 -30.844 60.505 1.00 55.25 755 THR A N 1
ATOM 6060 C CA . THR A 1 755 ? -66.465 -32.035 61.034 1.00 55.25 755 THR A CA 1
ATOM 6061 C C . THR A 1 755 ? -64.954 -31.892 60.808 1.00 55.25 755 THR A C 1
ATOM 6063 O O . THR A 1 755 ? -64.533 -31.185 59.895 1.00 55.25 755 THR A O 1
ATOM 6066 N N . LYS A 1 756 ? -64.118 -32.589 61.594 1.00 60.25 756 LYS A N 1
ATOM 6067 C CA . LYS A 1 756 ? -62.635 -32.502 61.523 1.00 60.25 756 LYS A CA 1
ATOM 6068 C C . LYS A 1 756 ? -62.032 -32.836 60.145 1.00 60.25 756 LYS A C 1
ATOM 6070 O O . LYS A 1 756 ? -60.882 -32.511 59.868 1.00 60.25 756 LYS A O 1
ATOM 6075 N N . ASP A 1 757 ? -62.808 -33.485 59.283 1.00 63.44 757 ASP A N 1
ATOM 6076 C CA . ASP A 1 757 ? -62.469 -33.765 57.887 1.00 63.44 757 ASP A CA 1
ATOM 6077 C C . ASP A 1 757 ? -62.410 -32.478 57.026 1.00 63.44 757 ASP A C 1
ATOM 6079 O O . ASP A 1 757 ? -61.663 -32.410 56.052 1.00 63.44 757 ASP A O 1
ATOM 6083 N N . SER A 1 758 ? -63.128 -31.419 57.425 1.00 73.06 758 SER A N 1
ATOM 6084 C CA . SER A 1 758 ? -63.073 -30.084 56.813 1.00 73.06 758 SER A CA 1
ATOM 6085 C C . SER A 1 758 ? -61.690 -29.443 56.954 1.00 73.06 758 SER A C 1
ATOM 6087 O O . SER A 1 758 ? -61.115 -28.991 55.965 1.00 73.06 758 SER A O 1
ATOM 6089 N N . ASP A 1 759 ? -61.116 -29.458 58.160 1.00 76.00 759 ASP A N 1
ATOM 6090 C CA . ASP A 1 759 ? -59.805 -28.853 58.430 1.00 76.00 759 ASP A CA 1
ATOM 6091 C C . ASP A 1 759 ? -58.693 -29.579 57.662 1.00 76.00 759 ASP A C 1
ATOM 6093 O O . ASP A 1 759 ? -57.802 -28.949 57.091 1.00 76.00 759 ASP A O 1
ATOM 6097 N N . LEU A 1 760 ? -58.787 -30.911 57.569 1.00 78.12 760 LEU A N 1
ATOM 6098 C CA . LEU A 1 760 ? -57.871 -31.728 56.774 1.00 78.12 760 LEU A CA 1
ATOM 6099 C C . LEU A 1 760 ? -57.996 -31.425 55.272 1.00 78.12 760 LEU A C 1
ATOM 6101 O O . LEU A 1 760 ? -56.981 -31.265 54.595 1.00 78.12 760 LEU A O 1
ATOM 6105 N N . LYS A 1 761 ? -59.220 -31.286 54.745 1.00 82.62 761 LYS A N 1
ATOM 6106 C CA . LYS A 1 761 ? -59.467 -30.878 53.349 1.00 82.62 761 LYS A CA 1
ATOM 6107 C C . LYS A 1 761 ? -58.940 -29.473 53.056 1.00 82.62 761 LYS A C 1
ATOM 6109 O O . LYS A 1 761 ? -58.313 -29.275 52.016 1.00 82.62 761 LYS A O 1
ATOM 6114 N N . MET A 1 762 ? -59.129 -28.525 53.973 1.00 80.62 762 MET A N 1
ATOM 6115 C CA . MET A 1 762 ? -58.598 -27.165 53.862 1.00 80.62 762 MET A CA 1
ATOM 6116 C C . MET A 1 762 ? -57.064 -27.160 53.871 1.00 80.62 762 MET A C 1
ATOM 6118 O O . MET A 1 762 ? -56.453 -26.538 53.005 1.00 80.62 762 MET A O 1
ATOM 6122 N N . MET A 1 763 ? -56.430 -27.919 54.769 1.00 83.31 763 MET A N 1
ATOM 6123 C CA . MET A 1 763 ? -54.970 -28.048 54.846 1.00 83.31 763 MET A CA 1
ATOM 6124 C C . MET A 1 763 ? -54.377 -28.738 53.603 1.00 83.31 763 MET A C 1
ATOM 6126 O O . MET A 1 763 ? -53.340 -28.314 53.093 1.00 83.31 763 MET A O 1
ATOM 6130 N N . LEU A 1 764 ? -55.057 -29.752 53.054 1.00 84.75 764 LEU A N 1
ATOM 6131 C CA . LEU A 1 764 ? -54.692 -30.381 51.778 1.00 84.75 764 LEU A CA 1
ATOM 6132 C C . LEU A 1 764 ? -54.846 -29.417 50.592 1.00 84.75 764 LEU A C 1
ATOM 6134 O O . LEU A 1 764 ? -54.005 -29.414 49.692 1.00 84.75 764 LEU A O 1
ATOM 6138 N N . HIS A 1 765 ? -55.889 -28.583 50.580 1.00 86.69 765 HIS A N 1
ATOM 6139 C CA . HIS A 1 765 ? -56.095 -27.566 49.548 1.00 86.69 765 HIS A CA 1
ATOM 6140 C C . HIS A 1 765 ? -55.036 -26.455 49.622 1.00 86.69 765 HIS A C 1
ATOM 6142 O O . HIS A 1 765 ? -54.428 -26.116 48.608 1.00 86.69 765 HIS A O 1
ATOM 6148 N N . GLU A 1 766 ? -54.732 -25.955 50.821 1.00 91.38 766 GLU A N 1
ATOM 6149 C CA . GLU A 1 766 ? -53.675 -24.967 51.045 1.00 91.38 766 GLU A CA 1
ATOM 6150 C C . GLU A 1 766 ? -52.289 -25.534 50.683 1.00 91.38 766 GLU A C 1
ATOM 6152 O O . GLU A 1 766 ? -51.498 -24.870 50.012 1.00 91.38 766 GLU A O 1
ATOM 6157 N N . GLY A 1 767 ? -52.012 -26.794 51.040 1.00 92.50 767 GLY A N 1
ATOM 6158 C CA . GLY A 1 767 ? -50.808 -27.517 50.626 1.00 92.50 767 GLY A CA 1
ATOM 6159 C C . GLY A 1 767 ? -50.695 -27.660 49.105 1.00 92.50 767 GLY A C 1
ATOM 6160 O O . GLY A 1 767 ? -49.617 -27.454 48.544 1.00 92.50 767 GLY A O 1
ATOM 6161 N N . ARG A 1 768 ? -51.812 -27.927 48.415 1.00 92.56 768 ARG A N 1
ATOM 6162 C CA . ARG A 1 768 ? -51.884 -27.982 46.946 1.00 92.56 768 ARG A CA 1
ATOM 6163 C C . ARG A 1 768 ? -51.593 -26.620 46.313 1.00 92.56 768 ARG A C 1
ATOM 6165 O O . ARG A 1 768 ? -50.777 -26.558 45.398 1.00 92.56 768 ARG A O 1
ATOM 6172 N N . ILE A 1 769 ? -52.168 -25.536 46.842 1.00 92.50 769 ILE A N 1
ATOM 6173 C CA . ILE A 1 769 ? -51.887 -24.159 46.399 1.00 92.50 769 ILE A CA 1
ATOM 6174 C C . ILE A 1 769 ? -50.412 -23.799 46.632 1.00 92.50 769 ILE A C 1
ATOM 6176 O O . ILE A 1 769 ? -49.763 -23.259 45.738 1.00 92.50 769 ILE A O 1
ATOM 6180 N N . LYS A 1 770 ? -49.848 -24.118 47.805 1.00 94.62 770 LYS A N 1
ATOM 6181 C CA . LYS A 1 770 ? -48.427 -23.881 48.122 1.00 94.62 770 LYS A CA 1
ATOM 6182 C C . LYS A 1 770 ? -47.500 -24.646 47.168 1.00 94.62 770 LYS A C 1
ATOM 6184 O O . LYS A 1 770 ? -46.526 -24.072 46.679 1.00 94.62 770 LYS A O 1
ATOM 6189 N N . LEU A 1 771 ? -47.824 -25.902 46.848 1.00 93.38 771 LEU A N 1
ATOM 6190 C CA . LEU A 1 771 ? -47.088 -26.711 45.872 1.00 93.38 771 LEU A CA 1
ATOM 6191 C C . LEU A 1 771 ? -47.191 -26.133 44.452 1.00 93.38 771 LEU A C 1
ATOM 6193 O O . LEU A 1 771 ? -46.173 -26.006 43.777 1.00 93.38 771 LEU A O 1
ATOM 6197 N N . GLU A 1 772 ? -48.382 -25.725 44.014 1.00 94.12 772 GLU A N 1
ATOM 6198 C CA . GLU A 1 772 ? -48.613 -25.129 42.693 1.00 94.12 772 GLU A CA 1
ATOM 6199 C C . GLU A 1 772 ? -47.898 -23.775 42.535 1.00 94.12 772 GLU A C 1
ATOM 6201 O O . GLU A 1 772 ? -47.245 -23.526 41.520 1.00 94.12 772 GLU A O 1
ATOM 6206 N N . GLN A 1 773 ? -47.914 -22.927 43.569 1.00 93.62 773 GLN A N 1
ATOM 6207 C CA . GLN A 1 773 ? -47.126 -21.691 43.604 1.00 93.62 773 GLN A CA 1
ATOM 6208 C C . GLN A 1 773 ? -45.614 -21.960 43.576 1.00 93.62 773 GLN A C 1
ATOM 6210 O O . GLN A 1 773 ? -44.873 -21.203 42.944 1.00 93.62 773 GLN A O 1
ATOM 6215 N N . SER A 1 774 ? -45.145 -23.018 44.245 1.00 93.31 774 SER A N 1
ATOM 6216 C CA . SER A 1 774 ? -43.736 -23.431 44.219 1.00 93.31 774 SER A CA 1
ATOM 6217 C C . SER A 1 774 ? -43.323 -23.919 42.826 1.00 93.31 774 SER A C 1
ATOM 6219 O O . SER A 1 774 ? -42.334 -23.438 42.270 1.00 93.31 774 SER A O 1
ATOM 6221 N N . LEU A 1 775 ? -44.138 -24.780 42.205 1.00 94.44 775 LEU A N 1
ATOM 6222 C CA . LEU A 1 775 ? -43.943 -25.275 40.841 1.00 94.44 775 LEU A CA 1
ATOM 6223 C C . LEU A 1 775 ? -43.926 -24.123 39.825 1.00 94.44 775 LEU A C 1
ATOM 6225 O O . LEU A 1 775 ? -43.026 -24.042 38.991 1.00 94.44 775 LEU A O 1
ATOM 6229 N N . LYS A 1 776 ? -44.865 -23.175 39.939 1.00 94.50 776 LYS A N 1
ATOM 6230 C CA . LYS A 1 776 ? -44.907 -21.977 39.092 1.00 94.50 776 LYS A CA 1
ATOM 6231 C C . LYS A 1 776 ? -43.649 -21.120 39.250 1.00 94.50 776 LYS A C 1
ATOM 6233 O O . LYS A 1 776 ? -43.064 -20.724 38.245 1.00 94.50 776 LYS A O 1
ATOM 6238 N N . LYS A 1 777 ? -43.191 -20.869 40.483 1.00 95.88 777 LYS A N 1
ATOM 6239 C CA . LYS A 1 777 ? -41.922 -20.160 40.731 1.00 95.88 777 LYS A CA 1
ATOM 6240 C C . LYS A 1 777 ? -40.734 -20.910 40.125 1.00 95.88 777 LYS A C 1
ATOM 6242 O O . LYS A 1 777 ? -39.885 -20.276 39.511 1.00 95.88 777 LYS A O 1
ATOM 6247 N N . SER A 1 778 ? -40.691 -22.238 40.247 1.00 94.81 778 SER A N 1
ATOM 6248 C CA . SER A 1 778 ? -39.645 -23.077 39.649 1.00 94.81 778 SER A CA 1
ATOM 6249 C C . SER A 1 778 ? -39.593 -22.916 38.123 1.00 94.81 778 SER A C 1
ATOM 6251 O O . SER A 1 778 ? -38.541 -22.563 37.595 1.00 94.81 778 SER A O 1
ATOM 6253 N N . LEU A 1 779 ? -40.740 -23.002 37.438 1.00 93.19 779 LEU A N 1
ATOM 6254 C CA . LEU A 1 779 ? -40.859 -22.739 35.996 1.00 93.19 779 LEU A CA 1
ATOM 6255 C C . LEU A 1 779 ? -40.500 -21.286 35.625 1.00 93.19 779 LEU A C 1
ATOM 6257 O O . LEU A 1 779 ? -39.918 -21.031 34.574 1.00 93.19 779 LEU A O 1
ATOM 6261 N N . GLU A 1 780 ? -40.817 -20.299 36.468 1.00 94.38 780 GLU A N 1
ATOM 6262 C CA . GLU A 1 780 ? -40.391 -18.907 36.261 1.00 94.38 780 GLU A CA 1
ATOM 6263 C C . GLU A 1 780 ? -38.873 -18.713 36.425 1.00 94.38 780 GLU A C 1
ATOM 6265 O O . GLU A 1 780 ? -38.311 -17.818 35.789 1.00 94.38 780 GLU A O 1
ATOM 6270 N N . TYR A 1 781 ? -38.198 -19.511 37.259 1.00 96.44 781 TYR A N 1
ATOM 6271 C CA . TYR A 1 781 ? -36.736 -19.519 37.366 1.00 96.44 781 TYR A CA 1
ATOM 6272 C C . TYR A 1 781 ? -36.081 -20.275 36.205 1.00 96.44 781 TYR A C 1
ATOM 6274 O O . TYR A 1 781 ? -35.107 -19.774 35.650 1.00 96.44 781 TYR A O 1
ATOM 6282 N N . GLU A 1 782 ? -36.645 -21.400 35.766 1.00 93.81 782 GLU A N 1
ATOM 6283 C CA . GLU A 1 782 ? -36.195 -22.148 34.584 1.00 93.81 782 GLU A CA 1
ATOM 6284 C C . GLU A 1 782 ? -36.258 -21.278 33.314 1.00 93.81 782 GLU A C 1
ATOM 6286 O O . GLU A 1 782 ? -35.257 -21.106 32.618 1.00 93.81 782 GLU A O 1
ATOM 6291 N N . HIS A 1 783 ? -37.379 -20.587 33.079 1.00 94.25 783 HIS A N 1
ATOM 6292 C CA . HIS A 1 783 ? -37.501 -19.625 31.978 1.00 94.25 783 HIS A CA 1
ATOM 6293 C C . HIS A 1 783 ? -36.533 -18.431 32.080 1.00 94.25 783 HIS A C 1
ATOM 6295 O O . HIS A 1 783 ? -36.187 -17.845 31.051 1.00 94.25 783 HIS A O 1
ATOM 6301 N N . LYS A 1 784 ? -36.097 -18.033 33.285 1.00 96.81 784 LYS A N 1
ATOM 6302 C CA . LYS A 1 784 ? -35.040 -17.016 33.460 1.00 96.81 784 LYS A CA 1
ATOM 6303 C C . LYS A 1 784 ? -33.664 -17.600 33.143 1.00 96.81 784 LYS A C 1
ATOM 6305 O O . LYS A 1 784 ? -32.889 -16.942 32.458 1.00 96.81 784 LYS A O 1
ATOM 6310 N N . LEU A 1 785 ? -33.390 -18.833 33.570 1.00 95.44 785 LEU A N 1
ATOM 6311 C CA . LEU A 1 785 ? -32.139 -19.538 33.300 1.00 95.44 785 LEU A CA 1
ATOM 6312 C C . LEU A 1 785 ? -31.913 -19.707 31.790 1.00 95.44 785 LEU A C 1
ATOM 6314 O O . LEU A 1 785 ? -30.870 -19.300 31.293 1.00 95.44 785 LEU A O 1
ATOM 6318 N N . ILE A 1 786 ? -32.930 -20.168 31.052 1.00 94.94 786 ILE A N 1
ATOM 6319 C CA . ILE A 1 786 ? -32.893 -20.319 29.583 1.00 94.94 786 ILE A CA 1
ATOM 6320 C C . ILE A 1 786 ? -32.639 -18.972 28.878 1.00 94.94 786 ILE A C 1
ATOM 6322 O O . ILE A 1 786 ? -31.911 -18.908 27.886 1.00 94.94 786 ILE A O 1
ATOM 6326 N N . ARG A 1 787 ? -33.196 -17.863 29.390 1.00 92.56 787 ARG A N 1
ATOM 6327 C CA . ARG A 1 787 ? -32.919 -16.514 28.856 1.00 92.56 787 ARG A CA 1
ATOM 6328 C C . ARG A 1 787 ? -31.471 -16.093 29.098 1.00 92.56 787 ARG A C 1
ATOM 6330 O O . ARG A 1 787 ? -30.825 -15.626 28.166 1.00 92.56 787 ARG A O 1
ATOM 6337 N N . TYR A 1 788 ? -30.950 -16.293 30.309 1.00 97.69 788 TYR A N 1
ATOM 6338 C CA . TYR A 1 788 ? -29.551 -15.990 30.615 1.00 97.69 788 TYR A CA 1
ATOM 6339 C C . TYR A 1 788 ? -28.580 -16.880 29.829 1.00 97.69 788 TYR A C 1
ATOM 6341 O O . TYR A 1 788 ? -27.566 -16.381 29.353 1.00 97.69 788 TYR A O 1
ATOM 6349 N N . GLU A 1 789 ? -28.900 -18.157 29.612 1.00 94.94 789 GLU A N 1
ATOM 6350 C CA . GLU A 1 789 ? -28.123 -19.052 28.749 1.00 94.94 789 GLU A CA 1
ATOM 6351 C C . GLU A 1 789 ? -28.109 -18.566 27.291 1.00 94.94 789 GLU A C 1
ATOM 6353 O O . GLU A 1 789 ? -27.050 -18.538 26.660 1.00 94.94 789 GLU A O 1
ATOM 6358 N N . HIS A 1 790 ? -29.253 -18.132 26.753 1.00 94.12 790 HIS A N 1
ATOM 6359 C CA . HIS A 1 790 ? -29.328 -17.549 25.413 1.00 94.12 790 HIS A CA 1
ATOM 6360 C C . HIS A 1 790 ? -28.501 -16.256 25.298 1.00 94.12 790 HIS A C 1
ATOM 6362 O O . HIS A 1 790 ? -27.751 -16.084 24.334 1.00 94.12 790 HIS A O 1
ATOM 6368 N N . ASP A 1 791 ? -28.600 -15.358 26.280 1.00 94.00 791 ASP A N 1
ATOM 6369 C CA . ASP A 1 791 ? -27.872 -14.087 26.271 1.00 94.00 791 ASP A CA 1
ATOM 6370 C C . ASP A 1 791 ? -26.359 -14.275 26.482 1.00 94.00 791 ASP A C 1
ATOM 6372 O O . ASP A 1 791 ? -25.570 -13.612 25.806 1.00 94.00 791 ASP A O 1
ATOM 6376 N N . LEU A 1 792 ? -25.934 -15.239 27.308 1.00 95.88 792 LEU A N 1
ATOM 6377 C CA . LEU A 1 792 ? -24.530 -15.657 27.414 1.00 95.88 792 LEU A CA 1
ATOM 6378 C C . LEU A 1 792 ? -24.024 -16.243 26.090 1.00 95.88 792 LEU A C 1
ATOM 6380 O O . LEU A 1 792 ? -23.003 -15.792 25.578 1.00 95.88 792 LEU A O 1
ATOM 6384 N N . ASN A 1 793 ? -24.764 -17.169 25.469 1.00 95.31 793 ASN A N 1
ATOM 6385 C CA . ASN A 1 793 ? -24.412 -17.722 24.155 1.00 95.31 793 ASN A CA 1
ATOM 6386 C C . ASN A 1 793 ? -24.314 -16.639 23.065 1.00 95.31 793 ASN A C 1
ATOM 6388 O O . ASN A 1 793 ? -23.485 -16.738 22.157 1.00 95.31 793 ASN A O 1
ATOM 6392 N N . ARG A 1 794 ? -25.144 -15.592 23.141 1.00 94.81 794 ARG A N 1
ATOM 6393 C CA . ARG A 1 794 ? -25.061 -14.422 22.258 1.00 94.81 794 ARG A CA 1
ATOM 6394 C C . ARG A 1 794 ? -23.790 -13.609 22.520 1.00 94.81 794 ARG A C 1
ATOM 6396 O O . ARG A 1 794 ? -23.097 -13.276 21.562 1.00 94.81 794 ARG A O 1
ATOM 6403 N N . GLN A 1 795 ? -23.458 -13.338 23.781 1.00 95.56 795 GLN A N 1
ATOM 6404 C CA . GLN A 1 795 ? -22.228 -12.630 24.155 1.00 95.56 795 GLN A CA 1
ATOM 6405 C C . GLN A 1 795 ? -20.972 -13.411 23.742 1.00 95.56 795 GLN A C 1
ATOM 6407 O O . GLN A 1 795 ? -20.074 -12.831 23.137 1.00 95.56 795 GLN A O 1
ATOM 6412 N N . SER A 1 796 ? -20.921 -14.731 23.958 1.00 96.69 796 SER A N 1
ATOM 6413 C CA . SER A 1 796 ? -19.798 -15.577 23.526 1.00 96.69 796 SER A CA 1
ATOM 6414 C C . SER A 1 796 ? -19.581 -15.548 22.009 1.00 96.69 796 SER A C 1
ATOM 6416 O O . SER A 1 796 ? -18.437 -15.499 21.559 1.00 96.69 796 SER A O 1
ATOM 6418 N N . LYS A 1 797 ? -20.656 -15.511 21.206 1.00 95.69 797 LYS A N 1
ATOM 6419 C CA . LYS A 1 797 ? -20.557 -15.336 19.744 1.00 95.69 797 LYS A CA 1
ATOM 6420 C C . LYS A 1 797 ? -19.987 -13.967 19.371 1.00 95.69 797 LYS A C 1
ATOM 6422 O O . LYS A 1 797 ? -19.066 -13.905 18.563 1.00 95.69 797 LYS A O 1
ATOM 6427 N N . GLN A 1 798 ? -20.456 -12.893 20.009 1.00 95.19 798 GLN A N 1
ATOM 6428 C CA . GLN A 1 798 ? -19.933 -11.540 19.777 1.00 95.19 798 GLN A CA 1
ATOM 6429 C C . GLN A 1 798 ? -18.452 -11.408 20.176 1.00 95.19 798 GLN A C 1
ATOM 6431 O O . GLN A 1 798 ? -17.682 -10.777 19.456 1.00 95.19 798 GLN A O 1
ATOM 6436 N N . ILE A 1 799 ? -18.025 -12.052 21.268 1.00 95.81 799 ILE A N 1
ATOM 6437 C CA . ILE A 1 799 ? -16.611 -12.115 21.676 1.00 95.81 799 ILE A CA 1
ATOM 6438 C C . ILE A 1 799 ? -15.775 -12.856 20.621 1.00 95.81 799 ILE A C 1
ATOM 6440 O O . ILE A 1 799 ? -14.724 -12.361 20.225 1.00 95.81 799 ILE A O 1
ATOM 6444 N N . TYR A 1 800 ? -16.253 -13.992 20.105 1.00 97.00 800 TYR A N 1
ATOM 6445 C CA . TYR A 1 800 ? -15.560 -14.748 19.054 1.00 97.00 800 TYR A CA 1
ATOM 6446 C C . TYR A 1 800 ? -15.460 -13.974 17.724 1.00 97.00 800 TYR A C 1
ATOM 6448 O O . TYR A 1 800 ? -14.423 -13.996 17.056 1.00 97.00 800 TYR A O 1
ATOM 6456 N N . GLU A 1 801 ? -16.508 -13.235 17.351 1.00 93.50 801 GLU A N 1
ATOM 6457 C CA . GLU A 1 801 ? -16.498 -12.315 16.205 1.00 93.50 801 GLU A CA 1
ATOM 6458 C C . GLU A 1 801 ? -15.478 -11.179 16.405 1.00 93.50 801 GLU A C 1
ATOM 6460 O O . GLU A 1 801 ? -14.667 -10.918 15.512 1.00 93.50 801 GLU A O 1
ATOM 6465 N N . MET A 1 802 ? -15.442 -10.557 17.591 1.00 94.62 802 MET A N 1
ATOM 6466 C CA . MET A 1 802 ? -14.447 -9.536 17.946 1.00 94.62 802 MET A CA 1
ATOM 6467 C C . MET A 1 802 ? -13.014 -10.082 17.940 1.00 94.62 802 MET A C 1
ATOM 6469 O O . MET A 1 802 ? -12.125 -9.440 17.385 1.00 94.62 802 MET A O 1
ATOM 6473 N N . GLU A 1 803 ? -12.773 -11.270 18.496 1.00 95.50 803 GLU A N 1
ATOM 6474 C CA . GLU A 1 803 ? -11.465 -11.928 18.444 1.00 95.50 803 GLU A CA 1
ATOM 6475 C C . GLU A 1 803 ? -10.987 -12.149 17.007 1.00 95.50 803 GLU A C 1
ATOM 6477 O O . GLU A 1 803 ? -9.811 -11.942 16.707 1.00 95.50 803 GLU A O 1
ATOM 6482 N N . ASN A 1 804 ? -11.875 -12.572 16.107 1.00 96.25 804 ASN A N 1
ATOM 6483 C CA . ASN A 1 804 ? -11.518 -12.797 14.710 1.00 96.25 804 ASN A CA 1
ATOM 6484 C C . ASN A 1 804 ? -11.242 -11.478 13.974 1.00 96.25 804 ASN A C 1
ATOM 6486 O O . ASN A 1 804 ? -10.281 -11.408 13.209 1.00 96.25 804 ASN A O 1
ATOM 6490 N N . LEU A 1 805 ? -11.995 -10.411 14.262 1.00 94.44 805 LEU A N 1
ATOM 6491 C CA . LEU A 1 805 ? -11.695 -9.065 13.758 1.00 94.44 805 LEU A CA 1
ATOM 6492 C C . LEU A 1 805 ? -10.337 -8.548 14.264 1.00 94.44 805 LEU A C 1
ATOM 6494 O O . LEU A 1 805 ? -9.578 -7.973 13.485 1.00 94.44 805 LEU A O 1
ATOM 6498 N N . LEU A 1 806 ? -9.989 -8.800 15.531 1.00 95.50 806 LEU A N 1
ATOM 6499 C CA . LEU A 1 806 ? -8.674 -8.467 16.092 1.00 95.50 806 LEU A CA 1
ATOM 6500 C C . LEU A 1 806 ? -7.547 -9.272 15.423 1.00 95.50 806 LEU A C 1
ATOM 6502 O O . LEU A 1 806 ? -6.553 -8.683 15.006 1.00 95.50 806 LEU A O 1
ATOM 6506 N N . LYS A 1 807 ? -7.723 -10.584 15.216 1.00 96.56 807 LYS A N 1
ATOM 6507 C CA . LYS A 1 807 ? -6.752 -11.438 14.500 1.00 96.56 807 LYS A CA 1
ATOM 6508 C C . LYS A 1 807 ? -6.530 -10.967 13.054 1.00 96.56 807 LYS A C 1
ATOM 6510 O O . LYS A 1 807 ? -5.389 -10.928 12.596 1.00 96.56 807 LYS A O 1
ATOM 6515 N N . VAL A 1 808 ? -7.588 -10.549 12.349 1.00 94.88 808 VAL A N 1
ATOM 6516 C CA . VAL A 1 808 ? -7.488 -9.957 10.999 1.00 94.88 808 VAL A CA 1
ATOM 6517 C C . VAL A 1 808 ? -6.765 -8.606 11.030 1.00 94.88 808 VAL A C 1
ATOM 6519 O O . VAL A 1 808 ? -5.864 -8.384 10.221 1.00 94.88 808 VAL A O 1
ATOM 6522 N N . ARG A 1 809 ? -7.098 -7.724 11.984 1.00 95.06 809 ARG A N 1
ATOM 6523 C CA . ARG A 1 809 ? -6.417 -6.432 12.184 1.00 95.06 809 ARG A CA 1
ATOM 6524 C C . ARG A 1 809 ? -4.921 -6.622 12.435 1.00 95.06 809 ARG A C 1
ATOM 6526 O O . ARG A 1 809 ? -4.110 -5.932 11.827 1.00 95.06 809 ARG A O 1
ATOM 6533 N N . ASP A 1 810 ? -4.549 -7.560 13.299 1.00 95.31 810 ASP A N 1
ATOM 6534 C CA . ASP A 1 810 ? -3.155 -7.766 13.701 1.00 95.31 810 ASP A CA 1
ATOM 6535 C C . ASP A 1 810 ? -2.337 -8.453 12.593 1.00 95.31 810 ASP A C 1
ATOM 6537 O O . ASP A 1 810 ? -1.163 -8.127 12.388 1.00 95.31 810 ASP A O 1
ATOM 6541 N N . GLY A 1 811 ? -2.979 -9.304 11.783 1.00 96.00 811 GLY A N 1
ATOM 6542 C CA . GLY A 1 811 ? -2.437 -9.779 10.508 1.00 96.00 811 GLY A CA 1
ATOM 6543 C C . GLY A 1 811 ? -2.186 -8.646 9.504 1.00 96.00 811 GLY A C 1
ATOM 6544 O O . GLY A 1 811 ? -1.106 -8.576 8.918 1.00 96.00 811 GLY A O 1
ATOM 6545 N N . LEU A 1 812 ? -3.129 -7.709 9.352 1.00 94.62 812 LEU A N 1
ATOM 6546 C CA . LEU A 1 812 ? -2.967 -6.540 8.479 1.00 94.62 812 LEU A CA 1
ATOM 6547 C C . LEU A 1 812 ? -1.870 -5.585 8.984 1.00 94.62 812 LEU A C 1
ATOM 6549 O O . LEU A 1 812 ? -1.056 -5.123 8.191 1.00 94.62 812 LEU A O 1
ATOM 6553 N N . ILE A 1 813 ? -1.779 -5.340 10.295 1.00 93.94 813 ILE A N 1
ATOM 6554 C CA . ILE A 1 813 ? -0.682 -4.568 10.908 1.00 93.94 813 ILE A CA 1
ATOM 6555 C C . ILE A 1 813 ? 0.673 -5.234 10.629 1.00 93.94 813 ILE A C 1
ATOM 6557 O O . ILE A 1 813 ? 1.643 -4.545 10.315 1.00 93.94 813 ILE A O 1
ATOM 6561 N N . SER A 1 814 ? 0.745 -6.565 10.707 1.00 94.19 814 SER A N 1
ATOM 6562 C CA . SER A 1 814 ? 1.965 -7.323 10.403 1.00 94.19 814 SER A CA 1
ATOM 6563 C C . SER A 1 814 ? 2.352 -7.211 8.921 1.00 94.19 814 SER A C 1
ATOM 6565 O O . SER A 1 814 ? 3.522 -7.005 8.605 1.00 94.19 814 SER A O 1
ATOM 6567 N N . MET A 1 815 ? 1.367 -7.257 8.019 1.00 91.94 815 MET A N 1
ATOM 6568 C CA . MET A 1 815 ? 1.556 -7.056 6.578 1.00 91.94 815 MET A CA 1
ATOM 6569 C C . MET A 1 815 ? 2.016 -5.627 6.243 1.00 91.94 815 MET A C 1
ATOM 6571 O O . MET A 1 815 ? 2.958 -5.457 5.474 1.00 91.94 815 MET A O 1
ATOM 6575 N N . MET A 1 816 ? 1.412 -4.600 6.852 1.00 93.44 816 MET A N 1
ATOM 6576 C CA . MET A 1 816 ? 1.816 -3.201 6.656 1.00 93.44 816 MET A CA 1
ATOM 6577 C C . MET A 1 816 ? 3.225 -2.917 7.190 1.00 93.44 816 MET A C 1
ATOM 6579 O O . MET A 1 816 ? 3.964 -2.164 6.561 1.00 93.44 816 MET A O 1
ATOM 6583 N N . LYS A 1 817 ? 3.633 -3.541 8.307 1.00 93.31 817 LYS A N 1
ATOM 6584 C CA . LYS A 1 817 ? 5.025 -3.482 8.786 1.00 93.31 817 LYS A CA 1
ATOM 6585 C C . LYS A 1 817 ? 5.985 -4.088 7.764 1.00 93.31 817 LYS A C 1
ATOM 6587 O O . LYS A 1 817 ? 6.884 -3.392 7.313 1.00 93.31 817 LYS A O 1
ATOM 6592 N N . ALA A 1 818 ? 5.727 -5.316 7.310 1.00 91.19 818 ALA A N 1
ATOM 6593 C CA . ALA A 1 818 ? 6.561 -5.967 6.300 1.00 91.19 818 ALA A CA 1
ATOM 6594 C C . ALA A 1 818 ? 6.664 -5.150 4.995 1.00 91.19 818 ALA A C 1
ATOM 6596 O O . ALA A 1 818 ? 7.753 -5.025 4.442 1.00 91.19 818 ALA A O 1
ATOM 6597 N N . LYS A 1 819 ? 5.562 -4.534 4.534 1.00 94.56 819 LYS A N 1
ATOM 6598 C CA . LYS A 1 819 ? 5.570 -3.666 3.344 1.00 94.56 819 LYS A CA 1
ATOM 6599 C C . LYS A 1 819 ? 6.335 -2.356 3.574 1.00 94.56 819 LYS A C 1
ATOM 6601 O O . LYS A 1 819 ? 7.032 -1.905 2.670 1.00 94.56 819 LYS A O 1
ATOM 6606 N N . LYS A 1 820 ? 6.263 -1.766 4.775 1.00 94.62 820 LYS A N 1
ATOM 6607 C CA . LYS A 1 820 ? 7.094 -0.610 5.154 1.00 94.62 820 LYS A CA 1
ATOM 6608 C C . LYS A 1 820 ? 8.582 -0.968 5.137 1.00 94.62 820 LYS A C 1
ATOM 6610 O O . LYS A 1 820 ? 9.377 -0.205 4.598 1.00 94.62 820 LYS A O 1
ATOM 6615 N N . ASP A 1 821 ? 8.948 -2.113 5.705 1.00 92.62 821 ASP A N 1
ATOM 6616 C CA . ASP A 1 821 ? 10.342 -2.559 5.782 1.00 92.62 821 ASP A CA 1
ATOM 6617 C C . ASP A 1 821 ? 10.898 -2.893 4.379 1.00 92.62 821 ASP A C 1
ATOM 6619 O O . ASP A 1 821 ? 12.046 -2.577 4.071 1.00 92.62 821 ASP A O 1
ATOM 6623 N N . GLU A 1 822 ? 10.066 -3.447 3.488 1.00 92.56 822 GLU A N 1
ATOM 6624 C CA . GLU A 1 822 ? 10.382 -3.643 2.065 1.00 92.56 822 GLU A CA 1
ATOM 6625 C C . GLU A 1 822 ? 10.625 -2.308 1.336 1.00 92.56 822 GLU A C 1
ATOM 6627 O O . GLU A 1 822 ? 11.669 -2.142 0.704 1.00 92.56 822 GLU A O 1
ATOM 6632 N N . LEU A 1 823 ? 9.719 -1.333 1.482 1.00 92.81 823 LEU A N 1
ATOM 6633 C CA . LEU A 1 823 ? 9.865 0.006 0.892 1.00 92.81 823 LEU A CA 1
ATOM 6634 C C . LEU A 1 823 ? 11.082 0.765 1.447 1.00 92.81 823 LEU A C 1
ATOM 6636 O O . LEU A 1 823 ? 11.735 1.500 0.708 1.00 92.81 823 LEU A O 1
ATOM 6640 N N . GLN A 1 824 ? 11.436 0.569 2.723 1.00 93.44 824 GLN A N 1
ATOM 6641 C CA . GLN A 1 824 ? 12.665 1.126 3.293 1.00 93.44 824 GLN A CA 1
ATOM 6642 C C . GLN A 1 824 ? 13.908 0.518 2.629 1.00 93.44 824 GLN A C 1
ATOM 6644 O O . GLN A 1 824 ? 14.810 1.259 2.244 1.00 93.44 824 GLN A O 1
ATOM 6649 N N . MET A 1 825 ? 13.954 -0.806 2.438 1.00 91.44 825 MET A N 1
ATOM 6650 C CA . MET A 1 825 ? 15.067 -1.458 1.735 1.00 91.44 825 MET A CA 1
ATOM 6651 C C . MET A 1 825 ? 15.168 -1.026 0.265 1.00 91.44 825 MET A C 1
ATOM 6653 O O . MET A 1 825 ? 16.279 -0.873 -0.248 1.00 91.44 825 MET A O 1
ATOM 6657 N N . GLU A 1 826 ? 14.037 -0.797 -0.409 1.00 93.69 826 GLU A N 1
ATOM 6658 C CA . GLU A 1 826 ? 14.016 -0.258 -1.771 1.00 93.69 826 GLU A CA 1
ATOM 6659 C C . GLU A 1 826 ? 14.560 1.179 -1.808 1.00 93.69 826 GLU A C 1
ATOM 6661 O O . GLU A 1 826 ? 15.490 1.453 -2.569 1.00 93.69 826 GLU A O 1
ATOM 6666 N N . ASN A 1 827 ? 14.093 2.064 -0.924 1.00 92.88 827 ASN A N 1
ATOM 6667 C CA . ASN A 1 827 ? 14.573 3.445 -0.795 1.00 92.88 827 ASN A CA 1
ATOM 6668 C C . ASN A 1 827 ? 16.080 3.509 -0.451 1.00 92.88 827 ASN A C 1
ATOM 6670 O O . ASN A 1 827 ? 16.845 4.250 -1.074 1.00 92.88 827 ASN A O 1
ATOM 6674 N N . ASP A 1 828 ? 16.555 2.654 0.457 1.00 92.88 828 ASP A N 1
ATOM 6675 C CA . ASP A 1 828 ? 17.980 2.494 0.775 1.00 92.88 828 ASP A CA 1
ATOM 6676 C C . ASP A 1 828 ? 18.807 1.997 -0.427 1.00 92.88 828 ASP A C 1
ATOM 6678 O O . ASP A 1 828 ? 20.014 2.249 -0.496 1.00 92.88 828 ASP A O 1
ATOM 6682 N N . SER A 1 829 ? 18.200 1.255 -1.360 1.00 94.38 829 SER A N 1
ATOM 6683 C CA . SER A 1 829 ? 18.852 0.793 -2.594 1.00 94.38 829 SER A CA 1
ATOM 6684 C C . SER A 1 829 ? 18.874 1.877 -3.678 1.00 94.38 829 SER A C 1
ATOM 6686 O O . SER A 1 829 ? 19.912 2.095 -4.306 1.00 94.38 829 SER A O 1
ATOM 6688 N N . LEU A 1 830 ? 17.782 2.635 -3.819 1.00 94.00 830 LEU A N 1
ATOM 6689 C CA . LEU A 1 830 ? 17.670 3.773 -4.728 1.00 94.00 830 LEU A CA 1
ATOM 6690 C C . LEU A 1 830 ? 18.625 4.902 -4.325 1.00 94.00 830 LEU A C 1
ATOM 6692 O O . LEU A 1 830 ? 19.296 5.463 -5.188 1.00 94.00 830 LEU A O 1
ATOM 6696 N N . ASN A 1 831 ? 18.786 5.175 -3.027 1.00 93.31 831 ASN A N 1
ATOM 6697 C CA . ASN A 1 831 ? 19.781 6.133 -2.534 1.00 93.31 831 ASN A CA 1
ATOM 6698 C C . ASN A 1 831 ? 21.225 5.701 -2.834 1.00 93.31 831 ASN A C 1
ATOM 6700 O O . ASN A 1 831 ? 22.048 6.540 -3.202 1.00 93.31 831 ASN A O 1
ATOM 6704 N N . LYS A 1 832 ? 21.544 4.401 -2.741 1.00 95.19 832 LYS A N 1
ATOM 6705 C CA . LYS A 1 832 ? 22.865 3.878 -3.142 1.00 95.19 832 LYS A CA 1
ATOM 6706 C C . LYS A 1 832 ? 23.104 4.067 -4.640 1.00 95.19 832 LYS A C 1
ATOM 6708 O O . LYS A 1 832 ? 24.165 4.555 -5.012 1.00 95.19 832 LYS A O 1
ATOM 6713 N N . TYR A 1 833 ? 22.112 3.769 -5.477 1.00 96.06 833 TYR A N 1
ATOM 6714 C CA . TYR A 1 833 ? 22.204 3.965 -6.926 1.00 96.06 833 TYR A CA 1
ATOM 6715 C C . TYR A 1 833 ? 22.293 5.452 -7.322 1.00 96.06 833 TYR A C 1
ATOM 6717 O O . TYR A 1 833 ? 23.086 5.823 -8.184 1.00 96.06 833 TYR A O 1
ATOM 6725 N N . ALA A 1 834 ? 21.554 6.334 -6.642 1.00 93.75 834 ALA A N 1
ATOM 6726 C CA . ALA A 1 834 ? 21.653 7.780 -6.829 1.00 93.75 834 ALA A CA 1
ATOM 6727 C C . ALA A 1 834 ? 23.036 8.328 -6.427 1.00 93.75 834 ALA A C 1
ATOM 6729 O O . ALA A 1 834 ? 23.551 9.230 -7.087 1.00 93.75 834 ALA A O 1
ATOM 6730 N N . ASN A 1 835 ? 23.660 7.774 -5.383 1.00 94.44 835 ASN A N 1
ATOM 6731 C CA . ASN A 1 835 ? 25.038 8.103 -5.012 1.00 94.44 835 ASN A CA 1
ATOM 6732 C C . ASN A 1 835 ? 26.051 7.572 -6.037 1.00 94.44 835 ASN A C 1
ATOM 6734 O O . ASN A 1 835 ? 26.908 8.334 -6.466 1.00 94.44 835 ASN A O 1
ATOM 6738 N N . GLU A 1 836 ? 25.899 6.337 -6.524 1.00 96.62 836 GLU A N 1
ATOM 6739 C CA . GLU A 1 836 ? 26.749 5.788 -7.593 1.00 96.62 836 GLU A CA 1
ATOM 6740 C C . GLU A 1 836 ? 26.669 6.636 -8.880 1.00 96.62 836 GLU A C 1
ATOM 6742 O O . GLU A 1 836 ? 27.691 6.918 -9.505 1.00 96.62 836 GLU A O 1
ATOM 6747 N N . ILE A 1 837 ? 25.483 7.150 -9.236 1.00 95.44 837 ILE A N 1
ATOM 6748 C CA . ILE A 1 837 ? 25.320 8.117 -10.336 1.00 95.44 837 ILE A CA 1
ATOM 6749 C C . ILE A 1 837 ? 26.037 9.446 -10.044 1.00 95.44 837 ILE A C 1
ATOM 6751 O O . ILE A 1 837 ? 26.691 9.981 -10.940 1.00 95.44 837 ILE A O 1
ATOM 6755 N N . ARG A 1 838 ? 25.955 9.988 -8.819 1.00 95.44 838 ARG A N 1
ATOM 6756 C CA . ARG A 1 838 ? 26.688 11.213 -8.433 1.00 95.44 838 ARG A CA 1
ATOM 6757 C C . ARG A 1 838 ? 28.202 11.014 -8.544 1.00 95.44 838 ARG A C 1
ATOM 6759 O O . ARG A 1 838 ? 28.872 11.863 -9.127 1.00 95.44 838 ARG A O 1
ATOM 6766 N N . ASP A 1 839 ? 28.721 9.885 -8.070 1.00 96.69 839 ASP A N 1
ATOM 6767 C CA . ASP A 1 839 ? 30.146 9.550 -8.136 1.00 96.69 839 ASP A CA 1
ATOM 6768 C C . ASP A 1 839 ? 30.627 9.379 -9.585 1.00 96.69 839 ASP A C 1
ATOM 6770 O O . ASP A 1 839 ? 31.694 9.879 -9.950 1.00 96.69 839 ASP A O 1
ATOM 6774 N N . LEU A 1 840 ? 29.827 8.738 -10.445 1.00 96.12 840 LEU A N 1
ATOM 6775 C CA . LEU A 1 840 ? 30.113 8.617 -11.879 1.00 96.12 840 LEU A CA 1
ATOM 6776 C C . LEU A 1 840 ? 30.066 9.973 -12.602 1.00 96.12 840 LEU A C 1
ATOM 6778 O O . LEU A 1 840 ? 30.908 10.232 -13.463 1.00 96.12 840 LEU A O 1
ATOM 6782 N N . LEU A 1 841 ? 29.137 10.865 -12.242 1.00 94.94 841 LEU A N 1
ATOM 6783 C CA . LEU A 1 841 ? 29.078 12.229 -12.783 1.00 94.94 841 LEU A CA 1
ATOM 6784 C C . LEU A 1 841 ? 30.270 13.084 -12.329 1.00 94.94 841 LEU A C 1
ATOM 6786 O O . LEU A 1 841 ? 30.800 13.855 -13.130 1.00 94.94 841 LEU A O 1
ATOM 6790 N N . LEU A 1 842 ? 30.731 12.930 -11.084 1.00 96.38 842 LEU A N 1
ATOM 6791 C CA . LEU A 1 842 ? 31.950 13.578 -10.590 1.00 96.38 842 LEU A CA 1
ATOM 6792 C C . LEU A 1 842 ? 33.194 13.069 -11.334 1.00 96.38 842 LEU A C 1
ATOM 6794 O O . LEU A 1 842 ? 33.992 13.881 -11.800 1.00 96.38 842 LEU A O 1
ATOM 6798 N N . GLN A 1 843 ? 33.321 11.753 -11.531 1.00 96.06 843 GLN A N 1
ATOM 6799 C CA . GLN A 1 843 ? 34.409 11.159 -12.320 1.00 96.06 843 GLN A CA 1
ATOM 6800 C C . GLN A 1 843 ? 34.392 11.639 -13.779 1.00 96.06 843 GLN A C 1
ATOM 6802 O O . GLN A 1 843 ? 35.433 12.031 -14.301 1.00 96.06 843 GLN A O 1
ATOM 6807 N N . ALA A 1 844 ? 33.223 11.679 -14.426 1.00 94.81 844 ALA A N 1
ATOM 6808 C CA . ALA A 1 844 ? 33.086 12.168 -15.799 1.00 94.81 844 ALA A CA 1
ATOM 6809 C C . ALA A 1 844 ? 33.404 13.671 -15.927 1.00 94.81 844 ALA A C 1
ATOM 6811 O O . ALA A 1 844 ? 34.022 14.091 -16.906 1.00 94.81 844 ALA A O 1
ATOM 6812 N N . LYS A 1 845 ? 33.026 14.484 -14.930 1.00 96.06 845 LYS A N 1
ATOM 6813 C CA . LYS A 1 845 ? 33.363 15.915 -14.871 1.00 96.06 845 LYS A CA 1
ATOM 6814 C C . LYS A 1 845 ? 34.868 16.138 -14.716 1.00 96.06 845 LYS A C 1
ATOM 6816 O O . LYS A 1 845 ? 35.417 17.025 -15.367 1.00 96.06 845 LYS A O 1
ATOM 6821 N N . GLU A 1 846 ? 35.536 15.327 -13.901 1.00 97.38 846 GLU A N 1
ATOM 6822 C CA . GLU A 1 846 ? 36.984 15.421 -13.717 1.00 97.38 846 GLU A CA 1
ATOM 6823 C C . GLU A 1 846 ? 37.755 14.876 -14.930 1.00 97.38 846 GLU A C 1
ATOM 6825 O O . GLU A 1 846 ? 38.751 15.463 -15.345 1.00 97.38 846 GLU A O 1
ATOM 6830 N N . GLU A 1 847 ? 37.266 13.827 -15.601 1.00 96.19 847 GLU A N 1
ATOM 6831 C CA . GLU A 1 847 ? 37.832 13.407 -16.888 1.00 96.19 847 GLU A CA 1
ATOM 6832 C C . GLU A 1 847 ? 37.661 14.495 -17.965 1.00 96.19 847 GLU A C 1
ATOM 6834 O O . GLU A 1 847 ? 38.583 14.746 -18.742 1.00 96.19 847 GLU A O 1
ATOM 6839 N N . ALA A 1 848 ? 36.522 15.196 -17.987 1.00 94.12 848 ALA A N 1
ATOM 6840 C CA . ALA A 1 848 ? 36.306 16.332 -18.882 1.00 94.12 848 ALA A CA 1
ATOM 6841 C C . ALA A 1 848 ? 37.260 17.506 -18.586 1.00 94.12 848 ALA A C 1
ATOM 6843 O O . ALA A 1 848 ? 37.792 18.093 -19.532 1.00 94.12 848 ALA A O 1
ATOM 6844 N N . ARG A 1 849 ? 37.548 17.808 -17.307 1.00 97.25 849 ARG A N 1
ATOM 6845 C CA . ARG A 1 849 ? 38.620 18.744 -16.914 1.00 97.25 849 ARG A CA 1
ATOM 6846 C C . ARG A 1 849 ? 39.966 18.294 -17.480 1.00 97.25 849 ARG A C 1
ATOM 6848 O O . ARG A 1 849 ? 40.556 19.028 -18.265 1.00 97.25 849 ARG A O 1
ATOM 6855 N N . ASN A 1 850 ? 40.407 17.080 -17.151 1.00 97.25 850 ASN A N 1
ATOM 6856 C CA . ASN A 1 850 ? 41.723 16.565 -17.544 1.00 97.25 850 ASN A CA 1
ATOM 6857 C C . ASN A 1 850 ? 41.913 16.555 -19.074 1.00 97.25 850 ASN A C 1
ATOM 6859 O O . ASN A 1 850 ? 42.981 16.889 -19.582 1.00 97.25 850 ASN A O 1
ATOM 6863 N N . ARG A 1 851 ? 40.857 16.227 -19.833 1.00 96.50 851 ARG A N 1
ATOM 6864 C CA . ARG A 1 851 ? 40.854 16.319 -21.304 1.00 96.50 851 ARG A CA 1
ATOM 6865 C C . ARG A 1 851 ? 40.943 17.766 -21.806 1.00 96.50 851 ARG A C 1
ATOM 6867 O O . ARG A 1 851 ? 41.592 18.001 -22.819 1.00 96.50 851 ARG A O 1
ATOM 6874 N N . THR A 1 852 ? 40.314 18.721 -21.121 1.00 97.00 852 THR A N 1
ATOM 6875 C CA . THR A 1 852 ? 40.372 20.154 -21.468 1.00 97.00 852 THR A CA 1
ATOM 6876 C C . THR A 1 852 ? 41.765 20.729 -21.206 1.00 97.00 852 THR A C 1
ATOM 6878 O O . THR A 1 852 ? 42.315 21.407 -22.070 1.00 97.00 852 THR A O 1
ATOM 6881 N N . GLU A 1 853 ? 42.368 20.395 -20.064 1.00 96.62 853 GLU A N 1
ATOM 6882 C CA . GLU A 1 853 ? 43.732 20.800 -19.700 1.00 96.62 853 GLU A CA 1
ATOM 6883 C C . GLU A 1 853 ? 44.767 20.224 -20.683 1.00 96.62 853 GLU A C 1
ATOM 6885 O O . GLU A 1 853 ? 45.611 20.965 -21.184 1.00 96.62 853 GLU A O 1
ATOM 6890 N N . LEU A 1 854 ? 44.633 18.950 -21.078 1.00 97.38 854 LEU A N 1
ATOM 6891 C CA . LEU A 1 854 ? 45.473 18.336 -22.115 1.00 97.38 854 LEU A CA 1
ATOM 6892 C C . LEU A 1 854 ? 45.306 19.002 -23.495 1.00 97.38 854 LEU A C 1
ATOM 6894 O O . LEU A 1 854 ? 46.286 19.188 -24.215 1.00 97.38 854 LEU A O 1
ATOM 6898 N N . VAL A 1 855 ? 44.083 19.381 -23.885 1.00 96.56 855 VAL A N 1
ATOM 6899 C CA . VAL A 1 855 ? 43.843 20.131 -25.135 1.00 96.56 855 VAL A CA 1
ATOM 6900 C C . VAL A 1 855 ? 44.486 21.520 -25.075 1.00 96.56 855 VAL A C 1
ATOM 6902 O O . VAL A 1 855 ? 45.077 21.957 -26.064 1.00 96.56 855 VAL A O 1
ATOM 6905 N N . GLN A 1 856 ? 44.436 22.192 -23.923 1.00 96.75 856 GLN A N 1
ATOM 6906 C CA . GLN A 1 856 ? 45.096 23.479 -23.716 1.00 96.75 856 GLN A CA 1
ATOM 6907 C C . GLN A 1 856 ? 46.628 23.347 -23.785 1.00 96.75 856 GLN A C 1
ATOM 6909 O O . GLN A 1 856 ? 47.270 24.125 -24.492 1.00 96.75 856 GLN A O 1
ATOM 6914 N N . GLU A 1 857 ? 47.217 22.334 -23.139 1.00 96.62 857 GLU A N 1
ATOM 6915 C CA . GLU A 1 857 ? 48.653 22.038 -23.232 1.00 96.62 857 GLU A CA 1
ATOM 6916 C C . GLU A 1 857 ? 49.073 21.795 -24.692 1.00 96.62 857 GLU A C 1
ATOM 6918 O O . GLU A 1 857 ? 49.980 22.462 -25.198 1.00 96.62 857 GLU A O 1
ATOM 6923 N N . LEU A 1 858 ? 48.363 20.914 -25.408 1.00 96.62 858 LEU A N 1
ATOM 6924 C CA . LEU A 1 858 ? 48.626 20.619 -26.819 1.00 96.62 858 LEU A CA 1
ATOM 6925 C C . LEU A 1 858 ? 48.498 21.862 -27.713 1.00 96.62 858 LEU A C 1
ATOM 6927 O O . LEU A 1 858 ? 49.325 22.037 -28.610 1.00 96.62 858 LEU A O 1
ATOM 6931 N N . SER A 1 859 ? 47.533 22.750 -27.446 1.00 96.38 859 SER A N 1
ATOM 6932 C CA . SER A 1 859 ? 47.406 24.032 -28.152 1.00 96.38 859 SER A CA 1
ATOM 6933 C C . SER A 1 859 ? 48.627 24.921 -27.914 1.00 96.38 859 SER A C 1
ATOM 6935 O O . SER A 1 859 ? 49.238 25.379 -28.875 1.00 96.38 859 SER A O 1
ATOM 6937 N N . THR A 1 860 ? 49.057 25.106 -26.660 1.00 96.62 860 THR A N 1
ATOM 6938 C CA . THR A 1 860 ? 50.243 25.933 -26.359 1.00 96.62 860 THR A CA 1
ATOM 6939 C C . THR A 1 860 ? 51.539 25.349 -26.936 1.00 96.62 860 THR A C 1
ATOM 6941 O O . THR A 1 860 ? 52.417 26.098 -27.373 1.00 96.62 860 THR A O 1
ATOM 6944 N N . ASN A 1 861 ? 51.649 24.017 -27.015 1.00 97.56 861 ASN A N 1
ATOM 6945 C CA . ASN A 1 861 ? 52.753 23.327 -27.681 1.00 97.56 861 ASN A CA 1
ATOM 6946 C C . ASN A 1 861 ? 52.731 23.602 -29.194 1.00 97.56 861 ASN A C 1
ATOM 6948 O O . ASN A 1 861 ? 53.755 23.990 -29.761 1.00 97.56 861 ASN A O 1
ATOM 6952 N N . LEU A 1 862 ? 51.564 23.487 -29.836 1.00 96.31 862 LEU A N 1
ATOM 6953 C CA . LEU A 1 862 ? 51.376 23.778 -31.258 1.00 96.31 862 LEU A CA 1
ATOM 6954 C C . LEU A 1 862 ? 51.667 25.252 -31.586 1.00 96.31 862 LEU A C 1
ATOM 6956 O O . LEU A 1 862 ? 52.402 25.514 -32.536 1.00 96.31 862 LEU A O 1
ATOM 6960 N N . ASP A 1 863 ? 51.215 26.197 -30.758 1.00 95.69 863 ASP A N 1
ATOM 6961 C CA . ASP A 1 863 ? 51.556 27.621 -30.877 1.00 95.69 863 ASP A CA 1
ATOM 6962 C C . ASP A 1 863 ? 53.069 27.860 -30.761 1.00 95.69 863 ASP A C 1
ATOM 6964 O O . ASP A 1 863 ? 53.649 28.627 -31.534 1.00 95.69 863 ASP A O 1
ATOM 6968 N N . SER A 1 864 ? 53.738 27.196 -29.808 1.00 96.75 864 SER A N 1
ATOM 6969 C CA . SER A 1 864 ? 55.192 27.312 -29.642 1.00 96.75 864 SER A CA 1
ATOM 6970 C C . SER A 1 864 ? 55.951 26.790 -30.868 1.00 96.75 864 SER A C 1
ATOM 6972 O O . SER A 1 864 ? 56.886 27.441 -31.338 1.00 96.75 864 SER A O 1
ATOM 6974 N N . ARG A 1 865 ? 55.494 25.675 -31.457 1.00 96.44 865 ARG A N 1
ATOM 6975 C CA . ARG A 1 865 ? 56.034 25.122 -32.706 1.00 96.44 865 ARG A CA 1
ATOM 6976 C C . ARG A 1 865 ? 55.763 26.043 -33.892 1.00 96.44 865 ARG A C 1
ATOM 6978 O O . ARG A 1 865 ? 56.679 26.275 -34.670 1.00 96.44 865 ARG A O 1
ATOM 6985 N N . GLY A 1 866 ? 54.568 26.626 -33.993 1.00 95.56 866 GLY A N 1
ATOM 6986 C CA . GLY A 1 866 ? 54.224 27.602 -35.030 1.00 95.56 866 GLY A CA 1
ATOM 6987 C C . GLY A 1 866 ? 55.157 28.817 -35.022 1.00 95.56 866 GLY A C 1
ATOM 6988 O O . GLY A 1 866 ? 55.664 29.212 -36.070 1.00 95.56 866 GLY A O 1
ATOM 6989 N N . ARG A 1 867 ? 55.483 29.348 -33.835 1.00 95.88 867 ARG A N 1
ATOM 6990 C CA . ARG A 1 867 ? 56.473 30.433 -33.675 1.00 95.88 867 ARG A CA 1
ATOM 6991 C C . ARG A 1 867 ? 57.878 30.007 -34.114 1.00 95.88 867 ARG A C 1
ATOM 6993 O O . ARG A 1 867 ? 58.573 30.793 -34.752 1.00 95.88 867 ARG A O 1
ATOM 7000 N N . ILE A 1 868 ? 58.294 28.772 -33.817 1.00 96.31 868 ILE A N 1
ATOM 7001 C CA . ILE A 1 868 ? 59.584 28.223 -34.273 1.00 96.31 868 ILE A CA 1
ATOM 7002 C C . ILE A 1 868 ? 59.601 28.062 -35.802 1.00 96.31 868 ILE A C 1
ATOM 7004 O O . ILE A 1 868 ? 60.576 28.457 -36.437 1.00 96.31 868 ILE A O 1
ATOM 7008 N N . CYS A 1 869 ? 58.523 27.563 -36.415 1.00 95.50 869 CYS A N 1
ATOM 7009 C CA . CYS A 1 869 ? 58.386 27.489 -37.872 1.00 95.50 869 CYS A CA 1
ATOM 7010 C C . CYS A 1 869 ? 58.504 28.876 -38.520 1.00 95.50 869 CYS A C 1
ATOM 7012 O O . CYS A 1 869 ? 59.341 29.053 -39.398 1.00 95.50 869 CYS A O 1
ATOM 7014 N N . GLN A 1 870 ? 57.791 29.887 -38.013 1.00 95.69 870 GLN A N 1
ATOM 7015 C CA . GLN A 1 870 ? 57.890 31.273 -38.499 1.00 95.69 870 GLN A CA 1
ATOM 7016 C C . GLN A 1 870 ? 59.309 31.861 -38.363 1.00 95.69 870 GLN A C 1
ATOM 7018 O O . GLN A 1 870 ? 59.773 32.588 -39.244 1.00 95.69 870 GLN A O 1
ATOM 7023 N N . GLN A 1 871 ? 60.033 31.539 -37.284 1.00 96.19 871 GLN A N 1
ATOM 7024 C CA . GLN A 1 871 ? 61.438 31.937 -37.119 1.00 96.19 871 GLN A CA 1
ATOM 7025 C C . GLN A 1 871 ? 62.360 31.246 -38.135 1.00 96.19 871 GLN A C 1
ATOM 7027 O O . GLN A 1 871 ? 63.259 31.890 -38.682 1.00 96.19 871 GLN A O 1
ATOM 7032 N N . LEU A 1 872 ? 62.133 29.960 -38.418 1.00 95.69 872 LEU A N 1
ATOM 7033 C CA . LEU A 1 872 ? 62.882 29.210 -39.427 1.00 95.69 872 LEU A CA 1
ATOM 7034 C C . LEU A 1 872 ? 62.575 29.707 -40.847 1.00 95.69 872 LEU A C 1
ATOM 7036 O O . LEU A 1 872 ? 63.511 29.944 -41.601 1.00 95.69 872 LEU A O 1
ATOM 7040 N N . GLU A 1 873 ? 61.311 29.960 -41.188 1.00 95.81 873 GLU A N 1
ATOM 7041 C CA . GLU A 1 873 ? 60.890 30.570 -42.459 1.00 95.81 873 GLU A CA 1
ATOM 7042 C C . GLU A 1 873 ? 61.534 31.946 -42.676 1.00 95.81 873 GLU A C 1
ATOM 7044 O O . GLU A 1 873 ? 62.043 32.233 -43.761 1.00 95.81 873 GLU A O 1
ATOM 7049 N N . LYS A 1 874 ? 61.568 32.794 -41.637 1.00 96.94 874 LYS A N 1
ATOM 7050 C CA . LYS A 1 874 ? 62.258 34.091 -41.687 1.00 96.94 874 LYS A CA 1
ATOM 7051 C C . LYS A 1 874 ? 63.756 33.914 -41.942 1.00 96.94 874 LYS A C 1
ATOM 7053 O O . LYS A 1 874 ? 64.300 34.592 -42.809 1.00 96.94 874 LYS A O 1
ATOM 7058 N N . LYS A 1 875 ? 64.405 32.974 -41.247 1.00 96.19 875 LYS A N 1
ATOM 7059 C CA . LYS A 1 875 ? 65.833 32.674 -41.426 1.00 96.19 875 LYS A CA 1
ATOM 7060 C C . LYS A 1 875 ? 66.144 32.088 -42.808 1.00 96.19 875 LYS A C 1
ATOM 7062 O O . LYS A 1 875 ? 67.170 32.431 -43.385 1.00 96.19 875 LYS A O 1
ATOM 7067 N N . VAL A 1 876 ? 65.271 31.241 -43.359 1.00 95.88 876 VAL A N 1
ATOM 7068 C CA . VAL A 1 876 ? 65.382 30.742 -44.740 1.00 95.88 876 VAL A CA 1
ATOM 7069 C C . VAL A 1 876 ? 65.311 31.913 -45.717 1.00 95.88 876 VAL A C 1
ATOM 7071 O O . VAL A 1 876 ? 66.230 32.072 -46.509 1.00 95.88 876 VAL A O 1
ATOM 7074 N N . ARG A 1 877 ? 64.329 32.811 -45.577 1.00 95.44 877 ARG A N 1
ATOM 7075 C CA . ARG A 1 877 ? 64.190 34.005 -46.431 1.00 95.44 877 ARG A CA 1
ATOM 7076 C C . ARG A 1 877 ? 65.387 34.962 -46.346 1.00 95.44 877 ARG A C 1
ATOM 7078 O O . ARG A 1 877 ? 65.792 35.551 -47.346 1.00 95.44 877 ARG A O 1
ATOM 7085 N N . GLU A 1 878 ? 65.986 35.103 -45.165 1.00 95.19 878 GLU A N 1
ATOM 7086 C CA . GLU A 1 878 ? 67.229 35.864 -44.959 1.00 95.19 878 GLU A CA 1
ATOM 7087 C C . GLU A 1 878 ? 68.439 35.199 -45.640 1.00 95.19 878 GLU A C 1
ATOM 7089 O O . GLU A 1 878 ? 69.274 35.890 -46.230 1.00 95.19 878 GLU A O 1
ATOM 7094 N N . LEU A 1 879 ? 68.524 33.865 -45.614 1.00 95.12 879 LEU A N 1
ATOM 7095 C CA . LEU A 1 879 ? 69.561 33.097 -46.310 1.00 95.12 879 LEU A CA 1
ATOM 7096 C C . LEU A 1 879 ? 69.368 33.108 -47.834 1.00 95.12 879 LEU A C 1
ATOM 7098 O O . LEU A 1 879 ? 70.346 33.280 -48.553 1.00 95.12 879 LEU A O 1
ATOM 7102 N N . GLU A 1 880 ? 68.135 33.004 -48.329 1.00 94.44 880 GLU A N 1
ATOM 7103 C CA . GLU A 1 880 ? 67.779 33.141 -49.749 1.00 94.44 880 GLU A CA 1
ATOM 7104 C C . GLU A 1 880 ? 68.152 34.529 -50.281 1.00 94.44 880 GLU A C 1
ATOM 7106 O O . GLU A 1 880 ? 68.820 34.637 -51.309 1.00 94.44 880 GLU A O 1
ATOM 7111 N N . GLY A 1 881 ? 67.814 35.596 -49.546 1.00 95.25 881 GLY A N 1
ATOM 7112 C CA . GLY A 1 881 ? 68.234 36.961 -49.878 1.00 95.25 881 GLY A CA 1
ATOM 7113 C C . GLY A 1 881 ? 69.758 37.131 -49.867 1.00 95.25 881 GLY A C 1
ATOM 7114 O O . GLY A 1 881 ? 70.323 37.739 -50.778 1.00 95.25 881 GLY A O 1
ATOM 7115 N N . SER A 1 882 ? 70.443 36.534 -48.887 1.00 94.38 882 SER A N 1
ATOM 7116 C CA . SER A 1 882 ? 71.912 36.552 -48.792 1.00 94.38 882 SER A CA 1
ATOM 7117 C C . SER A 1 882 ? 72.586 35.783 -49.935 1.00 94.38 882 SER A C 1
ATOM 7119 O O . SER A 1 882 ? 73.594 36.240 -50.480 1.00 94.38 882 SER A O 1
ATOM 7121 N N . LEU A 1 883 ? 72.017 34.645 -50.338 1.00 93.25 883 LEU A N 1
ATOM 7122 C CA . LEU A 1 883 ? 72.464 33.848 -51.478 1.00 93.25 883 LEU A CA 1
ATOM 7123 C C . LEU A 1 883 ? 72.221 34.598 -52.792 1.00 93.25 883 LEU A C 1
ATOM 7125 O O . LEU A 1 883 ? 73.131 34.685 -53.610 1.00 93.25 883 LEU A O 1
ATOM 7129 N N . SER A 1 884 ? 71.050 35.217 -52.965 1.00 94.12 884 SER A N 1
ATOM 7130 C CA . SER A 1 884 ? 70.734 36.049 -54.132 1.00 94.12 884 SER A CA 1
ATOM 7131 C C . SER A 1 884 ? 71.711 37.220 -54.268 1.00 94.12 884 SER A C 1
ATOM 7133 O O . SER A 1 884 ? 72.290 37.410 -55.334 1.00 94.12 884 SER A O 1
ATOM 7135 N N . ALA A 1 885 ? 71.977 37.955 -53.183 1.00 93.50 885 ALA A N 1
ATOM 7136 C CA . ALA A 1 885 ? 72.943 39.056 -53.178 1.00 93.50 885 ALA A CA 1
ATOM 7137 C C . ALA A 1 885 ? 74.394 38.584 -53.412 1.00 93.50 885 ALA A C 1
ATOM 7139 O O . ALA A 1 885 ? 75.204 39.314 -53.984 1.00 93.50 885 ALA A O 1
ATOM 7140 N N . THR A 1 886 ? 74.740 37.364 -52.993 1.00 93.81 886 THR A N 1
ATOM 7141 C CA . THR A 1 886 ? 76.057 36.759 -53.259 1.00 93.81 886 THR A CA 1
ATOM 7142 C C . THR A 1 886 ? 76.184 36.326 -54.720 1.00 93.81 886 THR A C 1
ATOM 7144 O O . THR A 1 886 ? 77.190 36.625 -55.359 1.00 93.81 886 THR A O 1
ATOM 7147 N N . ASN A 1 887 ? 75.146 35.705 -55.283 1.00 93.31 887 ASN A N 1
ATOM 7148 C CA . ASN A 1 887 ? 75.081 35.346 -56.698 1.00 93.31 887 ASN A CA 1
ATOM 7149 C C . ASN A 1 887 ? 75.120 36.593 -57.591 1.00 93.31 887 ASN A C 1
ATOM 7151 O O . ASN A 1 887 ? 75.837 36.602 -58.589 1.00 93.31 887 ASN A O 1
ATOM 7155 N N . GLU A 1 888 ? 74.425 37.669 -57.212 1.00 93.44 888 GLU A N 1
ATOM 7156 C CA . GLU A 1 888 ? 74.492 38.942 -57.929 1.00 93.44 888 GLU A CA 1
ATOM 7157 C C . GLU A 1 888 ? 75.908 39.531 -57.896 1.00 93.44 888 GLU A C 1
ATOM 7159 O O . GLU A 1 888 ? 76.436 39.882 -58.949 1.00 93.44 888 GLU A O 1
ATOM 7164 N N . LYS A 1 889 ? 76.572 39.565 -56.731 1.00 93.38 889 LYS A N 1
ATOM 7165 C CA . LYS A 1 889 ? 77.980 39.990 -56.628 1.00 93.38 889 LYS A CA 1
ATOM 7166 C C . LYS A 1 889 ? 78.891 39.147 -57.519 1.00 93.38 889 LYS A C 1
ATOM 7168 O O . LYS A 1 889 ? 79.680 39.716 -58.265 1.00 93.38 889 LYS A O 1
ATOM 7173 N N . THR A 1 890 ? 78.741 37.823 -57.523 1.00 90.69 890 THR A N 1
ATOM 7174 C CA . THR A 1 890 ? 79.507 36.931 -58.410 1.00 90.69 890 THR A CA 1
ATOM 7175 C C . THR A 1 890 ? 79.240 37.224 -59.891 1.00 90.69 890 THR A C 1
ATOM 7177 O O . THR A 1 890 ? 80.184 37.284 -60.676 1.00 90.69 890 THR A O 1
ATOM 7180 N N . LEU A 1 891 ? 77.989 37.487 -60.288 1.00 91.81 891 LEU A N 1
ATOM 7181 C CA . LEU A 1 891 ? 77.635 37.883 -61.658 1.00 91.81 891 LEU A CA 1
ATOM 7182 C C . LEU A 1 891 ? 78.190 39.268 -62.033 1.00 91.81 891 LEU A C 1
ATOM 7184 O O . LEU A 1 891 ? 78.664 39.453 -63.154 1.00 91.81 891 LEU A O 1
ATOM 7188 N N . GLN A 1 892 ? 78.178 40.236 -61.114 1.00 90.56 892 GLN A N 1
ATOM 7189 C CA . GLN A 1 892 ? 78.806 41.546 -61.306 1.00 90.56 892 GLN A CA 1
ATOM 7190 C C . GLN A 1 892 ? 80.331 41.402 -61.460 1.00 90.56 892 GLN A C 1
ATOM 7192 O O . GLN A 1 892 ? 80.900 41.939 -62.410 1.00 90.56 892 GLN A O 1
ATOM 7197 N N . THR A 1 893 ? 80.992 40.609 -60.610 1.00 90.25 893 THR A N 1
ATOM 7198 C CA . THR A 1 893 ? 82.426 40.293 -60.723 1.00 90.25 893 THR A CA 1
ATOM 7199 C C . THR A 1 893 ? 82.745 39.574 -62.036 1.00 90.25 893 THR A C 1
ATOM 7201 O O . THR A 1 893 ? 83.706 39.942 -62.707 1.00 90.25 893 THR A O 1
ATOM 7204 N N . ALA A 1 894 ? 81.919 38.617 -62.470 1.00 89.19 894 ALA A N 1
ATOM 7205 C CA . ALA A 1 894 ? 82.074 37.946 -63.760 1.00 89.19 894 ALA A CA 1
ATOM 7206 C C . ALA A 1 894 ? 81.932 38.922 -64.943 1.00 89.19 894 ALA A C 1
ATOM 7208 O O . ALA A 1 894 ? 82.747 38.885 -65.863 1.00 89.19 894 ALA A O 1
ATOM 7209 N N . ARG A 1 895 ? 80.966 39.855 -64.902 1.00 89.62 895 ARG A N 1
ATOM 7210 C CA . ARG A 1 895 ? 80.820 40.932 -65.904 1.00 89.62 895 ARG A CA 1
ATOM 7211 C C . ARG A 1 895 ? 82.032 41.869 -65.937 1.00 89.62 895 ARG A C 1
ATOM 7213 O O . ARG A 1 895 ? 82.477 42.236 -67.023 1.00 89.62 895 ARG A O 1
ATOM 7220 N N . ILE A 1 896 ? 82.584 42.235 -64.777 1.00 89.25 896 ILE A N 1
ATOM 7221 C CA . ILE A 1 896 ? 83.800 43.060 -64.673 1.00 89.25 896 ILE A CA 1
ATOM 7222 C C . ILE A 1 896 ? 85.003 42.307 -65.254 1.00 89.25 896 ILE A C 1
ATOM 7224 O O . ILE A 1 896 ? 85.705 42.846 -66.107 1.00 89.25 896 ILE A O 1
ATOM 7228 N N . ASN A 1 897 ? 85.200 41.043 -64.874 1.00 87.38 897 ASN A N 1
ATOM 7229 C CA . ASN A 1 897 ? 86.288 40.209 -65.385 1.00 87.38 897 ASN A CA 1
ATOM 7230 C C . ASN A 1 897 ? 86.171 39.977 -66.899 1.00 87.38 897 ASN A C 1
ATOM 7232 O O . ASN A 1 897 ? 87.175 40.059 -67.600 1.00 87.38 897 ASN A O 1
ATOM 7236 N N . TRP A 1 898 ? 84.959 39.787 -67.429 1.00 87.12 898 TRP A N 1
ATOM 7237 C CA . TRP A 1 898 ? 84.709 39.695 -68.870 1.00 87.12 898 TRP A CA 1
ATOM 7238 C C . TRP A 1 898 ? 84.977 41.024 -69.597 1.00 87.12 898 TRP A C 1
ATOM 7240 O O . TRP A 1 898 ? 85.607 41.030 -70.653 1.00 87.12 898 TRP A O 1
ATOM 7250 N N . SER A 1 899 ? 84.590 42.169 -69.016 1.00 83.50 899 SER A N 1
ATOM 7251 C CA . SER A 1 899 ? 84.937 43.502 -69.542 1.00 83.50 899 SER A CA 1
ATOM 7252 C C . SER A 1 899 ? 86.452 43.737 -69.567 1.00 83.50 899 SER A C 1
ATOM 7254 O O . SER A 1 899 ? 86.976 44.279 -70.541 1.00 83.50 899 SER A O 1
ATOM 7256 N N . ASN A 1 900 ? 87.163 43.308 -68.523 1.00 83.62 900 ASN A N 1
ATOM 7257 C CA . ASN A 1 900 ? 88.615 43.435 -68.423 1.00 83.62 900 ASN A CA 1
ATOM 7258 C C . ASN A 1 900 ? 89.328 42.488 -69.397 1.00 83.62 900 ASN A C 1
ATOM 7260 O O . ASN A 1 900 ? 90.203 42.936 -70.131 1.00 83.62 900 ASN A O 1
ATOM 7264 N N . GLY A 1 901 ? 88.902 41.226 -69.494 1.00 80.38 901 GLY A N 1
ATOM 7265 C CA . GLY A 1 901 ? 89.398 40.273 -70.490 1.00 80.38 901 GLY A CA 1
ATOM 7266 C C . GLY A 1 901 ? 89.180 40.765 -71.923 1.00 80.38 901 GLY A C 1
ATOM 7267 O O . GLY A 1 901 ? 90.099 40.713 -72.735 1.00 80.38 901 GLY A O 1
ATOM 7268 N N . LYS A 1 902 ? 88.014 41.359 -72.216 1.00 78.88 902 LYS A N 1
ATOM 7269 C CA . LYS A 1 902 ? 87.739 41.989 -73.515 1.00 78.88 902 LYS A CA 1
ATOM 7270 C C . LYS A 1 902 ? 88.657 43.187 -73.792 1.00 78.88 902 LYS A C 1
ATOM 7272 O O . LYS A 1 902 ? 89.109 43.335 -74.921 1.00 78.88 902 LYS A O 1
ATOM 7277 N N . ARG A 1 903 ? 88.982 44.014 -72.788 1.00 74.38 903 ARG A N 1
ATOM 7278 C CA . ARG A 1 903 ? 89.980 45.097 -72.926 1.00 74.38 903 ARG A CA 1
ATOM 7279 C C . ARG A 1 903 ? 91.399 44.568 -73.141 1.00 74.38 903 ARG A C 1
ATOM 7281 O O . ARG A 1 903 ? 92.118 45.130 -73.955 1.00 74.38 903 ARG A O 1
ATOM 7288 N N . ILE A 1 904 ? 91.789 43.491 -72.459 1.00 73.19 904 ILE A N 1
ATOM 7289 C CA . ILE A 1 904 ? 93.099 42.848 -72.647 1.00 73.19 904 ILE A CA 1
ATOM 7290 C C . ILE A 1 904 ? 93.210 42.279 -74.066 1.00 73.19 904 ILE A C 1
ATOM 7292 O O . ILE A 1 904 ? 94.186 42.575 -74.745 1.00 73.19 904 ILE A O 1
ATOM 7296 N N . ALA A 1 905 ? 92.192 41.560 -74.549 1.00 68.50 905 ALA A N 1
ATOM 7297 C CA . ALA A 1 905 ? 92.158 41.025 -75.911 1.00 68.50 905 ALA A CA 1
ATOM 7298 C C . ALA A 1 905 ? 92.189 42.130 -76.986 1.00 68.50 905 ALA A C 1
ATOM 7300 O O . ALA A 1 905 ? 92.886 41.989 -77.989 1.00 68.50 905 ALA A O 1
ATOM 7301 N N . ILE A 1 906 ? 91.490 43.252 -76.762 1.00 69.44 906 ILE A N 1
ATOM 7302 C CA . ILE A 1 906 ? 91.588 44.439 -77.627 1.00 69.44 906 ILE A CA 1
ATOM 7303 C C . ILE A 1 906 ? 93.021 44.982 -77.619 1.00 69.44 906 ILE A C 1
ATOM 7305 O O . ILE A 1 906 ? 93.608 45.112 -78.683 1.00 69.44 906 ILE A O 1
ATOM 7309 N N . ASN A 1 907 ? 93.619 45.225 -76.450 1.00 64.81 907 ASN A N 1
ATOM 7310 C CA . ASN A 1 907 ? 9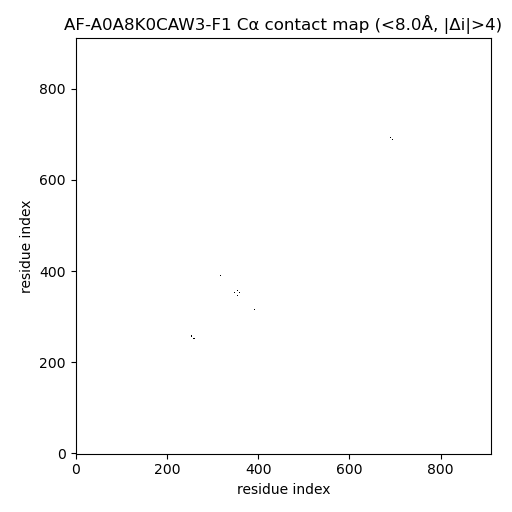4.978 45.772 -76.353 1.00 64.81 907 ASN A CA 1
ATOM 7311 C C . ASN A 1 907 ? 96.054 44.832 -76.932 1.00 64.81 907 ASN A C 1
ATOM 7313 O O . ASN A 1 907 ? 97.048 45.311 -77.465 1.00 64.81 907 ASN A O 1
ATOM 7317 N N . GLN A 1 908 ? 95.857 43.512 -76.858 1.00 62.56 908 GLN A N 1
ATOM 7318 C CA . GLN A 1 908 ? 96.712 42.505 -77.505 1.00 62.56 908 GLN A CA 1
ATOM 7319 C C . GLN A 1 908 ? 96.515 42.419 -79.027 1.00 62.56 908 GLN A C 1
ATOM 7321 O O . GLN A 1 908 ? 97.317 41.780 -79.695 1.00 62.56 908 GLN A O 1
ATOM 7326 N N . SER A 1 909 ? 95.474 43.056 -79.573 1.00 56.88 909 SER A N 1
ATOM 7327 C CA . SER A 1 909 ? 95.235 43.184 -81.019 1.00 56.88 909 SER A CA 1
ATOM 7328 C C . SER A 1 909 ? 95.753 44.514 -81.595 1.00 56.88 909 SER A C 1
ATOM 7330 O O . SER A 1 909 ? 95.541 44.789 -82.775 1.00 56.88 909 SER A O 1
ATOM 7332 N N . THR A 1 910 ? 96.395 45.353 -80.770 1.00 53.28 910 THR A N 1
ATOM 7333 C CA . THR A 1 910 ? 96.925 46.681 -81.142 1.00 53.28 910 THR A CA 1
ATOM 7334 C C . THR A 1 910 ? 98.454 46.770 -81.007 1.00 53.28 910 THR A C 1
ATOM 7336 O O . THR A 1 910 ? 98.998 47.873 -80.922 1.00 53.28 910 THR A O 1
ATOM 7339 N N . VAL A 1 911 ? 99.133 45.618 -80.949 1.00 43.88 911 VAL A N 1
ATOM 7340 C CA . VAL A 1 911 ? 100.596 45.443 -80.879 1.00 43.88 911 VAL A CA 1
ATOM 7341 C C . VAL A 1 911 ? 101.019 44.481 -81.982 1.00 43.88 911 VAL A C 1
ATOM 7343 O O . VAL A 1 911 ? 102.005 44.814 -82.672 1.00 43.88 911 VAL A O 1
#

Solvent-accessible surface area (backbone atoms only — not comparable to full-atom values): 57060 Å² total; per-residue (Å²): 139,88,87,82,87,85,86,86,85,88,78,90,80,90,79,90,80,89,89,84,86,89,87,81,88,88,88,83,91,86,87,85,83,85,84,86,82,88,88,90,85,84,89,76,91,79,90,81,84,88,80,87,82,88,84,86,85,89,83,88,84,87,82,89,81,92,87,91,84,89,84,88,81,85,82,88,89,82,90,83,89,85,82,89,85,90,82,90,85,80,87,85,84,86,83,90,78,90,78,87,82,90,85,85,82,86,86,81,84,86,82,87,84,79,89,88,82,82,88,87,87,86,87,86,90,81,88,83,91,81,87,85,87,84,84,84,84,89,84,87,90,87,86,85,92,88,92,89,84,86,88,80,87,89,88,90,84,90,90,78,89,87,84,84,87,84,85,87,81,92,82,89,86,83,94,80,89,84,89,88,78,88,79,89,87,84,89,86,81,90,84,88,90,82,90,81,85,91,75,92,76,78,90,74,82,78,49,73,67,56,51,50,52,52,51,51,49,49,55,50,53,47,53,51,50,55,49,49,54,47,55,51,48,57,48,52,46,52,52,50,58,49,50,54,48,50,53,55,50,48,53,53,31,43,78,68,76,50,82,72,93,56,76,86,71,60,79,86,74,72,77,80,72,92,66,94,78,78,80,89,86,87,84,82,84,84,83,84,89,77,90,85,78,90,82,93,74,85,84,83,88,77,91,77,75,87,72,88,72,59,66,65,62,56,48,52,56,53,52,56,63,59,44,60,63,51,60,53,49,54,51,52,51,50,55,52,55,52,52,50,54,55,49,57,50,53,51,35,53,74,68,67,71,57,54,75,66,59,50,54,48,55,58,48,55,52,49,58,51,48,56,53,50,52,50,56,48,51,62,48,48,57,54,51,54,49,56,48,52,63,46,52,57,57,51,51,64,55,60,77,71,55,90,64,60,72,65,57,53,59,56,50,55,64,48,49,61,59,46,55,59,47,51,56,53,47,55,54,51,52,52,58,52,48,56,54,46,50,57,50,50,54,51,46,56,53,49,52,49,52,51,48,56,51,51,53,50,49,54,48,52,55,48,54,52,49,52,49,53,49,52,54,50,50,52,51,51,52,49,53,50,51,53,50,52,51,52,52,49,58,49,52,49,53,55,50,56,50,49,49,54,51,52,53,51,50,50,56,50,51,53,50,50,50,51,51,51,54,52,51,48,54,52,50,51,55,49,52,51,51,52,50,50,52,50,52,53,47,52,52,50,55,47,58,51,49,57,46,54,53,49,55,46,53,53,50,53,52,52,47,52,59,47,51,56,52,46,51,55,46,51,55,52,48,49,55,49,51,52,48,54,48,51,55,50,52,50,52,51,51,53,53,52,51,51,48,51,52,52,53,55,50,48,55,50,49,52,52,51,50,52,52,49,51,52,48,51,51,53,50,52,52,51,48,51,58,49,57,77,71,65,77,82,86,85,89,82,90,89,85,85,87,84,82,89,77,78,69,62,60,61,53,51,54,51,52,51,51,50,52,52,52,50,50,55,49,50,54,48,54,53,49,52,52,54,49,49,50,53,48,50,57,47,45,57,72,64,68,44,51,71,69,56,46,50,50,49,52,47,53,50,51,47,53,50,48,55,52,47,51,53,49,51,50,54,46,51,55,47,52,51,47,51,49,50,50,50,50,48,53,48,48,52,46,52,50,50,48,52,63,46,49,64,50,51,81,79,58,87,76,83,84,78,89,52,78,67,51,59,52,52,50,51,52,48,52,51,48,51,54,50,50,54,48,53,51,52,50,54,56,48,50,59,47,49,57,49,51,52,51,52,49,56,50,49,55,50,51,50,53,53,50,51,49,53,48,54,53,50,53,50,49,52,51,50,52,49,53,52,49,55,49,52,48,54,49,51,60,47,51,52,50,52,54,48,52,51,51,53,51,52,51,51,52,53,50,51,52,48,55,53,49,54,51,52,50,52,52,49,56,50,51,52,53,48,51,52,50,50,54,52,50,54,50,50,48,53,52,48,51,52,51,48,50,57,48,52,50,51,52,51,52,50,50,52,51,51,51,54,50,51,52,50,49,54,52,58,68,72,74,115

Sequence (911 aa):
MSFSRAKITRFNDQDTSISKQPSHSGNMNKTLGKSQKTEKWASSSTRSAATKSSSKPRSLSQPSSNTIINKQSQRPYSGGDEKTRQNKTKHAKPPVSDKYGEEEEYETVNIEKPSSEQIYKIEENTDDEINSDDKDLSSEPRTNGTTCKASSSGIPLRIKQQQNSPRPNVVNTPRKASPRVSSKSNVTSIRSNENSAVKLESPKIISPAARRNLEMQYQLKKKRMDQLKKEITDRHKLLTDSYQALIQLNKKLEEAGKSYPLDELKPNITVVSIEESKSDNEPAPPPPPQSASAMEMSGGGEDVQKAKIDPNTVHNMKETIKQIPITLLDMCRNLISKRLAVVNILDKVSTNSIEQDELQQNIQDIKEENASLEKTLDDIFDEQEKNVMDLVEKWQSLLMNSGDYSSFMENIENMKETIEQKEQQILKQTAETEDLRRLKEEAIINSEKVVSDLKDKIKSLEHELNVEKSSVQETKDKANLYDQRMKLLKTRIKEMEGKQKETESKCIELQKAHRHAQDQLRANEHRWIKEKEELLSKHKHDRQMLDKLTKDRSYFETRMKTLEELVEDKENKLHAAEEKMTNDVEEARKQALEEKSQRESLQQKYDSVKDQLVELEIKSKQALDVIHSRNNSEPSESGNEDAISTEKEAELYTELLATKVALKAAEDQIQNYNREKLRFIDSIQSFQGDPEKDQEYVAKTMIKNVEKITELETRLTESEQTICNQKIEISNLKADIENLQQYPIINSFELDKPTKDSDLKMMLHEGRIKLEQSLKKSLEYEHKLIRYEHDLNRQSKQIYEMENLLKVRDGLISMMKAKKDELQMENDSLNKYANEIRDLLLQAKEEARNRTELVQELSTNLDSRGRICQQLEKKVRELEGSLSATNEKTLQTARINWSNGKRIAINQSTV

Mean predicted aligned error: 24.85 Å

Radius of gyration: 94.73 Å; Cα contacts (8 Å, |Δi|>4): 24; chains: 1; bounding box: 200×103×286 Å